Protein AF-0000000084884686 (afdb_homodimer)

Foldseek 3Di:
DLPPDDLLQDALQNVLVCLLVVVDFLLVVLVVLVVLCVPCCCHDVVQLFFLDFFDSVLLNVLRVVQSVCCVPPRALDSNASFEEEEALQWQAACSRVAGRAQQEPQFRPFGWPHTFPLVVLCVSNHYGHGGHTAFCRNFVLQFDPQDDTQAGLSRGRGFALQFFPADDFSWGQLELGHLHTGSQSQLSSCLSSSGQKYKDKDLFLRFLSSVQQSQKKKKFAFQPQADPGRGQDQDSLQMTMIMIGRALLSRQRSSCSRRVPPDLNPPQDQAQAPAEEEEADQVVQADDVRGYPPPLPDPPPPPPPDDDPPPQDDLCVVVVVLVVVLQVLNVVRHHHYDDPDDFDDLVNQQPDVLENRLVVLSRACSQVSNLVSSVPTTPDGSARGLVRVVVVCVVVVVSGQNPSRRGRPSSVCCNPPHHHDPCSVSNLVSQQVVLLCRVVVRCVVRVHFKYKYWSNGRVSSSCSSNSHMKIWHFRAFSVSRGSGTTTMMMTGHHRSSSSVSSVRNNSCVSRVVSDDRRPSSPVVVD/DLPPDDLLQDALQNVLVCCLVVVDFLLVVLVVLVVLCVPCCCHDVVQLFFLDFFDSVLLNVLRVVQSVCCVPPRALDSNASFEEEEALQWQAACSRVAGRQQQEPQFRPFGFPHTFPLVVLCVSNRYGHGGHTAFCRNFVLQFDPQDDTQAGLSRGRGFALQFFPADDFSWGQLEQGHLHTGSQSQLSSCLSSSGQKYKDKDLFLRFLSSVQQSQKKKKFAFQPQADPGRGQDQDSLQMTMIMIGRALLSRQRSSCSRRVPPDLNPPQDQAQAPAEEEEADQVVQADDVRGYPPPLPDPPPPPPPDDDPPPQDDLCVVVVVLVVVLQVLNVVRHHHYDDPDDFDALVNQQPDVLENRLVVLSRACSQVSNLVSSVPTTPDGSARGLVRVVVVCVVVVVRGQNPSRRGRPSSVCCNPPHHHDPCSVSNLVSQQVVLLCRVVVVCVVRVHFKYKYWSSGRVSSSCSSNSHMKIWHFRAFSVSRGSGTTTMMMTGHHRSSSSVSSVRNNSCVSRVVSDDRRPSSPVVVD

pLDDT: mean 92.24, std 12.79, range [29.59, 98.94]

Secondary structure (DSSP, 8-state):
------TTT--HHHHHHHHHHTSS-HHHHHHHHHHHHHHHSSSTT----EEEEPPHHHHHHHHHHHHHHHHHH--SSTTTT-EEEEETTB---GGGT----TT-GGGTT-EESS--HHHHHHHHTT-EEEEEE--SHHHHTSSPSS--TTEETTTEE---TT-TT-SPTT--TT-TTS--SS-HHHHHHHHTTS-SEEEEEESSSTTHHHHHHTT-EEEE--TTSS--TTBPPS-TTT-EEEEEESSHHHHHHHHHHHH--TTTTTT-----TT-EEEEE-TTTS---TTTS-S-------S---SS-------HHHHHHHHHHHHHHHHHHTT-EEEEEE----HHHHHTSTT---HHHHTTTTHHHHHHHHHHHHEEE-S-SSHHHHHHHHHHTHHHHS-TTS---HHHHHHHHT----TTHHHHHHHHHHHHHHHHHHHHHHHT-SEEEEETTSTHHHHHHHHT--EEEEEEEE-TTTT--EEEEEEE-STTTHHHHHHHHHHHHHH-GGGS---GGG-GGG-/------TTT--HHHHHHHHHHTSS-HHHHHHHHHHHHHHHSSSTT----EEEEPPHHHHHHHHHHHHHHHHHH--SSTTTT-EEEEETTB---GGGT----TT-GGGTT-EESS--HHHHHHHHTT-EEEEEE--SHHHHTSSPSS--TTEETTTEE---TT-TT-SPTT--TT-TTS--SS-HHHHHHHHTTS-SEEEEEESSSTTHHHHHHTT-EEEE--TTSS--TTBPPS-TTT-EEEEEESSHHHHHHHHHHHH--TTTTTT-----TT-EEEEE-TTTS---TTTS-S-----TTS---SS-------HHHHHHHHHHHHHHHHHHTT-EEEEEE----HHHHHTSTT---HHHHTTTTHHHHHHHHHHHHEEE-S-SSHHHHHHHHHHTHHHHS-TTS---HHHHHHHHT----TTHHHHHHHHHHHHHHHHHHHHHHHT-SEEEEETTSTHHHHHHHHT--EEEEEEEE-TTTT--EEEEEEE-STTTHHHHHHHHHHHHHH-GGGS---GGG-GGG-

InterPro domains:
  IPR023631 Amidase signature domain [PF01425] (28-262)
  IPR036928 Amidase signature (AS) superfamily [G3DSA:3.90.1300.10] (1-519)
  IPR036928 Amidase signature (AS) superfamily [SSF75304] (6-515)

Solvent-accessible surface area (backbone atoms only — not comparable to full-atom values): 51677 Å² total; per-residue (Å²): 131,80,83,73,86,49,52,51,73,46,38,46,60,58,49,42,52,32,41,75,71,63,78,38,50,24,33,62,50,47,49,51,24,52,50,45,38,62,47,28,27,83,32,81,76,42,24,21,19,53,57,42,62,30,44,62,69,61,51,36,52,53,20,43,52,43,43,51,39,34,74,73,72,44,66,79,46,84,47,39,45,38,49,28,30,37,25,26,41,41,26,27,23,60,90,62,58,34,58,38,34,37,23,34,55,73,23,64,80,19,36,30,71,44,52,7,54,49,55,49,38,41,46,74,40,34,31,39,74,48,27,27,10,21,21,8,21,60,64,55,47,36,33,43,67,78,37,54,22,10,33,16,52,48,48,40,60,30,37,31,68,39,36,57,89,52,62,53,89,87,36,18,35,58,12,84,45,31,21,11,29,23,18,14,10,27,24,30,26,31,43,67,15,40,22,38,32,22,28,32,46,26,55,60,42,10,42,34,35,5,16,16,36,36,31,16,27,24,39,38,47,33,57,80,47,32,73,64,57,51,37,72,59,53,25,83,89,40,42,29,52,29,42,36,15,78,36,45,62,45,33,25,55,50,48,22,51,52,48,68,48,80,67,51,55,56,86,62,52,82,59,36,61,85,41,25,37,34,31,41,47,53,81,74,37,46,75,48,74,80,37,20,65,81,75,74,75,68,81,67,67,70,82,63,68,90,84,77,84,70,79,69,50,51,63,63,73,51,48,52,57,51,51,53,50,49,54,52,50,45,38,75,54,43,26,47,75,47,69,69,50,90,74,76,48,52,70,60,46,18,72,36,91,73,33,47,55,55,76,59,61,54,46,48,44,26,53,61,47,39,29,50,47,54,63,73,43,33,78,41,59,82,50,76,35,57,57,45,45,55,50,48,34,63,77,40,27,81,61,55,31,30,91,93,51,55,61,46,25,38,39,45,34,41,49,61,66,58,68,68,58,78,57,44,70,60,35,51,51,46,49,26,51,53,32,39,49,44,53,51,50,53,33,61,77,65,59,44,61,35,38,35,34,36,32,74,21,65,66,42,46,30,26,28,45,36,39,27,24,36,28,18,41,36,56,38,58,33,64,68,53,44,28,30,30,35,29,32,28,38,39,34,57,84,82,27,61,47,57,49,41,30,51,43,40,26,46,47,69,74,39,62,74,12,51,70,66,29,71,85,70,41,62,85,76,102,129,81,82,73,86,51,53,49,72,45,39,46,60,58,50,42,53,33,40,75,72,62,78,39,50,26,33,61,51,46,50,51,22,52,51,45,38,62,48,28,27,84,31,80,76,41,24,21,18,51,56,42,62,31,44,63,69,61,50,37,51,53,20,44,52,43,43,51,40,35,74,72,73,44,64,80,46,85,45,40,42,38,50,28,30,36,26,26,42,42,27,27,23,60,91,61,58,34,58,37,34,36,22,34,54,73,23,64,81,18,38,29,71,44,53,8,55,50,55,48,38,43,45,75,40,34,32,39,71,49,28,26,10,20,22,8,22,60,64,55,48,36,34,40,68,79,36,53,22,9,31,17,52,48,49,41,60,29,38,32,69,40,37,56,90,52,62,52,88,87,36,17,36,58,12,83,45,31,20,12,29,23,18,15,11,27,23,30,26,30,44,67,15,40,21,37,33,23,31,30,46,26,56,62,44,10,42,36,36,5,15,16,36,38,31,16,28,25,39,38,48,33,55,80,49,33,71,65,57,49,38,73,56,52,26,84,89,40,42,29,52,29,38,35,14,76,36,45,61,46,33,25,56,51,49,22,53,52,49,68,47,80,68,50,54,56,86,58,52,81,60,36,63,84,43,26,37,32,30,43,47,52,82,74,37,45,75,48,72,81,35,20,66,80,75,72,74,67,81,67,68,70,82,64,67,90,84,73,84,67,78,69,50,50,65,63,73,51,49,52,58,51,50,54,49,49,54,53,50,45,38,76,54,44,25,47,74,45,68,68,48,89,73,77,48,51,70,60,46,19,72,36,89,74,33,47,56,55,77,60,61,53,46,48,45,25,53,60,46,40,29,50,46,54,61,75,43,32,78,41,59,82,50,75,36,56,56,45,44,55,51,50,34,64,77,40,28,81,61,55,32,31,90,92,48,55,61,46,24,39,38,46,34,40,48,61,68,59,70,68,56,78,57,42,70,61,35,51,52,46,50,25,52,52,32,38,47,45,53,51,50,54,32,62,77,64,62,43,61,33,38,35,34,36,32,73,21,64,65,42,46,32,26,27,46,36,38,28,24,38,28,19,41,36,56,36,58,33,65,66,53,43,27,29,30,36,30,31,28,37,38,35,57,85,83,25,60,47,59,47,40,31,51,42,39,29,44,47,71,74,39,62,73,12,52,71,66,28,71,84,71,41,62,84,76,102

Organism: Fusarium pseudograminearum (strain CS3096) (NCBI:txid1028729)

Nearest PDB structures (foldseek):
  1ocm-assembly1_A  TM=8.119E-01  e=1.350E-24  Bradyrhizobium japonicum
  1o9p-assembly1_B  TM=8.120E-01  e=5.354E-24  Bradyrhizobium japonicum
  1obl-assembly1_B  TM=8.116E-01  e=5.657E-24  Bradyrhizobium japonicum
  1o9q-assembly1_A  TM=7.977E-01  e=1.224E-23  Bradyrhizobium japonicum
  1obi-assembly1_B  TM=8.199E-01  e=6.755E-23  Bradyrhizobium japonicum

Structure (mmCIF, N/CA/C/O backbone):
data_AF-0000000084884686-model_v1
#
loop_
_entity.id
_entity.type
_entity.pdbx_description
1 polymer 'Amidase domain-containing protein'
#
loop_
_atom_site.group_PDB
_atom_site.id
_atom_site.type_symbol
_atom_site.label_atom_id
_atom_site.label_alt_id
_atom_site.label_comp_id
_atom_site.label_asym_id
_atom_site.label_entity_id
_atom_site.label_seq_id
_atom_site.pdbx_PDB_ins_code
_atom_site.Cartn_x
_atom_site.Cartn_y
_atom_site.Cartn_z
_atom_site.occupancy
_atom_site.B_iso_or_equiv
_atom_site.auth_seq_id
_atom_site.auth_comp_id
_atom_site.auth_asym_id
_atom_site.auth_atom_id
_atom_site.pdbx_PDB_model_num
ATOM 1 N N . MET A 1 1 ? 11.984 -59.625 -11.266 1 30.77 1 MET A N 1
ATOM 2 C CA . MET A 1 1 ? 12.102 -58.562 -10.266 1 30.77 1 MET A CA 1
ATOM 3 C C . MET A 1 1 ? 11.305 -57.312 -10.68 1 30.77 1 MET A C 1
ATOM 5 O O . MET A 1 1 ? 11.555 -56.75 -11.742 1 30.77 1 MET A O 1
ATOM 9 N N . ALA A 1 2 ? 10.07 -57.25 -10.539 1 41.78 2 ALA A N 1
ATOM 10 C CA . ALA A 1 2 ? 9.039 -56.312 -10.984 1 41.78 2 ALA A CA 1
ATOM 11 C C . ALA A 1 2 ? 9.523 -54.875 -10.883 1 41.78 2 ALA A C 1
ATOM 13 O O . ALA A 1 2 ? 10.008 -54.438 -9.836 1 41.78 2 ALA A O 1
ATOM 14 N N . ASP A 1 3 ? 9.961 -54.156 -11.836 1 48.34 3 ASP A N 1
ATOM 15 C CA . ASP A 1 3 ? 10.609 -52.844 -11.938 1 48.34 3 ASP A CA 1
ATOM 16 C C . ASP A 1 3 ? 9.938 -51.812 -11.008 1 48.34 3 ASP A C 1
ATOM 18 O O . ASP A 1 3 ? 8.719 -51.688 -11.023 1 48.34 3 ASP A O 1
ATOM 22 N N . LYS A 1 4 ? 10.547 -51.531 -9.727 1 65.88 4 LYS A N 1
ATOM 23 C CA . LYS A 1 4 ? 10.078 -50.719 -8.617 1 65.88 4 LYS A CA 1
ATOM 24 C C . LYS A 1 4 ? 9.594 -49.375 -9.102 1 65.88 4 LYS A C 1
ATOM 26 O O . LYS A 1 4 ? 10.25 -48.719 -9.914 1 65.88 4 LYS A O 1
ATOM 31 N N . LEU A 1 5 ? 8.344 -49.219 -8.938 1 85.75 5 LEU A N 1
ATOM 32 C CA . LEU A 1 5 ? 7.699 -47.938 -9.203 1 85.75 5 LEU A CA 1
ATOM 33 C C . LEU A 1 5 ? 8.562 -46.781 -8.703 1 85.75 5 LEU A C 1
ATOM 35 O O . LEU A 1 5 ? 8.938 -46.75 -7.531 1 85.75 5 LEU A O 1
ATOM 39 N N . ASN A 1 6 ? 9.219 -46 -9.68 1 93.12 6 ASN A N 1
ATOM 40 C CA . ASN A 1 6 ? 9.945 -44.812 -9.305 1 93.12 6 ASN A CA 1
ATOM 41 C C . ASN A 1 6 ? 9.062 -43.562 -9.43 1 93.12 6 ASN A C 1
ATOM 43 O O . ASN A 1 6 ? 8.922 -43 -10.516 1 93.12 6 ASN A O 1
ATOM 47 N N . LEU A 1 7 ? 8.508 -43.094 -8.344 1 95.44 7 LEU A N 1
ATOM 48 C CA . LEU A 1 7 ? 7.531 -42 -8.32 1 95.44 7 LEU A CA 1
ATOM 49 C C . LEU A 1 7 ? 8.156 -40.688 -8.805 1 95.44 7 LEU A C 1
ATOM 51 O O . LEU A 1 7 ? 7.453 -39.812 -9.305 1 95.44 7 LEU A O 1
ATOM 55 N N . VAL A 1 8 ? 9.461 -40.5 -8.664 1 96.19 8 VAL A N 1
ATOM 56 C CA . VAL A 1 8 ? 10.148 -39.25 -8.969 1 96.19 8 VAL A CA 1
ATOM 57 C C . VAL A 1 8 ? 10.227 -39.062 -10.484 1 96.19 8 VAL A C 1
ATOM 59 O O . VAL A 1 8 ? 10.133 -37.938 -10.977 1 96.19 8 VAL A O 1
ATOM 62 N N . THR A 1 9 ? 10.258 -40.188 -11.211 1 95.25 9 THR A N 1
ATOM 63 C CA . THR A 1 9 ? 10.477 -40.062 -12.648 1 95.25 9 THR A CA 1
ATOM 64 C C . THR A 1 9 ? 9.234 -40.531 -13.422 1 95.25 9 THR A C 1
ATOM 66 O O . THR A 1 9 ? 9.07 -40.156 -14.594 1 95.25 9 THR A O 1
ATOM 69 N N . SER A 1 10 ? 8.336 -41.312 -12.797 1 96.25 10 SER A N 1
ATOM 70 C CA . SER A 1 10 ? 7.188 -41.844 -13.516 1 96.25 10 SER A CA 1
ATOM 71 C C . SER A 1 10 ? 6.234 -40.75 -13.938 1 96.25 10 SER A C 1
ATOM 73 O O . SER A 1 10 ? 5.926 -39.844 -13.156 1 96.25 10 SER A O 1
ATOM 75 N N . THR A 1 11 ? 5.828 -40.781 -15.203 1 97.31 11 THR A N 1
ATOM 76 C CA . THR A 1 11 ? 4.785 -39.906 -15.719 1 97.31 11 THR A CA 1
ATOM 77 C C . THR A 1 11 ? 3.404 -40.5 -15.5 1 97.31 11 THR A C 1
ATOM 79 O O . THR A 1 11 ? 3.285 -41.688 -15.188 1 97.31 11 THR A O 1
ATOM 82 N N . ALA A 1 12 ? 2.385 -39.688 -15.578 1 98.06 12 ALA A N 1
ATOM 83 C CA . ALA A 1 12 ? 1.021 -40.188 -15.484 1 98.06 12 ALA A CA 1
ATOM 84 C C . ALA A 1 12 ? 0.746 -41.219 -16.578 1 98.06 12 ALA A C 1
ATOM 86 O O . ALA A 1 12 ? 0.044 -42.219 -16.359 1 98.06 12 ALA A O 1
ATOM 87 N N . GLU A 1 13 ? 1.259 -40.969 -17.75 1 96.44 13 GLU A N 1
ATOM 88 C CA . GLU A 1 13 ? 1.08 -41.906 -18.859 1 96.44 13 GLU A CA 1
ATOM 89 C C . GLU A 1 13 ? 1.697 -43.25 -18.547 1 96.44 13 GLU A C 1
ATOM 91 O O . GLU A 1 13 ? 1.084 -44.312 -18.812 1 96.44 13 GLU A O 1
ATOM 96 N N . GLN A 1 14 ? 2.914 -43.25 -18.031 1 96.44 14 GLN A N 1
ATOM 97 C CA . GLN A 1 14 ? 3.572 -44.5 -17.641 1 96.44 14 GLN A CA 1
ATOM 98 C C . GLN A 1 14 ? 2.791 -45.219 -16.562 1 96.44 14 GLN A C 1
ATOM 100 O O . GLN A 1 14 ? 2.645 -46.438 -16.609 1 96.44 14 GLN A O 1
ATOM 105 N N . LEU A 1 15 ? 2.303 -44.5 -15.625 1 97.69 15 LEU A N 1
ATOM 106 C CA . LEU A 1 15 ? 1.512 -45.094 -14.547 1 97.69 15 LEU A CA 1
ATOM 107 C C . LEU A 1 15 ? 0.214 -45.688 -15.094 1 97.69 15 LEU A C 1
ATOM 109 O O . LEU A 1 15 ? -0.211 -46.75 -14.664 1 97.69 15 LEU A O 1
ATOM 113 N N . GLN A 1 16 ? -0.411 -44.969 -16.016 1 96.38 16 GLN A N 1
ATOM 114 C CA . GLN A 1 16 ? -1.641 -45.469 -16.641 1 96.38 16 GLN A CA 1
ATOM 115 C C . GLN A 1 16 ? -1.401 -46.781 -17.359 1 96.38 16 GLN A C 1
ATOM 117 O O . GLN A 1 16 ? -2.26 -47.656 -17.359 1 96.38 16 GLN A O 1
ATOM 122 N N . ARG A 1 17 ? -0.279 -46.906 -17.984 1 95.5 17 ARG A N 1
ATOM 123 C CA . ARG A 1 17 ? 0.067 -48.156 -18.656 1 95.5 17 ARG A CA 1
ATOM 124 C C . ARG A 1 17 ? 0.178 -49.312 -17.656 1 95.5 17 ARG A C 1
ATOM 126 O O . ARG A 1 17 ? -0.307 -50.406 -17.906 1 95.5 17 ARG A O 1
ATOM 133 N N . LEU A 1 18 ? 0.791 -49.031 -16.562 1 96.38 18 LEU A N 1
ATOM 134 C CA . LEU A 1 18 ? 0.93 -50.031 -15.523 1 96.38 18 LEU A CA 1
ATOM 135 C C . LEU A 1 18 ? -0.429 -50.406 -14.938 1 96.38 18 LEU A C 1
ATOM 137 O O . LEU A 1 18 ? -0.694 -51.594 -14.664 1 96.38 18 LEU A O 1
ATOM 141 N N . LEU A 1 19 ? -1.279 -49.469 -14.734 1 96.75 19 LEU A N 1
ATOM 142 C CA . LEU A 1 19 ? -2.623 -49.719 -14.211 1 96.75 19 LEU A CA 1
ATOM 143 C C . LEU A 1 19 ? -3.447 -50.531 -15.188 1 96.75 19 LEU A C 1
ATOM 145 O O . LEU A 1 19 ? -4.145 -51.469 -14.781 1 96.75 19 LEU A O 1
ATOM 149 N N . GLY A 1 20 ? -3.385 -50.188 -16.453 1 94.62 20 GLY A N 1
ATOM 150 C CA . GLY A 1 20 ? -4.105 -50.906 -17.484 1 94.62 20 GLY A CA 1
ATOM 151 C C . GLY A 1 20 ? -3.65 -52.344 -17.625 1 94.62 20 GLY A C 1
ATOM 152 O O . GLY A 1 20 ? -4.457 -53.25 -17.922 1 94.62 20 GLY A O 1
ATOM 153 N N . ALA A 1 21 ? -2.354 -52.594 -17.375 1 94.44 21 ALA A N 1
ATOM 154 C CA . ALA A 1 21 ? -1.77 -53.938 -17.5 1 94.44 21 ALA A CA 1
ATOM 155 C C . ALA A 1 21 ? -2.002 -54.75 -16.234 1 94.44 21 ALA A C 1
ATOM 157 O O . ALA A 1 21 ? -1.712 -55.938 -16.219 1 94.44 21 ALA A O 1
ATOM 158 N N . GLY A 1 22 ? -2.486 -54.062 -15.195 1 94.19 22 GLY A N 1
ATOM 159 C CA . GLY A 1 22 ? -2.715 -54.75 -13.938 1 94.19 22 GLY A CA 1
ATOM 160 C C . GLY A 1 22 ? -1.454 -54.938 -13.117 1 94.19 22 GLY A C 1
ATOM 161 O O . GLY A 1 22 ? -1.46 -55.625 -12.102 1 94.19 22 GLY A O 1
ATOM 162 N N . ALA A 1 23 ? -0.412 -54.312 -13.539 1 95.56 23 ALA A N 1
ATOM 163 C CA . ALA A 1 23 ? 0.858 -54.406 -12.82 1 95.56 23 ALA A CA 1
ATOM 164 C C . ALA A 1 23 ? 0.872 -53.469 -11.617 1 95.56 23 ALA A C 1
ATOM 166 O O . ALA A 1 23 ? 1.735 -53.562 -10.75 1 95.56 23 ALA A O 1
ATOM 167 N N . LEU A 1 24 ? -0.023 -52.594 -11.578 1 96.12 24 LEU A N 1
ATOM 168 C CA . LEU A 1 24 ? -0.251 -51.594 -10.539 1 96.12 24 LEU A CA 1
ATOM 169 C C . LEU A 1 24 ? -1.743 -51.344 -10.344 1 96.12 24 LEU A C 1
ATOM 171 O O . LEU A 1 24 ? -2.539 -51.562 -11.258 1 96.12 24 LEU A O 1
ATOM 175 N N . ASN A 1 25 ? -2.15 -51.031 -9.242 1 97.31 25 ASN A N 1
ATOM 176 C CA . ASN A 1 25 ? -3.496 -50.531 -9.023 1 97.31 25 ASN A CA 1
ATOM 177 C C . ASN A 1 25 ? -3.471 -49.156 -8.344 1 97.31 25 ASN A C 1
ATOM 179 O O . ASN A 1 25 ? -2.436 -48.75 -7.824 1 97.31 25 ASN A O 1
ATOM 183 N N . SER A 1 26 ? -4.609 -48.5 -8.453 1 98.31 26 SER A N 1
ATOM 184 C CA . SER A 1 26 ? -4.668 -47.125 -7.941 1 98.31 26 SER A CA 1
ATOM 185 C C . SER A 1 26 ? -4.492 -47.094 -6.426 1 98.31 26 SER A C 1
ATOM 187 O O . SER A 1 26 ? -3.918 -46.156 -5.883 1 98.31 26 SER A O 1
ATOM 189 N N . ARG A 1 27 ? -5.004 -48.031 -5.746 1 98.38 27 ARG A N 1
ATOM 190 C CA . ARG A 1 27 ? -4.836 -48.125 -4.301 1 98.38 27 ARG A CA 1
ATOM 191 C C . ARG A 1 27 ? -3.361 -48.094 -3.914 1 98.38 27 ARG A C 1
ATOM 193 O O . ARG A 1 27 ? -2.955 -47.25 -3.096 1 98.38 27 ARG A O 1
ATOM 200 N N . ASP A 1 28 ? -2.561 -48.969 -4.492 1 97.88 28 ASP A N 1
ATOM 201 C CA . ASP A 1 28 ? -1.139 -49.062 -4.176 1 97.88 28 ASP A CA 1
ATOM 202 C C . ASP A 1 28 ? -0.408 -47.781 -4.613 1 97.88 28 ASP A C 1
ATOM 204 O O . ASP A 1 28 ? 0.524 -47.344 -3.941 1 97.88 28 ASP A O 1
ATOM 208 N N . LEU A 1 29 ? -0.831 -47.219 -5.723 1 98.19 29 LEU A N 1
ATOM 209 C CA . LEU A 1 29 ? -0.23 -46 -6.223 1 98.19 29 LEU A CA 1
ATOM 210 C C . LEU A 1 29 ? -0.468 -44.844 -5.25 1 98.19 29 LEU A C 1
ATOM 212 O O . LEU A 1 29 ? 0.461 -44.125 -4.918 1 98.19 29 LEU A O 1
ATOM 216 N N . VAL A 1 30 ? -1.688 -44.688 -4.777 1 98.44 30 VAL A N 1
ATOM 217 C CA . VAL A 1 30 ? -2.041 -43.625 -3.842 1 98.44 30 VAL A CA 1
ATOM 218 C C . VAL A 1 30 ? -1.282 -43.812 -2.531 1 98.44 30 VAL A C 1
ATOM 220 O O . VAL A 1 30 ? -0.76 -42.844 -1.963 1 98.44 30 VAL A O 1
ATOM 223 N N . GLU A 1 31 ? -1.187 -45 -2.08 1 98 31 GLU A N 1
ATOM 224 C CA . GLU A 1 31 ? -0.421 -45.312 -0.873 1 98 31 GLU A CA 1
ATOM 225 C C . GLU A 1 31 ? 1.043 -44.906 -1.036 1 98 31 GLU A C 1
ATOM 227 O O . GLU A 1 31 ? 1.631 -44.312 -0.138 1 98 31 GLU A O 1
ATOM 232 N N . ALA A 1 32 ? 1.598 -45.281 -2.145 1 97.75 32 ALA A N 1
ATOM 233 C CA . ALA A 1 32 ? 2.996 -44.969 -2.41 1 97.75 32 ALA A CA 1
ATOM 234 C C . ALA A 1 32 ? 3.215 -43.438 -2.426 1 97.75 32 ALA A C 1
ATOM 236 O O . ALA A 1 32 ? 4.219 -42.938 -1.903 1 97.75 32 ALA A O 1
ATOM 237 N N . CYS A 1 33 ? 2.299 -42.688 -3.051 1 98.44 33 CYS A N 1
ATOM 238 C CA . CYS A 1 33 ? 2.408 -41.25 -3.111 1 98.44 33 CYS A CA 1
ATOM 239 C C . CYS A 1 33 ? 2.283 -40.625 -1.723 1 98.44 33 CYS A C 1
ATOM 241 O O . CYS A 1 33 ? 3.043 -39.719 -1.368 1 98.44 33 CYS A O 1
ATOM 243 N N . LEU A 1 34 ? 1.34 -41.094 -0.937 1 98.56 34 LEU A N 1
ATOM 244 C CA . LEU A 1 34 ? 1.162 -40.594 0.42 1 98.56 34 LEU A CA 1
ATOM 245 C C . LEU A 1 34 ? 2.381 -40.906 1.281 1 98.56 34 LEU A C 1
ATOM 247 O O . LEU A 1 34 ? 2.775 -40.094 2.125 1 98.56 34 LEU A O 1
ATOM 251 N N . ASP A 1 35 ? 2.977 -42.094 1.11 1 97.94 35 ASP A N 1
ATOM 252 C CA . ASP A 1 35 ? 4.215 -42.438 1.803 1 97.94 35 ASP A CA 1
ATOM 253 C C . ASP A 1 35 ? 5.344 -41.469 1.426 1 97.94 35 ASP A C 1
ATOM 255 O O . ASP A 1 35 ? 6.145 -41.094 2.277 1 97.94 35 ASP A O 1
ATOM 259 N N . GLN A 1 36 ? 5.402 -41.188 0.154 1 97.62 36 GLN A N 1
ATOM 260 C CA . GLN A 1 36 ? 6.418 -40.25 -0.328 1 97.62 36 GLN A CA 1
ATOM 261 C C . GLN A 1 36 ? 6.25 -38.875 0.306 1 97.62 36 GLN A C 1
ATOM 263 O O . GLN A 1 36 ? 7.23 -38.25 0.677 1 97.62 36 GLN A O 1
ATOM 268 N N . ILE A 1 37 ? 5.023 -38.375 0.433 1 98.5 37 ILE A N 1
ATOM 269 C CA . ILE A 1 37 ? 4.723 -37.125 1.101 1 98.5 37 ILE A CA 1
ATOM 270 C C . ILE A 1 37 ? 5.172 -37.188 2.559 1 98.5 37 ILE A C 1
ATOM 272 O O . ILE A 1 37 ? 5.852 -36.281 3.049 1 98.5 37 ILE A O 1
ATOM 276 N N . GLU A 1 38 ? 4.828 -38.219 3.234 1 97.88 38 GLU A N 1
ATOM 277 C CA . GLU A 1 38 ? 5.191 -38.406 4.637 1 97.88 38 GLU A CA 1
ATOM 278 C C . GLU A 1 38 ? 6.707 -38.406 4.816 1 97.88 38 GLU A C 1
ATOM 280 O O . GLU A 1 38 ? 7.223 -37.875 5.801 1 97.88 38 GLU A O 1
ATOM 285 N N . ARG A 1 39 ? 7.391 -38.938 3.914 1 97.12 39 ARG A N 1
ATOM 286 C CA . ARG A 1 39 ? 8.836 -39.125 4.004 1 97.12 39 ARG A CA 1
ATOM 287 C C . ARG A 1 39 ? 9.562 -37.781 3.832 1 97.12 39 ARG A C 1
ATOM 289 O O . ARG A 1 39 ? 10.602 -37.562 4.449 1 97.12 39 ARG A O 1
ATOM 296 N N . HIS A 1 40 ? 9 -36.844 2.988 1 97.69 40 HIS A N 1
ATOM 297 C CA . HIS A 1 40 ? 9.875 -35.781 2.57 1 97.69 40 HIS A CA 1
ATOM 298 C C . HIS A 1 40 ? 9.203 -34.406 2.779 1 97.69 40 HIS A C 1
ATOM 300 O O . HIS A 1 40 ? 9.852 -33.375 2.658 1 97.69 40 HIS A O 1
ATOM 306 N N . ASN A 1 41 ? 7.941 -34.375 3.09 1 98.38 41 ASN A N 1
ATOM 307 C CA . ASN A 1 41 ? 7.254 -33.094 3.172 1 98.38 41 ASN A CA 1
ATOM 308 C C . ASN A 1 41 ? 7.629 -32.312 4.441 1 98.38 41 ASN A C 1
ATOM 310 O O . ASN A 1 41 ? 8.016 -31.156 4.383 1 98.38 41 ASN A O 1
ATOM 314 N N . CYS A 1 42 ? 7.508 -32.969 5.594 1 97.75 42 CYS A N 1
ATOM 315 C CA . CYS A 1 42 ? 7.836 -32.344 6.871 1 97.75 42 CYS A CA 1
ATOM 316 C C . CYS A 1 42 ? 8.977 -33.094 7.562 1 97.75 42 CYS A C 1
ATOM 318 O O . CYS A 1 42 ? 9.32 -32.781 8.703 1 97.75 42 CYS A O 1
ATOM 320 N N . LYS A 1 43 ? 9.43 -34.156 6.988 1 96.12 43 LYS A N 1
ATOM 321 C CA . LYS A 1 43 ? 10.586 -34.938 7.379 1 96.12 43 LYS A CA 1
ATOM 322 C C . LYS A 1 43 ? 11.578 -35.062 6.227 1 96.12 43 LYS A C 1
ATOM 324 O O . LYS A 1 43 ? 11.383 -34.469 5.164 1 96.12 43 LYS A O 1
ATOM 329 N N . GLY A 1 44 ? 12.586 -35.781 6.465 1 95.38 44 GLY A N 1
ATOM 330 C CA . GLY A 1 44 ? 13.547 -36 5.391 1 95.38 44 GLY A CA 1
ATOM 331 C C . GLY A 1 44 ? 14.062 -34.688 4.797 1 95.38 44 GLY A C 1
ATOM 332 O O . GLY A 1 44 ? 14.586 -33.844 5.516 1 95.38 44 GLY A O 1
ATOM 333 N N . LEU A 1 45 ? 13.656 -34.469 3.566 1 96.5 45 LEU A N 1
ATOM 334 C CA . LEU A 1 45 ? 14.133 -33.25 2.889 1 96.5 45 LEU A CA 1
ATOM 335 C C . LEU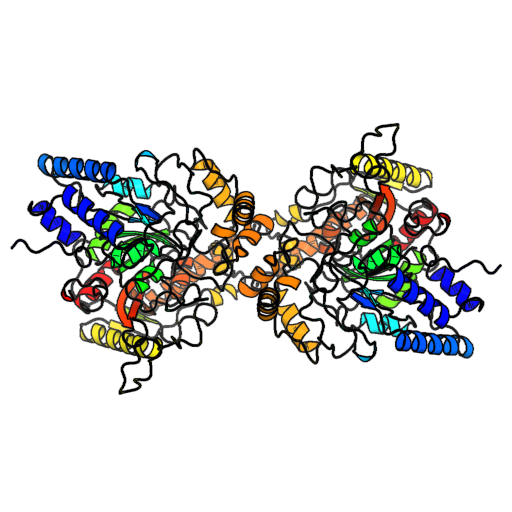 A 1 45 ? 13.352 -32.031 3.342 1 96.5 45 LEU A C 1
ATOM 337 O O . LEU A 1 45 ? 13.75 -30.891 3.064 1 96.5 45 LEU A O 1
ATOM 341 N N . ASN A 1 46 ? 12.289 -32.219 4.055 1 97.38 46 ASN A N 1
ATOM 342 C CA . ASN A 1 46 ? 11.492 -31.109 4.586 1 97.38 46 ASN A CA 1
ATOM 343 C C . ASN A 1 46 ? 11.133 -30.094 3.5 1 97.38 46 ASN A C 1
ATOM 345 O O . ASN A 1 46 ? 11.391 -28.906 3.646 1 97.38 46 ASN A O 1
ATOM 349 N N . LEU A 1 47 ? 10.469 -30.578 2.48 1 98.25 47 LEU A N 1
ATOM 350 C CA . LEU A 1 47 ? 10.25 -29.781 1.27 1 98.25 47 LEU A CA 1
ATOM 351 C C . LEU A 1 47 ? 9.07 -28.844 1.438 1 98.25 47 LEU A C 1
ATOM 353 O O . LEU A 1 47 ? 8.938 -27.859 0.694 1 98.25 47 LEU A O 1
ATOM 357 N N . ARG A 1 48 ? 8.148 -29.125 2.262 1 98.38 48 ARG A N 1
ATOM 358 C CA . ARG A 1 48 ? 6.996 -28.297 2.592 1 98.38 48 ARG A CA 1
ATOM 359 C C . ARG A 1 48 ? 6.184 -27.969 1.345 1 98.38 48 ARG A C 1
ATOM 361 O O . ARG A 1 48 ? 5.777 -26.828 1.145 1 98.38 48 ARG A O 1
ATOM 368 N N . ALA A 1 49 ? 5.973 -28.953 0.516 1 98.69 49 ALA A N 1
ATOM 369 C CA . ALA A 1 49 ? 5.258 -28.797 -0.749 1 98.69 49 ALA A CA 1
ATOM 370 C C . ALA A 1 49 ? 3.754 -28.953 -0.552 1 98.69 49 ALA A C 1
ATOM 372 O O . ALA A 1 49 ? 2.963 -28.531 -1.4 1 98.69 49 ALA A O 1
ATOM 373 N N . VAL A 1 50 ? 3.346 -29.516 0.544 1 98.81 50 VAL A N 1
ATOM 374 C CA . VAL A 1 50 ? 1.945 -29.844 0.793 1 98.81 50 VAL A CA 1
ATOM 375 C C . VAL A 1 50 ? 1.505 -29.234 2.125 1 98.81 50 VAL A C 1
ATOM 377 O O . VAL A 1 50 ? 2.133 -29.484 3.16 1 98.81 50 VAL A O 1
ATOM 380 N N . VAL A 1 51 ? 0.431 -28.422 2.088 1 98.5 51 VAL A N 1
ATOM 381 C CA . VAL A 1 51 ? -0.137 -27.859 3.303 1 98.5 51 VAL A CA 1
ATOM 382 C C . VAL A 1 51 ? -0.895 -28.938 4.074 1 98.5 51 VAL A C 1
ATOM 384 O O . VAL A 1 51 ? -0.75 -29.047 5.297 1 98.5 51 VAL A O 1
ATOM 387 N N . GLN A 1 52 ? -1.679 -29.703 3.33 1 98.12 52 GLN A N 1
ATOM 388 C CA . GLN A 1 52 ? -2.486 -30.797 3.875 1 98.12 52 GLN A CA 1
ATOM 389 C C . GLN A 1 52 ? -2.525 -31.984 2.918 1 98.12 52 GLN A C 1
ATOM 391 O O . GLN A 1 52 ? -2.867 -31.828 1.743 1 98.12 52 GLN A O 1
ATOM 396 N N . ALA A 1 53 ? -2.166 -33.156 3.436 1 98.5 53 ALA A N 1
ATOM 397 C CA . ALA A 1 53 ? -2.402 -34.375 2.684 1 98.5 53 ALA A CA 1
ATOM 398 C C . ALA A 1 53 ? -3.809 -34.906 2.941 1 98.5 53 ALA A C 1
ATOM 400 O O . ALA A 1 53 ? -4.359 -34.719 4.031 1 98.5 53 ALA A O 1
ATOM 401 N N . ALA A 1 54 ? -4.352 -35.5 1.917 1 98.38 54 ALA A N 1
ATOM 402 C CA . ALA A 1 54 ? -5.641 -36.156 2.125 1 98.38 54 ALA A CA 1
ATOM 403 C C . ALA A 1 54 ? -5.543 -37.25 3.203 1 98.38 54 ALA A C 1
ATOM 405 O O . ALA A 1 54 ? -4.527 -37.938 3.314 1 98.38 54 ALA A O 1
ATOM 406 N N . PRO A 1 55 ? -6.652 -37.375 4.02 1 98.19 55 PRO A N 1
ATOM 407 C CA . PRO A 1 55 ? -6.652 -38.531 4.918 1 98.19 55 PRO A CA 1
ATOM 408 C C . PRO A 1 55 ? -6.438 -39.844 4.18 1 98.19 55 PRO A C 1
ATOM 410 O O . PRO A 1 55 ? -7.121 -40.125 3.191 1 98.19 55 PRO A O 1
ATOM 413 N N . ARG A 1 56 ? -5.516 -40.594 4.66 1 98.19 56 ARG A N 1
ATOM 414 C CA . ARG A 1 56 ? -5.066 -41.781 3.975 1 98.19 56 ARG A CA 1
ATOM 415 C C . ARG A 1 56 ? -6.238 -42.719 3.695 1 98.19 56 ARG A C 1
ATOM 417 O O . ARG A 1 56 ? -6.391 -43.219 2.576 1 98.19 56 ARG A O 1
ATOM 424 N N . ASP A 1 57 ? -7.078 -42.938 4.672 1 98 57 ASP A N 1
ATOM 425 C CA . ASP A 1 57 ? -8.195 -43.844 4.531 1 98 57 ASP A CA 1
ATOM 426 C C . ASP A 1 57 ? -9.156 -43.406 3.434 1 98 57 ASP A C 1
ATOM 428 O O . ASP A 1 57 ? -9.625 -44.219 2.635 1 98 57 ASP A O 1
ATOM 432 N N . LEU A 1 58 ? -9.406 -42.156 3.395 1 97.81 58 LEU A N 1
ATOM 433 C CA . LEU A 1 58 ? -10.328 -41.594 2.402 1 97.81 58 LEU A CA 1
ATOM 434 C C . LEU A 1 58 ? -9.742 -41.719 0.999 1 97.81 58 LEU A C 1
ATOM 436 O O . LEU A 1 58 ? -10.445 -42.125 0.063 1 97.81 58 LEU A O 1
ATOM 440 N N . ALA A 1 59 ? -8.5 -41.344 0.84 1 98.31 59 ALA A N 1
ATOM 441 C CA . ALA A 1 59 ? -7.84 -41.406 -0.461 1 98.31 59 ALA A CA 1
ATOM 442 C C . ALA A 1 59 ? -7.746 -42.844 -0.969 1 98.31 59 ALA A C 1
ATOM 444 O O . ALA A 1 59 ? -7.965 -43.094 -2.154 1 98.31 59 ALA A O 1
ATOM 445 N N . VAL A 1 60 ? -7.438 -43.719 -0.084 1 98.12 60 VAL A N 1
ATOM 446 C CA . VAL A 1 60 ? -7.277 -45.125 -0.447 1 98.12 60 VAL A CA 1
ATOM 447 C C . VAL A 1 60 ? -8.633 -45.719 -0.837 1 98.12 60 VAL A C 1
ATOM 449 O O . VAL A 1 60 ? -8.719 -46.5 -1.79 1 98.12 60 VAL A O 1
ATOM 452 N N . GLU A 1 61 ? -9.672 -45.406 -0.104 1 98.25 61 GLU A N 1
ATOM 453 C CA . GLU A 1 61 ? -11.008 -45.875 -0.441 1 98.25 61 GLU A CA 1
ATOM 454 C C . GLU A 1 61 ? -11.438 -45.375 -1.817 1 98.25 61 GLU A C 1
ATOM 456 O O . GLU A 1 61 ? -12.047 -46.125 -2.59 1 98.25 61 GLU A O 1
ATOM 461 N N . GLN A 1 62 ? -11.188 -44.188 -2.111 1 98.25 62 GLN A N 1
ATOM 462 C CA . GLN A 1 62 ? -11.492 -43.625 -3.43 1 98.25 62 GLN A CA 1
ATOM 463 C C . GLN A 1 62 ? -10.727 -44.375 -4.523 1 98.25 62 GLN A C 1
ATOM 465 O O . GLN A 1 62 ? -11.289 -44.688 -5.578 1 98.25 62 GLN A O 1
ATOM 470 N N . ALA A 1 63 ? -9.461 -44.625 -4.254 1 98.69 63 ALA A N 1
ATOM 471 C CA . ALA A 1 63 ? -8.617 -45.344 -5.211 1 98.69 63 ALA A CA 1
ATOM 472 C C . ALA A 1 63 ? -9.156 -46.75 -5.477 1 98.69 63 ALA A C 1
ATOM 474 O O . ALA A 1 63 ? -9.203 -47.219 -6.621 1 98.69 63 ALA A O 1
ATOM 475 N N . LYS A 1 64 ? -9.594 -47.406 -4.406 1 98.5 64 LYS A N 1
ATOM 476 C CA . LYS A 1 64 ? -10.164 -48.75 -4.539 1 98.5 64 LYS A CA 1
ATOM 477 C C . LYS A 1 64 ? -11.414 -48.719 -5.414 1 98.5 64 LYS A C 1
ATOM 479 O O . LYS A 1 64 ? -11.617 -49.625 -6.242 1 98.5 64 LYS A O 1
ATOM 484 N N . ALA A 1 65 ? -12.211 -47.812 -5.141 1 98.56 65 ALA A N 1
ATOM 485 C CA . ALA A 1 65 ? -13.438 -47.688 -5.93 1 98.56 65 ALA A CA 1
ATOM 486 C C . ALA A 1 65 ? -13.117 -47.5 -7.41 1 98.56 65 ALA A C 1
ATOM 488 O O . ALA A 1 65 ? -13.812 -48.031 -8.273 1 98.56 65 ALA A O 1
ATOM 489 N N . LEU A 1 66 ? -12.148 -46.75 -7.719 1 98.69 66 LEU A N 1
ATOM 490 C CA . LEU A 1 66 ? -11.766 -46.5 -9.109 1 98.69 66 LEU A CA 1
ATOM 491 C C . LEU A 1 66 ? -11.141 -47.75 -9.727 1 98.69 66 LEU A C 1
ATOM 493 O O . LEU A 1 66 ? -11.289 -48 -10.922 1 98.69 66 LEU A O 1
ATOM 497 N N . ASP A 1 67 ? -10.398 -48.531 -8.922 1 98.5 67 ASP A N 1
ATOM 498 C CA . ASP A 1 67 ? -9.898 -49.812 -9.391 1 98.5 67 ASP A CA 1
ATOM 499 C C . ASP A 1 67 ? -11.047 -50.719 -9.797 1 98.5 67 ASP A C 1
ATOM 501 O O . ASP A 1 67 ? -10.977 -51.406 -10.828 1 98.5 67 ASP A O 1
ATOM 505 N N . VAL A 1 68 ? -12.031 -50.75 -8.961 1 98.38 68 VAL A N 1
ATOM 506 C CA . VAL A 1 68 ? -13.203 -51.562 -9.242 1 98.38 68 VAL A CA 1
ATOM 507 C C . VAL A 1 68 ? -13.875 -51.062 -10.523 1 98.38 68 VAL A C 1
ATOM 509 O O . VAL A 1 68 ? -14.258 -51.875 -11.375 1 98.38 68 VAL A O 1
ATOM 512 N N . GLU A 1 69 ? -14.008 -49.844 -10.602 1 98.38 69 GLU A N 1
ATOM 513 C CA . GLU A 1 69 ? -14.617 -49.25 -11.797 1 98.38 69 GLU A CA 1
ATOM 514 C C . GLU A 1 69 ? -13.82 -49.625 -13.047 1 98.38 69 GLU A C 1
ATOM 516 O O . GLU A 1 69 ? -14.406 -50 -14.07 1 98.38 69 GLU A O 1
ATOM 521 N N . ARG A 1 70 ? -12.523 -49.469 -12.969 1 97.75 70 ARG A N 1
ATOM 522 C CA . ARG A 1 70 ? -11.68 -49.844 -14.094 1 97.75 70 ARG A CA 1
ATOM 523 C C . ARG A 1 70 ? -11.922 -51.281 -14.508 1 97.75 70 ARG A C 1
ATOM 525 O O . ARG A 1 70 ? -12.008 -51.594 -15.703 1 97.75 70 ARG A O 1
ATOM 532 N N . ALA A 1 71 ? -12.047 -52.156 -13.57 1 97 71 ALA A N 1
ATOM 533 C CA . ALA A 1 71 ? -12.227 -53.594 -13.836 1 97 71 ALA A CA 1
ATOM 534 C C . ALA A 1 71 ? -13.586 -53.875 -14.469 1 97 71 ALA A C 1
ATOM 536 O O . ALA A 1 71 ? -13.711 -54.75 -15.336 1 97 71 ALA A O 1
ATOM 537 N N . ASN A 1 72 ? -14.5 -53.094 -14.062 1 97.38 72 ASN A N 1
ATOM 538 C CA . ASN A 1 72 ? -15.875 -53.406 -14.469 1 97.38 72 ASN A CA 1
ATOM 539 C C . ASN A 1 72 ? -16.25 -52.656 -15.75 1 97.38 72 ASN A C 1
ATOM 541 O O . ASN A 1 72 ? -16.953 -53.188 -16.609 1 97.38 72 ASN A O 1
ATOM 545 N N . SER A 1 73 ? -15.852 -51.438 -15.922 1 96.81 73 SER A N 1
ATOM 546 C CA . SER A 1 73 ? -16.375 -50.594 -16.984 1 96.81 73 SER A CA 1
ATOM 547 C C . SER A 1 73 ? -15.258 -49.938 -17.781 1 96.81 73 SER A C 1
ATOM 549 O O . SER A 1 73 ? -15.508 -49.188 -18.703 1 96.81 73 SER A O 1
ATOM 551 N N . GLY A 1 74 ? -14.07 -50.219 -17.391 1 96.38 74 GLY A N 1
ATOM 552 C CA . GLY A 1 74 ? -12.953 -49.562 -18.047 1 96.38 74 GLY A CA 1
ATOM 553 C C . GLY A 1 74 ? -12.641 -48.188 -17.453 1 96.38 74 GLY A C 1
ATOM 554 O O . GLY A 1 74 ? -13.398 -47.688 -16.609 1 96.38 74 GLY A O 1
ATOM 555 N N . PRO A 1 75 ? -11.531 -47.625 -17.859 1 97.31 75 PRO A N 1
ATOM 556 C CA . PRO A 1 75 ? -11.156 -46.312 -17.328 1 97.31 75 PRO A CA 1
ATOM 557 C C . PRO A 1 75 ? -12.016 -45.188 -17.891 1 97.31 75 PRO A C 1
ATOM 559 O O . PRO A 1 75 ? -12.445 -45.25 -19.047 1 97.31 75 PRO A O 1
ATOM 562 N N . ARG A 1 76 ? -12.195 -44.094 -17.094 1 96.62 76 ARG A N 1
ATOM 563 C CA . ARG A 1 76 ? -12.93 -42.906 -17.531 1 96.62 76 ARG A CA 1
ATOM 564 C C . ARG A 1 76 ? -12.148 -42.125 -18.594 1 96.62 76 ARG A C 1
ATOM 566 O O . ARG A 1 76 ? -12.742 -41.406 -19.391 1 96.62 76 ARG A O 1
ATOM 573 N N . GLY A 1 77 ? -10.922 -42.25 -18.625 1 95.25 77 GLY A N 1
ATOM 574 C CA . GLY A 1 77 ? -9.992 -41.562 -19.484 1 95.25 77 GLY A CA 1
ATOM 575 C C . GLY A 1 77 ? -8.539 -41.781 -19.125 1 95.25 77 GLY A C 1
ATOM 576 O O . GLY A 1 77 ? -8.234 -42.625 -18.281 1 95.25 77 GLY A O 1
ATOM 577 N N . PRO A 1 78 ? -7.672 -41 -19.719 1 95.88 78 PRO A N 1
ATOM 578 C CA . PRO A 1 78 ? -6.234 -41.25 -19.578 1 95.88 78 PRO A CA 1
ATOM 579 C C . PRO A 1 78 ? -5.707 -40.938 -18.188 1 95.88 78 PRO A C 1
ATOM 581 O O . PRO A 1 78 ? -4.562 -41.25 -17.859 1 95.88 78 PRO A O 1
ATOM 584 N N . LEU A 1 79 ? -6.52 -40.375 -17.312 1 98.12 79 LEU A N 1
ATOM 585 C CA . LEU A 1 79 ? -6.016 -40 -16 1 98.12 79 LEU A CA 1
ATOM 586 C C . LEU A 1 79 ? -6.797 -40.688 -14.898 1 98.12 79 LEU A C 1
ATOM 588 O O . LEU A 1 79 ? -6.688 -40.344 -13.727 1 98.12 79 LEU A O 1
ATOM 592 N N . HIS A 1 80 ? -7.543 -41.719 -15.258 1 98.44 80 HIS A N 1
ATOM 593 C CA . HIS A 1 80 ? -8.328 -42.531 -14.312 1 98.44 80 HIS A CA 1
ATOM 594 C C . HIS A 1 80 ? -7.434 -43.156 -13.258 1 98.44 80 HIS A C 1
ATOM 596 O O . HIS A 1 80 ? -6.512 -43.906 -13.594 1 98.44 80 HIS A O 1
ATOM 602 N N . GLY A 1 81 ? -7.715 -42.875 -12.031 1 98.62 81 GLY A N 1
ATOM 603 C CA . GLY A 1 81 ? -7.012 -43.5 -10.93 1 98.62 81 GLY A CA 1
ATOM 604 C C . GLY A 1 81 ? -5.676 -42.844 -10.617 1 98.62 81 GLY A C 1
ATOM 605 O O . GLY A 1 81 ? -4.926 -43.344 -9.773 1 98.62 81 GLY A O 1
ATOM 606 N N . ILE A 1 82 ? -5.32 -41.75 -11.289 1 98.75 82 ILE A N 1
ATOM 607 C CA . ILE A 1 82 ? -4.047 -41.062 -11.117 1 98.75 82 ILE A CA 1
ATOM 608 C C . ILE A 1 82 ? -4.16 -40.031 -9.984 1 98.75 82 ILE A C 1
ATOM 610 O O . ILE A 1 82 ? -5.105 -39.25 -9.945 1 98.75 82 ILE A O 1
ATOM 614 N N . PRO A 1 83 ? -3.244 -40.031 -8.945 1 98.81 83 PRO A N 1
ATOM 615 C CA . PRO A 1 83 ? -3.23 -39 -7.906 1 98.81 83 PRO A CA 1
ATOM 616 C C . PRO A 1 83 ? -2.832 -37.625 -8.445 1 98.81 83 PRO A C 1
ATOM 618 O O . PRO A 1 83 ? -2.01 -37.531 -9.359 1 98.81 83 PRO A O 1
ATOM 621 N N . VAL A 1 84 ? -3.375 -36.531 -7.867 1 98.94 84 VAL A N 1
ATOM 622 C CA . VAL A 1 84 ? -3.094 -35.156 -8.281 1 98.94 84 VAL A CA 1
ATOM 623 C C . VAL A 1 84 ? -3.002 -34.25 -7.059 1 98.94 84 VAL A C 1
ATOM 625 O O . VAL A 1 84 ? -3.703 -34.469 -6.066 1 98.94 84 VAL A O 1
ATOM 628 N N . LEU A 1 85 ? -2.061 -33.312 -7.051 1 98.94 85 LEU A N 1
ATOM 629 C CA . LEU A 1 85 ? -2.023 -32.219 -6.082 1 98.94 85 LEU A CA 1
ATOM 630 C C . LEU A 1 85 ? -2.736 -30.984 -6.621 1 98.94 85 LEU A C 1
ATOM 632 O O . LEU A 1 85 ? -2.621 -30.656 -7.805 1 98.94 85 LEU A O 1
ATOM 636 N N . VAL A 1 86 ? -3.492 -30.281 -5.797 1 98.94 86 VAL A N 1
ATOM 637 C CA . VAL A 1 86 ? -4.137 -29.031 -6.176 1 98.94 86 VAL A CA 1
ATOM 638 C C . VAL A 1 86 ? -3.68 -27.906 -5.246 1 98.94 86 VAL A C 1
ATOM 640 O O . VAL A 1 86 ? -3.574 -28.109 -4.031 1 98.94 86 VAL A O 1
ATOM 643 N N . LYS A 1 87 ? -3.301 -26.719 -5.816 1 98.81 87 LYS A N 1
ATOM 644 C CA . LYS A 1 87 ? -2.883 -25.562 -5.02 1 98.81 87 LYS A CA 1
ATOM 645 C C . LYS A 1 87 ? -3.891 -25.266 -3.912 1 98.81 87 LYS A C 1
ATOM 647 O O . LYS A 1 87 ? -5.102 -25.312 -4.141 1 98.81 87 LYS A O 1
ATOM 652 N N . ASP A 1 88 ? -3.385 -24.969 -2.711 1 98.69 88 ASP A N 1
ATOM 653 C CA . ASP A 1 88 ? -4.23 -24.703 -1.55 1 98.69 88 ASP A CA 1
ATOM 654 C C . ASP A 1 88 ? -4.992 -23.391 -1.709 1 98.69 88 ASP A C 1
ATOM 656 O O . ASP A 1 88 ? -5.258 -22.703 -0.725 1 98.69 88 ASP A O 1
ATOM 660 N N . HIS A 1 89 ? -5.285 -23.109 -2.861 1 96.94 89 HIS A N 1
ATOM 661 C CA . HIS A 1 89 ? -6.09 -21.969 -3.25 1 96.94 89 HIS A CA 1
ATOM 662 C C . HIS A 1 89 ? -7.465 -22.391 -3.752 1 96.94 89 HIS A C 1
ATOM 664 O O . HIS A 1 89 ? -8.398 -21.594 -3.803 1 96.94 89 HIS A O 1
ATOM 670 N N . PHE A 1 90 ? -7.547 -23.562 -4.156 1 98.62 90 PHE A N 1
ATOM 671 C CA . PHE A 1 90 ? -8.797 -24.141 -4.637 1 98.62 90 PHE A CA 1
ATOM 672 C C . PHE A 1 90 ? -9.641 -24.641 -3.473 1 98.62 90 PHE A C 1
ATOM 674 O O . PHE A 1 90 ? -9.18 -25.453 -2.668 1 98.62 90 PHE A O 1
ATOM 681 N N . ALA A 1 91 ? -10.891 -24.188 -3.434 1 98.69 91 ALA A N 1
ATOM 682 C CA . ALA A 1 91 ? -11.789 -24.688 -2.393 1 98.69 91 ALA A CA 1
ATOM 683 C C . ALA A 1 91 ? -12.008 -26.188 -2.521 1 98.69 91 ALA A C 1
ATOM 685 O O . ALA A 1 91 ? -12.219 -26.703 -3.623 1 98.69 91 ALA A O 1
ATOM 686 N N . THR A 1 92 ? -11.883 -26.828 -1.425 1 98.44 92 THR A N 1
ATOM 687 C CA . THR A 1 92 ? -12.211 -28.25 -1.349 1 98.44 92 THR A CA 1
ATOM 688 C C . THR A 1 92 ? -13.266 -28.5 -0.275 1 98.44 92 THR A C 1
ATOM 690 O O . THR A 1 92 ? -13.117 -28.047 0.864 1 98.44 92 THR A O 1
ATOM 693 N N . HIS A 1 93 ? -14.266 -29.188 -0.65 1 97.62 93 HIS A N 1
ATOM 694 C CA . HIS A 1 93 ? -15.328 -29.531 0.287 1 97.62 93 HIS A CA 1
ATOM 695 C C . HIS A 1 93 ? -14.812 -30.438 1.395 1 97.62 93 HIS A C 1
ATOM 697 O O . HIS A 1 93 ? -13.945 -31.281 1.154 1 97.62 93 HIS A O 1
ATOM 703 N N . PRO A 1 94 ? -15.367 -30.344 2.57 1 95.25 94 PRO A N 1
ATOM 704 C CA . PRO A 1 94 ? -14.906 -31.156 3.705 1 95.25 94 PRO A CA 1
ATOM 705 C C . PRO A 1 94 ? -14.961 -32.656 3.432 1 95.25 94 PRO A C 1
ATOM 707 O O . PRO A 1 94 ? -14.227 -33.438 4.047 1 95.25 94 PRO A O 1
ATOM 710 N N . SER A 1 95 ? -15.805 -33.031 2.529 1 95.75 95 SER A N 1
ATOM 711 C CA . SER A 1 95 ? -15.922 -34.469 2.193 1 95.75 95 SER A CA 1
ATOM 712 C C . SER A 1 95 ? -14.602 -35 1.646 1 95.75 95 SER A C 1
ATOM 714 O O . SER A 1 95 ? -14.383 -36.219 1.639 1 95.75 95 SER A O 1
ATOM 716 N N . LEU A 1 96 ? -13.734 -34.156 1.188 1 96.81 96 LEU A N 1
ATOM 717 C CA . LEU A 1 96 ? -12.422 -34.594 0.7 1 96.81 96 LEU A CA 1
ATOM 718 C C . LEU A 1 96 ? -11.414 -34.656 1.84 1 96.81 96 LEU A C 1
ATOM 720 O O . LEU A 1 96 ? -10.281 -35.094 1.644 1 96.81 96 LEU A O 1
ATOM 724 N N . GLY A 1 97 ? -11.781 -34.25 2.99 1 97.31 97 GLY A N 1
ATOM 725 C CA . GLY A 1 97 ? -10.977 -34.344 4.195 1 97.31 97 GLY A CA 1
ATOM 726 C C . GLY A 1 97 ? -9.875 -33.312 4.27 1 97.31 97 GLY A C 1
ATOM 727 O O . GLY A 1 97 ? -8.953 -33.438 5.078 1 97.31 97 GLY A O 1
ATOM 728 N N . MET A 1 98 ? -9.914 -32.375 3.361 1 97.12 98 MET A N 1
ATOM 729 C CA . MET A 1 98 ? -8.93 -31.297 3.322 1 97.12 98 MET A CA 1
ATOM 730 C C . MET A 1 98 ? -9.617 -29.938 3.27 1 97.12 98 MET A C 1
ATOM 732 O O . MET A 1 98 ? -10.633 -29.766 2.594 1 97.12 98 MET A O 1
ATOM 736 N N . GLY A 1 99 ? -9.102 -28.969 4.02 1 96.12 99 GLY A N 1
ATOM 737 C CA . GLY A 1 99 ? -9.602 -27.609 3.979 1 96.12 99 GLY A CA 1
ATOM 738 C C . GLY A 1 99 ? -8.93 -26.75 2.924 1 96.12 99 GLY A C 1
ATOM 739 O O . GLY A 1 99 ? -8.367 -27.281 1.96 1 96.12 99 GLY A O 1
ATOM 740 N N . THR A 1 100 ? -9.133 -25.453 3.01 1 98.38 100 THR A N 1
ATOM 741 C CA . THR A 1 100 ? -8.508 -24.453 2.145 1 98.38 100 THR A CA 1
ATOM 742 C C . THR A 1 100 ? -8.008 -23.266 2.959 1 98.38 100 THR A C 1
ATOM 744 O O . THR A 1 100 ? -8.789 -22.578 3.613 1 98.38 100 THR A O 1
ATOM 747 N N . THR A 1 101 ? -6.633 -23.016 2.861 1 98.38 101 THR A N 1
ATOM 748 C CA . THR A 1 101 ? -6.066 -22 3.738 1 98.38 101 THR A CA 1
ATOM 749 C C . THR A 1 101 ? -5.527 -20.828 2.928 1 98.38 101 THR A C 1
ATOM 751 O O . THR A 1 101 ? -5.238 -19.766 3.48 1 98.38 101 THR A O 1
ATOM 754 N N . CYS A 1 102 ? -5.363 -21.016 1.634 1 98.31 102 CYS A N 1
ATOM 755 C CA . CYS A 1 102 ? -4.695 -20.031 0.785 1 98.31 102 CYS A CA 1
ATOM 756 C C . CYS A 1 102 ? -3.316 -19.688 1.335 1 98.31 102 CYS A C 1
ATOM 758 O O . CYS A 1 102 ? -2.848 -18.562 1.184 1 98.31 102 CYS A O 1
ATOM 760 N N . GLY A 1 103 ? -2.686 -20.609 2.029 1 98.31 103 GLY A N 1
ATOM 761 C CA . GLY A 1 103 ? -1.357 -20.438 2.6 1 98.31 103 GLY A CA 1
ATOM 762 C C . GLY A 1 103 ? -1.366 -19.688 3.92 1 98.31 103 GLY A C 1
ATOM 763 O O . GLY A 1 103 ? -0.323 -19.547 4.562 1 98.31 103 GLY A O 1
ATOM 764 N N . THR A 1 104 ? -2.455 -19.172 4.387 1 98.62 104 THR A N 1
ATOM 765 C CA . THR A 1 104 ? -2.467 -18.438 5.641 1 98.62 104 THR A CA 1
ATOM 766 C C . THR A 1 104 ? -2.994 -19.297 6.781 1 98.62 104 THR A C 1
ATOM 768 O O . THR A 1 104 ? -4.012 -19.984 6.629 1 98.62 104 THR A O 1
ATOM 771 N N . ALA A 1 105 ? -2.365 -19.234 7.957 1 98.31 105 ALA A N 1
ATOM 772 C CA . ALA A 1 105 ? -2.791 -19.953 9.148 1 98.31 105 ALA A CA 1
ATOM 773 C C . ALA A 1 105 ? -4.172 -19.5 9.609 1 98.31 105 ALA A C 1
ATOM 775 O O . ALA A 1 105 ? -4.91 -20.266 10.234 1 98.31 105 ALA A O 1
ATOM 776 N N . ALA A 1 106 ? -4.594 -18.297 9.25 1 98.5 106 ALA A N 1
ATOM 777 C CA . ALA A 1 106 ? -5.867 -17.703 9.672 1 98.5 106 ALA A CA 1
ATOM 778 C C . ALA A 1 106 ? -7.043 -18.516 9.133 1 98.5 106 ALA A C 1
ATOM 780 O O . ALA A 1 106 ? -8.141 -18.469 9.688 1 98.5 106 ALA A O 1
ATOM 781 N N . LEU A 1 107 ? -6.844 -19.312 8.086 1 98.44 107 LEU A N 1
ATOM 782 C CA . LEU A 1 107 ? -7.949 -20.016 7.441 1 98.44 107 LEU A CA 1
ATOM 783 C C . LEU A 1 107 ? -7.832 -21.516 7.648 1 98.44 107 LEU A C 1
ATOM 785 O O . LEU A 1 107 ? -8.484 -22.297 6.949 1 98.44 107 LEU A O 1
ATOM 789 N N . ARG A 1 108 ? -7.055 -21.984 8.555 1 97.25 108 ARG A N 1
ATOM 790 C CA . ARG A 1 108 ? -6.82 -23.406 8.805 1 97.25 108 ARG A CA 1
ATOM 791 C C . ARG A 1 108 ? -8.133 -24.125 9.109 1 97.25 108 ARG A C 1
ATOM 793 O O . A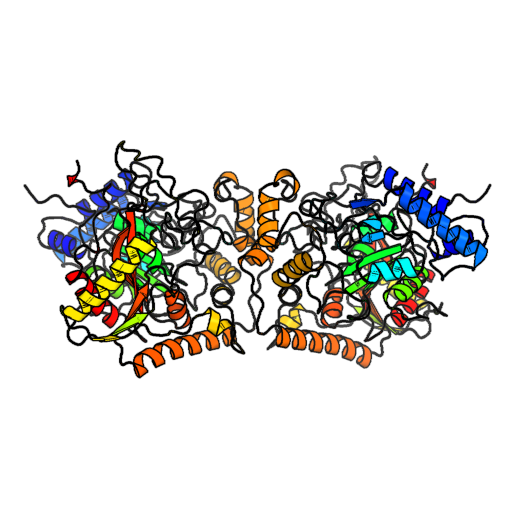RG A 1 108 ? -8.305 -25.297 8.742 1 97.25 108 ARG A O 1
ATOM 800 N N . ASP A 1 109 ? -9.094 -23.453 9.781 1 96.31 109 ASP A N 1
ATOM 801 C CA . ASP A 1 109 ? -10.328 -24.094 10.219 1 96.31 109 ASP A CA 1
ATOM 802 C C . ASP A 1 109 ? -11.492 -23.719 9.305 1 96.31 109 ASP A C 1
ATOM 804 O O . ASP A 1 109 ? -12.648 -24.016 9.617 1 96.31 109 ASP A O 1
ATOM 808 N N . ALA A 1 110 ? -11.172 -23.047 8.211 1 97.5 110 ALA A N 1
ATOM 809 C CA . ALA A 1 110 ? -12.234 -22.656 7.285 1 97.5 110 ALA A CA 1
ATOM 810 C C . ALA A 1 110 ? -12.859 -23.891 6.629 1 97.5 110 ALA A C 1
ATOM 812 O O . ALA A 1 110 ? -12.195 -24.906 6.426 1 97.5 110 ALA A O 1
ATOM 813 N N . ARG A 1 111 ? -14.195 -23.828 6.305 1 97.5 111 ARG A N 1
ATOM 814 C CA . ARG A 1 111 ? -14.938 -24.953 5.734 1 97.5 111 ARG A CA 1
ATOM 815 C C . ARG A 1 111 ? -15.656 -24.531 4.457 1 97.5 111 ARG A C 1
ATOM 817 O O . ARG A 1 111 ? -16.781 -24.031 4.512 1 97.5 111 ARG A O 1
ATOM 824 N N . PRO A 1 112 ? -15.07 -24.812 3.311 1 98.25 112 PRO A N 1
ATOM 825 C CA . PRO A 1 112 ? -15.758 -24.5 2.057 1 98.25 112 PRO A CA 1
ATOM 826 C C . PRO A 1 112 ? -17.078 -25.25 1.903 1 98.25 112 PRO A C 1
ATOM 828 O O . PRO A 1 112 ? -17.203 -26.375 2.393 1 98.25 112 PRO A O 1
ATOM 831 N N . ILE A 1 113 ? -18.016 -24.641 1.173 1 97.69 113 ILE A N 1
ATOM 832 C CA . ILE A 1 113 ? -19.344 -25.234 1.042 1 97.69 113 ILE A CA 1
ATOM 833 C C . ILE A 1 113 ? -19.359 -26.219 -0.125 1 97.69 113 ILE A C 1
ATOM 835 O O . ILE A 1 113 ? -20.266 -27.047 -0.232 1 97.69 113 ILE A O 1
ATOM 839 N N . ARG A 1 114 ? -18.422 -26.156 -1.006 1 97.56 114 ARG A N 1
ATOM 840 C CA . ARG A 1 114 ? -18.297 -27.031 -2.17 1 97.56 114 ARG A CA 1
ATOM 841 C C . ARG A 1 114 ? -16.891 -26.969 -2.748 1 97.56 114 ARG A C 1
ATOM 843 O O . ARG A 1 114 ? -16.062 -26.172 -2.303 1 97.56 114 ARG A O 1
ATOM 850 N N . ASN A 1 115 ? -16.578 -27.859 -3.637 1 98.56 115 ASN A N 1
ATOM 851 C CA . ASN A 1 115 ? -15.305 -27.828 -4.363 1 98.56 115 ASN A CA 1
ATOM 852 C C . ASN A 1 115 ? -15.281 -26.703 -5.395 1 98.56 115 ASN A C 1
ATOM 854 O O . ASN A 1 115 ? -16.328 -26.312 -5.918 1 98.56 115 ASN A O 1
ATOM 858 N N . ALA A 1 116 ? -14.055 -26.172 -5.586 1 98.69 116 ALA A N 1
ATOM 859 C CA . ALA A 1 116 ? -13.906 -25.391 -6.809 1 98.69 116 ALA A CA 1
ATOM 860 C C . ALA A 1 116 ? -14.328 -26.188 -8.031 1 98.69 116 ALA A C 1
ATOM 862 O O . ALA A 1 116 ? -14.156 -27.406 -8.078 1 98.69 116 ALA A O 1
ATOM 863 N N . VAL A 1 117 ? -14.797 -25.547 -9.078 1 97.75 117 VAL A N 1
ATOM 864 C CA . VAL A 1 117 ? -15.352 -26.203 -10.258 1 97.75 117 VAL A CA 1
ATOM 865 C C . VAL A 1 117 ? -14.273 -27.062 -10.922 1 97.75 117 VAL A C 1
ATOM 867 O O . VAL A 1 117 ? -14.539 -28.188 -11.352 1 97.75 117 VAL A O 1
ATOM 870 N N . VAL A 1 118 ? -13.047 -26.547 -10.977 1 98.69 118 VAL A N 1
ATOM 871 C CA . VAL A 1 118 ? -11.977 -27.281 -11.641 1 98.69 118 VAL A CA 1
ATOM 872 C C . VAL A 1 118 ? -11.633 -28.531 -10.836 1 98.69 118 VAL A C 1
ATOM 874 O O . VAL A 1 118 ? -11.258 -29.562 -11.406 1 98.69 118 VAL A O 1
ATOM 877 N N . VAL A 1 119 ? -11.742 -28.484 -9.523 1 98.81 119 VAL A N 1
ATOM 878 C CA . VAL A 1 119 ? -11.508 -29.656 -8.688 1 98.81 119 VAL A CA 1
ATOM 879 C C . VAL A 1 119 ? -12.539 -30.734 -9 1 98.81 119 VAL A C 1
ATOM 881 O O . VAL A 1 119 ? -12.203 -31.922 -9.117 1 98.81 119 VAL A O 1
ATOM 884 N N . ASP A 1 120 ? -13.789 -30.328 -9.148 1 98.69 120 ASP A N 1
ATOM 885 C CA . ASP A 1 120 ? -14.836 -31.266 -9.523 1 98.69 120 ASP A CA 1
ATOM 886 C C . ASP A 1 120 ? -14.547 -31.891 -10.883 1 98.69 120 ASP A C 1
ATOM 888 O O . ASP A 1 120 ? -14.781 -33.094 -11.078 1 98.69 120 ASP A O 1
ATOM 892 N N . LYS A 1 121 ? -14.062 -31.141 -11.805 1 98.38 121 LYS A N 1
ATOM 893 C CA . LYS A 1 121 ? -13.703 -31.672 -13.117 1 98.38 121 LYS A CA 1
ATOM 894 C C . LYS A 1 121 ? -12.633 -32.75 -13 1 98.38 121 LYS A C 1
ATOM 896 O O . LYS A 1 121 ? -12.68 -33.781 -13.711 1 98.38 121 LYS A O 1
ATOM 901 N N . LEU A 1 122 ? -11.641 -32.531 -12.148 1 98.81 122 LEU A N 1
ATOM 902 C CA . LEU A 1 122 ? -10.594 -33.531 -11.922 1 98.81 122 LEU A CA 1
ATOM 903 C C . LEU A 1 122 ? -11.188 -34.812 -11.367 1 98.81 122 LEU A C 1
ATOM 905 O O . LEU A 1 122 ? -10.875 -35.906 -11.852 1 98.81 122 LEU A O 1
ATOM 909 N N . ILE A 1 123 ? -12.023 -34.656 -10.391 1 98.62 123 ILE A N 1
ATOM 910 C CA . ILE A 1 123 ? -12.625 -35.812 -9.734 1 98.62 123 ILE A CA 1
ATOM 911 C C . ILE A 1 123 ? -13.516 -36.562 -10.719 1 98.62 123 ILE A C 1
ATOM 913 O O . ILE A 1 123 ? -13.484 -37.781 -10.781 1 98.62 123 ILE A O 1
ATOM 917 N N . GLU A 1 124 ? -14.297 -35.875 -11.5 1 98.12 124 GLU A N 1
ATOM 918 C CA . GLU A 1 124 ? -15.172 -36.469 -12.508 1 98.12 124 GLU A CA 1
ATOM 919 C C . GLU A 1 124 ? -14.367 -37.25 -13.531 1 98.12 124 GLU A C 1
ATOM 921 O O . GLU A 1 124 ? -14.852 -38.25 -14.062 1 98.12 124 GLU A O 1
ATOM 926 N N . ALA A 1 125 ? -13.156 -36.812 -13.797 1 98.38 125 ALA A N 1
ATOM 927 C CA . ALA A 1 125 ? -12.297 -37.5 -14.773 1 98.38 125 ALA A CA 1
ATOM 928 C C . ALA A 1 125 ? -11.617 -38.719 -14.164 1 98.38 125 ALA A C 1
ATOM 930 O O . ALA A 1 125 ? -10.922 -39.469 -14.859 1 98.38 125 ALA A O 1
ATOM 931 N N . GLY A 1 126 ? -11.766 -38.938 -12.844 1 98.56 126 GLY A N 1
ATOM 932 C CA . GLY A 1 126 ? -11.258 -40.125 -12.172 1 98.56 126 GLY A CA 1
ATOM 933 C C . GLY A 1 126 ? -9.945 -39.875 -11.438 1 98.56 126 GLY A C 1
ATOM 934 O O . GLY A 1 126 ? -9.289 -40.812 -10.992 1 98.56 126 GLY A O 1
ATOM 935 N N . LEU A 1 127 ? -9.508 -38.656 -11.406 1 98.81 127 LEU A N 1
ATOM 936 C CA . LEU A 1 127 ? -8.312 -38.344 -10.625 1 98.81 127 LEU A CA 1
ATOM 937 C C . LEU A 1 127 ? -8.617 -38.375 -9.133 1 98.81 127 LEU A C 1
ATOM 939 O O . LEU A 1 127 ? -9.773 -38.25 -8.727 1 98.81 127 LEU A O 1
ATOM 943 N N . ILE A 1 128 ? -7.59 -38.594 -8.328 1 98.75 128 ILE A N 1
ATOM 944 C CA . ILE A 1 128 ? -7.699 -38.625 -6.871 1 98.75 128 ILE A CA 1
ATOM 945 C C . ILE A 1 128 ? -6.891 -37.469 -6.281 1 98.75 128 ILE A C 1
ATOM 947 O O . ILE A 1 128 ? -5.66 -37.438 -6.371 1 98.75 128 ILE A O 1
ATOM 951 N N . VAL A 1 129 ? -7.57 -36.469 -5.684 1 98.88 129 VAL A N 1
ATOM 952 C CA . VAL A 1 129 ? -6.875 -35.344 -5.031 1 98.88 129 VAL A CA 1
ATOM 953 C C . VAL A 1 129 ? -6.227 -35.844 -3.738 1 98.88 129 VAL A C 1
ATOM 955 O O . VAL A 1 129 ? -6.918 -36.125 -2.758 1 98.88 129 VAL A O 1
ATOM 958 N N . ILE A 1 130 ? -4.871 -35.844 -3.695 1 98.81 130 ILE A N 1
ATOM 959 C CA . ILE A 1 130 ? -4.227 -36.5 -2.564 1 98.81 130 ILE A CA 1
ATOM 960 C C . ILE A 1 130 ? -3.586 -35.438 -1.652 1 98.81 130 ILE A C 1
ATOM 962 O O . ILE A 1 130 ? -3.021 -35.781 -0.609 1 98.81 130 ILE A O 1
ATOM 966 N N . GLY A 1 131 ? -3.715 -34.156 -2.07 1 98.81 131 GLY A N 1
ATOM 967 C CA . GLY A 1 131 ? -3.146 -33.125 -1.208 1 98.81 131 GLY A CA 1
ATOM 968 C C . GLY A 1 131 ? -3.389 -31.734 -1.715 1 98.81 131 GLY A C 1
ATOM 969 O O . GLY A 1 131 ? -3.658 -31.531 -2.9 1 98.81 131 GLY A O 1
ATOM 970 N N . LYS A 1 132 ? -3.365 -30.781 -0.785 1 98.88 132 LYS A N 1
ATOM 971 C CA . LYS A 1 132 ? -3.359 -29.344 -1.053 1 98.88 132 LYS A CA 1
ATOM 972 C C . LYS A 1 132 ? -1.937 -28.797 -1.099 1 98.88 132 LYS A C 1
ATOM 974 O O . LYS A 1 132 ? -1.241 -28.781 -0.081 1 98.88 132 LYS A O 1
ATOM 979 N N . ALA A 1 133 ? -1.545 -28.391 -2.285 1 98.88 133 ALA A N 1
ATOM 980 C CA . ALA A 1 133 ? -0.17 -27.938 -2.494 1 98.88 133 ALA A CA 1
ATOM 981 C C . ALA A 1 133 ? 0.056 -26.562 -1.887 1 98.88 133 ALA A C 1
ATOM 983 O O . ALA A 1 133 ? -0.811 -25.688 -1.974 1 98.88 133 ALA A O 1
ATOM 984 N N . SER A 1 134 ? 1.251 -26.375 -1.275 1 98.44 134 SER A N 1
ATOM 985 C CA . SER A 1 134 ? 1.604 -25.094 -0.683 1 98.44 134 SER A CA 1
ATOM 986 C C . SER A 1 134 ? 1.76 -24.016 -1.752 1 98.44 134 SER A C 1
ATOM 988 O O . SER A 1 134 ? 1.69 -24.312 -2.947 1 98.44 134 SER A O 1
ATOM 990 N N . LEU A 1 135 ? 1.905 -22.812 -1.312 1 98.25 135 LEU A N 1
ATOM 991 C CA . LEU A 1 135 ? 1.978 -21.641 -2.184 1 98.25 135 LEU A CA 1
ATOM 992 C C . LEU A 1 135 ? 2.686 -20.484 -1.485 1 98.25 135 LEU A C 1
ATOM 994 O O . LEU A 1 135 ? 3 -20.578 -0.296 1 98.25 135 LEU A O 1
ATOM 998 N N . SER A 1 136 ? 3.033 -19.5 -2.273 1 97.56 136 SER A N 1
ATOM 999 C CA . SER A 1 136 ? 3.311 -18.219 -1.628 1 97.56 136 SER A CA 1
ATOM 1000 C C . SER A 1 136 ? 2.049 -17.625 -1.01 1 97.56 136 SER A C 1
ATOM 1002 O O . SER A 1 136 ? 1.028 -17.484 -1.686 1 97.56 136 SER A O 1
ATOM 1004 N N . GLU A 1 137 ? 2.111 -17.297 0.179 1 97.81 137 GLU A N 1
ATOM 1005 C CA . GLU A 1 137 ? 0.923 -16.938 0.949 1 97.81 137 GLU A CA 1
ATOM 1006 C C . GLU A 1 137 ? 0.099 -15.875 0.23 1 97.81 137 GLU A C 1
ATOM 1008 O O . GLU A 1 137 ? 0.632 -14.844 -0.178 1 97.81 137 GLU A O 1
ATOM 1013 N N . LEU A 1 138 ? -1.201 -16.219 0.042 1 97.81 138 LEU A N 1
ATOM 1014 C CA . LEU A 1 138 ? -2.162 -15.344 -0.619 1 97.81 138 LEU A CA 1
ATOM 1015 C C . LEU A 1 138 ? -1.678 -14.961 -2.014 1 97.81 138 LEU A C 1
ATOM 1017 O O . LEU A 1 138 ? -1.866 -13.82 -2.449 1 97.81 138 LEU A O 1
ATOM 1021 N N . CYS A 1 139 ? -0.932 -15.891 -2.703 1 96.12 139 CYS A N 1
ATOM 1022 C CA . CYS A 1 139 ? -0.404 -15.688 -4.047 1 96.12 139 CYS A CA 1
ATOM 1023 C C . CYS A 1 139 ? 0.629 -14.57 -4.062 1 96.12 139 CYS A C 1
ATOM 1025 O O . CYS A 1 139 ? 0.67 -13.773 -5.004 1 96.12 139 CYS A O 1
ATOM 1027 N N . LEU A 1 140 ? 1.44 -14.391 -3.016 1 94.06 140 LEU A N 1
ATOM 1028 C CA . LEU A 1 140 ? 2.547 -13.453 -2.863 1 94.06 140 LEU A CA 1
ATOM 1029 C C . LEU A 1 140 ? 2.031 -12.047 -2.572 1 94.06 140 LEU A C 1
ATOM 1031 O O . LEU A 1 140 ? 2.762 -11.07 -2.732 1 94.06 140 LEU A O 1
ATOM 1035 N N . LEU A 1 141 ? 0.752 -11.93 -2.135 1 95.44 141 LEU A N 1
ATOM 1036 C CA . LEU A 1 141 ? 0.156 -10.609 -1.96 1 95.44 141 LEU A CA 1
ATOM 1037 C C . LEU A 1 141 ? 0.118 -10.219 -0.486 1 95.44 141 LEU A C 1
ATOM 1039 O O . LEU A 1 141 ? -0.583 -9.281 -0.105 1 95.44 141 LEU A O 1
ATOM 1043 N N . LYS A 1 142 ? 0.854 -10.969 0.376 1 96.06 142 LYS A N 1
ATOM 1044 C CA . LYS A 1 142 ? 0.902 -10.609 1.791 1 96.06 142 LYS A CA 1
ATOM 1045 C C . LYS A 1 142 ? 1.809 -9.406 2.023 1 96.06 142 LYS A C 1
ATOM 1047 O O . LYS A 1 142 ? 1.388 -8.414 2.617 1 96.06 142 LYS A O 1
ATOM 1052 N N . ALA A 1 143 ? 2.996 -9.453 1.509 1 93.69 143 ALA A N 1
ATOM 1053 C CA . ALA A 1 143 ? 4.012 -8.43 1.768 1 93.69 143 ALA A CA 1
ATOM 1054 C C . ALA A 1 143 ? 4.461 -7.766 0.471 1 93.69 143 ALA A C 1
ATOM 1056 O O . ALA A 1 143 ? 4.359 -8.359 -0.607 1 93.69 143 ALA A O 1
ATOM 1057 N N . THR A 1 144 ? 4.926 -6.523 0.566 1 90 144 THR A N 1
ATOM 1058 C CA . THR A 1 144 ? 5.605 -5.875 -0.549 1 90 144 THR A CA 1
ATOM 1059 C C . THR A 1 144 ? 7.004 -6.453 -0.743 1 90 144 THR A C 1
ATOM 1061 O O . THR A 1 144 ? 7.555 -7.074 0.168 1 90 144 THR A O 1
ATOM 1064 N N . PRO A 1 145 ? 7.543 -6.328 -1.982 1 82.19 145 PRO A N 1
ATOM 1065 C CA . PRO A 1 145 ? 8.953 -6.68 -2.129 1 82.19 145 PRO A CA 1
ATOM 1066 C C . PRO A 1 145 ? 9.875 -5.809 -1.274 1 82.19 145 PRO A C 1
ATOM 1068 O O . PRO A 1 145 ? 9.531 -4.66 -0.972 1 82.19 145 PRO A O 1
ATOM 1071 N N . PRO A 1 146 ? 10.992 -6.297 -0.837 1 79.75 146 PRO A N 1
ATOM 1072 C CA . PRO A 1 146 ? 11.477 -7.672 -1.012 1 79.75 146 PRO A CA 1
ATOM 1073 C C . PRO A 1 146 ? 10.727 -8.672 -0.14 1 79.75 146 PRO A C 1
ATOM 1075 O O . PRO A 1 146 ? 10.43 -8.391 1.023 1 79.75 146 PRO A O 1
ATOM 1078 N N . ASN A 1 147 ? 10.234 -9.695 -0.719 1 84.88 147 ASN A N 1
ATOM 1079 C CA . ASN A 1 147 ? 9.594 -10.828 -0.049 1 84.88 147 ASN A CA 1
ATOM 1080 C C . ASN A 1 147 ? 10.023 -12.156 -0.661 1 84.88 147 ASN A C 1
ATOM 1082 O O . ASN A 1 147 ? 10.633 -12.188 -1.732 1 84.88 147 ASN A O 1
ATOM 1086 N N . THR A 1 148 ? 9.883 -13.219 0.022 1 90.31 148 THR A N 1
ATOM 1087 C CA . THR A 1 148 ? 10.414 -14.516 -0.383 1 90.31 148 THR A CA 1
ATOM 1088 C C . THR A 1 148 ? 9.312 -15.391 -0.98 1 90.31 148 THR A C 1
ATOM 1090 O O . THR A 1 148 ? 8.266 -15.594 -0.361 1 90.31 148 THR A O 1
ATOM 1093 N N . GLY A 1 149 ? 9.578 -15.883 -2.191 1 94.12 149 GLY A N 1
ATOM 1094 C CA . GLY A 1 149 ? 8.633 -16.797 -2.803 1 94.12 149 GLY A CA 1
ATOM 1095 C C . GLY A 1 149 ? 8.602 -18.156 -2.123 1 94.12 149 GLY A C 1
ATOM 1096 O O . GLY A 1 149 ? 9.633 -18.672 -1.692 1 94.12 149 GLY A O 1
ATOM 1097 N N . GLY A 1 150 ? 7.355 -18.734 -1.977 1 96.88 150 GLY A N 1
ATOM 1098 C CA . GLY A 1 150 ? 7.203 -20.094 -1.509 1 96.88 150 GLY A CA 1
ATOM 1099 C C . GLY A 1 150 ? 7 -20.188 -0.008 1 96.88 150 GLY A C 1
ATOM 1100 O O . GLY A 1 150 ? 6.965 -21.297 0.547 1 96.88 150 GLY A O 1
ATOM 1101 N N . TRP A 1 151 ? 6.906 -19.016 0.643 1 96.75 151 TRP A N 1
ATOM 1102 C CA . TRP A 1 151 ? 6.645 -19.062 2.078 1 96.75 151 TRP A CA 1
ATOM 1103 C C . TRP A 1 151 ? 5.168 -18.812 2.367 1 96.75 151 TRP A C 1
ATOM 1105 O O . TRP A 1 151 ? 4.527 -17.984 1.707 1 96.75 151 TRP A O 1
ATOM 1115 N N . CYS A 1 152 ? 4.625 -19.516 3.312 1 97.25 152 CYS A N 1
ATOM 1116 C CA . CYS A 1 152 ? 3.305 -19.219 3.857 1 97.25 152 CYS A CA 1
ATOM 1117 C C . CYS A 1 152 ? 3.197 -19.672 5.309 1 97.25 152 CYS A C 1
ATOM 1119 O O . CYS A 1 152 ? 3.908 -20.578 5.734 1 97.25 152 CYS A O 1
ATOM 1121 N N . SER A 1 153 ? 2.42 -19 6.055 1 97.94 153 SER A N 1
ATOM 1122 C CA . SER A 1 153 ? 2.295 -19.281 7.48 1 97.94 153 SER A CA 1
ATOM 1123 C C . SER A 1 153 ? 1.666 -20.656 7.715 1 97.94 153 SER A C 1
ATOM 1125 O O . SER A 1 153 ? 1.92 -21.297 8.742 1 97.94 153 SER A O 1
ATOM 1127 N N . ALA A 1 154 ? 0.927 -21.188 6.758 1 97.75 154 ALA A N 1
ATOM 1128 C CA . ALA A 1 154 ? 0.221 -22.453 6.922 1 97.75 154 ALA A CA 1
ATOM 1129 C C . ALA A 1 154 ? 1.177 -23.641 6.785 1 97.75 154 ALA A C 1
ATOM 1131 O O . ALA A 1 154 ? 0.919 -24.719 7.32 1 97.75 154 ALA A O 1
ATOM 1132 N N . SER A 1 155 ? 2.355 -23.484 6.062 1 97.06 155 SER A N 1
ATOM 1133 C CA . SER A 1 155 ? 3.207 -24.656 5.824 1 97.06 155 SER A CA 1
ATOM 1134 C C . SER A 1 155 ? 4.684 -24.266 5.867 1 97.06 155 SER A C 1
ATOM 1136 O O . SER A 1 155 ? 5.555 -25.094 5.598 1 97.06 155 SER A O 1
ATOM 1138 N N . SER A 1 156 ? 4.996 -22.984 6.152 1 96.19 156 SER A N 1
ATOM 1139 C CA . SER A 1 156 ? 6.363 -22.484 6.234 1 96.19 156 SER A CA 1
ATOM 1140 C C . SER A 1 156 ? 6.992 -22.359 4.852 1 96.19 156 SER A C 1
ATOM 1142 O O . SER A 1 156 ? 6.32 -21.984 3.889 1 96.19 156 SER A O 1
ATOM 1144 N N . GLN A 1 157 ? 8.336 -22.453 4.727 1 96.94 157 GLN A N 1
ATOM 1145 C CA . GLN A 1 157 ? 9.062 -22.172 3.496 1 96.94 157 GLN A CA 1
ATOM 1146 C C . GLN A 1 157 ? 9.195 -23.406 2.625 1 96.94 157 GLN A C 1
ATOM 1148 O O . GLN A 1 157 ? 9.812 -24.406 3.031 1 96.94 157 GLN A O 1
ATOM 1153 N N . GLY A 1 158 ? 8.547 -23.375 1.425 1 97.38 158 GLY A N 1
ATOM 1154 C CA . GLY A 1 158 ? 8.781 -24.422 0.441 1 97.38 158 GLY A CA 1
ATOM 1155 C C . GLY A 1 158 ? 10.195 -24.406 -0.113 1 97.38 158 GLY A C 1
ATOM 1156 O O . GLY A 1 158 ? 10.805 -23.344 -0.253 1 97.38 158 GLY A O 1
ATOM 1157 N N . GLN A 1 159 ? 10.625 -25.609 -0.528 1 95.81 159 GLN A N 1
ATOM 1158 C CA . GLN A 1 159 ? 11.992 -25.75 -1.028 1 95.81 159 GLN A CA 1
ATOM 1159 C C . GLN A 1 159 ? 12.031 -26.656 -2.25 1 95.81 159 GLN A C 1
ATOM 1161 O O . GLN A 1 159 ? 11.555 -27.797 -2.203 1 95.81 159 GLN A O 1
ATOM 1166 N N . SER A 1 160 ? 12.602 -26.125 -3.338 1 96.06 160 SER A N 1
ATOM 1167 C CA . SER A 1 160 ? 12.836 -26.984 -4.488 1 96.06 160 SER A CA 1
ATOM 1168 C C . SER A 1 160 ? 13.828 -28.094 -4.16 1 96.06 160 SER A C 1
ATOM 1170 O O . SER A 1 160 ? 14.883 -27.828 -3.572 1 96.06 160 SER A O 1
ATOM 1172 N N . PRO A 1 161 ? 13.555 -29.312 -4.566 1 96.56 161 PRO A N 1
ATOM 1173 C CA . PRO A 1 161 ? 14.477 -30.391 -4.25 1 96.56 161 PRO A CA 1
ATOM 1174 C C . PRO A 1 161 ? 15.758 -30.344 -5.078 1 96.56 161 PRO A C 1
ATOM 1176 O O . PRO A 1 161 ? 16.703 -31.094 -4.82 1 96.56 161 PRO A O 1
ATOM 1179 N N . TYR A 1 162 ? 15.82 -29.406 -6.035 1 95.81 162 TYR A N 1
ATOM 1180 C CA . TYR A 1 162 ? 17 -29.266 -6.875 1 95.81 162 TYR A CA 1
ATOM 1181 C C . TYR A 1 162 ? 18.031 -28.359 -6.227 1 95.81 162 TYR A C 1
ATOM 1183 O O . TYR A 1 162 ? 19.234 -28.453 -6.523 1 95.81 162 TYR A O 1
ATOM 1191 N N . VAL A 1 163 ? 17.578 -27.484 -5.398 1 94.12 163 VAL A N 1
ATOM 1192 C CA . VAL A 1 163 ? 18.438 -26.406 -4.891 1 94.12 163 VAL A CA 1
ATOM 1193 C C . VAL A 1 163 ? 19.219 -26.906 -3.68 1 94.12 163 VAL A C 1
ATOM 1195 O O . VAL A 1 163 ? 18.641 -27.422 -2.723 1 94.12 163 VAL A O 1
ATOM 1198 N N . ARG A 1 164 ? 20.469 -26.719 -3.764 1 91.06 164 ARG A N 1
ATOM 1199 C CA . ARG A 1 164 ? 21.344 -27.078 -2.656 1 91.06 164 ARG A CA 1
ATOM 1200 C C . ARG A 1 164 ? 21.484 -25.922 -1.677 1 91.06 164 ARG A C 1
ATOM 1202 O O . ARG A 1 164 ? 21.578 -24.75 -2.088 1 91.06 164 ARG A O 1
ATOM 1209 N N . GLY A 1 165 ? 21.5 -26.203 -0.415 1 88 165 GLY A N 1
ATOM 1210 C CA . GLY A 1 165 ? 21.75 -25.188 0.604 1 88 165 GLY A CA 1
ATOM 1211 C C . GLY A 1 165 ? 20.469 -24.531 1.104 1 88 165 GLY A C 1
ATOM 1212 O O . GLY A 1 165 ? 20.516 -23.734 2.043 1 88 165 GLY A O 1
ATOM 1213 N N . GLY A 1 166 ? 19.344 -24.906 0.479 1 90.25 166 GLY A N 1
ATOM 1214 C CA . GLY A 1 166 ? 18.078 -24.359 0.919 1 90.25 166 GLY A CA 1
ATOM 1215 C C . GLY A 1 166 ? 17.844 -22.953 0.432 1 90.25 166 GLY A C 1
ATOM 1216 O O . GLY A 1 166 ? 18.625 -22.422 -0.362 1 90.25 166 GLY A O 1
ATOM 1217 N N . VAL A 1 167 ? 16.688 -22.328 0.817 1 91.94 167 VAL A N 1
ATOM 1218 C CA . VAL A 1 167 ? 16.375 -20.953 0.487 1 91.94 167 VAL A CA 1
ATOM 1219 C C . VAL A 1 167 ? 17.234 -20 1.329 1 91.94 167 VAL A C 1
ATOM 1221 O O . VAL A 1 167 ? 17.266 -20.109 2.559 1 91.94 167 VAL A O 1
ATOM 1224 N N . THR A 1 168 ? 17.953 -19.125 0.668 1 88.56 168 THR A N 1
ATOM 1225 C CA . THR A 1 168 ? 18.828 -18.203 1.37 1 88.56 168 THR A CA 1
ATOM 1226 C C . THR A 1 168 ? 18.016 -17.172 2.152 1 88.56 168 THR A C 1
ATOM 1228 O O . THR A 1 168 ? 16.922 -16.797 1.734 1 88.56 168 THR A O 1
ATOM 1231 N N . PRO A 1 169 ? 18.609 -16.734 3.266 1 81.88 169 PRO A N 1
ATOM 1232 C CA . PRO A 1 169 ? 17.938 -15.672 4 1 81.88 169 PRO A CA 1
ATOM 1233 C C . PRO A 1 169 ? 17.703 -14.422 3.152 1 81.88 169 PRO A C 1
ATOM 1235 O O . PRO A 1 169 ? 18.578 -14.039 2.369 1 81.88 169 PRO A O 1
ATOM 1238 N N . ASP A 1 170 ? 16.562 -13.82 3.143 1 76.25 170 ASP A N 1
ATOM 1239 C CA . ASP A 1 170 ? 16.188 -12.57 2.488 1 76.25 170 ASP A CA 1
ATOM 1240 C C . ASP A 1 170 ? 16.109 -12.742 0.975 1 76.25 170 ASP A C 1
ATOM 1242 O O . ASP A 1 170 ? 16.203 -11.773 0.224 1 76.25 170 ASP A O 1
ATOM 1246 N N . ALA A 1 171 ? 16.094 -14.102 0.555 1 87.5 171 ALA A N 1
ATOM 1247 C CA . ALA A 1 171 ? 15.867 -14.305 -0.874 1 87.5 171 ALA A CA 1
ATOM 1248 C C . ALA A 1 171 ? 14.617 -13.57 -1.345 1 87.5 171 ALA A C 1
ATOM 1250 O O . ALA A 1 171 ? 13.602 -13.547 -0.644 1 87.5 171 ALA A O 1
ATOM 1251 N N . LYS A 1 172 ? 14.734 -13 -2.562 1 87.56 172 LYS A N 1
ATOM 1252 C CA . LYS A 1 172 ? 13.602 -12.273 -3.123 1 87.56 172 LYS A CA 1
ATOM 1253 C C . LYS A 1 172 ? 12.633 -13.219 -3.832 1 87.56 172 LYS A C 1
ATOM 1255 O O . LYS A 1 172 ? 12.914 -14.414 -3.961 1 87.56 172 LYS A O 1
ATOM 1260 N N . TYR A 1 173 ? 11.484 -12.766 -4.258 1 87.62 173 TYR A N 1
ATOM 1261 C CA . TYR A 1 173 ? 10.375 -13.617 -4.691 1 87.62 173 TYR A CA 1
ATOM 1262 C C . TYR A 1 173 ? 10.742 -14.383 -5.957 1 87.62 173 TYR A C 1
ATOM 1264 O O . TYR A 1 173 ? 10.172 -15.438 -6.238 1 87.62 173 TYR A O 1
ATOM 1272 N N . LEU A 1 174 ? 11.758 -13.898 -6.707 1 89.25 174 LEU A N 1
ATOM 1273 C CA . LEU A 1 174 ? 12.266 -14.641 -7.855 1 89.25 174 LEU A CA 1
ATOM 1274 C C . LEU A 1 174 ? 13.742 -14.969 -7.68 1 89.25 174 LEU A C 1
ATOM 1276 O O . LEU A 1 174 ? 14.469 -15.141 -8.664 1 89.25 174 LEU A O 1
ATOM 1280 N N . GLY A 1 175 ? 14.125 -15.039 -6.469 1 89.75 175 GLY A N 1
ATOM 1281 C CA . GLY A 1 175 ? 15.508 -15.359 -6.156 1 89.75 175 GLY A CA 1
ATOM 1282 C C . GLY A 1 175 ? 15.93 -16.734 -6.645 1 89.75 175 GLY A C 1
ATOM 1283 O O . GLY A 1 175 ? 15.094 -17.625 -6.816 1 89.75 175 GLY A O 1
ATOM 1284 N N . HIS A 1 176 ? 17.203 -16.969 -6.684 1 90.25 176 HIS A N 1
ATOM 1285 C CA . HIS A 1 176 ? 17.734 -18.188 -7.281 1 90.25 176 HIS A CA 1
ATOM 1286 C C . HIS A 1 176 ? 17.531 -19.391 -6.371 1 90.25 176 HIS A C 1
ATOM 1288 O O . HIS A 1 176 ? 17.531 -20.531 -6.832 1 90.25 176 HIS A O 1
ATOM 1294 N N . SER A 1 177 ? 17.359 -19.125 -5.125 1 92.12 177 SER A N 1
ATOM 1295 C CA . SER A 1 177 ? 17.203 -20.234 -4.191 1 92.12 177 SER A CA 1
ATOM 1296 C C . SER A 1 177 ? 15.742 -20.516 -3.887 1 92.12 177 SER A C 1
ATOM 1298 O O . SER A 1 177 ? 15.406 -21.516 -3.262 1 92.12 177 SER A O 1
ATOM 1300 N N . THR A 1 178 ? 14.82 -19.625 -4.316 1 94.12 178 THR A N 1
ATOM 1301 C CA . THR A 1 178 ? 13.406 -19.766 -3.994 1 94.12 178 THR A CA 1
ATOM 1302 C C . THR A 1 178 ? 12.695 -20.625 -5.035 1 94.12 178 THR A C 1
ATOM 1304 O O . THR A 1 178 ? 13.164 -20.75 -6.172 1 94.12 178 THR A O 1
ATOM 1307 N N . PRO A 1 179 ? 11.602 -21.266 -4.629 1 96.12 179 PRO A N 1
ATOM 1308 C CA . PRO A 1 179 ? 10.797 -21.984 -5.617 1 96.12 179 PRO A CA 1
ATOM 1309 C C . PRO A 1 179 ? 9.945 -21.047 -6.473 1 96.12 179 PRO A C 1
ATOM 1311 O O . PRO A 1 179 ? 9.258 -21.5 -7.395 1 96.12 179 PRO A O 1
ATOM 1314 N N . CYS A 1 180 ? 9.961 -19.766 -6.211 1 90.5 180 CYS A N 1
ATOM 1315 C CA . CYS A 1 180 ? 9.305 -18.688 -6.949 1 90.5 180 CYS A CA 1
ATOM 1316 C C . CYS A 1 180 ? 7.793 -18.906 -6.984 1 90.5 180 CYS A C 1
ATOM 1318 O O . CYS A 1 180 ? 7.293 -19.922 -6.496 1 90.5 180 CYS A O 1
ATOM 1320 N N . GLY A 1 181 ? 7.07 -17.891 -7.492 1 83.62 181 GLY A N 1
ATOM 1321 C CA . GLY A 1 181 ? 5.66 -17.906 -7.844 1 83.62 181 GLY A CA 1
ATOM 1322 C C . GLY A 1 181 ? 4.762 -18.297 -6.684 1 83.62 181 GLY A C 1
ATOM 1323 O O . GLY A 1 181 ? 5.238 -18.734 -5.641 1 83.62 181 GLY A O 1
ATOM 1324 N N . SER A 1 182 ? 3.416 -18.172 -7.008 1 94.12 182 SER A N 1
ATOM 1325 C CA . SER A 1 182 ? 2.469 -18.516 -5.953 1 94.12 182 SER A CA 1
ATOM 1326 C C . SER A 1 182 ? 2.152 -20.016 -5.965 1 94.12 182 SER A C 1
ATOM 1328 O O . SER A 1 182 ? 1.852 -20.594 -4.918 1 94.12 182 SER A O 1
ATOM 1330 N N . SER A 1 183 ? 2.312 -20.734 -7.109 1 98.25 183 SER A N 1
ATOM 1331 C CA . SER A 1 183 ? 2.037 -22.156 -7.156 1 98.25 183 SER A CA 1
ATOM 1332 C C . SER A 1 183 ? 3.295 -22.984 -6.875 1 98.25 183 SER A C 1
ATOM 1334 O O . SER A 1 183 ? 3.594 -23.938 -7.594 1 98.25 183 SER A O 1
ATOM 1336 N N . SER A 1 184 ? 4.051 -22.641 -5.898 1 98.19 184 SER A N 1
ATOM 1337 C CA . SER A 1 184 ? 5.352 -23.219 -5.586 1 98.19 184 SER A CA 1
ATOM 1338 C C . SER A 1 184 ? 5.211 -24.672 -5.156 1 98.19 184 SER A C 1
ATOM 1340 O O . SER A 1 184 ? 5.91 -25.547 -5.668 1 98.19 184 SER A O 1
ATOM 1342 N N . GLY A 1 185 ? 4.277 -24.984 -4.25 1 98.75 185 GLY A N 1
ATOM 1343 C CA . GLY A 1 185 ? 4.086 -26.344 -3.773 1 98.75 185 GLY A CA 1
ATOM 1344 C C . GLY A 1 185 ? 3.668 -27.312 -4.871 1 98.75 185 GLY A C 1
ATOM 1345 O O . GLY A 1 185 ? 4.059 -28.484 -4.859 1 98.75 185 GLY A O 1
ATOM 1346 N N . SER A 1 186 ? 2.842 -26.812 -5.797 1 98.81 186 SER A N 1
ATOM 1347 C CA . SER A 1 186 ? 2.432 -27.625 -6.941 1 98.81 186 SER A CA 1
ATOM 1348 C C . SER A 1 186 ? 3.639 -28.125 -7.73 1 98.81 186 SER A C 1
ATOM 1350 O O . SER A 1 186 ? 3.67 -29.266 -8.164 1 98.81 186 SER A O 1
ATOM 1352 N N . ALA A 1 187 ? 4.59 -27.234 -7.871 1 98.81 187 ALA A N 1
ATOM 1353 C CA . ALA A 1 187 ? 5.785 -27.578 -8.641 1 98.81 187 ALA A CA 1
ATOM 1354 C C . ALA A 1 187 ? 6.719 -28.484 -7.832 1 98.81 187 ALA A C 1
ATOM 1356 O O . ALA A 1 187 ? 7.184 -29.5 -8.328 1 98.81 187 ALA A O 1
ATOM 1357 N N . ILE A 1 188 ? 6.984 -28.141 -6.582 1 98.69 188 ILE A N 1
ATOM 1358 C CA . ILE A 1 188 ? 7.875 -28.891 -5.711 1 98.69 188 ILE A CA 1
ATOM 1359 C C . ILE A 1 188 ? 7.363 -30.328 -5.574 1 98.69 188 ILE A C 1
ATOM 1361 O O . ILE A 1 188 ? 8.148 -31.281 -5.613 1 98.69 188 ILE A O 1
ATOM 1365 N N . GLY A 1 189 ? 6.074 -30.484 -5.414 1 98.81 189 GLY A N 1
ATOM 1366 C CA . GLY A 1 189 ? 5.469 -31.797 -5.211 1 98.81 189 GLY A CA 1
ATOM 1367 C C . GLY A 1 189 ? 5.688 -32.75 -6.375 1 98.81 189 GLY A C 1
ATOM 1368 O O . GLY A 1 189 ? 5.98 -33.906 -6.176 1 98.81 189 GLY A O 1
ATOM 1369 N N . ILE A 1 190 ? 5.559 -32.219 -7.598 1 98.75 190 ILE A N 1
ATOM 1370 C CA . ILE A 1 190 ? 5.797 -33.062 -8.766 1 98.75 190 ILE A CA 1
ATOM 1371 C C . ILE A 1 190 ? 7.27 -33.469 -8.828 1 98.75 190 ILE A C 1
ATOM 1373 O O . ILE A 1 190 ? 7.594 -34.625 -9.023 1 98.75 190 ILE A O 1
ATOM 1377 N N . ALA A 1 191 ? 8.133 -32.469 -8.648 1 98.19 191 ALA A N 1
ATOM 1378 C CA . ALA A 1 191 ? 9.57 -32.719 -8.719 1 98.19 191 ALA A CA 1
ATOM 1379 C C . ALA A 1 191 ? 9.992 -33.781 -7.691 1 98.19 191 ALA A C 1
ATOM 1381 O O . ALA A 1 191 ? 10.922 -34.562 -7.93 1 98.19 191 ALA A O 1
ATOM 1382 N N . ALA A 1 192 ? 9.297 -33.812 -6.594 1 98.19 192 ALA A N 1
ATOM 1383 C CA . ALA A 1 192 ? 9.664 -34.688 -5.484 1 98.19 192 ALA A CA 1
ATOM 1384 C C . ALA A 1 192 ? 8.984 -36.062 -5.613 1 98.19 192 ALA A C 1
ATOM 1386 O O . ALA A 1 192 ? 9.234 -36.969 -4.812 1 98.19 192 ALA A O 1
ATOM 1387 N N . GLY A 1 193 ? 8.102 -36.219 -6.531 1 98.06 193 GLY A N 1
ATOM 1388 C CA . GLY A 1 193 ? 7.41 -37.469 -6.723 1 98.06 193 GLY A CA 1
ATOM 1389 C C . GLY A 1 193 ? 6.203 -37.656 -5.82 1 98.06 193 GLY A C 1
ATOM 1390 O O . GLY A 1 193 ? 5.766 -38.75 -5.559 1 98.06 193 GLY A O 1
ATOM 1391 N N . PHE A 1 194 ? 5.68 -36.562 -5.293 1 98.62 194 PHE A N 1
ATOM 1392 C CA . PHE A 1 194 ? 4.477 -36.625 -4.473 1 98.62 194 PHE A CA 1
ATOM 1393 C C . PHE A 1 194 ? 3.258 -36.969 -5.328 1 98.62 194 PHE A C 1
ATOM 1395 O O . PHE A 1 194 ? 2.328 -37.625 -4.863 1 98.62 194 PHE A O 1
ATOM 1402 N N . ALA A 1 195 ? 3.172 -36.469 -6.52 1 98.75 195 ALA A N 1
ATOM 1403 C CA . ALA A 1 195 ? 2.195 -36.781 -7.57 1 98.75 195 ALA A CA 1
ATOM 1404 C C . ALA A 1 195 ? 2.801 -36.531 -8.953 1 98.75 195 ALA A C 1
ATOM 1406 O O . ALA A 1 195 ? 3.762 -35.781 -9.109 1 98.75 195 ALA A O 1
ATOM 1407 N N . PRO A 1 196 ? 2.258 -37.219 -9.93 1 98.56 196 PRO A N 1
ATOM 1408 C CA . PRO A 1 196 ? 2.824 -37.031 -11.266 1 98.56 196 PRO A CA 1
ATOM 1409 C C . PRO A 1 196 ? 2.365 -35.719 -11.938 1 98.56 196 PRO A C 1
ATOM 1411 O O . PRO A 1 196 ? 3.008 -35.25 -12.875 1 98.56 196 PRO A O 1
ATOM 1414 N N . ILE A 1 197 ? 1.206 -35.156 -11.516 1 98.81 197 ILE A N 1
ATOM 1415 C CA . ILE A 1 197 ? 0.646 -33.938 -12.07 1 98.81 197 ILE A CA 1
ATOM 1416 C C . ILE A 1 197 ? 0.068 -33.062 -10.953 1 98.81 197 ILE A C 1
ATOM 1418 O O . ILE A 1 197 ? -0.206 -33.562 -9.859 1 98.81 197 ILE A O 1
ATOM 1422 N N . SER A 1 198 ? -0.065 -31.812 -11.195 1 98.94 198 SER A N 1
ATOM 1423 C CA . SER A 1 198 ? -0.662 -30.859 -10.266 1 98.94 198 SER A CA 1
ATOM 1424 C C . SER A 1 198 ? -1.289 -29.688 -11.008 1 98.94 198 SER A C 1
ATOM 1426 O O . SER A 1 198 ? -1.062 -29.516 -12.211 1 98.94 198 SER A O 1
ATOM 1428 N N . ILE A 1 199 ? -2.166 -28.938 -10.297 1 98.88 199 ILE A N 1
ATOM 1429 C CA . ILE A 1 199 ? -2.707 -27.719 -10.875 1 98.88 199 ILE A CA 1
ATOM 1430 C C . ILE A 1 199 ? -2.406 -26.547 -9.953 1 98.88 199 ILE A C 1
ATOM 1432 O O . ILE A 1 199 ? -2.195 -26.719 -8.758 1 98.88 199 ILE A O 1
ATOM 1436 N N . GLY A 1 200 ? -2.256 -25.406 -10.539 1 98.62 200 GLY A N 1
ATOM 1437 C CA . GLY A 1 200 ? -2.055 -24.141 -9.852 1 98.62 200 GLY A CA 1
ATOM 1438 C C . GLY A 1 200 ? -2.793 -22.984 -10.508 1 98.62 200 GLY A C 1
ATOM 1439 O O . GLY A 1 200 ? -3.705 -23.203 -11.312 1 98.62 200 GLY A O 1
ATOM 1440 N N . THR A 1 201 ? -2.545 -21.812 -10.008 1 98.06 201 THR A N 1
ATOM 1441 C CA . THR A 1 201 ? -3.164 -20.594 -10.516 1 98.06 201 THR A CA 1
ATOM 1442 C C . THR A 1 201 ? -2.102 -19.578 -10.914 1 98.06 201 THR A C 1
ATOM 1444 O O . THR A 1 201 ? -0.988 -19.594 -10.391 1 98.06 201 THR A O 1
ATOM 1447 N N . GLU A 1 202 ? -2.469 -18.766 -11.891 1 97.38 202 GLU A N 1
ATOM 1448 C CA . GLU A 1 202 ? -1.543 -17.734 -12.344 1 97.38 202 GLU A CA 1
ATOM 1449 C C . GLU A 1 202 ? -2.289 -16.469 -12.742 1 97.38 202 GLU A C 1
ATOM 1451 O O . GLU A 1 202 ? -3.283 -16.516 -13.469 1 97.38 202 GLU A O 1
ATOM 1456 N N . THR A 1 203 ? -1.89 -15.406 -12.094 1 96.38 203 THR A N 1
ATOM 1457 C CA . THR A 1 203 ? -2.195 -14.07 -12.594 1 96.38 203 THR A CA 1
ATOM 1458 C C . THR A 1 203 ? -1.095 -13.578 -13.531 1 96.38 203 THR A C 1
ATOM 1460 O O . THR A 1 203 ? -1.369 -13.164 -14.656 1 96.38 203 THR A O 1
ATOM 1463 N N . ASP A 1 204 ? 0.124 -13.797 -13.07 1 94.75 204 ASP A N 1
ATOM 1464 C CA . ASP A 1 204 ? 1.323 -13.438 -13.82 1 94.75 204 ASP A CA 1
ATOM 1465 C C . ASP A 1 204 ? 2.525 -14.258 -13.359 1 94.75 204 ASP A C 1
ATOM 1467 O O . ASP A 1 204 ? 3.137 -13.945 -12.336 1 94.75 204 ASP A O 1
ATOM 1471 N N . GLY A 1 205 ? 2.801 -15.273 -14.062 1 95.31 205 GLY A N 1
ATOM 1472 C CA . GLY A 1 205 ? 4.02 -16.047 -13.844 1 95.31 205 GLY A CA 1
ATOM 1473 C C . GLY A 1 205 ? 3.895 -17.062 -12.727 1 95.31 205 GLY A C 1
ATOM 1474 O O . GLY A 1 205 ? 4.832 -17.812 -12.453 1 95.31 205 GLY A O 1
ATOM 1475 N N . SER A 1 206 ? 2.803 -17.219 -12.133 1 96.81 206 SER A N 1
ATOM 1476 C CA . SER A 1 206 ? 2.672 -17.953 -10.891 1 96.81 206 SER A CA 1
ATOM 1477 C C . SER A 1 206 ? 2.592 -19.453 -11.148 1 96.81 206 SER A C 1
ATOM 1479 O O . SER A 1 206 ? 2.615 -20.266 -10.211 1 96.81 206 SER A O 1
ATOM 1481 N N . ILE A 1 207 ? 2.494 -19.875 -12.328 1 98 207 ILE A N 1
ATOM 1482 C CA . ILE A 1 207 ? 2.582 -21.281 -12.695 1 98 207 ILE A CA 1
ATOM 1483 C C . ILE A 1 207 ? 3.908 -21.547 -13.398 1 98 207 ILE A C 1
ATOM 1485 O O . ILE A 1 207 ? 4.672 -22.438 -12.992 1 98 207 ILE A O 1
ATOM 1489 N N . VAL A 1 208 ? 4.27 -20.75 -14.328 1 97.81 208 VAL A N 1
ATOM 1490 C CA . VAL A 1 208 ? 5.398 -21.031 -15.203 1 97.81 208 VAL A CA 1
ATOM 1491 C C . VAL A 1 208 ? 6.707 -20.812 -14.453 1 97.81 208 VAL A C 1
ATOM 1493 O O . VAL A 1 208 ? 7.691 -21.516 -14.688 1 97.81 208 VAL A O 1
ATOM 1496 N N . TYR A 1 209 ? 6.789 -19.875 -13.531 1 97 209 TYR A N 1
ATOM 1497 C CA . TYR A 1 209 ? 8.031 -19.641 -12.805 1 97 209 TYR A CA 1
ATOM 1498 C C . TYR A 1 209 ? 8.328 -20.797 -11.852 1 97 209 TYR A C 1
ATOM 1500 O O . TYR A 1 209 ? 9.414 -21.391 -11.898 1 97 209 TYR A O 1
ATOM 1508 N N . PRO A 1 210 ? 7.34 -21.172 -11.039 1 97.69 210 PRO A N 1
ATOM 1509 C CA . PRO A 1 210 ? 7.633 -22.344 -10.203 1 97.69 210 PRO A CA 1
ATOM 1510 C C . PRO A 1 210 ? 7.934 -23.594 -11.023 1 97.69 210 PRO A C 1
ATOM 1512 O O . PRO A 1 210 ? 8.773 -24.406 -10.633 1 97.69 210 PRO A O 1
ATOM 1515 N N . ALA A 1 211 ? 7.254 -23.781 -12.117 1 98.31 211 ALA A N 1
ATOM 1516 C CA . ALA A 1 211 ? 7.527 -24.922 -12.977 1 98.31 211 ALA A CA 1
ATOM 1517 C C . ALA A 1 211 ? 8.969 -24.906 -13.484 1 98.31 211 ALA A C 1
ATOM 1519 O O . ALA A 1 211 ? 9.633 -25.938 -13.531 1 98.31 211 ALA A O 1
ATOM 1520 N N . THR A 1 212 ? 9.438 -23.75 -13.867 1 96.88 212 THR A N 1
ATOM 1521 C CA . THR A 1 212 ? 10.812 -23.578 -14.312 1 96.88 212 THR A CA 1
ATOM 1522 C C . THR A 1 212 ? 11.797 -23.969 -13.203 1 96.88 212 THR A C 1
ATOM 1524 O O . THR A 1 212 ? 12.789 -24.641 -13.461 1 96.88 212 THR A O 1
ATOM 1527 N N . ARG A 1 213 ? 11.484 -23.625 -11.969 1 96.19 213 ARG A N 1
ATOM 1528 C CA . ARG A 1 213 ? 12.344 -23.891 -10.828 1 96.19 213 ARG A CA 1
ATOM 1529 C C . ARG A 1 213 ? 12.336 -25.375 -10.469 1 96.19 213 ARG A C 1
ATOM 1531 O O . ARG A 1 213 ? 13.211 -25.844 -9.75 1 96.19 213 ARG A O 1
ATOM 1538 N N . ALA A 1 214 ? 11.359 -26.062 -10.961 1 97.25 214 ALA A N 1
ATOM 1539 C CA . ALA A 1 214 ? 11.219 -27.484 -10.625 1 97.25 214 ALA A CA 1
ATOM 1540 C C . ALA A 1 214 ? 11.484 -28.359 -11.844 1 97.25 214 ALA A C 1
ATOM 1542 O O . ALA A 1 214 ? 11.273 -29.578 -11.797 1 97.25 214 ALA A O 1
ATOM 1543 N N . GLY A 1 215 ? 11.906 -27.781 -12.961 1 97.31 215 GLY A N 1
ATOM 1544 C CA . GLY A 1 215 ? 12.203 -28.547 -14.156 1 97.31 215 GLY A CA 1
ATOM 1545 C C . GLY A 1 215 ? 10.992 -29.219 -14.758 1 97.31 215 GLY A C 1
ATOM 1546 O O . GLY A 1 215 ? 11.055 -30.391 -15.133 1 97.31 215 GLY A O 1
ATOM 1547 N N . LEU A 1 216 ? 9.898 -28.469 -14.852 1 98.56 216 LEU A N 1
ATOM 1548 C CA . LEU A 1 216 ? 8.648 -29.094 -15.289 1 98.56 216 LEU A CA 1
ATOM 1549 C C . LEU A 1 216 ? 8.125 -28.422 -16.547 1 98.56 216 LEU A C 1
ATOM 1551 O O . LEU A 1 216 ? 8.555 -27.328 -16.906 1 98.56 216 LEU A O 1
ATOM 1555 N N . TYR A 1 217 ? 7.262 -29.172 -17.219 1 98.75 217 TYR A N 1
ATOM 1556 C CA . TYR A 1 217 ? 6.398 -28.578 -18.234 1 98.75 217 TYR A CA 1
ATOM 1557 C C . TYR A 1 217 ? 5.141 -27.984 -17.609 1 98.75 217 TYR A C 1
ATOM 1559 O O . TYR A 1 217 ? 4.57 -28.578 -16.688 1 98.75 217 TYR A O 1
ATOM 1567 N N . ALA A 1 218 ? 4.711 -26.844 -18.047 1 98.81 218 ALA A N 1
ATOM 1568 C CA . ALA A 1 218 ? 3.508 -26.203 -17.516 1 98.81 218 ALA A CA 1
ATOM 1569 C C . ALA A 1 218 ? 2.865 -25.297 -18.562 1 98.81 218 ALA A C 1
ATOM 1571 O O . ALA A 1 218 ? 3.543 -24.797 -19.469 1 98.81 218 ALA A O 1
ATOM 1572 N N . ILE A 1 219 ? 1.571 -25.125 -18.484 1 98.56 219 ILE A N 1
ATOM 1573 C CA . ILE A 1 219 ? 0.847 -24.172 -19.328 1 98.56 219 ILE A CA 1
ATOM 1574 C C . ILE A 1 219 ? -0.181 -23.422 -18.484 1 98.56 219 ILE A C 1
ATOM 1576 O O . ILE A 1 219 ? -0.979 -24.031 -17.766 1 98.56 219 ILE A O 1
ATOM 1580 N N . LYS A 1 220 ? -0.075 -22.172 -18.453 1 97.81 220 LYS A N 1
ATOM 1581 C CA . LYS A 1 220 ? -1.209 -21.281 -18.203 1 97.81 220 LYS A CA 1
ATOM 1582 C C . LYS A 1 220 ? -2.006 -21.016 -19.469 1 97.81 220 LYS A C 1
ATOM 1584 O O . LYS A 1 220 ? -1.539 -20.312 -20.359 1 97.81 220 LYS A O 1
ATOM 1589 N N . PRO A 1 221 ? -3.209 -21.578 -19.562 1 97.19 221 PRO A N 1
ATOM 1590 C CA . PRO A 1 221 ? -3.955 -21.453 -20.812 1 97.19 221 PRO A CA 1
ATOM 1591 C C . PRO A 1 221 ? -4.531 -20.047 -21.016 1 97.19 221 PRO A C 1
ATOM 1593 O O . PRO A 1 221 ? -4.266 -19.141 -20.203 1 97.19 221 PRO A O 1
ATOM 1596 N N . ASN A 1 222 ? -5.164 -19.875 -22.156 1 94.75 222 ASN A N 1
ATOM 1597 C CA . ASN A 1 222 ? -5.828 -18.609 -22.438 1 94.75 222 ASN A CA 1
ATOM 1598 C C . ASN A 1 222 ? -6.844 -18.25 -21.359 1 94.75 222 ASN A C 1
ATOM 1600 O O . ASN A 1 222 ? -7.477 -19.141 -20.781 1 94.75 222 ASN A O 1
ATOM 1604 N N . ILE A 1 223 ? -6.945 -16.969 -21.125 1 94.5 223 ILE A N 1
ATOM 1605 C CA . ILE A 1 223 ? -7.938 -16.5 -20.172 1 94.5 223 ILE A CA 1
ATOM 1606 C C . ILE A 1 223 ? -9.312 -17.031 -20.547 1 94.5 223 ILE A C 1
ATOM 1608 O O . ILE A 1 223 ? -9.656 -17.125 -21.734 1 94.5 223 ILE A O 1
ATOM 1612 N N . GLY A 1 224 ? -10.039 -17.547 -19.562 1 90.62 224 GLY A N 1
ATOM 1613 C CA . GLY A 1 224 ? -11.398 -18.031 -19.797 1 90.62 224 GLY A CA 1
ATOM 1614 C C . GLY A 1 224 ? -11.453 -19.5 -20.156 1 90.62 224 GLY A C 1
ATOM 1615 O O . GLY A 1 224 ? -12.539 -20.094 -20.219 1 90.62 224 GLY A O 1
ATOM 1616 N N . ALA A 1 225 ? -10.289 -20.141 -20.359 1 93.38 225 ALA A N 1
ATOM 1617 C CA . ALA A 1 225 ? -10.25 -21.531 -20.781 1 93.38 225 ALA A CA 1
ATOM 1618 C C . ALA A 1 225 ? -10.68 -22.469 -19.656 1 93.38 225 ALA A C 1
ATOM 1620 O O . ALA A 1 225 ? -11.203 -23.547 -19.906 1 93.38 225 ALA A O 1
ATOM 1621 N N . VAL A 1 226 ? -10.422 -22.125 -18.438 1 96.38 226 VAL A N 1
ATOM 1622 C CA . VAL A 1 226 ? -10.742 -22.922 -17.266 1 96.38 226 VAL A CA 1
ATOM 1623 C C . VAL A 1 226 ? -11.602 -22.109 -16.312 1 96.38 226 VAL A C 1
ATOM 1625 O O . VAL A 1 226 ? -11.305 -20.953 -16.031 1 96.38 226 VAL A O 1
ATOM 1628 N N . PRO A 1 227 ? -12.695 -22.703 -15.797 1 93.94 227 PRO A N 1
ATOM 1629 C CA . PRO A 1 227 ? -13.539 -21.984 -14.844 1 93.94 227 PRO A CA 1
ATOM 1630 C C . PRO A 1 227 ? -12.781 -21.562 -13.586 1 93.94 227 PRO A C 1
ATOM 1632 O O . PRO A 1 227 ? -11.969 -22.328 -13.07 1 93.94 227 PRO A O 1
ATOM 1635 N N . LEU A 1 228 ? -13.117 -20.344 -13.086 1 96.88 228 LEU A N 1
ATOM 1636 C CA . LEU A 1 228 ? -12.375 -19.766 -11.977 1 96.88 228 LEU A CA 1
ATOM 1637 C C . LEU A 1 228 ? -13.102 -19.984 -10.656 1 96.88 228 LEU A C 1
ATOM 1639 O O . LEU A 1 228 ? -12.531 -19.797 -9.578 1 96.88 228 LEU A O 1
ATOM 1643 N N . GLU A 1 229 ? -14.352 -20.422 -10.703 1 95.25 229 GLU A N 1
ATOM 1644 C CA . GLU A 1 229 ? -15.219 -20.453 -9.531 1 95.25 229 GLU A CA 1
ATOM 1645 C C . GLU A 1 229 ? -14.648 -21.375 -8.445 1 95.25 229 GLU A C 1
ATOM 1647 O O . GLU A 1 229 ? -14.297 -22.531 -8.727 1 95.25 229 GLU A O 1
ATOM 1652 N N . GLY A 1 230 ? -14.586 -20.844 -7.238 1 97.56 230 GLY A N 1
ATOM 1653 C CA . GLY A 1 230 ? -14.188 -21.641 -6.082 1 97.56 230 GLY A CA 1
ATOM 1654 C C . GLY A 1 230 ? -12.734 -21.453 -5.695 1 97.56 230 GLY A C 1
ATOM 1655 O O . GLY A 1 230 ? -12.32 -21.859 -4.609 1 97.56 230 GLY A O 1
ATOM 1656 N N . ALA A 1 231 ? -11.914 -20.875 -6.551 1 97.88 231 ALA A N 1
ATOM 1657 C CA . ALA A 1 231 ? -10.547 -20.484 -6.207 1 97.88 231 ALA A CA 1
ATOM 1658 C C . ALA A 1 231 ? -10.5 -19.078 -5.629 1 97.88 231 ALA A C 1
ATOM 1660 O O . ALA A 1 231 ? -11.336 -18.234 -5.965 1 97.88 231 ALA A O 1
ATOM 1661 N N . MET A 1 232 ? -9.578 -18.875 -4.719 1 97.44 232 MET A N 1
ATOM 1662 C CA . MET A 1 232 ? -9.398 -17.516 -4.219 1 97.44 232 MET A CA 1
ATOM 1663 C C . MET A 1 232 ? -9.094 -16.547 -5.355 1 97.44 232 MET A C 1
ATOM 1665 O O . MET A 1 232 ? -8.172 -16.781 -6.141 1 97.44 232 MET A O 1
ATOM 1669 N N . PRO A 1 233 ? -9.828 -15.508 -5.469 1 96.19 233 PRO A N 1
ATOM 1670 C CA . PRO A 1 233 ? -9.609 -14.562 -6.562 1 96.19 233 PRO A CA 1
ATOM 1671 C C . PRO A 1 233 ? -8.508 -13.555 -6.266 1 96.19 233 PRO A C 1
ATOM 1673 O O . PRO A 1 233 ? -8.32 -13.156 -5.109 1 96.19 233 PRO A O 1
ATOM 1676 N N . VAL A 1 234 ? -7.746 -13.219 -7.234 1 94.31 234 VAL A N 1
ATOM 1677 C CA . VAL A 1 234 ? -6.93 -12.008 -7.23 1 94.31 234 VAL A CA 1
ATOM 1678 C C . VAL A 1 234 ? -7.562 -10.961 -8.141 1 94.31 234 VAL A C 1
ATOM 1680 O O . VAL A 1 234 ? -8.086 -9.945 -7.664 1 94.31 234 VAL A O 1
ATOM 1683 N N . ASN A 1 235 ? -7.613 -11.219 -9.414 1 94.31 235 ASN A N 1
ATOM 1684 C CA . ASN A 1 235 ? -8.328 -10.438 -10.422 1 94.31 235 ASN A CA 1
ATOM 1685 C C . ASN A 1 235 ? -8.797 -11.32 -11.578 1 94.31 235 ASN A C 1
ATOM 1687 O O . ASN A 1 235 ? -7.992 -11.773 -12.391 1 94.31 235 ASN A O 1
ATOM 1691 N N . SER A 1 236 ? -10.102 -11.477 -11.695 1 93.38 236 SER A N 1
ATOM 1692 C CA . SER A 1 236 ? -10.695 -12.43 -12.625 1 93.38 236 SER A CA 1
ATOM 1693 C C . SER A 1 236 ? -10.383 -12.055 -14.07 1 93.38 236 SER A C 1
ATOM 1695 O O . SER A 1 236 ? -10.539 -12.875 -14.977 1 93.38 236 SER A O 1
ATOM 1697 N N . ASN A 1 237 ? -9.945 -10.859 -14.344 1 93.94 237 ASN A N 1
ATOM 1698 C CA . ASN A 1 237 ? -9.602 -10.438 -15.695 1 93.94 237 ASN A CA 1
ATOM 1699 C C . ASN A 1 237 ? -8.25 -11 -16.125 1 93.94 237 ASN A C 1
ATOM 1701 O O . ASN A 1 237 ? -7.914 -10.984 -17.312 1 93.94 237 ASN A O 1
ATOM 1705 N N . TYR A 1 238 ? -7.496 -11.586 -15.133 1 96.25 238 TYR A N 1
ATOM 1706 C CA . TYR A 1 238 ? -6.148 -12.055 -15.453 1 96.25 238 TYR A CA 1
ATOM 1707 C C . TYR A 1 238 ? -5.902 -13.445 -14.891 1 96.25 238 TYR A C 1
ATOM 1709 O O . TYR A 1 238 ? -5.027 -14.172 -15.367 1 96.25 238 TYR A O 1
ATOM 1717 N N . ASP A 1 239 ? -6.645 -13.805 -13.844 1 96.94 239 ASP A N 1
ATOM 1718 C CA . ASP A 1 239 ? -6.492 -15.109 -13.195 1 96.94 239 ASP A CA 1
ATOM 1719 C C . ASP A 1 239 ? -6.758 -16.25 -14.188 1 96.94 239 ASP A C 1
ATOM 1721 O O . ASP A 1 239 ? -7.711 -16.188 -14.961 1 96.94 239 ASP A O 1
ATOM 1725 N N . THR A 1 240 ? -5.883 -17.219 -14.133 1 96.69 240 THR A N 1
ATOM 1726 C CA . THR A 1 240 ? -6.059 -18.422 -14.93 1 96.69 240 THR A CA 1
ATOM 1727 C C . THR A 1 240 ? -5.539 -19.656 -14.188 1 96.69 240 THR A C 1
ATOM 1729 O O . THR A 1 240 ? -4.52 -19.578 -13.492 1 96.69 240 THR A O 1
ATOM 1732 N N . HIS A 1 241 ? -6.312 -20.734 -14.289 1 98.38 241 HIS A N 1
ATOM 1733 C CA . HIS A 1 241 ? -5.855 -22 -13.742 1 98.38 241 HIS A CA 1
ATOM 1734 C C . HIS A 1 241 ? -5.102 -22.812 -14.789 1 98.38 241 HIS A C 1
ATOM 1736 O O . HIS A 1 241 ? -5.438 -22.766 -15.977 1 98.38 241 HIS A O 1
ATOM 1742 N N . GLY A 1 242 ? -4.023 -23.453 -14.383 1 98.44 242 GLY A N 1
ATOM 1743 C CA . GLY A 1 242 ? -3.221 -24.25 -15.312 1 98.44 242 GLY A CA 1
ATOM 1744 C C . GLY A 1 242 ? -2.611 -25.484 -14.672 1 98.44 242 GLY A C 1
ATOM 1745 O O . GLY A 1 242 ? -2.891 -25.781 -13.508 1 98.44 242 GLY A O 1
ATOM 1746 N N . GLY A 1 243 ? -1.88 -26.219 -15.484 1 98.62 243 GLY A N 1
ATOM 1747 C CA . GLY A 1 243 ? -1.345 -27.5 -15.039 1 98.62 243 GLY A CA 1
ATOM 1748 C C . GLY A 1 243 ? 0.164 -27.578 -15.164 1 98.62 243 GLY A C 1
ATOM 1749 O O . GLY A 1 243 ? 0.778 -26.812 -15.906 1 98.62 243 GLY A O 1
ATOM 1750 N N . MET A 1 244 ? 0.723 -28.469 -14.391 1 98.81 244 MET A N 1
ATOM 1751 C CA . MET A 1 244 ? 2.135 -28.828 -14.438 1 98.81 244 MET A CA 1
ATOM 1752 C C . MET A 1 244 ? 2.301 -30.344 -14.516 1 98.81 244 MET A C 1
ATOM 1754 O O . MET A 1 244 ? 1.487 -31.094 -13.969 1 98.81 244 MET A O 1
ATOM 1758 N N . ALA A 1 245 ? 3.32 -30.75 -15.203 1 98.81 245 ALA A N 1
ATOM 1759 C CA . ALA A 1 245 ? 3.605 -32.156 -15.336 1 98.81 245 ALA A CA 1
ATOM 1760 C C . ALA A 1 245 ? 5.074 -32.406 -15.688 1 98.81 245 ALA A C 1
ATOM 1762 O O . ALA A 1 245 ? 5.812 -31.453 -15.961 1 98.81 245 ALA A O 1
ATOM 1763 N N . LYS A 1 246 ? 5.422 -33.719 -15.68 1 98.06 246 LYS A N 1
ATOM 1764 C CA . LYS A 1 246 ? 6.781 -34.094 -16.031 1 98.06 246 LYS A CA 1
ATOM 1765 C C . LYS A 1 246 ? 6.945 -34.219 -17.547 1 98.06 246 LYS A C 1
ATOM 1767 O O . LYS A 1 246 ? 8.07 -34.188 -18.062 1 98.06 246 LYS A O 1
ATOM 1772 N N . SER A 1 247 ? 5.801 -34.312 -18.25 1 97.81 247 SER A N 1
ATOM 1773 C CA . SER A 1 247 ? 5.848 -34.5 -19.688 1 97.81 247 SER A CA 1
ATOM 1774 C C . SER A 1 247 ? 4.746 -33.719 -20.391 1 97.81 247 SER A C 1
ATOM 1776 O O . SER A 1 247 ? 3.699 -33.438 -19.797 1 97.81 247 SER A O 1
ATOM 1778 N N . PRO A 1 248 ? 5.016 -33.344 -21.672 1 97.88 248 PRO A N 1
ATOM 1779 C CA . PRO A 1 248 ? 3.971 -32.688 -22.438 1 97.88 248 PRO A CA 1
ATOM 1780 C C . PRO A 1 248 ? 2.707 -33.531 -22.594 1 97.88 248 PRO A C 1
ATOM 1782 O O . PRO A 1 248 ? 1.597 -32.969 -22.594 1 97.88 248 PRO A O 1
ATOM 1785 N N . SER A 1 249 ? 2.883 -34.812 -22.719 1 97.12 249 SER A N 1
ATOM 1786 C CA . SER A 1 249 ? 1.729 -35.719 -22.859 1 97.12 249 SER A CA 1
ATOM 1787 C C . SER A 1 249 ? 0.831 -35.656 -21.625 1 97.12 249 SER A C 1
ATOM 1789 O O . SER A 1 249 ? -0.388 -35.5 -21.75 1 97.12 249 SER A O 1
ATOM 1791 N N . ASP A 1 250 ? 1.419 -35.812 -20.469 1 98.31 250 ASP A N 1
ATOM 1792 C CA . ASP A 1 250 ? 0.647 -35.719 -19.234 1 98.31 250 ASP A CA 1
ATOM 1793 C C . ASP A 1 250 ? -0.03 -34.344 -19.125 1 98.31 250 ASP A C 1
ATOM 1795 O O . ASP A 1 250 ? -1.176 -34.25 -18.672 1 98.31 250 ASP A O 1
ATOM 1799 N N . LEU A 1 251 ? 0.699 -33.312 -19.484 1 98.69 251 LEU A N 1
ATOM 1800 C CA . LEU A 1 251 ? 0.171 -31.938 -19.438 1 98.69 251 LEU A CA 1
ATOM 1801 C C . LEU A 1 251 ? -1.03 -31.797 -20.359 1 98.69 251 LEU A C 1
ATOM 1803 O O . LEU A 1 251 ? -2.016 -31.141 -20 1 98.69 251 LEU A O 1
ATOM 1807 N N . ALA A 1 252 ? -0.931 -32.344 -21.531 1 98.12 252 ALA A N 1
ATOM 1808 C CA . ALA A 1 252 ? -2.027 -32.312 -22.5 1 98.12 252 ALA A CA 1
ATOM 1809 C C . ALA A 1 252 ? -3.287 -32.938 -21.938 1 98.12 252 ALA A C 1
ATOM 1811 O O . ALA A 1 252 ? -4.375 -32.375 -22.016 1 98.12 252 ALA A O 1
ATOM 1812 N N . HIS A 1 253 ? -3.141 -34.156 -21.375 1 97.94 253 HIS A N 1
ATOM 1813 C CA . HIS A 1 253 ? -4.285 -34.844 -20.797 1 97.94 253 HIS A CA 1
ATOM 1814 C C . HIS A 1 253 ? -4.895 -34.031 -19.656 1 97.94 253 HIS A C 1
ATOM 1816 O O . HIS A 1 253 ? -6.117 -33.969 -19.516 1 97.94 253 HIS A O 1
ATOM 1822 N N . LEU A 1 254 ? -4.055 -33.469 -18.859 1 98.62 254 LEU A N 1
ATOM 1823 C CA . LEU A 1 254 ? -4.523 -32.688 -17.734 1 98.62 254 LEU A CA 1
ATOM 1824 C C . LEU A 1 254 ? -5.297 -31.453 -18.219 1 98.62 254 LEU A C 1
ATOM 1826 O O . LEU A 1 254 ? -6.367 -31.141 -17.703 1 98.62 254 LEU A O 1
ATOM 1830 N N . LEU A 1 255 ? -4.793 -30.734 -19.219 1 98.19 255 LEU A N 1
ATOM 1831 C CA . LEU A 1 255 ? -5.449 -29.547 -19.75 1 98.19 255 LEU A CA 1
ATOM 1832 C C . LEU A 1 255 ? -6.789 -29.906 -20.391 1 98.19 255 LEU A C 1
ATOM 1834 O O . LEU A 1 255 ? -7.738 -29.125 -20.328 1 98.19 255 LEU A O 1
ATOM 1838 N N . GLU A 1 256 ? -6.832 -31.078 -21.031 1 97.62 256 GLU A N 1
ATOM 1839 C CA . GLU A 1 256 ? -8.094 -31.531 -21.594 1 97.62 256 GLU A CA 1
ATOM 1840 C C . GLU A 1 256 ? -9.172 -31.656 -20.531 1 97.62 256 GLU A C 1
ATOM 1842 O O . GLU A 1 256 ? -10.312 -31.234 -20.734 1 97.62 256 GLU A O 1
ATOM 1847 N N . VAL A 1 257 ? -8.797 -32.188 -19.422 1 97.88 257 VAL A N 1
ATOM 1848 C CA . VAL A 1 257 ? -9.734 -32.375 -18.312 1 97.88 257 VAL A CA 1
ATOM 1849 C C . VAL A 1 257 ? -10.148 -31 -17.766 1 97.88 257 VAL A C 1
ATOM 1851 O O . VAL A 1 257 ? -11.336 -30.75 -17.547 1 97.88 257 VAL A O 1
ATOM 1854 N N . MET A 1 258 ? -9.219 -30.078 -17.594 1 98.12 258 MET A N 1
ATOM 1855 C CA . MET A 1 258 ? -9.461 -28.781 -16.984 1 98.12 258 MET A CA 1
ATOM 1856 C C . MET A 1 258 ? -10.305 -27.891 -17.891 1 98.12 258 MET A C 1
ATOM 1858 O O . MET A 1 258 ? -11.195 -27.172 -17.422 1 98.12 258 MET A O 1
ATOM 1862 N N . THR A 1 259 ? -10.031 -27.906 -19.203 1 94.88 259 THR A N 1
ATOM 1863 C CA . THR A 1 259 ? -10.68 -27.016 -20.156 1 94.88 259 THR A CA 1
ATOM 1864 C C . THR A 1 259 ? -11.953 -27.641 -20.703 1 94.88 259 THR A C 1
ATOM 1866 O O . THR A 1 259 ? -12.828 -26.938 -21.219 1 94.88 259 THR A O 1
ATOM 1869 N N . GLY A 1 260 ? -12.023 -29 -20.703 1 91.06 260 GLY A N 1
ATOM 1870 C CA . GLY A 1 260 ? -13.125 -29.719 -21.344 1 91.06 260 GLY A CA 1
ATOM 1871 C C . GLY A 1 260 ? -12.969 -29.812 -22.844 1 91.06 260 GLY A C 1
ATOM 1872 O O . GLY A 1 260 ? -13.914 -30.188 -23.547 1 91.06 260 GLY A O 1
ATOM 1873 N N . ARG A 1 261 ? -11.82 -29.469 -23.375 1 90.38 261 ARG A N 1
ATOM 1874 C CA . ARG A 1 261 ? -11.531 -29.547 -24.797 1 90.38 261 ARG A CA 1
ATOM 1875 C C . ARG A 1 261 ? -10.75 -30.812 -25.125 1 90.38 261 ARG A C 1
ATOM 1877 O O . ARG A 1 261 ? -9.562 -30.906 -24.828 1 90.38 261 ARG A O 1
ATOM 1884 N N . PRO A 1 262 ? -11.305 -31.75 -25.828 1 89 262 PRO A N 1
ATOM 1885 C CA . PRO A 1 262 ? -10.586 -33 -26.156 1 89 262 PRO A CA 1
ATOM 1886 C C . PRO A 1 262 ? -9.602 -32.812 -27.297 1 89 262 PRO A C 1
ATOM 1888 O O . PRO A 1 262 ? -9.688 -31.828 -28.047 1 89 262 PRO A O 1
ATOM 1891 N N . GLY A 1 263 ? -8.617 -33.625 -27.344 1 88.38 263 GLY A N 1
ATOM 1892 C CA . GLY A 1 263 ? -7.781 -33.719 -28.531 1 88.38 263 GLY A CA 1
ATOM 1893 C C . GLY A 1 263 ? -6.523 -32.875 -28.438 1 88.38 263 GLY A C 1
ATOM 1894 O O . GLY A 1 263 ? -5.75 -32.781 -29.391 1 88.38 263 GLY A O 1
ATOM 1895 N N . LEU A 1 264 ? -6.234 -32.219 -27.328 1 90.69 264 LEU A N 1
ATOM 1896 C CA . LEU A 1 264 ? -5.047 -31.391 -27.188 1 90.69 264 LEU A CA 1
ATOM 1897 C C . LEU A 1 264 ? -3.775 -32.219 -27.312 1 90.69 264 LEU A C 1
ATOM 1899 O O . LEU A 1 264 ? -2.752 -31.734 -27.797 1 90.69 264 LEU A O 1
ATOM 1903 N N . GLY A 1 265 ? -3.795 -33.469 -26.859 1 89.62 265 GLY A N 1
ATOM 1904 C CA . GLY A 1 265 ? -2.609 -34.312 -26.875 1 89.62 265 GLY A CA 1
ATOM 1905 C C . GLY A 1 265 ? -2.59 -35.281 -28.031 1 89.62 265 GLY A C 1
ATOM 1906 O O . GLY A 1 265 ? -1.669 -36.094 -28.141 1 89.62 265 GLY A O 1
ATOM 1907 N N . ALA A 1 266 ? -3.557 -35.188 -28.906 1 88.19 266 ALA A N 1
ATOM 1908 C CA . ALA A 1 266 ? -3.678 -36.188 -29.984 1 88.19 266 ALA A CA 1
ATOM 1909 C C . ALA A 1 266 ? -2.686 -35.875 -31.109 1 88.19 266 ALA A C 1
ATOM 1911 O O . ALA A 1 266 ? -2.541 -34.719 -31.516 1 88.19 266 ALA A O 1
ATOM 1912 N N . ASP A 1 267 ? -1.98 -36.812 -31.5 1 89.62 267 ASP A N 1
ATOM 1913 C CA . ASP A 1 267 ? -1.119 -36.812 -32.688 1 89.62 267 ASP A CA 1
ATOM 1914 C C . ASP A 1 267 ? -0.14 -35.625 -32.625 1 89.62 267 ASP A C 1
ATOM 1916 O O . ASP A 1 267 ? -0.046 -34.875 -33.594 1 89.62 267 ASP A O 1
ATOM 1920 N N . LEU A 1 268 ? 0.489 -35.469 -31.484 1 90.81 268 LEU A N 1
ATOM 1921 C CA . LEU A 1 268 ? 1.514 -34.406 -31.391 1 90.81 268 LEU A CA 1
ATOM 1922 C C . LEU A 1 268 ? 2.709 -34.75 -32.281 1 90.81 268 LEU A C 1
ATOM 1924 O O . LEU A 1 268 ? 3.164 -35.906 -32.312 1 90.81 268 LEU A O 1
ATOM 1928 N N . PRO A 1 269 ? 3.184 -33.75 -33 1 90.12 269 PRO A N 1
ATOM 1929 C CA . PRO A 1 269 ? 4.32 -34 -33.875 1 90.12 269 PRO A CA 1
ATOM 1930 C C . PRO A 1 269 ? 5.59 -34.375 -33.125 1 90.12 269 PRO A C 1
ATOM 1932 O O . PRO A 1 269 ? 5.734 -34.031 -31.953 1 90.12 269 PRO A O 1
ATOM 1935 N N . ASN A 1 270 ? 6.586 -35 -33.875 1 91.81 270 ASN A N 1
ATOM 1936 C CA . ASN A 1 270 ? 7.84 -35.438 -33.281 1 91.81 270 ASN A CA 1
ATOM 1937 C C . ASN A 1 270 ? 9.047 -34.812 -34 1 91.81 270 ASN A C 1
ATOM 1939 O O . ASN A 1 270 ? 10.18 -35.25 -33.812 1 91.81 270 ASN A O 1
ATOM 1943 N N . THR A 1 271 ? 8.75 -33.781 -34.844 1 95.31 271 THR A N 1
ATOM 1944 C CA . THR A 1 271 ? 9.844 -33.156 -35.562 1 95.31 271 THR A CA 1
ATOM 1945 C C . THR A 1 271 ? 9.672 -31.641 -35.562 1 95.31 271 THR A C 1
ATOM 1947 O O . THR A 1 271 ? 8.555 -31.125 -35.469 1 95.31 271 THR A O 1
ATOM 1950 N N . TRP A 1 272 ? 10.797 -31 -35.625 1 96.88 272 TRP A N 1
ATOM 1951 C CA . TRP A 1 272 ? 10.805 -29.547 -35.688 1 96.88 272 TRP A CA 1
ATOM 1952 C C . TRP A 1 272 ? 10.461 -29.031 -37.094 1 96.88 272 TRP A C 1
ATOM 1954 O O . TRP A 1 272 ? 10.195 -27.844 -37.281 1 96.88 272 TRP A O 1
ATOM 1964 N N . LYS A 1 273 ? 10.477 -29.953 -38.031 1 95.44 273 LYS A N 1
ATOM 1965 C CA . LYS A 1 273 ? 10.258 -29.531 -39.438 1 95.44 273 LYS A CA 1
ATOM 1966 C C . LYS A 1 273 ? 8.938 -28.781 -39.562 1 95.44 273 LYS A C 1
ATOM 1968 O O . LYS A 1 273 ? 7.887 -29.281 -39.156 1 95.44 273 LYS A O 1
ATOM 1973 N N . GLY A 1 274 ? 9.062 -27.609 -40.031 1 93.25 274 GLY A N 1
ATOM 1974 C CA . GLY A 1 274 ? 7.879 -26.812 -40.312 1 93.25 274 GLY A CA 1
ATOM 1975 C C . GLY A 1 274 ? 7.504 -25.906 -39.156 1 93.25 274 GLY A C 1
ATOM 1976 O O . GLY A 1 274 ? 6.605 -25.062 -39.281 1 93.25 274 GLY A O 1
ATOM 1977 N N . ILE A 1 275 ? 8.125 -26.047 -38 1 96.56 275 ILE A N 1
ATOM 1978 C CA . ILE A 1 275 ? 7.836 -25.203 -36.875 1 96.56 275 ILE A CA 1
ATOM 1979 C C . ILE A 1 275 ? 8.656 -23.922 -36.969 1 96.56 275 ILE A C 1
ATOM 1981 O O . ILE A 1 275 ? 9.875 -23.953 -37.125 1 96.56 275 ILE A O 1
ATOM 1985 N N . LYS A 1 276 ? 8.023 -22.75 -36.906 1 98 276 LYS A N 1
ATOM 1986 C CA . LYS A 1 276 ? 8.648 -21.438 -36.969 1 98 276 LYS A CA 1
ATOM 1987 C C . LYS A 1 276 ? 8.773 -20.828 -35.562 1 98 276 LYS A C 1
ATOM 1989 O O . LYS A 1 276 ? 7.773 -20.469 -34.938 1 98 276 LYS A O 1
ATOM 1994 N N . VAL A 1 277 ? 10.039 -20.703 -35.156 1 98.31 277 VAL A N 1
ATOM 1995 C CA . VAL A 1 277 ? 10.336 -20.297 -33.781 1 98.31 277 VAL A CA 1
ATOM 1996 C C . VAL A 1 277 ? 10.961 -18.906 -33.781 1 98.31 277 VAL A C 1
ATOM 1998 O O . VAL A 1 277 ? 11.977 -18.672 -34.438 1 98.31 277 VAL A O 1
ATOM 2001 N N . GLY A 1 278 ? 10.281 -17.938 -33.125 1 98.44 278 GLY A N 1
ATOM 2002 C CA . GLY A 1 278 ? 10.945 -16.703 -32.75 1 98.44 278 GLY A CA 1
ATOM 2003 C C . GLY A 1 278 ? 11.547 -16.75 -31.344 1 98.44 278 GLY A C 1
ATOM 2004 O O . GLY A 1 278 ? 11.062 -17.484 -30.484 1 98.44 278 GLY A O 1
ATOM 2005 N N . TYR A 1 279 ? 12.609 -16.016 -31.094 1 98.12 279 TYR A N 1
ATOM 2006 C CA . TYR A 1 279 ? 13.133 -15.969 -29.734 1 98.12 279 TYR A CA 1
ATOM 2007 C C . TYR A 1 279 ? 13.445 -14.531 -29.328 1 98.12 279 TYR A C 1
ATOM 2009 O O . TYR A 1 279 ? 13.75 -13.695 -30.172 1 98.12 279 TYR A O 1
ATOM 2017 N N . LEU A 1 280 ? 13.281 -14.219 -28.047 1 97.19 280 LEU A N 1
ATOM 2018 C CA . LEU A 1 280 ? 13.656 -12.945 -27.438 1 97.19 280 LEU A CA 1
ATOM 2019 C C . LEU A 1 280 ? 15.07 -13 -26.891 1 97.19 280 LEU A C 1
ATOM 2021 O O . LEU A 1 280 ? 15.562 -14.07 -26.531 1 97.19 280 LEU A O 1
ATOM 2025 N N . ASP A 1 281 ? 15.695 -11.82 -26.812 1 94.38 281 ASP A N 1
ATOM 2026 C CA . ASP A 1 281 ? 17.047 -11.766 -26.266 1 94.38 281 ASP A CA 1
ATOM 2027 C C . ASP A 1 281 ? 17.047 -12.195 -24.797 1 94.38 281 ASP A C 1
ATOM 2029 O O . ASP A 1 281 ? 16.469 -11.523 -23.938 1 94.38 281 ASP A O 1
ATOM 2033 N N . PHE A 1 282 ? 17.766 -13.266 -24.5 1 90.44 282 PHE A N 1
ATOM 2034 C CA . PHE A 1 282 ? 17.734 -13.867 -23.172 1 90.44 282 PHE A CA 1
ATOM 2035 C C . PHE A 1 282 ? 18.469 -12.992 -22.156 1 90.44 282 PHE A C 1
ATOM 2037 O O . PHE A 1 282 ? 18.25 -13.109 -20.953 1 90.44 282 PHE A O 1
ATOM 2044 N N . LYS A 1 283 ? 19.375 -12.102 -22.641 1 85.69 283 LYS A N 1
ATOM 2045 C CA . LYS A 1 283 ? 20.125 -11.203 -21.766 1 85.69 283 LYS A CA 1
ATOM 2046 C C . LYS A 1 283 ? 19.297 -9.961 -21.422 1 85.69 283 LYS A C 1
ATOM 2048 O O . LYS A 1 283 ? 19.469 -9.383 -20.344 1 85.69 283 LYS A O 1
ATOM 2053 N N . GLU A 1 284 ? 18.422 -9.648 -22.344 1 84.31 284 GLU A N 1
ATOM 2054 C CA . GLU A 1 284 ? 17.578 -8.484 -22.125 1 84.31 284 GLU A CA 1
ATOM 2055 C C . GLU A 1 284 ? 16.359 -8.828 -21.266 1 84.31 284 GLU A C 1
ATOM 2057 O O . GLU A 1 284 ? 15.961 -8.047 -20.406 1 84.31 284 GLU A O 1
ATOM 2062 N N . TRP A 1 285 ? 15.766 -9.938 -21.469 1 87.81 285 TRP A N 1
ATOM 2063 C CA . TRP A 1 285 ? 14.578 -10.375 -20.75 1 87.81 285 TRP A CA 1
ATOM 2064 C C . TRP A 1 285 ? 14.961 -11.188 -19.516 1 87.81 285 TRP A C 1
ATOM 2066 O O . TRP A 1 285 ? 14.578 -12.359 -19.391 1 87.81 285 TRP A O 1
ATOM 2076 N N . ARG A 1 286 ? 15.742 -10.5 -18.688 1 77.88 286 ARG A N 1
ATOM 2077 C CA . ARG A 1 286 ? 16.234 -11.156 -17.484 1 77.88 286 ARG A CA 1
ATOM 2078 C C . ARG A 1 286 ? 15.641 -10.531 -16.219 1 77.88 286 ARG A C 1
ATOM 2080 O O . ARG A 1 286 ? 14.898 -9.547 -16.312 1 77.88 286 ARG A O 1
ATOM 2087 N N . LEU A 1 287 ? 15.883 -11.188 -15.07 1 75.75 287 LEU A N 1
ATOM 2088 C CA . LEU A 1 287 ? 15.438 -10.711 -13.773 1 75.75 287 LEU A CA 1
ATOM 2089 C C . LEU A 1 287 ? 16.109 -9.391 -13.414 1 75.75 287 LEU A C 1
ATOM 2091 O O . LEU A 1 287 ? 17.297 -9.195 -13.703 1 75.75 287 LEU A O 1
ATOM 2095 N N . THR A 1 288 ? 15.289 -8.5 -12.797 1 73.19 288 THR A N 1
ATOM 2096 C CA . THR A 1 288 ? 15.812 -7.215 -12.344 1 73.19 288 THR A CA 1
ATOM 2097 C C . THR A 1 288 ? 16.297 -7.301 -10.898 1 73.19 288 THR A C 1
ATOM 2099 O O . THR A 1 288 ? 16 -8.266 -10.203 1 73.19 288 THR A O 1
ATOM 2102 N N . PRO A 1 289 ? 17 -6.289 -10.461 1 69.12 289 PRO A N 1
ATOM 2103 C CA . PRO A 1 289 ? 17.5 -6.285 -9.086 1 69.12 289 PRO A CA 1
ATOM 2104 C C . PRO A 1 289 ? 16.375 -6.27 -8.055 1 69.12 289 PRO A C 1
ATOM 2106 O O . PRO A 1 289 ? 16.578 -6.656 -6.902 1 69.12 289 PRO A O 1
ATOM 2109 N N . ASN A 1 290 ? 15.219 -5.836 -8.406 1 67.69 290 ASN A N 1
ATOM 2110 C CA . ASN A 1 290 ? 14.078 -5.859 -7.492 1 67.69 290 ASN A CA 1
ATOM 2111 C C . ASN A 1 290 ? 13.492 -7.262 -7.371 1 67.69 290 ASN A C 1
ATOM 2113 O O . ASN A 1 290 ? 12.859 -7.59 -6.363 1 67.69 290 ASN A O 1
ATOM 2117 N N . GLU A 1 291 ? 13.828 -8.094 -8.352 1 75.44 291 GLU A N 1
ATOM 2118 C CA . GLU A 1 291 ? 13.203 -9.406 -8.43 1 75.44 291 GLU A CA 1
ATOM 2119 C C . GLU A 1 291 ? 14.133 -10.492 -7.895 1 75.44 291 GLU A C 1
ATOM 2121 O O . GLU A 1 291 ? 13.664 -11.539 -7.426 1 75.44 291 GLU A O 1
ATOM 2126 N N . THR A 1 292 ? 15.438 -10.227 -8.07 1 78.81 292 THR A N 1
ATOM 2127 C CA . THR A 1 292 ? 16.422 -11.227 -7.68 1 78.81 292 THR A CA 1
ATOM 2128 C C . THR A 1 292 ? 17.656 -10.57 -7.062 1 78.81 292 THR A C 1
ATOM 2130 O O . THR A 1 292 ? 17.859 -9.359 -7.199 1 78.81 292 THR A O 1
ATOM 2133 N N . GLU A 1 293 ? 18.469 -11.359 -6.25 1 74.31 293 GLU A N 1
ATOM 2134 C CA . GLU A 1 293 ? 19.672 -10.844 -5.609 1 74.31 293 GLU A CA 1
ATOM 2135 C C . GLU A 1 293 ? 20.766 -10.562 -6.641 1 74.31 293 GLU A C 1
ATOM 2137 O O . GLU A 1 293 ? 20.891 -11.281 -7.637 1 74.31 293 GLU A O 1
ATOM 2142 N N . GLU A 1 294 ? 21.375 -9.32 -6.445 1 59.34 294 GLU A N 1
ATOM 2143 C CA . GLU A 1 294 ? 22.5 -8.984 -7.316 1 59.34 294 GLU A CA 1
ATOM 2144 C C . GLU A 1 294 ? 23.625 -10.016 -7.191 1 59.34 294 GLU A C 1
ATOM 2146 O O . GLU A 1 294 ? 24.172 -10.453 -8.203 1 59.34 294 GLU A O 1
ATOM 2151 N N . SER A 1 295 ? 24.25 -10.07 -5.773 1 55.38 295 SER A N 1
ATOM 2152 C CA . SER A 1 295 ? 25.375 -10.977 -5.551 1 55.38 295 SER A CA 1
ATOM 2153 C C . SER A 1 295 ? 24.906 -12.422 -5.449 1 55.38 295 SER A C 1
ATOM 2155 O O . SER A 1 295 ? 23.984 -12.727 -4.691 1 55.38 295 SER A O 1
ATOM 2157 N N . GLU A 1 296 ? 24.969 -13.078 -6.535 1 55 296 GLU A N 1
ATOM 2158 C CA . GLU A 1 296 ? 24.672 -14.508 -6.508 1 55 296 GLU A CA 1
ATOM 2159 C C . GLU A 1 296 ? 25.703 -15.273 -5.703 1 55 296 GLU A C 1
ATOM 2161 O O . GLU A 1 296 ? 26.016 -16.422 -6.012 1 55 296 GLU A O 1
ATOM 2166 N N . ALA A 1 297 ? 26.453 -14.609 -4.727 1 45.72 297 ALA A N 1
ATOM 2167 C CA . ALA A 1 297 ? 27.438 -15.328 -3.934 1 45.72 297 ALA A CA 1
ATOM 2168 C C . ALA A 1 297 ? 26.781 -16.328 -2.996 1 45.72 297 ALA A C 1
ATOM 2170 O O . ALA A 1 297 ? 25.906 -15.961 -2.209 1 45.72 297 ALA A O 1
ATOM 2171 N N . PHE A 1 298 ? 26.406 -17.453 -3.346 1 43.88 298 PHE A N 1
ATOM 2172 C CA . PHE A 1 298 ? 26 -18.547 -2.465 1 43.88 298 PHE A CA 1
ATOM 2173 C C . PHE A 1 298 ? 27.188 -19.047 -1.651 1 43.88 298 PHE A C 1
ATOM 2175 O O . PHE A 1 298 ? 28.297 -19.141 -2.164 1 43.88 298 PHE A O 1
ATOM 2182 N N . ASP A 1 299 ? 27.281 -18.719 -0.378 1 39.59 299 ASP A N 1
ATOM 2183 C CA . ASP A 1 299 ? 28.328 -19.234 0.507 1 39.59 299 ASP A CA 1
ATOM 2184 C C . ASP A 1 299 ? 28.562 -20.734 0.263 1 39.59 299 ASP A C 1
ATOM 2186 O O . ASP A 1 299 ? 27.656 -21.547 0.396 1 39.59 299 ASP A O 1
ATOM 2190 N N . ASN A 1 300 ? 29.297 -21.094 -0.604 1 36.88 300 ASN A N 1
ATOM 2191 C CA . ASN A 1 300 ? 29.812 -22.469 -0.702 1 36.88 300 ASN A CA 1
ATOM 2192 C C . ASN A 1 300 ? 30.422 -22.922 0.613 1 36.88 300 ASN A C 1
ATOM 2194 O O . ASN A 1 300 ? 31.656 -23 0.737 1 36.88 300 ASN A O 1
ATOM 2198 N N . ASP A 1 301 ? 30.094 -22.484 1.769 1 36.59 301 ASP A N 1
ATOM 2199 C CA . ASP A 1 301 ? 30.859 -23.266 2.727 1 36.59 301 ASP A CA 1
ATOM 2200 C C . ASP A 1 301 ? 30.703 -24.766 2.465 1 36.59 301 ASP A C 1
ATOM 2202 O O . ASP A 1 301 ? 31.391 -25.594 3.08 1 36.59 301 ASP A O 1
ATOM 2206 N N . VAL A 1 302 ? 29.547 -25.266 2.09 1 33.91 302 VAL A N 1
ATOM 2207 C CA . VAL A 1 302 ? 29.516 -26.688 2.393 1 33.91 302 VAL A CA 1
ATOM 2208 C C . VAL A 1 302 ? 30.516 -27.422 1.512 1 33.91 302 VAL A C 1
ATOM 2210 O O . VAL A 1 302 ? 31.172 -28.359 1.965 1 33.91 302 VAL A O 1
ATOM 2213 N N . VAL A 1 303 ? 30.297 -27.594 0.122 1 33.97 303 VAL A N 1
ATOM 2214 C CA . VAL A 1 303 ? 31.094 -28.719 -0.356 1 33.97 303 VAL A CA 1
ATOM 2215 C C . VAL A 1 303 ? 32.562 -28.312 -0.486 1 33.97 303 VAL A C 1
ATOM 2217 O O . VAL A 1 303 ? 32.938 -27.594 -1.42 1 33.97 303 VAL A O 1
ATOM 2220 N N . ASN A 1 304 ? 33.125 -27.703 0.478 1 32.25 304 ASN A N 1
ATOM 2221 C CA . ASN A 1 304 ? 34.562 -27.75 0.532 1 32.25 304 ASN A CA 1
ATOM 2222 C C . ASN A 1 304 ? 35.094 -29.156 0.209 1 32.25 304 ASN A C 1
ATOM 2224 O O . ASN A 1 304 ? 35.25 -29.984 1.105 1 32.25 304 ASN A O 1
ATOM 2228 N N . THR A 1 305 ? 34.656 -30.016 -0.685 1 31.41 305 THR A N 1
ATOM 2229 C CA . THR A 1 305 ? 35.719 -30.984 -0.856 1 31.41 305 THR A CA 1
ATOM 2230 C C . THR A 1 305 ? 37.031 -30.297 -1.145 1 31.41 305 THR A C 1
ATOM 2232 O O . THR A 1 305 ? 37.062 -29.141 -1.572 1 31.41 305 THR A O 1
ATOM 2235 N N . SER A 1 306 ? 38.219 -30.875 -0.819 1 33.75 306 SER A N 1
ATOM 2236 C CA . SER A 1 306 ? 39.656 -30.547 -0.875 1 33.75 306 SER A CA 1
ATOM 2237 C C . SER A 1 306 ? 39.938 -29.641 -2.068 1 33.75 306 SER A C 1
ATOM 2239 O O . SER A 1 306 ? 40.656 -28.656 -1.937 1 33.75 306 SER A O 1
ATOM 2241 N N . LEU A 1 307 ? 40.219 -30.281 -3.371 1 36.19 307 LEU A N 1
ATOM 2242 C CA . LEU A 1 307 ? 41.281 -30 -4.34 1 36.19 307 LEU A CA 1
ATOM 2243 C C . LEU A 1 307 ? 41 -28.719 -5.117 1 36.19 307 LEU A C 1
ATOM 2245 O O . LEU A 1 307 ? 41.906 -28 -5.488 1 36.19 307 LEU A O 1
ATOM 2249 N N . TYR A 1 308 ? 40.031 -28.625 -6.16 1 34.81 308 TYR A N 1
ATOM 2250 C CA . TYR A 1 308 ? 40 -27.609 -7.207 1 34.81 308 TYR A CA 1
ATOM 2251 C C . TYR A 1 308 ? 38.906 -26.578 -6.926 1 34.81 308 TYR A C 1
ATOM 2253 O O . TYR A 1 308 ? 37.781 -26.938 -6.559 1 34.81 308 TYR A O 1
ATOM 2261 N N . PHE A 1 309 ? 39.312 -25.422 -6.391 1 37.09 309 PHE A N 1
ATOM 2262 C CA . PHE A 1 309 ? 38.5 -24.219 -6.363 1 37.09 309 PHE A CA 1
ATOM 2263 C C . PHE A 1 309 ? 37.75 -24.047 -7.672 1 37.09 309 PHE A C 1
ATOM 2265 O O . PHE A 1 309 ? 38.344 -23.766 -8.711 1 37.09 309 PHE A O 1
ATOM 2272 N N . ILE A 1 310 ? 36.812 -24.75 -8.039 1 39.81 310 ILE A N 1
ATOM 2273 C CA . ILE A 1 310 ? 36.031 -24.359 -9.219 1 39.81 310 ILE A CA 1
ATOM 2274 C C . ILE A 1 310 ? 35.344 -23.016 -8.953 1 39.81 310 ILE A C 1
ATOM 2276 O O . ILE A 1 310 ? 34.531 -22.906 -8.023 1 39.81 310 ILE A O 1
ATOM 2280 N N . PRO A 1 311 ? 35.875 -21.984 -9.484 1 48 311 PRO A N 1
ATOM 2281 C CA . PRO A 1 311 ? 35.188 -20.688 -9.352 1 48 311 PRO A CA 1
ATOM 2282 C C . PRO A 1 311 ? 33.656 -20.797 -9.539 1 48 311 PRO A C 1
ATOM 2284 O O . PRO A 1 311 ? 33.219 -21.469 -10.461 1 48 311 PRO A O 1
ATOM 2287 N N . LYS A 1 312 ? 32.844 -20.531 -8.633 1 55.81 312 LYS A N 1
ATOM 2288 C CA . LYS A 1 312 ? 31.391 -20.578 -8.688 1 55.81 312 LYS A CA 1
ATOM 2289 C C . LYS A 1 312 ? 30.859 -19.641 -9.766 1 55.81 312 LYS A C 1
ATOM 2291 O O . LYS A 1 312 ? 31.125 -18.438 -9.75 1 55.81 312 LYS A O 1
ATOM 2296 N N . LYS A 1 313 ? 30.469 -20.188 -10.875 1 67 313 LYS A N 1
ATOM 2297 C CA . LYS A 1 313 ? 29.859 -19.422 -11.945 1 67 313 LYS A CA 1
ATOM 2298 C C . LYS A 1 313 ? 28.531 -18.812 -11.5 1 67 313 LYS A C 1
ATOM 2300 O O . LYS A 1 313 ? 27.828 -19.391 -10.656 1 67 313 LYS A O 1
ATOM 2305 N N . LEU A 1 314 ? 28.344 -17.656 -11.945 1 77.38 314 LEU A N 1
ATOM 2306 C CA . LEU A 1 314 ? 27.047 -17.031 -11.812 1 77.38 314 LEU A CA 1
ATOM 2307 C C . LEU A 1 314 ? 25.984 -17.781 -12.625 1 77.38 314 LEU A C 1
ATOM 2309 O O . LEU A 1 314 ? 26.328 -18.469 -13.594 1 77.38 314 LEU A O 1
ATOM 2313 N N . ALA A 1 315 ? 24.766 -17.797 -12.133 1 82.5 315 ALA A N 1
ATOM 2314 C CA . ALA A 1 315 ? 23.688 -18.516 -12.797 1 82.5 315 ALA A CA 1
ATOM 2315 C C . ALA A 1 315 ? 23.625 -18.188 -14.281 1 82.5 315 ALA A C 1
ATOM 2317 O O . ALA A 1 315 ? 23.438 -19.062 -15.117 1 82.5 315 ALA A O 1
ATOM 2318 N N . TYR A 1 316 ? 23.812 -16.906 -14.609 1 83.81 316 TYR A N 1
ATOM 2319 C CA . TYR A 1 316 ? 23.672 -16.484 -15.992 1 83.81 316 TYR A CA 1
ATOM 2320 C C . TYR A 1 316 ? 24.781 -17.047 -16.859 1 83.81 316 TYR A C 1
ATOM 2322 O O . TYR A 1 316 ? 24.594 -17.266 -18.062 1 83.81 316 TYR A O 1
ATOM 2330 N N . GLU A 1 317 ? 25.969 -17.312 -16.281 1 87.12 317 GLU A N 1
ATOM 2331 C CA . GLU A 1 317 ? 27.094 -17.891 -17.016 1 87.12 317 GLU A CA 1
ATOM 2332 C C . GLU A 1 317 ? 26.797 -19.328 -17.438 1 87.12 317 GLU A C 1
ATOM 2334 O O . GLU A 1 317 ? 27.422 -19.844 -18.375 1 87.12 317 GLU A O 1
ATOM 2339 N N . ILE A 1 318 ? 25.844 -19.938 -16.812 1 90.5 318 ILE A N 1
ATOM 2340 C CA . ILE A 1 318 ? 25.438 -21.297 -17.125 1 90.5 318 ILE A CA 1
ATOM 2341 C C . ILE A 1 318 ? 24.234 -21.281 -18.062 1 90.5 318 ILE A C 1
ATOM 2343 O O . ILE A 1 318 ? 24.203 -21.984 -19.062 1 90.5 318 ILE A O 1
ATOM 2347 N N . LYS A 1 319 ? 23.297 -20.438 -17.844 1 92.19 319 LYS A N 1
ATOM 2348 C CA . LYS A 1 319 ? 22 -20.438 -18.516 1 92.19 319 LYS A CA 1
ATOM 2349 C C . LYS A 1 319 ? 22.109 -19.891 -19.922 1 92.19 319 LYS A C 1
ATOM 2351 O O . LYS A 1 319 ? 21.516 -20.422 -20.859 1 92.19 319 LYS A O 1
ATOM 2356 N N . PHE A 1 320 ? 22.891 -18.812 -20.094 1 91.62 320 PHE A N 1
ATOM 2357 C CA . PHE A 1 320 ? 22.891 -18.109 -21.375 1 91.62 320 PHE A CA 1
ATOM 2358 C C . PHE A 1 320 ? 23.516 -18.984 -22.453 1 91.62 320 PHE A C 1
ATOM 2360 O O . PHE A 1 320 ? 22.938 -19.156 -23.531 1 91.62 320 PHE A O 1
ATOM 2367 N N . PRO A 1 321 ? 24.672 -19.641 -22.141 1 94.31 321 PRO A N 1
ATOM 2368 C CA . PRO A 1 321 ? 25.203 -20.578 -23.141 1 94.31 321 PRO A CA 1
ATOM 2369 C C . PRO A 1 321 ? 24.25 -21.734 -23.438 1 94.31 321 PRO A C 1
ATOM 2371 O O . PRO A 1 321 ? 24.172 -22.203 -24.562 1 94.31 321 PRO A O 1
ATOM 2374 N N . ALA A 1 322 ? 23.562 -22.188 -22.422 1 95.81 322 ALA A N 1
ATOM 2375 C CA . ALA A 1 322 ? 22.594 -23.281 -22.609 1 95.81 322 ALA A CA 1
ATOM 2376 C C . ALA A 1 322 ? 21.469 -22.859 -23.562 1 95.81 322 ALA A C 1
ATOM 2378 O O . ALA A 1 322 ? 21.031 -23.641 -24.391 1 95.81 322 ALA A O 1
ATOM 2379 N N . PHE A 1 323 ? 21.016 -21.641 -23.453 1 96.06 323 PHE A N 1
ATOM 2380 C CA . PHE A 1 323 ? 19.969 -21.125 -24.328 1 96.06 323 PHE A CA 1
ATOM 2381 C C . PHE A 1 323 ? 20.453 -21.031 -25.766 1 96.06 323 PHE A C 1
ATOM 2383 O O . PHE A 1 323 ? 19.734 -21.422 -26.703 1 96.06 323 PHE A O 1
ATOM 2390 N N . GLU A 1 324 ? 21.625 -20.516 -25.906 1 96.31 324 GLU A N 1
ATOM 2391 C CA . GLU A 1 324 ? 22.219 -20.391 -27.234 1 96.31 324 GLU A CA 1
ATOM 2392 C C . GLU A 1 324 ? 22.375 -21.75 -27.891 1 96.31 324 GLU A C 1
ATOM 2394 O O . GLU A 1 324 ? 22.062 -21.922 -29.078 1 96.31 324 GLU A O 1
ATOM 2399 N N . GLN A 1 325 ? 22.859 -22.672 -27.094 1 97.44 325 GLN A N 1
ATOM 2400 C CA . GLN A 1 325 ? 23.031 -24.031 -27.609 1 97.44 325 GLN A CA 1
ATOM 2401 C C . GLN A 1 325 ? 21.688 -24.641 -27.969 1 97.44 325 GLN A C 1
ATOM 2403 O O . GLN A 1 325 ? 21.578 -25.391 -28.953 1 97.44 325 GLN A O 1
ATOM 2408 N N . ALA A 1 326 ? 20.688 -24.391 -27.188 1 98 326 ALA A N 1
ATOM 2409 C CA . ALA A 1 326 ? 19.344 -24.906 -27.469 1 98 326 ALA A CA 1
ATOM 2410 C C . ALA A 1 326 ? 18.828 -24.391 -28.812 1 98 326 ALA A C 1
ATOM 2412 O O . ALA A 1 326 ? 18.25 -25.141 -29.594 1 98 326 ALA A O 1
ATOM 2413 N N . LEU A 1 327 ? 19.016 -23.078 -29.094 1 97.62 327 LEU A N 1
ATOM 2414 C CA . LEU A 1 327 ? 18.578 -22.484 -30.359 1 97.62 327 LEU A CA 1
ATOM 2415 C C . LEU A 1 327 ? 19.297 -23.125 -31.531 1 97.62 327 LEU A C 1
ATOM 2417 O O . LEU A 1 327 ? 18.672 -23.422 -32.562 1 97.62 327 LEU A O 1
ATOM 2421 N N . THR A 1 328 ? 20.578 -23.359 -31.344 1 97.94 328 THR A N 1
ATOM 2422 C CA . THR A 1 328 ? 21.375 -24 -32.375 1 97.94 328 THR A CA 1
ATOM 2423 C C . THR A 1 328 ? 20.875 -25.422 -32.656 1 97.94 328 THR A C 1
ATOM 2425 O O . THR A 1 328 ? 20.766 -25.844 -33.812 1 97.94 328 THR A O 1
ATOM 2428 N N . THR A 1 329 ? 20.578 -26.109 -31.609 1 98.19 329 THR A N 1
ATOM 2429 C CA . THR A 1 329 ? 20.156 -27.5 -31.703 1 98.19 329 THR A CA 1
ATOM 2430 C C . THR A 1 329 ? 18.797 -27.609 -32.406 1 98.19 329 THR A C 1
ATOM 2432 O O . THR A 1 329 ? 18.625 -28.453 -33.281 1 98.19 329 THR A O 1
ATOM 2435 N N . ILE A 1 330 ? 17.812 -26.75 -32.062 1 97.94 330 ILE A N 1
ATOM 2436 C CA . ILE A 1 330 ? 16.5 -26.859 -32.688 1 97.94 330 ILE A CA 1
ATOM 2437 C C . ILE A 1 330 ? 16.578 -26.469 -34.156 1 97.94 330 ILE A C 1
ATOM 2439 O O . ILE A 1 330 ? 15.883 -27.031 -35 1 97.94 330 ILE A O 1
ATOM 2443 N N . LYS A 1 331 ? 17.422 -25.469 -34.438 1 97.62 331 LYS A N 1
ATOM 2444 C CA . LYS A 1 331 ? 17.641 -25.109 -35.844 1 97.62 331 LYS A CA 1
ATOM 2445 C C . LYS A 1 331 ? 18.234 -26.281 -36.625 1 97.62 331 LYS A C 1
ATOM 2447 O O . LYS A 1 331 ? 17.781 -26.562 -37.719 1 97.62 331 LYS A O 1
ATOM 2452 N N . ALA A 1 332 ? 19.172 -26.938 -36.062 1 97.69 332 ALA A N 1
ATOM 2453 C CA . ALA A 1 332 ? 19.828 -28.062 -36.719 1 97.69 332 ALA A CA 1
ATOM 2454 C C . ALA A 1 332 ? 18.859 -29.219 -36.938 1 97.69 332 ALA A C 1
ATOM 2456 O O . ALA A 1 332 ? 19.031 -30.031 -37.844 1 97.69 332 ALA A O 1
ATOM 2457 N N . ASN A 1 333 ? 17.828 -29.219 -36.156 1 97.31 333 ASN A N 1
ATOM 2458 C CA . ASN A 1 333 ? 16.844 -30.297 -36.25 1 97.31 333 ASN A CA 1
ATOM 2459 C C . ASN A 1 333 ? 15.656 -29.891 -37.125 1 97.31 333 ASN A C 1
ATOM 2461 O O . ASN A 1 333 ? 14.641 -30.578 -37.156 1 97.31 333 ASN A O 1
ATOM 2465 N N . GLY A 1 334 ? 15.711 -28.688 -37.75 1 97.19 334 GLY A N 1
ATOM 2466 C CA . GLY A 1 334 ? 14.766 -28.406 -38.812 1 97.19 334 GLY A CA 1
ATOM 2467 C C . GLY A 1 334 ? 13.867 -27.219 -38.5 1 97.19 334 GLY A C 1
ATOM 2468 O O . GLY A 1 334 ? 13.109 -26.781 -39.375 1 97.19 334 GLY A O 1
ATOM 2469 N N . ALA A 1 335 ? 13.898 -26.672 -37.344 1 97.75 335 ALA A N 1
ATOM 2470 C CA . ALA A 1 335 ? 13.078 -25.5 -37.031 1 97.75 335 ALA A CA 1
ATOM 2471 C C . ALA A 1 335 ? 13.555 -24.281 -37.812 1 97.75 335 ALA A C 1
ATOM 2473 O O . ALA A 1 335 ? 14.75 -24.125 -38.094 1 97.75 335 ALA A O 1
ATOM 2474 N N . GLU A 1 336 ? 12.672 -23.422 -38.188 1 98.19 336 GLU A N 1
ATOM 2475 C CA . GLU A 1 336 ? 13.023 -22.078 -38.656 1 98.19 336 GLU A CA 1
ATOM 2476 C C . GLU A 1 336 ? 13.133 -21.109 -37.469 1 98.19 336 GLU A C 1
ATOM 2478 O O . GLU A 1 336 ? 12.117 -20.703 -36.906 1 98.19 336 GLU A O 1
ATOM 2483 N N . VAL A 1 337 ? 14.344 -20.734 -37.188 1 98.12 337 VAL A N 1
ATOM 2484 C CA . VAL A 1 337 ? 14.578 -19.922 -36 1 98.12 337 VAL A CA 1
ATOM 2485 C C . VAL A 1 337 ? 14.883 -18.469 -36.406 1 98.12 337 VAL A C 1
ATOM 2487 O O . VAL A 1 337 ? 15.758 -18.234 -37.219 1 98.12 337 VAL A O 1
ATOM 2490 N N . LYS A 1 338 ? 14.141 -17.516 -35.812 1 98 338 LYS A N 1
ATOM 2491 C CA . LYS A 1 338 ? 14.312 -16.094 -36.062 1 98 338 LYS A CA 1
ATOM 2492 C C . LYS A 1 338 ? 14.531 -15.312 -34.781 1 98 338 LYS A C 1
ATOM 2494 O O . LYS A 1 338 ? 13.844 -15.539 -33.781 1 98 338 LYS A O 1
ATOM 2499 N N . GLY A 1 339 ? 15.469 -14.336 -34.812 1 94.81 339 GLY A N 1
ATOM 2500 C CA . GLY A 1 339 ? 15.641 -13.461 -33.688 1 94.81 339 GLY A CA 1
ATOM 2501 C C . GLY A 1 339 ? 17.094 -13.031 -33.469 1 94.81 339 GLY A C 1
ATOM 2502 O O . GLY A 1 339 ? 17.969 -13.383 -34.281 1 94.81 339 GLY A O 1
ATOM 2503 N N . PRO A 1 340 ? 17.25 -12.43 -32.438 1 97.06 340 PRO A N 1
ATOM 2504 C CA . PRO A 1 340 ? 16.312 -11.992 -31.375 1 97.06 340 PRO A CA 1
ATOM 2505 C C . PRO A 1 340 ? 15.305 -10.969 -31.891 1 97.06 340 PRO A C 1
ATOM 2507 O O . PRO A 1 340 ? 15.664 -10.055 -32.625 1 97.06 340 PRO A O 1
ATOM 2510 N N . LEU A 1 341 ? 14.133 -11.156 -31.469 1 97.88 341 LEU A N 1
ATOM 2511 C CA . LEU A 1 341 ? 13.039 -10.258 -31.844 1 97.88 341 LEU A CA 1
ATOM 2512 C C . LEU A 1 341 ? 12.742 -9.273 -30.719 1 97.88 341 LEU A C 1
ATOM 2514 O O . LEU A 1 341 ? 13.211 -9.445 -29.594 1 97.88 341 LEU A O 1
ATOM 2518 N N . LYS A 1 342 ? 12.055 -8.18 -31.016 1 95.75 342 LYS A N 1
ATOM 2519 C CA . LYS A 1 342 ? 11.672 -7.164 -30.031 1 95.75 342 LYS A CA 1
ATOM 2520 C C . LYS A 1 342 ? 10.18 -7.254 -29.703 1 95.75 342 LYS A C 1
ATOM 2522 O O . LYS A 1 342 ? 9.336 -7.16 -30.609 1 95.75 342 LYS A O 1
ATOM 2527 N N . LEU A 1 343 ? 9.898 -7.488 -28.469 1 96 343 LEU A N 1
ATOM 2528 C CA . LEU A 1 343 ? 8.531 -7.543 -27.984 1 96 343 LEU A CA 1
ATOM 2529 C C . LEU A 1 343 ? 8.25 -6.41 -27 1 96 343 LEU A C 1
ATOM 2531 O O . LEU A 1 343 ? 9.055 -6.141 -26.109 1 96 343 LEU A O 1
ATOM 2535 N N . LEU A 1 344 ? 7.113 -5.734 -27.234 1 94 344 LEU A N 1
ATOM 2536 C CA . LEU A 1 344 ? 6.68 -4.676 -26.312 1 94 344 LEU A CA 1
ATOM 2537 C C . LEU A 1 344 ? 6.547 -5.203 -24.891 1 94 344 LEU A C 1
ATOM 2539 O O . LEU A 1 344 ? 6.012 -6.293 -24.672 1 94 344 LEU A O 1
ATOM 2543 N N . THR A 1 345 ? 7.074 -4.395 -23.859 1 93 345 THR A N 1
ATOM 2544 C CA . THR A 1 345 ? 6.953 -4.789 -22.469 1 93 345 THR A CA 1
ATOM 2545 C C . THR A 1 345 ? 5.73 -4.137 -21.828 1 93 345 THR A C 1
ATOM 2547 O O . THR A 1 345 ? 5.168 -3.189 -22.375 1 93 345 THR A O 1
ATOM 2550 N N . VAL A 1 346 ? 5.336 -4.664 -20.656 1 91.38 346 VAL A N 1
ATOM 2551 C CA . VAL A 1 346 ? 4.211 -4.062 -19.938 1 91.38 346 VAL A CA 1
ATOM 2552 C C . VAL A 1 346 ? 4.613 -2.691 -19.406 1 91.38 346 VAL A C 1
ATOM 2554 O O . VAL A 1 346 ? 3.775 -1.798 -19.281 1 91.38 346 VAL A O 1
ATOM 2557 N N . GLU A 1 347 ? 5.883 -2.465 -19.109 1 89.38 347 GLU A N 1
ATOM 2558 C CA . GLU A 1 347 ? 6.379 -1.164 -18.672 1 89.38 347 GLU A CA 1
ATOM 2559 C C . GLU A 1 347 ? 6.234 -0.118 -19.766 1 89.38 347 GLU A C 1
ATOM 2561 O O . GLU A 1 347 ? 5.867 1.027 -19.5 1 89.38 347 GLU A O 1
ATOM 2566 N N . GLU A 1 348 ? 6.5 -0.534 -21.031 1 92.62 348 GLU A N 1
ATOM 2567 C CA . GLU A 1 348 ? 6.34 0.367 -22.172 1 92.62 348 GLU A CA 1
ATOM 2568 C C . GLU A 1 348 ? 4.871 0.723 -22.391 1 92.62 348 GLU A C 1
ATOM 2570 O O . GLU A 1 348 ? 4.547 1.86 -22.734 1 92.62 348 GLU A O 1
ATOM 2575 N N . ILE A 1 349 ? 4.02 -0.241 -22.172 1 93.88 349 ILE A N 1
ATOM 2576 C CA . ILE A 1 349 ? 2.59 0.008 -22.297 1 93.88 349 ILE A CA 1
ATOM 2577 C C . ILE A 1 349 ? 2.143 1.006 -21.234 1 93.88 349 ILE A C 1
ATOM 2579 O O . ILE A 1 349 ? 1.333 1.895 -21.5 1 93.88 349 ILE A O 1
ATOM 2583 N N . ALA A 1 350 ? 2.662 0.869 -20.047 1 92.12 350 ALA A N 1
ATOM 2584 C CA . ALA A 1 350 ? 2.301 1.737 -18.922 1 92.12 350 ALA A CA 1
ATOM 2585 C C . ALA A 1 350 ? 2.666 3.189 -19.219 1 92.12 350 ALA A C 1
ATOM 2587 O O . ALA A 1 350 ? 2.01 4.113 -18.734 1 92.12 350 ALA A O 1
ATOM 2588 N N . GLU A 1 351 ? 3.676 3.459 -20 1 90.94 351 GLU A N 1
ATOM 2589 C CA . GLU A 1 351 ? 4.188 4.797 -20.281 1 90.94 351 GLU A CA 1
ATOM 2590 C C . GLU A 1 351 ? 3.402 5.461 -21.406 1 90.94 351 GLU A C 1
ATOM 2592 O O . GLU A 1 351 ? 3.555 6.66 -21.656 1 90.94 351 GLU A O 1
ATOM 2597 N N . MET A 1 352 ? 2.482 4.75 -22.078 1 91.81 352 MET A N 1
ATOM 2598 C CA . MET A 1 352 ? 1.686 5.289 -23.172 1 91.81 352 MET A CA 1
ATOM 2599 C C . MET A 1 352 ? 0.542 6.148 -22.641 1 91.81 352 MET A C 1
ATOM 2601 O O . MET A 1 352 ? 0.096 5.969 -21.516 1 91.81 352 MET A O 1
ATOM 2605 N N . PRO A 1 353 ? 0.158 7.051 -23.516 1 86.88 353 PRO A N 1
ATOM 2606 C CA . PRO A 1 353 ? -1.091 7.727 -23.156 1 86.88 353 PRO A CA 1
ATOM 2607 C C . PRO A 1 353 ? -2.244 6.754 -22.922 1 86.88 353 PRO A C 1
ATOM 2609 O O . PRO A 1 353 ? -2.418 5.805 -23.703 1 86.88 353 PRO A O 1
ATOM 2612 N N . ASN A 1 354 ? -2.904 6.883 -21.859 1 85.88 354 ASN A N 1
ATOM 2613 C CA . ASN A 1 354 ? -4.016 6.016 -21.484 1 85.88 354 ASN A CA 1
ATOM 2614 C C . ASN A 1 354 ? -3.521 4.691 -20.906 1 85.88 354 ASN A C 1
ATOM 2616 O O . ASN A 1 354 ? -4.324 3.811 -20.578 1 85.88 354 ASN A O 1
ATOM 2620 N N . GLY A 1 355 ? -2.195 4.598 -20.891 1 89.94 355 GLY A N 1
ATOM 2621 C CA . GLY A 1 355 ? -1.623 3.381 -20.344 1 89.94 355 GLY A CA 1
ATOM 2622 C C . GLY A 1 355 ? -1.856 3.24 -18.844 1 89.94 355 GLY A C 1
ATOM 2623 O O . GLY A 1 355 ? -2.496 4.098 -18.234 1 89.94 355 GLY A O 1
ATOM 2624 N N . ALA A 1 356 ? -1.513 2.094 -18.312 1 90.75 356 ALA A N 1
ATOM 2625 C CA . ALA A 1 356 ? -1.618 1.806 -16.891 1 90.75 356 ALA A CA 1
ATOM 2626 C C . ALA A 1 356 ? -0.573 0.78 -16.453 1 90.75 356 ALA A C 1
ATOM 2628 O O . ALA A 1 356 ? -0.221 -0.117 -17.219 1 90.75 356 ALA A O 1
ATOM 2629 N N . ASP A 1 357 ? -0.09 0.978 -15.258 1 88.75 357 ASP A N 1
ATOM 2630 C CA . ASP A 1 357 ? 0.837 0.005 -14.688 1 88.75 357 ASP A CA 1
ATOM 2631 C C . ASP A 1 357 ? 0.17 -1.359 -14.523 1 88.75 357 ASP A C 1
ATOM 2633 O O . ASP A 1 357 ? -0.795 -1.497 -13.766 1 88.75 357 ASP A O 1
ATOM 2637 N N . PHE A 1 358 ? 0.65 -2.367 -15.211 1 90.56 358 PHE A N 1
ATOM 2638 C CA . PHE A 1 358 ? 0.052 -3.697 -15.25 1 90.56 358 PHE A CA 1
ATOM 2639 C C . PHE A 1 358 ? -0.027 -4.293 -13.852 1 90.56 358 PHE A C 1
ATOM 2641 O O . PHE A 1 358 ? -1.03 -4.914 -13.492 1 90.56 358 PHE A O 1
ATOM 2648 N N . ASP A 1 359 ? 0.984 -4.18 -13.023 1 86.25 359 ASP A N 1
ATOM 2649 C CA . ASP A 1 359 ? 1.009 -4.762 -11.688 1 86.25 359 ASP A CA 1
ATOM 2650 C C . ASP A 1 359 ? -0.068 -4.141 -10.797 1 86.25 359 ASP A C 1
ATOM 2652 O O . ASP A 1 359 ? -0.654 -4.824 -9.953 1 86.25 359 ASP A O 1
ATOM 2656 N N . SER A 1 360 ? -0.317 -2.84 -11.062 1 85.12 360 SER A N 1
ATOM 2657 C CA . SER A 1 360 ? -1.36 -2.156 -10.305 1 85.12 360 SER A CA 1
ATOM 2658 C C . SER A 1 360 ? -2.748 -2.619 -10.734 1 85.12 360 SER A C 1
ATOM 2660 O O . SER A 1 360 ? -3.602 -2.908 -9.891 1 85.12 360 SER A O 1
ATOM 2662 N N . ILE A 1 361 ? -2.973 -2.762 -12.031 1 90.31 361 ILE A N 1
ATOM 2663 C CA . ILE A 1 361 ? -4.324 -3.076 -12.477 1 90.31 361 ILE A CA 1
ATOM 2664 C C . ILE A 1 361 ? -4.598 -4.566 -12.289 1 90.31 361 ILE A C 1
ATOM 2666 O O . ILE A 1 361 ? -5.746 -4.98 -12.133 1 90.31 361 ILE A O 1
ATOM 2670 N N . ALA A 1 362 ? -3.527 -5.324 -12.219 1 92.12 362 ALA A N 1
ATOM 2671 C CA . ALA A 1 362 ? -3.684 -6.77 -12.062 1 92.12 362 ALA A CA 1
ATOM 2672 C C . ALA A 1 362 ? -4.242 -7.109 -10.68 1 92.12 362 ALA A C 1
ATOM 2674 O O . ALA A 1 362 ? -4.766 -8.211 -10.477 1 92.12 362 ALA A O 1
ATOM 2675 N N . ASN A 1 363 ? -4.18 -6.207 -9.742 1 91.56 363 ASN A N 1
ATOM 2676 C CA . ASN A 1 363 ? -4.656 -6.469 -8.391 1 91.56 363 ASN A CA 1
ATOM 2677 C C . ASN A 1 363 ? -5.805 -5.539 -8.008 1 91.56 363 ASN A C 1
ATOM 2679 O O . ASN A 1 363 ? -6.18 -5.457 -6.84 1 91.56 363 ASN A O 1
ATOM 2683 N N . ASP A 1 364 ? -6.328 -4.84 -9.031 1 91.75 364 ASP A N 1
ATOM 2684 C CA . ASP A 1 364 ? -7.43 -3.918 -8.766 1 91.75 364 ASP A CA 1
ATOM 2685 C C . ASP A 1 364 ? -8.656 -4.664 -8.242 1 91.75 364 ASP A C 1
ATOM 2687 O O . ASP A 1 364 ? -9.023 -5.719 -8.766 1 91.75 364 ASP A O 1
ATOM 2691 N N . GLY A 1 365 ? -9.219 -4.164 -7.152 1 92.56 365 GLY A N 1
ATOM 2692 C CA . GLY A 1 365 ? -10.445 -4.727 -6.609 1 92.56 365 GLY A CA 1
ATOM 2693 C C . GLY A 1 365 ? -10.219 -5.988 -5.793 1 92.56 365 GLY A C 1
ATOM 2694 O O . GLY A 1 365 ? -11.172 -6.684 -5.438 1 92.56 365 GLY A O 1
ATOM 2695 N N . TRP A 1 366 ? -8.984 -6.32 -5.445 1 96 366 TRP A N 1
ATOM 2696 C CA . TRP A 1 366 ? -8.648 -7.559 -4.754 1 96 366 TRP A CA 1
ATOM 2697 C C . TRP A 1 366 ? -9.398 -7.668 -3.434 1 96 366 TRP A C 1
ATOM 2699 O O . TRP A 1 366 ? -9.969 -8.719 -3.123 1 96 366 TRP A O 1
ATOM 2709 N N . ARG A 1 367 ? -9.438 -6.586 -2.648 1 96 367 ARG A N 1
ATOM 2710 C CA . ARG A 1 367 ? -10.109 -6.617 -1.353 1 96 367 ARG A CA 1
ATOM 2711 C C . ARG A 1 367 ? -11.562 -7.059 -1.499 1 96 367 ARG A C 1
ATOM 2713 O O . ARG A 1 367 ? -12.016 -7.965 -0.798 1 96 367 ARG A O 1
ATOM 2720 N N . ASP A 1 368 ? -12.32 -6.445 -2.432 1 95.06 368 ASP A N 1
ATOM 2721 C CA . ASP A 1 368 ? -13.742 -6.73 -2.611 1 95.06 368 ASP A CA 1
ATOM 2722 C C . ASP A 1 368 ? -13.953 -8.172 -3.07 1 95.06 368 ASP A C 1
ATOM 2724 O O . ASP A 1 368 ? -14.859 -8.852 -2.582 1 95.06 368 ASP A O 1
ATOM 2728 N N . SER A 1 369 ? -13.133 -8.602 -4 1 96 369 SER A N 1
ATOM 2729 C CA . SER A 1 369 ? -13.25 -9.969 -4.508 1 96 369 SER A CA 1
ATOM 2730 C C . SER A 1 369 ? -12.945 -10.992 -3.418 1 96 369 SER A C 1
ATOM 2732 O O . SER A 1 369 ? -13.617 -12.016 -3.322 1 96 369 SER A O 1
ATOM 2734 N N . PHE A 1 370 ? -11.953 -10.75 -2.621 1 97.88 370 PHE A N 1
ATOM 2735 C CA . PHE A 1 370 ? -11.578 -11.633 -1.525 1 97.88 370 PHE A CA 1
ATOM 2736 C C . PHE A 1 370 ? -12.695 -11.727 -0.492 1 97.88 370 PHE A C 1
ATOM 2738 O O . PHE A 1 370 ? -13.062 -12.82 -0.062 1 97.88 370 PHE A O 1
ATOM 2745 N N . ASP A 1 371 ? -13.234 -10.547 -0.061 1 97.56 371 ASP A N 1
ATOM 2746 C CA . ASP A 1 371 ? -14.297 -10.492 0.944 1 97.56 371 ASP A CA 1
ATOM 2747 C C . ASP A 1 371 ? -15.547 -11.227 0.464 1 97.56 371 ASP A C 1
ATOM 2749 O O . ASP A 1 371 ? -16.172 -11.961 1.23 1 97.56 371 ASP A O 1
ATOM 2753 N N . GLU A 1 372 ? -15.898 -10.992 -0.818 1 96.44 372 GLU A N 1
ATOM 2754 C CA . GLU A 1 372 ? -17.047 -11.68 -1.396 1 96.44 372 GLU A CA 1
ATOM 2755 C C . GLU A 1 372 ? -16.828 -13.188 -1.438 1 96.44 372 GLU A C 1
ATOM 2757 O O . GLU A 1 372 ? -17.75 -13.969 -1.163 1 96.44 372 GLU A O 1
ATOM 2762 N N . TRP A 1 373 ? -15.609 -13.609 -1.778 1 97.62 373 TRP A N 1
ATOM 2763 C CA . TRP A 1 373 ? -15.266 -15.023 -1.845 1 97.62 373 TRP A CA 1
ATOM 2764 C C . TRP A 1 373 ? -15.391 -15.68 -0.473 1 97.62 373 TRP A C 1
ATOM 2766 O O . TRP A 1 373 ? -15.93 -16.781 -0.353 1 97.62 373 TRP A O 1
ATOM 2776 N N . LEU A 1 374 ? -14.898 -15.031 0.589 1 97.56 374 LEU A N 1
ATOM 2777 C CA . LEU A 1 374 ? -15.031 -15.555 1.946 1 97.56 374 LEU A CA 1
ATOM 2778 C C . LEU A 1 374 ? -16.5 -15.758 2.309 1 97.56 374 LEU A C 1
ATOM 2780 O O . LEU A 1 374 ? -16.859 -16.766 2.922 1 97.56 374 LEU A O 1
ATOM 2784 N N . LYS A 1 375 ? -17.328 -14.828 1.907 1 96.5 375 LYS A N 1
ATOM 2785 C CA . LYS A 1 375 ? -18.75 -14.859 2.246 1 96.5 375 LYS A CA 1
ATOM 2786 C C . LYS A 1 375 ? -19.484 -15.938 1.454 1 96.5 375 LYS A C 1
ATOM 2788 O O . LYS A 1 375 ? -20.328 -16.656 2 1 96.5 375 LYS A O 1
ATOM 2793 N N . ASP A 1 376 ? -19.156 -16.125 0.214 1 96.12 376 ASP A N 1
ATOM 2794 C CA . ASP A 1 376 ? -19.953 -16.922 -0.707 1 96.12 376 ASP A CA 1
ATOM 2795 C C . ASP A 1 376 ? -19.5 -18.375 -0.721 1 96.12 376 ASP A C 1
ATOM 2797 O O . ASP A 1 376 ? -20.281 -19.266 -1.071 1 96.12 376 ASP A O 1
ATOM 2801 N N . TRP A 1 377 ? -18.266 -18.656 -0.272 1 97.56 377 TRP A N 1
ATOM 2802 C CA . TRP A 1 377 ? -17.734 -19.984 -0.574 1 97.56 377 TRP A CA 1
ATOM 2803 C C . TRP A 1 377 ? -17.484 -20.766 0.706 1 97.56 377 TRP A C 1
ATOM 2805 O O . TRP A 1 377 ? -17.109 -21.953 0.653 1 97.56 377 TRP A O 1
ATOM 2815 N N . PHE A 1 378 ? -17.719 -20.156 1.831 1 97.69 378 PHE A N 1
ATOM 2816 C CA . PHE A 1 378 ? -17.422 -20.859 3.078 1 97.69 378 PHE A CA 1
ATOM 2817 C C . PHE A 1 378 ? -18.641 -20.875 3.998 1 97.69 378 PHE A C 1
ATOM 2819 O O . PHE A 1 378 ? -19.328 -19.859 4.129 1 97.69 378 PHE A O 1
ATOM 2826 N N . GLU A 1 379 ? -18.859 -22.062 4.57 1 96.38 379 GLU A N 1
ATOM 2827 C CA . GLU A 1 379 ? -19.844 -22.188 5.637 1 96.38 379 GLU A CA 1
ATOM 2828 C C . GLU A 1 379 ? -19.359 -21.516 6.918 1 96.38 379 GLU A C 1
ATOM 2830 O O . GLU A 1 379 ? -20.156 -20.938 7.664 1 96.38 379 GLU A O 1
ATOM 2835 N N . TYR A 1 380 ? -18.078 -21.625 7.098 1 96.12 380 TYR A N 1
ATOM 2836 C CA . TYR A 1 380 ? -17.438 -21.047 8.266 1 96.12 380 TYR A CA 1
ATOM 2837 C C . TYR A 1 380 ? -16.016 -20.578 7.934 1 96.12 380 TYR A C 1
ATOM 2839 O O . TYR A 1 380 ? -15.289 -21.266 7.215 1 96.12 380 TYR A O 1
ATOM 2847 N N . THR A 1 381 ? -15.68 -19.359 8.375 1 96.88 381 THR A N 1
ATOM 2848 C CA . THR A 1 381 ? -14.32 -18.828 8.383 1 96.88 381 THR A CA 1
ATOM 2849 C C . THR A 1 381 ? -14.016 -18.125 9.703 1 96.88 381 THR A C 1
ATOM 2851 O O . THR A 1 381 ? -14.898 -17.484 10.289 1 96.88 381 THR A O 1
ATOM 2854 N N . PRO A 1 382 ? -12.766 -18.281 10.195 1 97.06 382 PRO A N 1
ATOM 2855 C CA . PRO A 1 382 ? -12.383 -17.578 11.414 1 97.06 382 PRO A CA 1
ATOM 2856 C C . PRO A 1 382 ? -12.289 -16.062 11.211 1 97.06 382 PRO A C 1
ATOM 2858 O O . PRO A 1 382 ? -12.234 -15.305 12.188 1 97.06 382 PRO A O 1
ATOM 2861 N N . ILE A 1 383 ? -12.227 -15.625 9.961 1 97.62 383 ILE A N 1
ATOM 2862 C CA . ILE A 1 383 ? -12.133 -14.203 9.656 1 97.62 383 ILE A CA 1
ATOM 2863 C C . ILE A 1 383 ? -13.312 -13.789 8.773 1 97.62 383 ILE A C 1
ATOM 2865 O O . ILE A 1 383 ? -13.805 -14.586 7.977 1 97.62 383 ILE A O 1
ATOM 2869 N N . GLN A 1 384 ? -13.68 -12.5 8.781 1 96.19 384 GLN A N 1
ATOM 2870 C CA . GLN A 1 384 ? -14.867 -12.023 8.078 1 96.19 384 GLN A CA 1
ATOM 2871 C C . GLN A 1 384 ? -14.484 -11.344 6.762 1 96.19 384 GLN A C 1
ATOM 2873 O O . GLN A 1 384 ? -15.273 -11.336 5.812 1 96.19 384 GLN A O 1
ATOM 2878 N N . ASP A 1 385 ? -13.414 -10.688 6.773 1 97.25 385 ASP A N 1
ATOM 2879 C CA . ASP A 1 385 ? -12.945 -9.938 5.613 1 97.25 385 ASP A CA 1
ATOM 2880 C C . ASP A 1 385 ? -11.445 -9.68 5.695 1 97.25 385 ASP A C 1
ATOM 2882 O O . ASP A 1 385 ? -10.766 -10.234 6.559 1 97.25 385 ASP A O 1
ATOM 2886 N N . MET A 1 386 ? -10.906 -8.93 4.73 1 97.5 386 MET A N 1
ATOM 2887 C CA . MET A 1 386 ? -9.477 -8.688 4.633 1 97.5 386 MET A CA 1
ATOM 2888 C C . MET A 1 386 ? -8.969 -7.922 5.852 1 97.5 386 MET A C 1
ATOM 2890 O O . MET A 1 386 ? -7.848 -8.148 6.312 1 97.5 386 MET A O 1
ATOM 2894 N N . LYS A 1 387 ? -9.703 -6.898 6.379 1 95.19 387 LYS A N 1
ATOM 2895 C CA . LYS A 1 387 ? -9.312 -6.16 7.578 1 95.19 387 LYS A CA 1
ATOM 2896 C C . LYS A 1 387 ? -9.172 -7.094 8.773 1 95.19 387 LYS A C 1
ATOM 2898 O O . LYS A 1 387 ? -8.219 -6.973 9.555 1 95.19 387 LYS A O 1
ATOM 2903 N N . ASP A 1 388 ? -10.094 -8.031 8.914 1 97.44 388 ASP A N 1
ATOM 2904 C CA . ASP A 1 388 ? -10.023 -9.031 9.969 1 97.44 388 ASP A CA 1
ATOM 2905 C C . ASP A 1 388 ? -8.805 -9.93 9.797 1 97.44 388 ASP A C 1
ATOM 2907 O O . ASP A 1 388 ? -8.227 -10.398 10.781 1 97.44 388 ASP A O 1
ATOM 2911 N N . LEU A 1 389 ? -8.469 -10.25 8.555 1 98.44 389 LEU A N 1
ATOM 2912 C CA . LEU A 1 389 ? -7.281 -11.039 8.273 1 98.44 389 LEU A CA 1
ATOM 2913 C C . LEU A 1 389 ? -6.027 -10.344 8.797 1 98.44 389 LEU A C 1
ATOM 2915 O O . LEU A 1 389 ? -5.188 -10.977 9.445 1 98.44 389 LEU A O 1
ATOM 2919 N N . VAL A 1 390 ? -5.887 -9.055 8.484 1 97.06 390 VAL A N 1
ATOM 2920 C CA . VAL A 1 390 ? -4.758 -8.266 8.961 1 97.06 390 VAL A CA 1
ATOM 2921 C C . VAL A 1 390 ? -4.691 -8.32 10.484 1 97.06 390 VAL A C 1
ATOM 2923 O O . VAL A 1 390 ? -3.621 -8.531 11.055 1 97.06 390 VAL A O 1
ATOM 2926 N N . LYS A 1 391 ? -5.809 -8.102 11.133 1 95.56 391 LYS A N 1
ATOM 2927 C CA . LYS A 1 391 ? -5.879 -8.141 12.586 1 95.56 391 LYS A CA 1
ATOM 2928 C C . LYS A 1 391 ? -5.504 -9.516 13.125 1 95.56 391 LYS A C 1
ATOM 2930 O O . LYS A 1 391 ? -4.785 -9.633 14.117 1 95.56 391 LYS A O 1
ATOM 2935 N N . TRP A 1 392 ? -6.031 -10.578 12.508 1 97.88 392 TRP A N 1
ATOM 2936 C CA . TRP A 1 392 ? -5.723 -11.945 12.93 1 97.88 392 TRP A CA 1
ATOM 2937 C C . TRP A 1 392 ? -4.223 -12.211 12.867 1 97.88 392 TRP A C 1
ATOM 2939 O O . TRP A 1 392 ? -3.652 -12.797 13.789 1 97.88 392 TRP A O 1
ATOM 2949 N N . HIS A 1 393 ? -3.564 -11.773 11.781 1 97.81 393 HIS A N 1
ATOM 2950 C CA . HIS A 1 393 ? -2.119 -11.922 11.641 1 97.81 393 HIS A CA 1
ATOM 2951 C C . HIS A 1 393 ? -1.387 -11.234 12.797 1 97.81 393 HIS A C 1
ATOM 2953 O O . HIS A 1 393 ? -0.431 -11.789 13.344 1 97.81 393 HIS A O 1
ATOM 2959 N N . LYS A 1 394 ? -1.808 -10.016 13.109 1 94.31 394 LYS A N 1
ATOM 2960 C CA . LYS A 1 394 ? -1.176 -9.266 14.195 1 94.31 394 LYS A CA 1
ATOM 2961 C C . LYS A 1 394 ? -1.366 -9.969 15.531 1 94.31 394 LYS A C 1
ATOM 2963 O O . LYS A 1 394 ? -0.441 -10.023 16.344 1 94.31 394 LYS A O 1
ATOM 2968 N N . ASP A 1 395 ? -2.592 -10.508 15.805 1 96.25 395 ASP A N 1
ATOM 2969 C CA . ASP A 1 395 ? -2.906 -11.219 17.047 1 96.25 395 ASP A CA 1
ATOM 2970 C C . ASP A 1 395 ? -2.129 -12.531 17.141 1 96.25 395 ASP A C 1
ATOM 2972 O O . ASP A 1 395 ? -1.953 -13.078 18.219 1 96.25 395 ASP A O 1
ATOM 2976 N N . HIS A 1 396 ? -1.713 -13.07 16.047 1 97.81 396 HIS A N 1
ATOM 2977 C CA . HIS A 1 396 ? -0.949 -14.312 15.977 1 97.81 396 HIS A CA 1
ATOM 2978 C C . HIS A 1 396 ? 0.39 -14.094 15.273 1 97.81 396 HIS A C 1
ATOM 2980 O O . HIS A 1 396 ? 0.762 -14.859 14.383 1 97.81 396 HIS A O 1
ATOM 2986 N N . ALA A 1 397 ? 1.088 -13.047 15.633 1 95.12 397 ALA A N 1
ATOM 2987 C CA . ALA A 1 397 ? 2.279 -12.57 14.938 1 95.12 397 ALA A CA 1
ATOM 2988 C C . ALA A 1 397 ? 3.393 -13.617 14.977 1 95.12 397 ALA A C 1
ATOM 2990 O O . ALA A 1 397 ? 4.191 -13.711 14.047 1 95.12 397 ALA A O 1
ATOM 2991 N N . ASP A 1 398 ? 3.467 -14.422 15.992 1 95.69 398 ASP A N 1
ATOM 2992 C CA . ASP A 1 398 ? 4.496 -15.453 16.125 1 95.69 398 ASP A CA 1
ATOM 2993 C C . ASP A 1 398 ? 4.449 -16.438 14.953 1 95.69 398 ASP A C 1
ATOM 2995 O O . ASP A 1 398 ? 5.488 -16.906 14.5 1 95.69 398 ASP A O 1
ATOM 2999 N N . GLU A 1 399 ? 3.246 -16.641 14.43 1 96.56 399 GLU A N 1
ATOM 3000 C CA . GLU A 1 399 ? 3.049 -17.609 13.359 1 96.56 399 GLU A CA 1
ATOM 3001 C C . GLU A 1 399 ? 2.924 -16.922 12 1 96.56 399 GLU A C 1
ATOM 3003 O O . GLU A 1 399 ? 3.455 -17.406 11 1 96.56 399 GLU A O 1
ATOM 3008 N N . CYS A 1 400 ? 2.295 -15.82 11.984 1 97.44 400 CYS A N 1
ATOM 3009 C CA . CYS A 1 400 ? 1.919 -15.195 10.719 1 97.44 400 CYS A CA 1
ATOM 3010 C C . CYS A 1 400 ? 2.922 -14.117 10.328 1 97.44 400 CYS A C 1
ATOM 3012 O O . CYS A 1 400 ? 3.004 -13.742 9.156 1 97.44 400 CYS A O 1
ATOM 3014 N N . LEU A 1 401 ? 3.678 -13.578 11.297 1 95.62 401 LEU A N 1
ATOM 3015 C CA . LEU A 1 401 ? 4.652 -12.523 11.062 1 95.62 401 LEU A CA 1
ATOM 3016 C C . LEU A 1 401 ? 5.969 -12.828 11.766 1 95.62 401 LEU A C 1
ATOM 3018 O O . LEU A 1 401 ? 6.484 -12 12.523 1 95.62 401 LEU A O 1
ATOM 3022 N N . PRO A 1 402 ? 6.543 -13.969 11.453 1 94.12 402 PRO A N 1
ATOM 3023 C CA . PRO A 1 402 ? 7.805 -14.305 12.117 1 94.12 402 PRO A CA 1
ATOM 3024 C C . PRO A 1 402 ? 8.945 -13.375 11.711 1 94.12 402 PRO A C 1
ATOM 3026 O O . PRO A 1 402 ? 8.82 -12.625 10.734 1 94.12 402 PRO A O 1
ATOM 3029 N N . ALA A 1 403 ? 10.055 -13.375 12.344 1 89.94 403 ALA A N 1
ATOM 3030 C CA . ALA A 1 403 ? 11.172 -12.445 12.172 1 89.94 403 ALA A CA 1
ATOM 3031 C C . ALA A 1 403 ? 11.727 -12.508 10.75 1 89.94 403 ALA A C 1
ATOM 3033 O O . ALA A 1 403 ? 12.172 -11.5 10.211 1 89.94 403 ALA A O 1
ATOM 3034 N N . ASP A 1 404 ? 11.672 -13.664 10.148 1 90.81 404 ASP A N 1
ATOM 3035 C CA . ASP A 1 404 ? 12.234 -13.82 8.812 1 90.81 404 ASP A CA 1
ATOM 3036 C C . ASP A 1 404 ? 11.203 -13.469 7.738 1 90.81 404 ASP A C 1
ATOM 3038 O O . ASP A 1 404 ? 11.547 -13.32 6.562 1 90.81 404 ASP A O 1
ATOM 3042 N N . HIS A 1 405 ? 9.969 -13.375 8.117 1 93.5 405 HIS A N 1
ATOM 3043 C CA . HIS A 1 405 ? 8.891 -12.93 7.246 1 93.5 405 HIS A CA 1
ATOM 3044 C C . HIS A 1 405 ? 7.926 -12.016 7.992 1 93.5 405 HIS A C 1
ATOM 3046 O O . HIS A 1 405 ? 6.734 -12.32 8.094 1 93.5 405 HIS A O 1
ATOM 3052 N N . PRO A 1 406 ? 8.383 -10.852 8.352 1 92.25 406 PRO A N 1
ATOM 3053 C CA . PRO A 1 406 ? 7.664 -10.047 9.336 1 92.25 406 PRO A CA 1
ATOM 3054 C C . PRO A 1 406 ? 6.625 -9.125 8.703 1 92.25 406 PRO A C 1
ATOM 3056 O O . PRO A 1 406 ? 5.84 -8.492 9.414 1 92.25 406 PRO A O 1
ATOM 3059 N N . SER A 1 407 ? 6.598 -9.031 7.422 1 93.75 407 SER A N 1
ATOM 3060 C CA . SER A 1 407 ? 5.816 -7.957 6.812 1 93.75 407 SER A CA 1
ATOM 3061 C C . SER A 1 407 ? 4.508 -8.484 6.238 1 93.75 407 SER A C 1
ATOM 3063 O O . SER A 1 407 ? 4.449 -9.609 5.738 1 93.75 407 SER A O 1
ATOM 3065 N N . GLN A 1 408 ? 3.416 -7.684 6.352 1 96.88 408 GLN A N 1
ATOM 3066 C CA . GLN A 1 408 ? 2.17 -7.852 5.609 1 96.88 408 GLN A CA 1
ATOM 3067 C C . GLN A 1 408 ? 1.703 -6.527 5.012 1 96.88 408 GLN A C 1
ATOM 3069 O O . GLN A 1 408 ? 0.504 -6.246 4.977 1 96.88 408 GLN A O 1
ATOM 3074 N N . ALA A 1 409 ? 2.67 -5.711 4.531 1 95.44 409 ALA A N 1
ATOM 3075 C CA . ALA A 1 409 ? 2.432 -4.328 4.125 1 95.44 409 ALA A CA 1
ATOM 3076 C C . ALA A 1 409 ? 1.486 -4.262 2.93 1 95.44 409 ALA A C 1
ATOM 3078 O O . ALA A 1 409 ? 0.66 -3.352 2.834 1 95.44 409 ALA A O 1
ATOM 3079 N N . TYR A 1 410 ? 1.642 -5.09 1.951 1 96.06 410 TYR A N 1
ATOM 3080 C CA . TYR A 1 410 ? 0.77 -5.086 0.781 1 96.06 410 TYR A CA 1
ATOM 3081 C C . TYR A 1 410 ? -0.672 -5.383 1.175 1 96.06 410 TYR A C 1
ATOM 3083 O O . TYR A 1 410 ? -1.601 -4.727 0.694 1 96.06 410 TYR A O 1
ATOM 3091 N N . LEU A 1 411 ? -0.833 -6.371 2.049 1 97 411 LEU A N 1
ATOM 3092 C CA . LEU A 1 411 ? -2.139 -6.75 2.58 1 97 411 LEU A CA 1
ATOM 3093 C C . LEU A 1 411 ? -2.77 -5.59 3.344 1 97 411 LEU A C 1
ATOM 3095 O O . LEU A 1 411 ? -3.951 -5.289 3.158 1 97 411 LEU A O 1
ATOM 3099 N N . GLU A 1 412 ? -2.01 -4.906 4.18 1 95.5 412 GLU A N 1
ATOM 3100 C CA . GLU A 1 412 ? -2.5 -3.77 4.953 1 95.5 412 GLU A CA 1
ATOM 3101 C C . GLU A 1 412 ? -2.943 -2.631 4.039 1 95.5 412 GLU A C 1
ATOM 3103 O O . GLU A 1 412 ? -4 -2.031 4.254 1 95.5 412 GLU A O 1
ATOM 3108 N N . PHE A 1 413 ? -2.17 -2.338 3.1 1 94.12 413 PHE A N 1
ATOM 3109 C CA . PHE A 1 413 ? -2.516 -1.263 2.178 1 94.12 413 PHE A CA 1
ATOM 3110 C C . PHE A 1 413 ? -3.832 -1.558 1.471 1 94.12 413 PHE A C 1
ATOM 3112 O O . PHE A 1 413 ? -4.695 -0.683 1.364 1 94.12 413 PHE A O 1
ATOM 3119 N N . HIS A 1 414 ? -4.008 -2.742 0.96 1 95 414 HIS A N 1
ATOM 3120 C CA . HIS A 1 414 ? -5.234 -3.084 0.248 1 95 414 HIS A CA 1
ATOM 3121 C C . HIS A 1 414 ? -6.426 -3.141 1.198 1 95 414 HIS A C 1
ATOM 3123 O O . HIS A 1 414 ? -7.543 -2.779 0.821 1 95 414 HIS A O 1
ATOM 3129 N N . ALA A 1 415 ? -6.207 -3.586 2.414 1 94.88 415 ALA A N 1
ATOM 3130 C CA . ALA A 1 415 ? -7.277 -3.701 3.4 1 94.88 415 ALA A CA 1
ATOM 3131 C C . ALA A 1 415 ? -7.828 -2.33 3.777 1 94.88 415 ALA A C 1
ATOM 3133 O O . ALA A 1 415 ? -9.039 -2.168 3.959 1 94.88 415 ALA A O 1
ATOM 3134 N N . PHE A 1 416 ? -6.91 -1.34 3.799 1 89.44 416 PHE A N 1
ATOM 3135 C CA . PHE A 1 416 ? -7.332 -0.132 4.5 1 89.44 416 PHE A CA 1
ATOM 3136 C C . PHE A 1 416 ? -7.289 1.075 3.568 1 89.44 416 PHE A C 1
ATOM 3138 O O . PHE A 1 416 ? -7.934 2.092 3.832 1 89.44 416 PHE A O 1
ATOM 3145 N N . GLU A 1 417 ? -6.504 1.043 2.484 1 84.88 417 GLU A N 1
ATOM 3146 C CA . GLU A 1 417 ? -6.277 2.248 1.693 1 84.88 417 GLU A CA 1
ATOM 3147 C C . GLU A 1 417 ? -6.781 2.074 0.264 1 84.88 417 GLU A C 1
ATOM 3149 O O . GLU A 1 417 ? -7.402 2.982 -0.295 1 84.88 417 GLU A O 1
ATOM 3154 N N . ALA A 1 418 ? -6.535 0.882 -0.281 1 86.56 418 ALA A N 1
ATOM 3155 C CA . ALA A 1 418 ? -6.809 0.673 -1.701 1 86.56 418 ALA A CA 1
ATOM 3156 C C . ALA A 1 418 ? -8.312 0.691 -1.979 1 86.56 418 ALA A C 1
ATOM 3158 O O . ALA A 1 418 ? -9.102 0.148 -1.202 1 86.56 418 ALA A O 1
ATOM 3159 N N . LYS A 1 419 ? -8.719 1.392 -3.014 1 85.88 419 LYS A N 1
ATOM 3160 C CA . LYS A 1 419 ? -10.086 1.418 -3.508 1 85.88 419 LYS A CA 1
ATOM 3161 C C . LYS A 1 419 ? -10.148 1.022 -4.98 1 85.88 419 LYS A C 1
ATOM 3163 O O . LYS A 1 419 ? -9.211 1.271 -5.734 1 85.88 419 LYS A O 1
ATOM 3168 N N . PRO A 1 420 ? -11.312 0.395 -5.344 1 86.06 420 PRO A N 1
ATOM 3169 C CA . PRO A 1 420 ? -11.445 0.094 -6.773 1 86.06 420 PRO A CA 1
ATOM 3170 C C . PRO A 1 420 ? -11.359 1.341 -7.648 1 86.06 420 PRO A C 1
ATOM 3172 O O . PRO A 1 420 ? -11.906 2.387 -7.297 1 86.06 420 PRO A O 1
ATOM 3175 N N . ASP A 1 421 ? -10.617 1.26 -8.703 1 86.38 421 ASP A N 1
ATOM 3176 C CA . ASP A 1 421 ? -10.5 2.352 -9.664 1 86.38 421 ASP A CA 1
ATOM 3177 C C . ASP A 1 421 ? -11.711 2.402 -10.594 1 86.38 421 ASP A C 1
ATOM 3179 O O . ASP A 1 421 ? -11.945 1.471 -11.367 1 86.38 421 ASP A O 1
ATOM 3183 N N . PRO A 1 422 ? -12.43 3.512 -10.594 1 86.06 422 PRO A N 1
ATOM 3184 C CA . PRO A 1 422 ? -13.586 3.6 -11.484 1 86.06 422 PRO A CA 1
ATOM 3185 C C . PRO A 1 422 ? -13.195 3.52 -12.961 1 86.06 422 PRO A C 1
ATOM 3187 O O . PRO A 1 422 ? -14.023 3.168 -13.805 1 86.06 422 PRO A O 1
ATOM 3190 N N . GLU A 1 423 ? -11.945 3.82 -13.305 1 88.12 423 GLU A N 1
ATOM 3191 C CA . GLU A 1 423 ? -11.492 3.781 -14.688 1 88.12 423 GLU A CA 1
ATOM 3192 C C . GLU A 1 423 ? -10.875 2.426 -15.031 1 88.12 423 GLU A C 1
ATOM 3194 O O . GLU A 1 423 ? -10.344 2.238 -16.125 1 88.12 423 GLU A O 1
ATOM 3199 N N . PHE A 1 424 ? -11.008 1.442 -14.188 1 91.56 424 PHE A N 1
ATOM 3200 C CA . PHE A 1 424 ? -10.367 0.146 -14.375 1 91.56 424 PHE A CA 1
ATOM 3201 C C . PHE A 1 424 ? -10.812 -0.494 -15.68 1 91.56 424 PHE A C 1
ATOM 3203 O O . PHE A 1 424 ? -9.992 -0.994 -16.453 1 91.56 424 PHE A O 1
ATOM 3210 N N . PRO A 1 425 ? -12.086 -0.481 -16.031 1 90.56 425 PRO A N 1
ATOM 3211 C CA . PRO A 1 425 ? -12.492 -1.145 -17.266 1 90.56 425 PRO A CA 1
ATOM 3212 C C . PRO A 1 425 ? -11.797 -0.569 -18.5 1 90.56 425 PRO A C 1
ATOM 3214 O O . PRO A 1 425 ? -11.367 -1.321 -19.375 1 90.56 425 PRO A O 1
ATOM 3217 N N . LYS A 1 426 ? -11.641 0.752 -18.547 1 91.81 426 LYS A N 1
ATOM 3218 C CA . LYS A 1 426 ? -10.984 1.406 -19.672 1 91.81 426 LYS A CA 1
ATOM 3219 C C . LYS A 1 426 ? -9.492 1.076 -19.719 1 91.81 426 LYS A C 1
ATOM 3221 O O . LYS A 1 426 ? -8.938 0.796 -20.781 1 91.81 426 LYS A O 1
ATOM 3226 N N . LYS A 1 427 ? -8.891 1.148 -18.547 1 93.06 427 LYS A N 1
ATOM 3227 C CA . LYS A 1 427 ? -7.465 0.847 -18.453 1 93.06 427 LYS A CA 1
ATOM 3228 C C . LYS A 1 427 ? -7.18 -0.604 -18.828 1 93.06 427 LYS A C 1
ATOM 3230 O O . LYS A 1 427 ? -6.227 -0.883 -19.562 1 93.06 427 LYS A O 1
ATOM 3235 N N . HIS A 1 428 ? -8.047 -1.523 -18.312 1 95.31 428 HIS A N 1
ATOM 3236 C CA . HIS A 1 428 ? -7.926 -2.945 -18.625 1 95.31 428 HIS A CA 1
ATOM 3237 C C . HIS A 1 428 ? -8.039 -3.199 -20.125 1 95.31 428 HIS A C 1
ATOM 3239 O O . HIS A 1 428 ? -7.23 -3.928 -20.688 1 95.31 428 HIS A O 1
ATOM 3245 N N . GLU A 1 429 ? -8.961 -2.602 -20.75 1 95.69 429 GLU A N 1
ATOM 3246 C CA . GLU A 1 429 ? -9.18 -2.779 -22.188 1 95.69 429 GLU A CA 1
ATOM 3247 C C . GLU A 1 429 ? -7.98 -2.277 -22.984 1 95.69 429 GLU A C 1
ATOM 3249 O O . GLU A 1 429 ? -7.586 -2.898 -23.969 1 95.69 429 GLU A O 1
ATOM 3254 N N . PHE A 1 430 ? -7.473 -1.138 -22.609 1 96.19 430 PHE A N 1
ATOM 3255 C CA . PHE A 1 430 ? -6.336 -0.568 -23.328 1 96.19 430 PHE A CA 1
ATOM 3256 C C . PHE A 1 430 ? -5.117 -1.479 -23.219 1 96.19 430 PHE A C 1
ATOM 3258 O O . PHE A 1 430 ? -4.496 -1.812 -24.234 1 96.19 430 PHE A O 1
ATOM 3265 N N . VAL A 1 431 ? -4.77 -1.884 -21.984 1 97.19 431 VAL A N 1
ATOM 3266 C CA . VAL A 1 431 ? -3.6 -2.723 -21.75 1 97.19 431 VAL A CA 1
ATOM 3267 C C . VAL A 1 431 ? -3.764 -4.055 -22.484 1 97.19 431 VAL A C 1
ATOM 3269 O O . VAL A 1 431 ? -2.832 -4.527 -23.141 1 97.19 431 VAL A O 1
ATOM 3272 N N . ARG A 1 432 ? -4.969 -4.664 -22.422 1 97 432 ARG A N 1
ATOM 3273 C CA . ARG A 1 432 ? -5.266 -5.922 -23.109 1 97 432 ARG A CA 1
ATOM 3274 C C . ARG A 1 432 ? -5.098 -5.781 -24.609 1 97 432 ARG A C 1
ATOM 3276 O O . ARG A 1 432 ? -4.445 -6.609 -25.25 1 97 432 ARG A O 1
ATOM 3283 N N . SER A 1 433 ? -5.621 -4.746 -25.188 1 97.19 433 SER A N 1
ATOM 3284 C CA . SER A 1 433 ? -5.586 -4.531 -26.641 1 97.19 433 SER A CA 1
ATOM 3285 C C . SER A 1 433 ? -4.156 -4.316 -27.125 1 97.19 433 SER A C 1
ATOM 3287 O O . SER A 1 433 ? -3.758 -4.863 -28.156 1 97.19 433 SER A O 1
ATOM 3289 N N . ARG A 1 434 ? -3.398 -3.539 -26.391 1 97.38 434 ARG A N 1
ATOM 3290 C CA . ARG A 1 434 ? -2.029 -3.24 -26.797 1 97.38 434 ARG A CA 1
ATOM 3291 C C . ARG A 1 434 ? -1.148 -4.48 -26.703 1 97.38 434 ARG A C 1
ATOM 3293 O O . ARG A 1 434 ? -0.291 -4.703 -27.562 1 97.38 434 ARG A O 1
ATOM 3300 N N . ALA A 1 435 ? -1.307 -5.215 -25.641 1 97.19 435 ALA A N 1
ATOM 3301 C CA . ALA A 1 435 ? -0.539 -6.445 -25.484 1 97.19 435 ALA A CA 1
ATOM 3302 C C . ALA A 1 435 ? -0.877 -7.453 -26.578 1 97.19 435 ALA A C 1
ATOM 3304 O O . ALA A 1 435 ? 0.016 -8.078 -27.156 1 97.19 435 ALA A O 1
ATOM 3305 N N . LYS A 1 436 ? -2.166 -7.645 -26.906 1 97 436 LYS A N 1
ATOM 3306 C CA . LYS A 1 436 ? -2.59 -8.516 -27.984 1 97 436 LYS A CA 1
ATOM 3307 C C . LYS A 1 436 ? -1.967 -8.086 -29.312 1 97 436 LYS A C 1
ATOM 3309 O O . LYS A 1 436 ? -1.429 -8.922 -30.047 1 97 436 LYS A O 1
ATOM 3314 N N . GLN A 1 437 ? -2.059 -6.805 -29.547 1 97.19 437 GLN A N 1
ATOM 3315 C CA . GLN A 1 437 ? -1.519 -6.266 -30.781 1 97.19 437 GLN A CA 1
ATOM 3316 C C . GLN A 1 437 ? -0.019 -6.527 -30.891 1 97.19 437 GLN A C 1
ATOM 3318 O O . GLN A 1 437 ? 0.482 -6.867 -31.969 1 97.19 437 GLN A O 1
ATOM 3323 N N . ALA A 1 438 ? 0.658 -6.332 -29.766 1 96.81 438 ALA A N 1
ATOM 3324 C CA . ALA A 1 438 ? 2.105 -6.527 -29.766 1 96.81 438 ALA A CA 1
ATOM 3325 C C . ALA A 1 438 ? 2.469 -7.961 -30.141 1 96.81 438 ALA A C 1
ATOM 3327 O O . ALA A 1 438 ? 3.361 -8.188 -30.969 1 96.81 438 ALA A O 1
ATOM 3328 N N . ILE A 1 439 ? 1.806 -8.93 -29.609 1 97.19 439 ILE A N 1
ATOM 3329 C CA . ILE A 1 439 ? 2.09 -10.336 -29.875 1 97.19 439 ILE A CA 1
ATOM 3330 C C . ILE A 1 439 ? 1.643 -10.695 -31.297 1 97.19 439 ILE A C 1
ATOM 3332 O O . ILE A 1 439 ? 2.408 -11.281 -32.062 1 97.19 439 ILE A O 1
ATOM 3336 N N . ASP A 1 440 ? 0.431 -10.289 -31.672 1 97.12 440 ASP A N 1
ATOM 3337 C CA . ASP A 1 440 ? -0.137 -10.656 -32.969 1 97.12 440 ASP A CA 1
ATOM 3338 C C . ASP A 1 440 ? 0.689 -10.078 -34.125 1 97.12 440 ASP A C 1
ATOM 3340 O O . ASP A 1 440 ? 0.929 -10.758 -35.125 1 97.12 440 ASP A O 1
ATOM 3344 N N . GLN A 1 441 ? 1.048 -8.82 -33.938 1 97 441 GLN A N 1
ATOM 3345 C CA . GLN A 1 441 ? 1.847 -8.195 -34.969 1 97 441 GLN A CA 1
ATOM 3346 C C . GLN A 1 441 ? 3.201 -8.883 -35.125 1 97 441 GLN A C 1
ATOM 3348 O O . GLN A 1 441 ? 3.721 -9.008 -36.25 1 97 441 GLN A O 1
ATOM 3353 N N . LEU A 1 442 ? 3.816 -9.227 -34.031 1 97.06 442 LEU A N 1
ATOM 3354 C CA . LEU A 1 442 ? 5.094 -9.922 -34.062 1 97.06 442 LEU A CA 1
ATOM 3355 C C . LEU A 1 442 ? 4.953 -11.266 -34.781 1 97.06 442 LEU A C 1
ATOM 3357 O O . LEU A 1 442 ? 5.793 -11.633 -35.594 1 97.06 442 LEU A O 1
ATOM 3361 N N . PHE A 1 443 ? 3.939 -12.055 -34.5 1 97.19 443 PHE A N 1
ATOM 3362 C CA . PHE A 1 443 ? 3.689 -13.359 -35.094 1 97.19 443 PHE A CA 1
ATOM 3363 C C . PHE A 1 443 ? 3.406 -13.234 -36.594 1 97.19 443 PHE A C 1
ATOM 3365 O O . PHE A 1 443 ? 3.9 -14.023 -37.406 1 97.19 443 PHE A O 1
ATOM 3372 N N . GLN A 1 444 ? 2.621 -12.211 -36.906 1 96.44 444 GLN A N 1
ATOM 3373 C CA . GLN A 1 444 ? 2.26 -12.008 -38.312 1 96.44 444 GLN A CA 1
ATOM 3374 C C . GLN A 1 444 ? 3.465 -11.547 -39.125 1 96.44 444 GLN A C 1
ATOM 3376 O O . GLN A 1 444 ? 3.742 -12.102 -40.188 1 96.44 444 GLN A O 1
ATOM 3381 N N . SER A 1 445 ? 4.176 -10.555 -38.594 1 97.38 445 SER A N 1
ATOM 3382 C CA . SER A 1 445 ? 5.266 -9.945 -39.344 1 97.38 445 SER A CA 1
ATOM 3383 C C . SER A 1 445 ? 6.406 -10.93 -39.562 1 97.38 445 SER A C 1
ATOM 3385 O O . SER A 1 445 ? 7.125 -10.836 -40.562 1 97.38 445 SER A O 1
ATOM 3387 N N . HIS A 1 446 ? 6.535 -11.891 -38.719 1 97.38 446 HIS A N 1
ATOM 3388 C CA . HIS A 1 446 ? 7.672 -12.805 -38.844 1 97.38 446 HIS A CA 1
ATOM 3389 C C . HIS A 1 446 ? 7.215 -14.227 -39.125 1 97.38 446 HIS A C 1
ATOM 3391 O O . HIS A 1 446 ? 8.031 -15.156 -39.156 1 97.38 446 HIS A O 1
ATOM 3397 N N . ASP A 1 447 ? 5.922 -14.461 -39.25 1 96.69 447 ASP A N 1
ATOM 3398 C CA . ASP A 1 447 ? 5.355 -15.773 -39.531 1 96.69 447 ASP A CA 1
ATOM 3399 C C . ASP A 1 447 ? 5.812 -16.797 -38.5 1 96.69 447 ASP A C 1
ATOM 3401 O O . ASP A 1 447 ? 6.473 -17.781 -38.844 1 96.69 447 ASP A O 1
ATOM 3405 N N . LEU A 1 448 ? 5.355 -16.609 -37.281 1 97.69 448 LEU A N 1
ATOM 3406 C CA . LEU A 1 448 ? 5.812 -17.422 -36.156 1 97.69 448 LEU A CA 1
ATOM 3407 C C . LEU A 1 448 ? 4.723 -18.391 -35.719 1 97.69 448 LEU A C 1
ATOM 3409 O O . LEU A 1 448 ? 3.531 -18.078 -35.812 1 97.69 448 LEU A O 1
ATOM 3413 N N . ASP A 1 449 ? 5.172 -19.562 -35.188 1 96.44 449 ASP A N 1
ATOM 3414 C CA . ASP A 1 449 ? 4.301 -20.5 -34.5 1 96.44 449 ASP A CA 1
ATOM 3415 C C . ASP A 1 449 ? 4.418 -20.328 -32.969 1 96.44 449 ASP A C 1
ATOM 3417 O O . ASP A 1 449 ? 3.459 -20.578 -32.25 1 96.44 449 ASP A O 1
ATOM 3421 N N . VAL A 1 450 ? 5.578 -19.953 -32.562 1 97.94 450 VAL A N 1
ATOM 3422 C CA . VAL A 1 450 ? 5.855 -19.859 -31.141 1 97.94 450 VAL A CA 1
ATOM 3423 C C . VAL A 1 450 ? 6.969 -18.828 -30.891 1 97.94 450 VAL A C 1
ATOM 3425 O O . VAL A 1 450 ? 7.836 -18.641 -31.75 1 97.94 450 VAL A O 1
ATOM 3428 N N . LEU A 1 451 ? 6.855 -18.141 -29.828 1 98.12 451 LEU A N 1
ATOM 3429 C CA . LEU A 1 451 ? 7.898 -17.266 -29.328 1 98.12 451 LEU A CA 1
ATOM 3430 C C . LEU A 1 451 ? 8.516 -17.812 -28.047 1 98.12 451 LEU A C 1
ATOM 3432 O O . LEU A 1 451 ? 7.797 -18.172 -27.109 1 98.12 451 LEU A O 1
ATOM 3436 N N . ILE A 1 452 ? 9.883 -17.969 -28.016 1 97.81 452 ILE A N 1
ATOM 3437 C CA . ILE A 1 452 ? 10.523 -18.516 -26.812 1 97.81 452 ILE A CA 1
ATOM 3438 C C . ILE A 1 452 ? 11.414 -17.453 -26.172 1 97.81 452 ILE A C 1
ATOM 3440 O O . ILE A 1 452 ? 11.883 -16.531 -26.844 1 97.81 452 ILE A O 1
ATOM 3444 N N . GLY A 1 453 ? 11.586 -17.5 -24.938 1 96.19 453 GLY A N 1
ATOM 3445 C CA . GLY A 1 453 ? 12.438 -16.609 -24.172 1 96.19 453 GLY A CA 1
ATOM 3446 C C . GLY A 1 453 ? 12.945 -17.203 -22.875 1 96.19 453 GLY A C 1
ATOM 3447 O O . GLY A 1 453 ? 12.758 -18.406 -22.641 1 96.19 453 GLY A O 1
ATOM 3448 N N . ASN A 1 454 ? 13.656 -16.375 -22.109 1 93.25 454 ASN A N 1
ATOM 3449 C CA . ASN A 1 454 ? 14.211 -16.766 -20.812 1 93.25 454 ASN A CA 1
ATOM 3450 C C . ASN A 1 454 ? 13.117 -17.219 -19.859 1 93.25 454 ASN A C 1
ATOM 3452 O O . ASN A 1 454 ? 12.156 -16.484 -19.609 1 93.25 454 ASN A O 1
ATOM 3456 N N . GLY A 1 455 ? 13.312 -18.422 -19.281 1 94.19 455 GLY A N 1
ATOM 3457 C CA . GLY A 1 455 ? 12.312 -18.969 -18.375 1 94.19 455 GLY A CA 1
ATOM 3458 C C . GLY A 1 455 ? 12.086 -18.125 -17.141 1 94.19 455 GLY A C 1
ATOM 3459 O O . GLY A 1 455 ? 11.062 -18.266 -16.469 1 94.19 455 GLY A O 1
ATOM 3460 N N . ASP A 1 456 ? 12.977 -17.203 -16.859 1 88.88 456 ASP A N 1
ATOM 3461 C CA . ASP A 1 456 ? 12.859 -16.297 -15.727 1 88.88 456 ASP A CA 1
ATOM 3462 C C . ASP A 1 456 ? 12.336 -14.93 -16.156 1 88.88 456 ASP A C 1
ATOM 3464 O O . ASP A 1 456 ? 12.141 -14.039 -15.328 1 88.88 456 ASP A O 1
ATOM 3468 N N . GLY A 1 457 ? 12.148 -14.773 -17.422 1 87.25 457 GLY A N 1
ATOM 3469 C CA . GLY A 1 457 ? 11.898 -13.445 -17.953 1 87.25 457 GLY A CA 1
ATOM 3470 C C . GLY A 1 457 ? 10.453 -13 -17.797 1 87.25 457 GLY A C 1
ATOM 3471 O O . GLY A 1 457 ? 9.562 -13.836 -17.641 1 87.25 457 GLY A O 1
ATOM 3472 N N . ARG A 1 458 ? 10.195 -11.727 -17.953 1 88.94 458 ARG A N 1
ATOM 3473 C CA . ARG A 1 458 ? 8.906 -11.086 -17.719 1 88.94 458 ARG A CA 1
ATOM 3474 C C . ARG A 1 458 ? 8.023 -11.156 -18.953 1 88.94 458 ARG A C 1
ATOM 3476 O O . ARG A 1 458 ? 6.996 -10.469 -19.031 1 88.94 458 ARG A O 1
ATOM 3483 N N . MET A 1 459 ? 8.406 -11.969 -19.969 1 93 459 MET A N 1
ATOM 3484 C CA . MET A 1 459 ? 7.516 -12.141 -21.109 1 93 459 MET A CA 1
ATOM 3485 C C . MET A 1 459 ? 6.164 -12.695 -20.672 1 93 459 MET A C 1
ATOM 3487 O O . MET A 1 459 ? 5.164 -12.523 -21.375 1 93 459 MET A O 1
ATOM 3491 N N . THR A 1 460 ? 6.137 -13.328 -19.516 1 93.56 460 THR A N 1
ATOM 3492 C CA . THR A 1 460 ? 4.895 -13.867 -18.969 1 93.56 460 THR A CA 1
ATOM 3493 C C . THR A 1 460 ? 3.893 -12.75 -18.703 1 93.56 460 THR A C 1
ATOM 3495 O O . THR A 1 460 ? 2.686 -12.938 -18.875 1 93.56 460 THR A O 1
ATOM 3498 N N . ALA A 1 461 ? 4.406 -11.594 -18.359 1 94.94 461 ALA A N 1
ATOM 3499 C CA . ALA A 1 461 ? 3.531 -10.461 -18.047 1 94.94 461 ALA A CA 1
ATOM 3500 C C . ALA A 1 461 ? 2.809 -9.977 -19.297 1 94.94 461 ALA A C 1
ATOM 3502 O O . ALA A 1 461 ? 1.634 -9.602 -19.25 1 94.94 461 ALA A O 1
ATOM 3503 N N . ILE A 1 462 ? 3.502 -10.008 -20.438 1 95.44 462 ILE A N 1
ATOM 3504 C CA . ILE A 1 462 ? 2.883 -9.547 -21.672 1 95.44 462 ILE A CA 1
ATOM 3505 C C . ILE A 1 462 ? 1.82 -10.555 -22.125 1 95.44 462 ILE A C 1
ATOM 3507 O O . ILE A 1 462 ? 0.768 -10.164 -22.641 1 95.44 462 ILE A O 1
ATOM 3511 N N . ALA A 1 463 ? 2.078 -11.828 -21.953 1 96.31 463 ALA A N 1
ATOM 3512 C CA . ALA A 1 463 ? 1.081 -12.852 -22.25 1 96.31 463 ALA A CA 1
ATOM 3513 C C . ALA A 1 463 ? -0.144 -12.711 -21.359 1 96.31 463 ALA A C 1
ATOM 3515 O O . ALA A 1 463 ? -1.279 -12.836 -21.812 1 96.31 463 ALA A O 1
ATOM 3516 N N . SER A 1 464 ? 0.101 -12.453 -20.094 1 96.19 464 SER A N 1
ATOM 3517 C CA . SER A 1 464 ? -0.992 -12.258 -19.141 1 96.19 464 SER A CA 1
ATOM 3518 C C . SER A 1 464 ? -1.829 -11.039 -19.516 1 96.19 464 SER A C 1
ATOM 3520 O O . SER A 1 464 ? -3.061 -11.094 -19.484 1 96.19 464 SER A O 1
ATOM 3522 N N . ALA A 1 465 ? -1.112 -9.961 -19.812 1 96.94 465 ALA A N 1
ATOM 3523 C CA . ALA A 1 465 ? -1.807 -8.742 -20.219 1 96.94 465 ALA A CA 1
ATOM 3524 C C . ALA A 1 465 ? -2.678 -8.984 -21.438 1 96.94 465 ALA A C 1
ATOM 3526 O O . ALA A 1 465 ? -3.781 -8.445 -21.547 1 96.94 465 ALA A O 1
ATOM 3527 N N . ALA A 1 466 ? -2.221 -9.82 -22.344 1 96.88 466 ALA A N 1
ATOM 3528 C CA . ALA A 1 466 ? -2.928 -10.109 -23.594 1 96.88 466 ALA A CA 1
ATOM 3529 C C . ALA A 1 466 ? -4.043 -11.125 -23.359 1 96.88 466 ALA A C 1
ATOM 3531 O O . ALA A 1 466 ? -4.945 -11.266 -24.188 1 96.88 466 ALA A O 1
ATOM 3532 N N . GLY A 1 467 ? -3.982 -11.891 -22.25 1 96.38 467 GLY A N 1
ATOM 3533 C CA . GLY A 1 467 ? -4.891 -13 -22.031 1 96.38 467 GLY A CA 1
ATOM 3534 C C . GLY A 1 467 ? -4.523 -14.242 -22.812 1 96.38 467 GLY A C 1
ATOM 3535 O O . GLY A 1 467 ? -5.391 -15.055 -23.141 1 96.38 467 GLY A O 1
ATOM 3536 N N . TYR A 1 468 ? -3.258 -14.344 -23.172 1 97.12 468 TYR A N 1
ATOM 3537 C CA . TYR A 1 468 ? -2.801 -15.469 -23.984 1 97.12 468 TYR A CA 1
ATOM 3538 C C . TYR A 1 468 ? -2.137 -16.531 -23.125 1 97.12 468 TYR A C 1
ATOM 3540 O O . TYR A 1 468 ? -1.798 -16.281 -21.969 1 97.12 468 TYR A O 1
ATOM 3548 N N . ALA A 1 469 ? -1.991 -17.672 -23.703 1 96.44 469 ALA A N 1
ATOM 3549 C CA . ALA A 1 469 ? -1.337 -18.781 -23.016 1 96.44 469 ALA A CA 1
ATOM 3550 C C . ALA A 1 469 ? 0.172 -18.562 -22.938 1 96.44 469 ALA A C 1
ATOM 3552 O O . ALA A 1 469 ? 0.767 -17.969 -23.844 1 96.44 469 ALA A O 1
ATOM 3553 N N . VAL A 1 470 ? 0.737 -19 -21.875 1 97.38 470 VAL A N 1
ATOM 3554 C CA . VAL A 1 470 ? 2.184 -19.062 -21.688 1 97.38 470 VAL A CA 1
ATOM 3555 C C . VAL A 1 470 ? 2.58 -20.406 -21.094 1 97.38 470 VAL A C 1
ATOM 3557 O O . VAL A 1 470 ? 1.823 -20.984 -20.312 1 97.38 470 VAL A O 1
ATOM 3560 N N . GLY A 1 471 ? 3.695 -20.938 -21.5 1 98.19 471 GLY A N 1
ATOM 3561 C CA . GLY A 1 471 ? 4.156 -22.234 -21.047 1 98.19 471 GLY A CA 1
ATOM 3562 C C . GLY A 1 471 ? 5.613 -22.25 -20.625 1 98.19 471 GLY A C 1
ATOM 3563 O O . GLY A 1 471 ? 6.34 -21.281 -20.875 1 98.19 471 GLY A O 1
ATOM 3564 N N . SER A 1 472 ? 5.98 -23.266 -19.953 1 98.06 472 SER A N 1
ATOM 3565 C CA . SER A 1 472 ? 7.363 -23.5 -19.531 1 98.06 472 SER A CA 1
ATOM 3566 C C . SER A 1 472 ? 7.852 -24.875 -20 1 98.06 472 SER A C 1
ATOM 3568 O O . SER A 1 472 ? 7.09 -25.844 -20.016 1 98.06 472 SER A O 1
ATOM 3570 N N . ALA A 1 473 ? 9.094 -24.953 -20.406 1 98.69 473 ALA A N 1
ATOM 3571 C CA . ALA A 1 473 ? 9.773 -26.203 -20.75 1 98.69 473 ALA A CA 1
ATOM 3572 C C . ALA A 1 473 ? 11.172 -26.25 -20.141 1 98.69 473 ALA A C 1
ATOM 3574 O O . ALA A 1 473 ? 11.914 -25.266 -20.203 1 98.69 473 ALA A O 1
ATOM 3575 N N . PRO A 1 474 ? 11.523 -27.344 -19.562 1 98.5 474 PRO A N 1
ATOM 3576 C CA . PRO A 1 474 ? 12.82 -27.453 -18.891 1 98.5 474 PRO A CA 1
ATOM 3577 C C . PRO A 1 474 ? 13.992 -27.531 -19.875 1 98.5 474 PRO A C 1
ATOM 3579 O O . PRO A 1 474 ? 13.844 -28.094 -20.969 1 98.5 474 PRO A O 1
ATOM 3582 N N . LEU A 1 475 ? 15.164 -27.062 -19.469 1 98.12 475 LEU A N 1
ATOM 3583 C CA . LEU A 1 475 ? 16.328 -27.062 -20.344 1 98.12 475 LEU A CA 1
ATOM 3584 C C . LEU A 1 475 ? 17.562 -27.594 -19.625 1 98.12 475 LEU A C 1
ATOM 3586 O O . LEU A 1 475 ? 18.391 -28.281 -20.219 1 98.12 475 LEU A O 1
ATOM 3590 N N . GLY A 1 476 ? 17.688 -27.188 -18.328 1 97.06 476 GLY A N 1
ATOM 3591 C CA . GLY A 1 476 ? 18.891 -27.641 -17.641 1 97.06 476 GLY A CA 1
ATOM 3592 C C . GLY A 1 476 ? 18.922 -27.266 -16.172 1 97.06 476 GLY A C 1
ATOM 3593 O O . GLY A 1 476 ? 17.875 -26.922 -15.586 1 97.06 476 GLY A O 1
ATOM 3594 N N . TYR A 1 477 ? 20.109 -27.422 -15.57 1 95.5 477 TYR A N 1
ATOM 3595 C CA . TYR A 1 477 ? 20.344 -27.172 -14.148 1 95.5 477 TYR A CA 1
ATOM 3596 C C . TYR A 1 477 ? 21.625 -26.375 -13.93 1 95.5 477 TYR A C 1
ATOM 3598 O O . TYR A 1 477 ? 22.625 -26.609 -14.602 1 95.5 477 TYR A O 1
ATOM 3606 N N . ALA A 1 478 ? 21.516 -25.438 -13.055 1 91.81 478 ALA A N 1
ATOM 3607 C CA . ALA A 1 478 ? 22.719 -24.688 -12.703 1 91.81 478 ALA A CA 1
ATOM 3608 C C . ALA A 1 478 ? 23.578 -25.438 -11.711 1 91.81 478 ALA A C 1
ATOM 3610 O O . ALA A 1 478 ? 23.766 -25 -10.578 1 91.81 478 ALA A O 1
ATOM 3611 N N . GLU A 1 479 ? 24.234 -26.406 -12.18 1 88.75 479 GLU A N 1
ATOM 3612 C CA . GLU A 1 479 ? 24.922 -27.406 -11.359 1 88.75 479 GLU A CA 1
ATOM 3613 C C . GLU A 1 479 ? 26.078 -26.797 -10.586 1 88.75 479 GLU A C 1
ATOM 3615 O O . GLU A 1 479 ? 26.281 -27.094 -9.406 1 88.75 479 GLU A O 1
ATOM 3620 N N . THR A 1 480 ? 26.828 -25.938 -11.211 1 86.38 480 THR A N 1
ATOM 3621 C CA . THR A 1 480 ? 28.016 -25.375 -10.578 1 86.38 480 THR A CA 1
ATOM 3622 C C . THR A 1 480 ? 27.672 -24.125 -9.773 1 86.38 480 THR A C 1
ATOM 3624 O O . THR A 1 480 ? 28.562 -23.453 -9.25 1 86.38 480 THR A O 1
ATOM 3627 N N . PHE A 1 481 ? 26.391 -23.812 -9.797 1 88.88 481 PHE A N 1
ATOM 3628 C CA . PHE A 1 481 ? 25.891 -22.734 -8.953 1 88.88 481 PHE A CA 1
ATOM 3629 C C . PHE A 1 481 ? 25.172 -23.297 -7.734 1 88.88 481 PHE A C 1
ATOM 3631 O O . PHE A 1 481 ? 25.812 -23.688 -6.75 1 88.88 481 PHE A O 1
ATOM 3638 N N . ASN A 1 482 ? 23.906 -23.562 -7.734 1 89.56 482 ASN A N 1
ATOM 3639 C CA . ASN A 1 482 ? 23.203 -24.109 -6.586 1 89.56 482 ASN A CA 1
ATOM 3640 C C . ASN A 1 482 ? 22.312 -25.297 -6.988 1 89.56 482 ASN A C 1
ATOM 3642 O O . ASN A 1 482 ? 21.516 -25.766 -6.191 1 89.56 482 ASN A O 1
ATOM 3646 N N . GLY A 1 483 ? 22.359 -25.719 -8.25 1 93.06 483 GLY A N 1
ATOM 3647 C CA . GLY A 1 483 ? 21.641 -26.891 -8.719 1 93.06 483 GLY A CA 1
ATOM 3648 C C . GLY A 1 483 ? 20.234 -26.562 -9.227 1 93.06 483 GLY A C 1
ATOM 3649 O O . GLY A 1 483 ? 19.562 -27.438 -9.773 1 93.06 483 GLY A O 1
ATOM 3650 N N . ARG A 1 484 ? 19.828 -25.281 -9.141 1 93.06 484 ARG A N 1
ATOM 3651 C CA . ARG A 1 484 ? 18.453 -24.953 -9.508 1 93.06 484 ARG A CA 1
ATOM 3652 C C . ARG A 1 484 ? 18.188 -25.25 -10.984 1 93.06 484 ARG A C 1
ATOM 3654 O O . ARG A 1 484 ? 19.078 -25.078 -11.82 1 93.06 484 ARG A O 1
ATOM 3661 N N . ALA A 1 485 ? 17.031 -25.641 -11.305 1 96.38 485 ALA A N 1
ATOM 3662 C CA . ALA A 1 485 ? 16.609 -25.875 -12.68 1 96.38 485 ALA A CA 1
ATOM 3663 C C . ALA A 1 485 ? 16.359 -24.562 -13.406 1 96.38 485 ALA A C 1
ATOM 3665 O O . ALA A 1 485 ? 16.172 -23.531 -12.773 1 96.38 485 ALA A O 1
ATOM 3666 N N . PHE A 1 486 ? 16.469 -24.531 -14.688 1 95.56 486 PHE A N 1
ATOM 3667 C CA . PHE A 1 486 ? 16.078 -23.422 -15.547 1 95.56 486 PHE A CA 1
ATOM 3668 C C . PHE A 1 486 ? 15.539 -23.938 -16.875 1 95.56 486 PHE A C 1
ATOM 3670 O O . PHE A 1 486 ? 15.656 -25.125 -17.188 1 95.56 486 PHE A O 1
ATOM 3677 N N . GLY A 1 487 ? 14.844 -23.109 -17.578 1 97.25 487 GLY A N 1
ATOM 3678 C CA . GLY A 1 487 ? 14.227 -23.484 -18.844 1 97.25 487 GLY A CA 1
ATOM 3679 C C . GLY A 1 487 ? 13.797 -22.281 -19.672 1 97.25 487 GLY A C 1
ATOM 3680 O O . GLY A 1 487 ? 14.414 -21.219 -19.578 1 97.25 487 GLY A O 1
ATOM 3681 N N . ILE A 1 488 ? 12.844 -22.531 -20.562 1 97.62 488 ILE A N 1
ATOM 3682 C CA . ILE A 1 488 ? 12.359 -21.469 -21.438 1 97.62 488 ILE A CA 1
ATOM 3683 C C . ILE A 1 488 ? 10.867 -21.25 -21.203 1 97.62 488 ILE A C 1
ATOM 3685 O O . ILE A 1 488 ? 10.172 -22.141 -20.703 1 97.62 488 ILE A O 1
ATOM 3689 N N . ASN A 1 489 ? 10.414 -20.062 -21.469 1 97.38 489 ASN A N 1
ATOM 3690 C CA . ASN A 1 489 ? 8.992 -19.766 -21.594 1 97.38 489 ASN A CA 1
ATOM 3691 C C . ASN A 1 489 ? 8.547 -19.75 -23.047 1 97.38 489 ASN A C 1
ATOM 3693 O O . ASN A 1 489 ? 9.344 -19.484 -23.953 1 97.38 489 ASN A O 1
ATOM 3697 N N . LEU A 1 490 ? 7.316 -20.109 -23.281 1 98.12 490 LEU A N 1
ATOM 3698 C CA . LEU A 1 490 ? 6.715 -20.141 -24.609 1 98.12 490 LEU A CA 1
ATOM 3699 C C . LEU A 1 490 ? 5.445 -19.297 -24.656 1 98.12 490 LEU A C 1
ATOM 3701 O O . LEU A 1 490 ? 4.625 -19.359 -23.734 1 98.12 490 LEU A O 1
ATOM 3705 N N . ILE A 1 491 ? 5.328 -18.484 -25.641 1 97.81 491 ILE A N 1
ATOM 3706 C CA . ILE A 1 491 ? 4.082 -17.781 -25.938 1 97.81 491 ILE A CA 1
ATOM 3707 C C . ILE A 1 491 ? 3.582 -18.188 -27.328 1 97.81 491 ILE A C 1
ATOM 3709 O O . ILE A 1 491 ? 4.371 -18.312 -28.266 1 97.81 491 ILE A O 1
ATOM 3713 N N . THR A 1 492 ? 2.354 -18.438 -27.406 1 94 492 THR A N 1
ATOM 3714 C CA . THR A 1 492 ? 1.682 -18.656 -28.672 1 94 492 THR A CA 1
ATOM 3715 C C . THR A 1 492 ? 0.553 -17.656 -28.875 1 94 492 THR A C 1
ATOM 3717 O O . THR A 1 492 ? 0.259 -16.859 -27.984 1 94 492 THR A O 1
ATOM 3720 N N . GLY A 1 493 ? -0.006 -17.484 -30.016 1 84.44 493 GLY A N 1
ATOM 3721 C CA . GLY A 1 493 ? -1.125 -16.594 -30.266 1 84.44 493 GLY A CA 1
ATOM 3722 C C . GLY A 1 493 ? -2.416 -17.062 -29.625 1 84.44 493 GLY A C 1
ATOM 3723 O O . GLY A 1 493 ? -2.398 -17.891 -28.719 1 84.44 493 GLY A O 1
ATOM 3724 N N . VAL A 1 494 ? -3.52 -16.469 -29.984 1 83 494 VAL A N 1
ATOM 3725 C CA . VAL A 1 494 ? -4.84 -16.734 -29.422 1 83 494 VAL A CA 1
ATOM 3726 C C . VAL A 1 494 ? -5.176 -18.219 -29.578 1 83 494 VAL A C 1
ATOM 3728 O O . VAL A 1 494 ? -5.051 -18.766 -30.688 1 83 494 VAL A O 1
ATOM 3731 N N . GLY A 1 495 ? -5.574 -18.891 -28.438 1 81.38 495 GLY A N 1
ATOM 3732 C CA . GLY A 1 495 ? -5.961 -20.297 -28.469 1 81.38 495 GLY A CA 1
ATOM 3733 C C . GLY A 1 495 ? -4.812 -21.219 -28.828 1 81.38 495 GLY A C 1
ATOM 3734 O O . GLY A 1 495 ? -5.02 -22.266 -29.453 1 81.38 495 GLY A O 1
ATOM 3735 N N . GLY A 1 496 ? -3.656 -20.859 -28.453 1 88.69 496 GLY A N 1
ATOM 3736 C CA . GLY A 1 496 ? -2.477 -21.531 -28.969 1 88.69 496 GLY A CA 1
ATOM 3737 C C . GLY A 1 496 ? -2.002 -22.672 -28.078 1 88.69 496 GLY A C 1
ATOM 3738 O O . GLY A 1 496 ? -0.844 -23.078 -28.156 1 88.69 496 GLY A O 1
ATOM 3739 N N . GLU A 1 497 ? -2.883 -23.219 -27.234 1 94.44 497 GLU A N 1
ATOM 3740 C CA . GLU A 1 497 ? -2.473 -24.297 -26.328 1 94.44 497 GLU A CA 1
ATOM 3741 C C . GLU A 1 497 ? -1.977 -25.516 -27.094 1 94.44 497 GLU A C 1
ATOM 3743 O O . GLU A 1 497 ? -0.959 -26.109 -26.734 1 94.44 497 GLU A O 1
ATOM 3748 N N . ARG A 1 498 ? -2.699 -25.828 -28.141 1 93.75 498 ARG A N 1
ATOM 3749 C CA . ARG A 1 498 ? -2.32 -27 -28.922 1 93.75 498 ARG A CA 1
ATOM 3750 C C . ARG A 1 498 ? -0.938 -26.828 -29.547 1 93.75 498 ARG A C 1
ATOM 3752 O O . ARG A 1 498 ? -0.102 -27.734 -29.484 1 93.75 498 ARG A O 1
ATOM 3759 N N . LYS A 1 499 ? -0.753 -25.688 -30.125 1 94.06 499 LYS A N 1
ATOM 3760 C CA . LYS A 1 499 ? 0.55 -25.406 -30.719 1 94.06 499 LYS A CA 1
ATOM 3761 C C . LYS A 1 499 ? 1.654 -25.453 -29.672 1 94.06 499 LYS A C 1
ATOM 3763 O O . LYS A 1 499 ? 2.76 -25.922 -29.938 1 94.06 499 LYS A O 1
ATOM 3768 N N . MET A 1 500 ? 1.411 -24.969 -28.578 1 97 500 MET A N 1
ATOM 3769 C CA . MET A 1 500 ? 2.377 -24.984 -27.469 1 97 500 MET A CA 1
ATOM 3770 C C . MET A 1 500 ? 2.732 -26.422 -27.094 1 97 500 MET A C 1
ATOM 3772 O O . MET A 1 500 ? 3.904 -26.734 -26.875 1 97 500 MET A O 1
ATOM 3776 N N . LEU A 1 501 ? 1.743 -27.219 -26.984 1 97.81 501 LEU A N 1
ATOM 3777 C CA . LEU A 1 501 ? 1.961 -28.625 -26.656 1 97.81 501 LEU A CA 1
ATOM 3778 C C . LEU A 1 501 ? 2.766 -29.328 -27.734 1 97.81 501 LEU A C 1
ATOM 3780 O O . LEU A 1 501 ? 3.6 -30.188 -27.438 1 97.81 501 LEU A O 1
ATOM 3784 N N . GLU A 1 502 ? 2.518 -28.984 -29.016 1 96.94 502 GLU A N 1
ATOM 3785 C CA . GLU A 1 502 ? 3.312 -29.516 -30.109 1 96.94 502 GLU A CA 1
ATOM 3786 C C . GLU A 1 502 ? 4.789 -29.188 -29.938 1 96.94 502 GLU A C 1
ATOM 3788 O O . GLU A 1 502 ? 5.652 -30.047 -30.078 1 96.94 502 GLU A O 1
ATOM 3793 N N . VAL A 1 503 ? 5.027 -27.984 -29.625 1 97.81 503 VAL A N 1
ATOM 3794 C CA . VAL A 1 503 ? 6.402 -27.516 -29.453 1 97.81 503 VAL A CA 1
ATOM 3795 C C . VAL A 1 503 ? 7.027 -28.203 -28.234 1 97.81 503 VAL A C 1
ATOM 3797 O O . VAL A 1 503 ? 8.18 -28.625 -28.281 1 97.81 503 VAL A O 1
ATOM 3800 N N . MET A 1 504 ? 6.305 -28.328 -27.156 1 98.31 504 MET A N 1
ATOM 3801 C CA . MET A 1 504 ? 6.809 -28.984 -25.953 1 98.31 504 MET A CA 1
ATOM 3802 C C . MET A 1 504 ? 7.145 -30.438 -26.219 1 98.31 504 MET A C 1
ATOM 3804 O O . MET A 1 504 ? 8.125 -30.969 -25.688 1 98.31 504 MET A O 1
ATOM 3808 N N . ASN A 1 505 ? 6.293 -31.062 -27.031 1 97.88 505 ASN A N 1
ATOM 3809 C CA . ASN A 1 505 ? 6.527 -32.469 -27.328 1 97.88 505 ASN A CA 1
ATOM 3810 C C . ASN A 1 505 ? 7.84 -32.656 -28.094 1 97.88 505 ASN A C 1
ATOM 3812 O O . ASN A 1 505 ? 8.625 -33.562 -27.766 1 97.88 505 ASN A O 1
ATOM 3816 N N . VAL A 1 506 ? 8.102 -31.906 -29.125 1 98 506 VAL A N 1
ATOM 3817 C CA . VAL A 1 506 ? 9.344 -32.031 -29.891 1 98 506 VAL A CA 1
ATOM 3818 C C . VAL A 1 506 ? 10.523 -31.562 -29.031 1 98 506 VAL A C 1
ATOM 3820 O O . VAL A 1 506 ? 11.625 -32.094 -29.156 1 98 506 VAL A O 1
ATOM 3823 N N . TRP A 1 507 ? 10.305 -30.562 -28.172 1 98.38 507 TRP A N 1
ATOM 3824 C CA . TRP A 1 507 ? 11.328 -30.094 -27.234 1 98.38 507 TRP A CA 1
ATOM 3825 C C . TRP A 1 507 ? 11.781 -31.234 -26.312 1 98.38 507 TRP A C 1
ATOM 3827 O O . TRP A 1 507 ? 12.984 -31.438 -26.125 1 98.38 507 TRP A O 1
ATOM 3837 N N . GLU A 1 508 ? 10.836 -31.953 -25.734 1 97.81 508 GLU A N 1
ATOM 3838 C CA . GLU A 1 508 ? 11.141 -33.062 -24.844 1 97.81 508 GLU A CA 1
ATOM 3839 C C . GLU A 1 508 ? 12.023 -34.094 -25.547 1 97.81 508 GLU A C 1
ATOM 3841 O O . GLU A 1 508 ? 12.969 -34.625 -24.969 1 97.81 508 GLU A O 1
ATOM 3846 N N . LYS A 1 509 ? 11.75 -34.344 -26.766 1 96.56 509 LYS A N 1
ATOM 3847 C CA . LYS A 1 509 ? 12.5 -35.344 -27.531 1 96.56 509 LYS A CA 1
ATOM 3848 C C . LYS A 1 509 ? 13.898 -34.844 -27.875 1 96.56 509 LYS A C 1
ATOM 3850 O O . LYS A 1 509 ? 14.852 -35.625 -27.922 1 96.56 509 LYS A O 1
ATOM 3855 N N . THR A 1 510 ? 13.984 -33.625 -28.125 1 97.5 510 THR A N 1
ATOM 3856 C CA . THR A 1 510 ? 15.25 -33 -28.516 1 97.5 510 THR A CA 1
ATOM 3857 C C . THR A 1 510 ? 16.172 -32.812 -27.312 1 97.5 510 THR A C 1
ATOM 3859 O O . THR A 1 510 ? 17.391 -32.906 -27.453 1 97.5 510 THR A O 1
ATOM 3862 N N . PHE A 1 511 ? 15.586 -32.562 -26.172 1 97.31 511 PHE A N 1
ATOM 3863 C CA . PHE A 1 511 ? 16.359 -32.312 -24.953 1 97.31 511 PHE A CA 1
ATOM 3864 C C . PHE A 1 511 ? 15.938 -33.312 -23.859 1 97.31 511 PHE A C 1
ATOM 3866 O O . PHE A 1 511 ? 15.477 -32.875 -22.797 1 97.31 511 PHE A O 1
ATOM 3873 N N . PRO A 1 512 ? 16.234 -34.531 -23.984 1 93.56 512 PRO A N 1
ATOM 3874 C CA . PRO A 1 512 ? 15.789 -35.531 -23 1 93.56 512 PRO A CA 1
ATOM 3875 C C . PRO A 1 512 ? 16.422 -35.312 -21.625 1 93.56 512 PRO A C 1
ATOM 3877 O O . PRO A 1 512 ? 15.852 -35.719 -20.609 1 93.56 512 PRO A O 1
ATOM 3880 N N . GLU A 1 513 ? 17.547 -34.656 -21.578 1 93.06 513 GLU A N 1
ATOM 3881 C CA . GLU A 1 513 ? 18.234 -34.406 -20.312 1 93.06 513 GLU A CA 1
ATOM 3882 C C . GLU A 1 513 ? 17.766 -33.094 -19.656 1 93.06 513 GLU A C 1
ATOM 3884 O O . GLU A 1 513 ? 18.25 -32.719 -18.594 1 93.06 513 GLU A O 1
ATOM 3889 N N . GLY A 1 514 ? 16.812 -32.469 -20.359 1 94.12 514 GLY A N 1
ATOM 3890 C CA . GLY A 1 514 ? 16.266 -31.234 -19.797 1 94.12 514 GLY A CA 1
ATOM 3891 C C . GLY A 1 514 ? 15.57 -31.438 -18.469 1 94.12 514 GLY A C 1
ATOM 3892 O O . GLY A 1 514 ? 15.539 -30.531 -17.625 1 94.12 514 GLY A O 1
ATOM 3893 N N . ARG A 1 515 ? 14.984 -32.562 -18.297 1 93.75 515 ARG A N 1
ATOM 3894 C CA . ARG A 1 515 ? 14.383 -32.938 -17.031 1 93.75 515 ARG A CA 1
ATOM 3895 C C . ARG A 1 515 ? 15.062 -34.156 -16.438 1 93.75 515 ARG A C 1
ATOM 3897 O O . ARG A 1 515 ? 15.141 -35.219 -17.094 1 93.75 515 ARG A O 1
ATOM 3904 N N . LYS A 1 516 ? 15.586 -33.969 -15.25 1 93.56 516 LYS A N 1
ATOM 3905 C CA . LYS A 1 516 ? 16.219 -35.031 -14.477 1 93.56 516 LYS A CA 1
ATOM 3906 C C . LYS A 1 516 ? 15.656 -35.094 -13.055 1 93.56 516 LYS A C 1
ATOM 3908 O O . LYS A 1 516 ? 15.133 -34.094 -12.555 1 93.56 516 LYS A O 1
ATOM 3913 N N . ALA A 1 517 ? 15.727 -36.281 -12.5 1 94.38 517 ALA A N 1
ATOM 3914 C CA . ALA A 1 517 ? 15.344 -36.406 -11.094 1 94.38 517 ALA A CA 1
ATOM 3915 C C . ALA A 1 517 ? 16.266 -35.594 -10.203 1 94.38 517 ALA A C 1
ATOM 3917 O O . ALA A 1 517 ? 17.469 -35.5 -10.438 1 94.38 517 ALA A O 1
ATOM 3918 N N . PRO A 1 518 ? 15.664 -34.938 -9.203 1 94.88 518 PRO A N 1
ATOM 3919 C CA . PRO A 1 518 ? 16.562 -34.281 -8.242 1 94.88 518 PRO A CA 1
ATOM 3920 C C . PRO A 1 518 ? 17.578 -35.25 -7.629 1 94.88 518 PRO A C 1
ATOM 3922 O O . PRO A 1 518 ? 17.219 -36.344 -7.207 1 94.88 518 PRO A O 1
ATOM 3925 N N . PRO A 1 519 ? 18.766 -34.781 -7.508 1 90.19 519 PRO A N 1
ATOM 3926 C CA . PRO A 1 519 ? 19.812 -35.688 -7.012 1 90.19 519 PRO A CA 1
ATOM 3927 C C . PRO A 1 519 ? 19.531 -36.219 -5.609 1 90.19 519 PRO A C 1
ATOM 3929 O O . PRO A 1 519 ? 19.828 -37.375 -5.309 1 90.19 519 PRO A O 1
ATOM 3932 N N . ALA A 1 520 ? 18.938 -35.438 -4.816 1 90.12 520 ALA A N 1
ATOM 3933 C CA . ALA A 1 520 ? 18.672 -35.844 -3.436 1 90.12 520 ALA A CA 1
ATOM 3934 C C . ALA A 1 520 ? 17.594 -36.906 -3.373 1 90.12 520 ALA A C 1
ATOM 3936 O O . ALA A 1 520 ? 17.438 -37.594 -2.348 1 90.12 520 ALA A O 1
ATOM 3937 N N . LEU A 1 521 ? 16.875 -37.125 -4.414 1 91.81 521 LEU A N 1
ATOM 3938 C CA . LEU A 1 521 ? 15.773 -38.094 -4.434 1 91.81 521 LEU A CA 1
ATOM 3939 C C . LEU A 1 521 ? 16.078 -39.25 -5.367 1 91.81 521 LEU A C 1
ATOM 3941 O O . LEU A 1 521 ? 15.242 -40.125 -5.559 1 91.81 521 LEU A O 1
ATOM 3945 N N . ASP A 1 522 ? 17.25 -39.156 -5.992 1 74.81 522 ASP A N 1
ATOM 3946 C CA . ASP A 1 522 ? 17.625 -40.219 -6.91 1 74.81 522 ASP A CA 1
ATOM 3947 C C . ASP A 1 522 ? 18.047 -41.469 -6.152 1 74.81 522 ASP A C 1
ATOM 3949 O O . ASP A 1 522 ? 18.938 -41.438 -5.305 1 74.81 522 ASP A O 1
ATOM 3953 N N . GLU A 1 523 ? 17.125 -42.406 -5.848 1 60.62 523 GLU A N 1
ATOM 3954 C CA . GLU A 1 523 ? 17.375 -43.688 -5.156 1 60.62 523 GLU A CA 1
ATOM 3955 C C . GLU A 1 523 ? 18.594 -44.375 -5.738 1 60.62 523 GLU A C 1
ATOM 3957 O O . GLU A 1 523 ? 19.125 -45.344 -5.141 1 60.62 523 GLU A O 1
ATOM 3962 N N . LYS A 1 524 ? 19.078 -44.219 -7.012 1 48.84 524 LYS A N 1
ATOM 3963 C CA . LYS A 1 524 ? 20.297 -44.969 -7.332 1 48.84 524 LYS A CA 1
ATOM 3964 C C . LYS A 1 524 ? 21.438 -44.562 -6.422 1 48.84 524 LYS A C 1
ATOM 3966 O O . LYS A 1 524 ? 22.531 -45.125 -6.477 1 48.84 524 LYS A O 1
ATOM 3971 N N . SER A 1 525 ? 21.281 -43.406 -5.875 1 34.56 525 SER A N 1
ATOM 3972 C CA . SER A 1 525 ? 22.438 -43.031 -5.051 1 34.56 525 SER A CA 1
ATOM 3973 C C . SER A 1 525 ? 22.422 -43.781 -3.729 1 34.56 525 SER A C 1
ATOM 3975 O O . SER A 1 525 ? 23.312 -43.594 -2.895 1 34.56 525 SER A O 1
ATOM 3977 N N . PHE A 1 526 ? 21.25 -44.281 -3.217 1 29.73 526 PHE A N 1
ATOM 3978 C CA . PHE A 1 526 ? 21.578 -45.25 -2.18 1 29.73 526 PHE A CA 1
ATOM 3979 C C . PHE A 1 526 ? 21.844 -46.625 -2.789 1 29.73 526 PHE A C 1
ATOM 3981 O O . PHE A 1 526 ? 21.203 -47 -3.771 1 29.73 526 PHE A O 1
ATOM 3988 N N . MET B 1 1 ? 2.867 46.094 40.656 1 30.2 1 MET B N 1
ATOM 3989 C CA . MET B 1 1 ? 3.229 44.688 40.406 1 30.2 1 MET B CA 1
ATOM 3990 C C . MET B 1 1 ? 3.074 44.344 38.938 1 30.2 1 MET B C 1
ATOM 3992 O O . MET B 1 1 ? 1.989 44.5 38.375 1 30.2 1 MET B O 1
ATOM 3996 N N . ALA B 1 2 ? 3.928 44.625 38.125 1 42.06 2 ALA B N 1
ATOM 3997 C CA . ALA B 1 2 ? 3.975 44.625 36.656 1 42.06 2 ALA B CA 1
ATOM 3998 C C . ALA B 1 2 ? 3.283 43.375 36.125 1 42.06 2 ALA B C 1
ATOM 4000 O O . ALA B 1 2 ? 3.578 42.25 36.531 1 42.06 2 ALA B O 1
ATOM 4001 N N . ASP B 1 3 ? 2.125 43.281 35.594 1 49 3 ASP B N 1
ATOM 4002 C CA . ASP B 1 3 ? 1.202 42.219 35.156 1 49 3 ASP B CA 1
ATOM 4003 C C . ASP B 1 3 ? 1.938 41.094 34.438 1 49 3 ASP B C 1
ATOM 4005 O O . ASP B 1 3 ? 2.721 41.375 33.5 1 49 3 ASP B O 1
ATOM 4009 N N . LYS B 1 4 ? 2.283 39.875 35.156 1 64.75 4 LYS B N 1
ATOM 4010 C CA . LYS B 1 4 ? 3.119 38.75 34.781 1 64.75 4 LYS B CA 1
ATOM 4011 C C . LYS B 1 4 ? 2.734 38.188 33.406 1 64.75 4 LYS B C 1
ATOM 4013 O O . LYS B 1 4 ? 1.551 38 33.125 1 64.75 4 LYS B O 1
ATOM 4018 N N . LEU B 1 5 ? 3.637 38.406 32.562 1 85.62 5 LEU B N 1
ATOM 4019 C CA . LEU B 1 5 ? 3.525 37.844 31.219 1 85.62 5 LEU B CA 1
ATOM 4020 C C . LEU B 1 5 ? 2.941 36.438 31.297 1 85.62 5 LEU B C 1
ATOM 4022 O O . LEU B 1 5 ? 3.457 35.562 32 1 85.62 5 LEU B O 1
ATOM 4026 N N . ASN B 1 6 ? 1.625 36.25 30.859 1 93.31 6 ASN B N 1
ATOM 4027 C CA . ASN B 1 6 ? 1.045 34.906 30.75 1 93.31 6 ASN B CA 1
ATOM 4028 C C . ASN B 1 6 ? 1.181 34.344 29.344 1 93.31 6 ASN B C 1
ATOM 4030 O O . ASN B 1 6 ? 0.35 34.656 28.469 1 93.31 6 ASN B O 1
ATOM 4034 N N . LEU B 1 7 ? 2.152 33.531 29.094 1 95.56 7 LEU B N 1
ATOM 4035 C CA . LEU B 1 7 ? 2.498 33.031 27.766 1 95.56 7 LEU B CA 1
ATOM 4036 C C . LEU B 1 7 ? 1.359 32.188 27.188 1 95.56 7 LEU B C 1
ATOM 4038 O O . LEU B 1 7 ? 1.228 32.094 25.969 1 95.56 7 LEU B O 1
ATOM 4042 N N . VAL B 1 8 ? 0.525 31.578 28.016 1 96.25 8 VAL B N 1
ATOM 4043 C CA . VAL B 1 8 ? -0.523 30.656 27.578 1 96.25 8 VAL B CA 1
ATOM 4044 C C . VAL B 1 8 ? -1.656 31.438 26.922 1 96.25 8 VAL B C 1
ATOM 4046 O O . VAL B 1 8 ? -2.27 30.969 25.953 1 96.25 8 VAL B O 1
ATOM 4049 N N . THR B 1 9 ? -1.84 32.688 27.359 1 95.38 9 THR B N 1
ATOM 4050 C CA . THR B 1 9 ? -2.996 33.438 26.859 1 95.38 9 THR B CA 1
ATOM 4051 C C . THR B 1 9 ? -2.555 34.594 26 1 95.38 9 THR B C 1
ATOM 4053 O O . THR B 1 9 ? -3.338 35.125 25.203 1 95.38 9 THR B O 1
ATOM 4056 N N . SER B 1 10 ? -1.293 35.062 26.125 1 96.31 10 SER B N 1
ATOM 4057 C CA . SER B 1 10 ? -0.846 36.25 25.406 1 96.31 10 SER B CA 1
ATOM 4058 C C . SER B 1 10 ? -0.827 36 23.906 1 96.31 10 SER B C 1
ATOM 4060 O O . SER B 1 10 ? -0.353 34.969 23.438 1 96.31 10 SER B O 1
ATOM 4062 N N . THR B 1 11 ? -1.398 36.969 23.172 1 97.38 11 THR B N 1
ATOM 4063 C CA . THR B 1 11 ? -1.309 36.969 21.703 1 97.38 11 THR B CA 1
ATOM 4064 C C . THR B 1 11 ? -0.05 37.688 21.25 1 97.38 11 THR B C 1
ATOM 4066 O O . THR B 1 11 ? 0.602 38.375 22.031 1 97.38 11 THR B O 1
ATOM 4069 N N . ALA B 1 12 ? 0.325 37.438 20.016 1 98.06 12 ALA B N 1
ATOM 4070 C CA . ALA B 1 12 ? 1.459 38.188 19.453 1 98.06 12 ALA B CA 1
ATOM 4071 C C . ALA B 1 12 ? 1.209 39.688 19.469 1 98.06 12 ALA B C 1
ATOM 4073 O O . ALA B 1 12 ? 2.133 40.469 19.703 1 98.06 12 ALA B O 1
ATOM 4074 N N . GLU B 1 13 ? 0.014 40.062 19.203 1 96.5 13 GLU B N 1
ATOM 4075 C CA . GLU B 1 13 ? -0.343 41.5 19.219 1 96.5 13 GLU B CA 1
ATOM 4076 C C . GLU B 1 13 ? -0.137 42.094 20.609 1 96.5 13 GLU B C 1
ATOM 4078 O O . GLU B 1 13 ? 0.412 43.188 20.75 1 96.5 13 GLU B O 1
ATOM 4083 N N . GLN B 1 14 ? -0.604 41.375 21.641 1 96.44 14 GLN B N 1
ATOM 4084 C CA . GLN B 1 14 ? -0.414 41.844 23.016 1 96.44 14 GLN B CA 1
ATOM 4085 C C . GLN B 1 14 ? 1.068 41.938 23.359 1 96.44 14 GLN B C 1
ATOM 4087 O O . GLN B 1 14 ? 1.506 42.875 24.016 1 96.44 14 GLN B O 1
ATOM 4092 N N . LEU B 1 15 ? 1.8 40.969 22.938 1 97.69 15 LEU B N 1
ATOM 4093 C CA . LEU B 1 15 ? 3.236 40.969 23.188 1 97.69 15 LEU B CA 1
ATOM 4094 C C . LEU B 1 15 ? 3.92 42.125 22.469 1 97.69 15 LEU B C 1
ATOM 4096 O O . LEU B 1 15 ? 4.82 42.75 23.016 1 97.69 15 LEU B O 1
ATOM 4100 N N . GLN B 1 16 ? 3.492 42.375 21.25 1 96.38 16 GLN B N 1
ATOM 4101 C CA . GLN B 1 16 ? 4.051 43.5 20.484 1 96.38 16 GLN B CA 1
ATOM 4102 C C . GLN B 1 16 ? 3.793 44.812 21.188 1 96.38 16 GLN B C 1
ATOM 4104 O O . GLN B 1 16 ? 4.641 45.719 21.156 1 96.38 16 GLN B O 1
ATOM 4109 N N . ARG B 1 17 ? 2.672 44.969 21.781 1 95.56 17 ARG B N 1
ATOM 4110 C CA . ARG B 1 17 ? 2.365 46.188 22.547 1 95.56 17 ARG B CA 1
ATOM 4111 C C . ARG B 1 17 ? 3.314 46.344 23.719 1 95.56 17 ARG B C 1
ATOM 4113 O O . ARG B 1 17 ? 3.791 47.438 23.984 1 95.56 17 ARG B O 1
ATOM 4120 N N . LEU B 1 18 ? 3.553 45.281 24.391 1 96.38 18 LEU B N 1
ATOM 4121 C CA . LEU B 1 18 ? 4.469 45.312 25.516 1 96.38 18 LEU B CA 1
ATOM 4122 C C . LEU B 1 18 ? 5.891 45.625 25.062 1 96.38 18 LEU B C 1
ATOM 4124 O O . LEU B 1 18 ? 6.609 46.375 25.719 1 96.38 18 LEU B O 1
ATOM 4128 N N . LEU B 1 19 ? 6.316 45.094 23.984 1 96.75 19 LEU B N 1
ATOM 4129 C CA . LEU B 1 19 ? 7.637 45.344 23.422 1 96.75 19 LEU B CA 1
ATOM 4130 C C . LEU B 1 19 ? 7.781 46.812 23 1 96.75 19 LEU B C 1
ATOM 4132 O O . LEU B 1 19 ? 8.812 47.438 23.266 1 96.75 19 LEU B O 1
ATOM 4136 N N . GLY B 1 20 ? 6.781 47.312 22.328 1 94.62 20 GLY B N 1
ATOM 4137 C CA . GLY B 1 20 ? 6.789 48.688 21.891 1 94.62 20 GLY B CA 1
ATOM 4138 C C . GLY B 1 20 ? 6.82 49.688 23.031 1 94.62 20 GLY B C 1
ATOM 4139 O O . GLY B 1 20 ? 7.426 50.75 22.922 1 94.62 20 GLY B O 1
ATOM 4140 N N . ALA B 1 21 ? 6.199 49.312 24.156 1 94.44 21 ALA B N 1
ATOM 4141 C CA . ALA B 1 21 ? 6.121 50.188 25.328 1 94.44 21 ALA B CA 1
ATOM 4142 C C . ALA B 1 21 ? 7.383 50.062 26.188 1 94.44 21 ALA B C 1
ATOM 4144 O O . ALA B 1 21 ? 7.578 50.812 27.125 1 94.44 21 ALA B O 1
ATOM 4145 N N . GLY B 1 22 ? 8.195 49.062 25.844 1 94.25 22 GLY B N 1
ATOM 4146 C CA . GLY B 1 22 ? 9.414 48.844 26.609 1 94.25 22 GLY B CA 1
ATOM 4147 C C . GLY B 1 22 ? 9.18 48.062 27.906 1 94.25 22 GLY B C 1
ATOM 4148 O O . GLY B 1 22 ? 10.086 47.938 28.719 1 94.25 22 GLY B O 1
ATOM 4149 N N . ALA B 1 23 ? 8.008 47.562 28.062 1 95.56 23 ALA B N 1
ATOM 4150 C CA . ALA B 1 23 ? 7.664 46.812 29.25 1 95.56 23 ALA B CA 1
ATOM 4151 C C . ALA B 1 23 ? 8.188 45.375 29.141 1 95.56 23 ALA B C 1
ATOM 4153 O O . ALA B 1 23 ? 8.25 44.656 30.125 1 95.56 23 ALA B O 1
ATOM 4154 N N . LEU B 1 24 ? 8.547 45 28 1 96.12 24 LEU B N 1
ATOM 4155 C CA . LEU B 1 24 ? 9.109 43.688 27.625 1 96.12 24 LEU B CA 1
ATOM 4156 C C . LEU B 1 24 ? 10.156 43.844 26.531 1 96.12 24 LEU B C 1
ATOM 4158 O O . LEU B 1 24 ? 10.133 44.812 25.781 1 96.12 24 LEU B O 1
ATOM 4162 N N . ASN B 1 25 ? 11.102 43.062 26.516 1 97.31 25 ASN B N 1
ATOM 4163 C CA . ASN B 1 25 ? 12 42.969 25.375 1 97.31 25 ASN B CA 1
ATOM 4164 C C . ASN B 1 25 ? 12.023 41.562 24.797 1 97.31 25 ASN B C 1
ATOM 4166 O O . ASN B 1 25 ? 11.555 40.625 25.438 1 97.31 25 ASN B O 1
ATOM 4170 N N . SER B 1 26 ? 12.508 41.5 23.578 1 98.31 26 SER B N 1
ATOM 4171 C CA . SER B 1 26 ? 12.484 40.219 22.875 1 98.31 26 SER B CA 1
ATOM 4172 C C . SER B 1 26 ? 13.383 39.188 23.562 1 98.31 26 SER B C 1
ATOM 4174 O O . SER B 1 26 ? 13.078 38 23.578 1 98.31 26 SER B O 1
ATOM 4176 N N . ARG B 1 27 ? 14.477 39.625 24.062 1 98.38 27 ARG B N 1
ATOM 4177 C CA . ARG B 1 27 ? 15.375 38.719 24.797 1 98.38 27 ARG B CA 1
ATOM 4178 C C . ARG B 1 27 ? 14.633 38 25.922 1 98.38 27 ARG B C 1
ATOM 4180 O O . ARG B 1 27 ? 14.664 36.781 26 1 98.38 27 ARG B O 1
ATOM 4187 N N . ASP B 1 28 ? 13.969 38.75 26.797 1 97.88 28 ASP B N 1
ATOM 4188 C CA . ASP B 1 28 ? 13.25 38.188 27.922 1 97.88 28 ASP B CA 1
ATOM 4189 C C . ASP B 1 28 ? 12.086 37.312 27.453 1 97.88 28 ASP B C 1
ATOM 4191 O O . ASP B 1 28 ? 11.781 36.281 28.078 1 97.88 28 ASP B O 1
ATOM 4195 N N . LEU B 1 29 ? 11.438 37.719 26.406 1 98.19 29 LEU B N 1
ATOM 4196 C CA . LEU B 1 29 ? 10.328 36.969 25.844 1 98.19 29 LEU B CA 1
ATOM 4197 C C . LEU B 1 29 ? 10.797 35.625 25.344 1 98.19 29 LEU B C 1
ATOM 4199 O O . LEU B 1 29 ? 10.172 34.594 25.641 1 98.19 29 LEU B O 1
ATOM 4203 N N . VAL B 1 30 ? 11.891 35.562 24.594 1 98.44 30 VAL B N 1
ATOM 4204 C CA . VAL B 1 30 ? 12.438 34.312 24.047 1 98.44 30 VAL B CA 1
ATOM 4205 C C . VAL B 1 30 ? 12.875 33.406 25.203 1 98.44 30 VAL B C 1
ATOM 4207 O O . VAL B 1 30 ? 12.625 32.188 25.172 1 98.44 30 VAL B O 1
ATOM 4210 N N . GLU B 1 31 ? 13.492 33.969 26.188 1 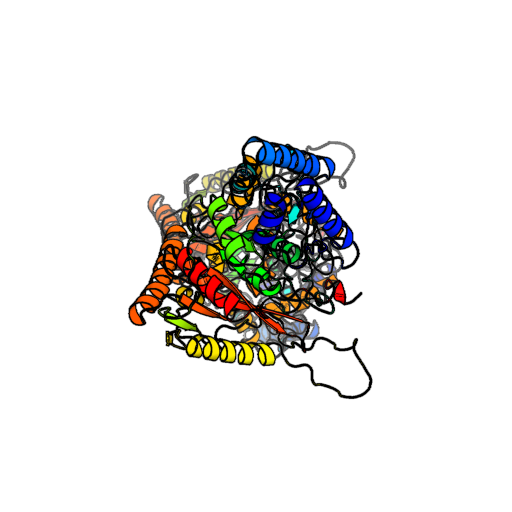98 31 GLU B N 1
ATOM 4211 C CA . GLU B 1 31 ? 13.883 33.188 27.375 1 98 31 GLU B CA 1
ATOM 4212 C C . GLU B 1 31 ? 12.672 32.562 28.047 1 98 31 GLU B C 1
ATOM 4214 O O . GLU B 1 31 ? 12.703 31.391 28.422 1 98 31 GLU B O 1
ATOM 4219 N N . ALA B 1 32 ? 11.656 33.344 28.219 1 97.81 32 ALA B N 1
ATOM 4220 C CA . ALA B 1 32 ? 10.438 32.875 28.844 1 97.81 32 ALA B CA 1
ATOM 4221 C C . ALA B 1 32 ? 9.828 31.719 28.047 1 9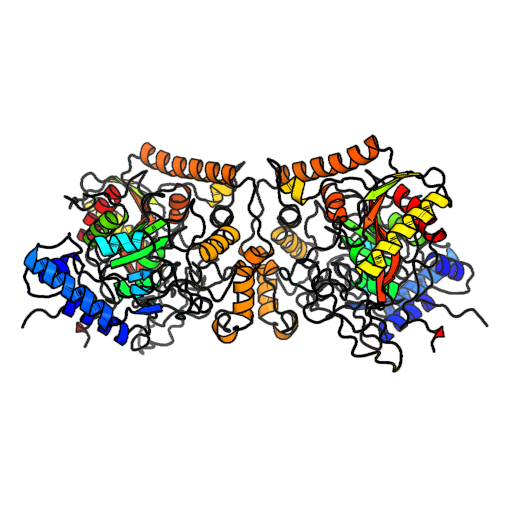7.81 32 ALA B C 1
ATOM 4223 O O . ALA B 1 32 ? 9.359 30.734 28.625 1 97.81 32 ALA B O 1
ATOM 4224 N N . CYS B 1 33 ? 9.797 31.828 26.734 1 98.5 33 CYS B N 1
ATOM 4225 C CA . CYS B 1 33 ? 9.242 30.797 25.875 1 98.5 33 CYS B CA 1
ATOM 4226 C C . CYS B 1 33 ? 10.086 29.516 25.938 1 98.5 33 CYS B C 1
ATOM 4228 O O . CYS B 1 33 ? 9.539 28.422 26.031 1 98.5 33 CYS B O 1
ATOM 4230 N N . LEU B 1 34 ? 11.391 29.672 25.891 1 98.62 34 LEU B N 1
ATOM 4231 C CA . LEU B 1 34 ? 12.281 28.516 25.984 1 98.62 34 LEU B CA 1
ATOM 4232 C C . LEU B 1 34 ? 12.141 27.828 27.344 1 98.62 34 LEU B C 1
ATOM 4234 O O . LEU B 1 34 ? 12.203 26.594 27.438 1 98.62 34 LEU B O 1
ATOM 4238 N N . ASP B 1 35 ? 11.984 28.609 28.422 1 98 35 ASP B N 1
ATOM 4239 C CA . ASP B 1 35 ? 11.727 28.047 29.75 1 98 35 ASP B CA 1
ATOM 4240 C C . ASP B 1 35 ? 10.43 27.25 29.766 1 98 35 ASP B C 1
ATOM 4242 O O . ASP B 1 35 ? 10.352 26.203 30.391 1 98 35 ASP B O 1
ATOM 4246 N N . GLN B 1 36 ? 9.422 27.812 29.125 1 97.69 36 GLN B N 1
ATOM 4247 C CA . GLN B 1 36 ? 8.133 27.125 29.047 1 97.69 36 GLN B CA 1
ATOM 4248 C C . GLN B 1 36 ? 8.266 25.797 28.328 1 97.69 36 GLN B C 1
ATOM 4250 O O . GLN B 1 36 ? 7.664 24.797 28.734 1 97.69 36 GLN B O 1
ATOM 4255 N N . ILE B 1 37 ? 9.031 25.719 27.234 1 98.5 37 ILE B N 1
ATOM 4256 C CA . ILE B 1 37 ? 9.305 24.484 26.5 1 98.5 37 ILE B CA 1
ATOM 4257 C C . ILE B 1 37 ? 10.008 23.5 27.422 1 98.5 37 ILE B C 1
ATOM 4259 O O . ILE B 1 37 ? 9.617 22.328 27.5 1 98.5 37 ILE B O 1
ATOM 4263 N N . GLU B 1 38 ? 11.016 23.938 28.094 1 97.88 38 GLU B N 1
ATOM 4264 C CA . GLU B 1 38 ? 11.773 23.078 29 1 97.88 38 GLU B CA 1
ATOM 4265 C C . GLU B 1 38 ? 10.875 22.5 30.094 1 97.88 38 GLU B C 1
ATOM 4267 O O . GLU B 1 38 ? 11.039 21.344 30.484 1 97.88 38 GLU B O 1
ATOM 4272 N N . ARG B 1 39 ? 9.961 23.234 30.547 1 97.19 39 ARG B N 1
ATOM 4273 C CA . ARG B 1 39 ? 9.109 22.859 31.672 1 97.19 39 ARG B CA 1
ATOM 4274 C C . ARG B 1 39 ? 8.102 21.797 31.266 1 97.19 39 ARG B C 1
ATOM 4276 O O . ARG B 1 39 ? 7.758 20.922 32.062 1 97.19 39 ARG B O 1
ATOM 4283 N N . HIS B 1 40 ? 7.629 21.812 29.969 1 97.75 40 HIS B N 1
ATOM 4284 C CA . HIS B 1 40 ? 6.43 21.016 29.719 1 97.75 40 HIS B CA 1
ATOM 4285 C C . HIS B 1 40 ? 6.613 20.125 28.5 1 97.75 40 HIS B C 1
ATOM 4287 O O . HIS B 1 40 ? 5.789 19.234 28.25 1 97.75 40 HIS B O 1
ATOM 4293 N N . ASN B 1 41 ? 7.656 20.281 27.734 1 98.44 41 ASN B N 1
ATOM 4294 C CA . ASN B 1 41 ? 7.785 19.516 26.5 1 98.44 41 ASN B CA 1
ATOM 4295 C C . ASN B 1 41 ? 8.172 18.062 26.781 1 98.44 41 ASN B C 1
ATOM 4297 O O . ASN B 1 41 ? 7.531 17.141 26.281 1 98.44 41 ASN B O 1
ATOM 4301 N N . CYS B 1 42 ? 9.227 17.844 27.547 1 97.81 42 CYS B N 1
ATOM 4302 C CA . CYS B 1 42 ? 9.68 16.5 27.891 1 97.81 42 CYS B CA 1
ATOM 4303 C C . CYS B 1 42 ? 9.609 16.266 29.391 1 97.81 42 CYS B C 1
ATOM 4305 O O . CYS B 1 42 ? 10.062 15.227 29.875 1 97.81 42 CYS B O 1
ATOM 4307 N N . LYS B 1 43 ? 9.234 17.234 30.125 1 96.19 43 LYS B N 1
ATOM 4308 C CA . LYS B 1 43 ? 8.961 17.219 31.562 1 96.19 43 LYS B CA 1
ATOM 4309 C C . LYS B 1 43 ? 7.555 17.719 31.859 1 96.19 43 LYS B C 1
ATOM 4311 O O . LYS B 1 43 ? 6.785 18.016 30.953 1 96.19 43 LYS B O 1
ATOM 4316 N N . GLY B 1 44 ? 7.242 17.781 33.094 1 95.44 44 GLY B N 1
ATOM 4317 C CA . GLY B 1 44 ? 5.934 18.312 33.438 1 95.44 44 GLY B CA 1
ATOM 4318 C C . GLY B 1 44 ? 4.793 17.594 32.75 1 95.44 44 GLY B C 1
ATOM 4319 O O . GLY B 1 44 ? 4.672 16.359 32.875 1 95.44 44 GLY B O 1
ATOM 4320 N N . LEU B 1 45 ? 4.172 18.312 31.859 1 96.5 45 LEU B N 1
ATOM 4321 C CA . LEU B 1 45 ? 3.033 17.719 31.156 1 96.5 45 LEU B CA 1
ATOM 4322 C C . LEU B 1 45 ? 3.496 16.781 30.047 1 96.5 45 LEU B C 1
ATOM 4324 O O . LEU B 1 45 ? 2.701 16.016 29.5 1 96.5 45 LEU B O 1
ATOM 4328 N N . ASN B 1 46 ? 4.734 16.797 29.703 1 97.38 46 ASN B N 1
ATOM 4329 C CA . ASN B 1 46 ? 5.301 15.922 28.688 1 97.38 46 ASN B CA 1
ATOM 4330 C C . ASN B 1 46 ? 4.504 15.977 27.391 1 97.38 46 ASN B C 1
ATOM 4332 O O . ASN B 1 46 ? 4.074 14.945 26.875 1 97.38 46 ASN B O 1
ATOM 4336 N N . LEU B 1 47 ? 4.402 17.172 26.844 1 98.25 47 LEU B N 1
ATOM 4337 C CA . LEU B 1 47 ? 3.49 17.422 25.734 1 98.25 47 LEU B CA 1
ATOM 4338 C C . LEU B 1 47 ? 4.113 16.984 24.406 1 98.25 47 LEU B C 1
ATOM 4340 O O . LEU B 1 47 ? 3.402 16.797 23.422 1 98.25 47 LEU B O 1
ATOM 4344 N N . ARG B 1 48 ? 5.379 16.969 24.281 1 98.38 48 ARG B N 1
ATOM 4345 C CA . ARG B 1 48 ? 6.121 16.516 23.109 1 98.38 48 ARG B CA 1
ATOM 4346 C C . ARG B 1 48 ? 5.727 17.312 21.875 1 98.38 48 ARG B C 1
ATOM 4348 O O . ARG B 1 48 ? 5.516 16.734 20.797 1 98.38 48 ARG B O 1
ATOM 4355 N N . ALA B 1 49 ? 5.605 18.594 22.016 1 98.69 49 ALA B N 1
ATOM 4356 C CA . ALA B 1 49 ? 5.184 19.5 20.938 1 98.69 49 ALA B CA 1
ATOM 4357 C C . ALA B 1 49 ? 6.371 19.938 20.109 1 98.69 49 ALA B C 1
ATOM 4359 O O . ALA B 1 49 ? 6.203 20.406 18.969 1 98.69 49 ALA B O 1
ATOM 4360 N N . VAL B 1 50 ? 7.562 19.797 20.609 1 98.81 50 VAL B N 1
ATOM 4361 C CA . VAL B 1 50 ? 8.766 20.297 19.969 1 98.81 50 VAL B CA 1
ATOM 4362 C C . VAL B 1 50 ? 9.789 19.172 19.812 1 98.81 50 VAL B C 1
ATOM 4364 O O . VAL B 1 50 ? 10.141 18.516 20.797 1 98.81 50 VAL B O 1
ATOM 4367 N N . VAL B 1 51 ? 10.234 18.938 18.562 1 98.5 51 VAL B N 1
ATOM 4368 C CA . VAL B 1 51 ? 11.266 17.938 18.297 1 98.5 51 VAL B CA 1
ATOM 4369 C C . VAL B 1 51 ? 12.625 18.469 18.75 1 98.5 51 VAL B C 1
ATOM 4371 O O . VAL B 1 51 ? 13.391 17.75 19.406 1 98.5 51 VAL B O 1
ATOM 4374 N N . GLN B 1 52 ? 12.883 19.734 18.406 1 98.12 52 GLN B N 1
ATOM 4375 C CA . GLN B 1 52 ? 14.117 20.422 18.75 1 98.12 52 GLN B CA 1
ATOM 4376 C C . GLN B 1 52 ? 13.852 21.891 19.094 1 98.12 52 GLN B C 1
ATOM 4378 O O . GLN B 1 52 ? 13.234 22.609 18.312 1 98.12 52 GLN B O 1
ATOM 4383 N N . ALA B 1 53 ? 14.312 22.281 20.266 1 98.5 53 ALA B N 1
ATOM 4384 C CA . ALA B 1 53 ? 14.336 23.719 20.578 1 98.5 53 ALA B CA 1
ATOM 4385 C C . ALA B 1 53 ? 15.617 24.375 20.078 1 98.5 53 ALA B C 1
ATOM 4387 O O . ALA B 1 53 ? 16.672 23.734 20.016 1 98.5 53 ALA B O 1
ATOM 4388 N N . ALA B 1 54 ? 15.469 25.609 19.672 1 98.31 54 ALA B N 1
ATOM 4389 C CA . ALA B 1 54 ? 16.672 26.344 19.297 1 98.31 54 ALA B CA 1
ATOM 4390 C C . ALA B 1 54 ? 17.672 26.422 20.453 1 98.31 54 ALA B C 1
ATOM 4392 O O . ALA B 1 54 ? 17.266 26.531 21.609 1 98.31 54 ALA B O 1
ATOM 4393 N N . PRO B 1 55 ? 19 26.344 20.109 1 98.19 55 PRO B N 1
ATOM 4394 C CA . PRO B 1 55 ? 19.953 26.625 21.188 1 98.19 55 PRO B CA 1
ATOM 4395 C C . PRO B 1 55 ? 19.719 27.969 21.859 1 98.19 55 PRO B C 1
ATOM 4397 O O . PRO B 1 55 ? 19.594 28.984 21.188 1 98.19 55 PRO B O 1
ATOM 4400 N N . ARG B 1 56 ? 19.641 27.906 23.125 1 98.19 56 ARG B N 1
ATOM 4401 C CA . ARG B 1 56 ? 19.234 29.062 23.922 1 98.19 56 ARG B CA 1
ATOM 4402 C C . ARG B 1 56 ? 20.109 30.266 23.609 1 98.19 56 ARG B C 1
ATOM 4404 O O . ARG B 1 56 ? 19.609 31.375 23.375 1 98.19 56 ARG B O 1
ATOM 4411 N N . ASP B 1 57 ? 21.391 30.062 23.547 1 97.94 57 ASP B N 1
ATOM 4412 C CA . ASP B 1 57 ? 22.328 31.156 23.312 1 97.94 57 ASP B CA 1
ATOM 4413 C C . ASP B 1 57 ? 22.094 31.812 21.953 1 97.94 57 ASP B C 1
ATOM 4415 O O . ASP B 1 57 ? 22.109 33.031 21.828 1 97.94 57 ASP B O 1
ATOM 4419 N N . LEU B 1 58 ? 21.844 31.016 20.984 1 97.75 58 LEU B N 1
ATOM 4420 C CA . LEU B 1 58 ? 21.625 31.516 19.625 1 97.75 58 LEU B CA 1
ATOM 4421 C C . LEU B 1 58 ? 20.312 32.312 19.547 1 97.75 58 LEU B C 1
ATOM 4423 O O . LEU B 1 58 ? 20.281 33.375 18.969 1 97.75 58 LEU B O 1
ATOM 4427 N N . ALA B 1 59 ? 19.266 31.75 20.109 1 98.31 59 ALA B N 1
ATOM 4428 C CA . ALA B 1 59 ? 17.953 32.406 20.078 1 98.31 59 ALA B CA 1
ATOM 4429 C C . ALA B 1 59 ? 17.984 33.719 20.844 1 98.31 59 ALA B C 1
ATOM 4431 O O . ALA B 1 59 ? 17.406 34.719 20.391 1 98.31 59 ALA B O 1
ATOM 4432 N N . VAL B 1 60 ? 18.656 33.719 21.953 1 98.06 60 VAL B N 1
ATOM 4433 C CA . VAL B 1 60 ? 18.719 34.906 22.797 1 98.06 60 VAL B CA 1
ATOM 4434 C C . VAL B 1 60 ? 19.547 36 22.094 1 98.06 60 VAL B C 1
ATOM 4436 O O . VAL B 1 60 ? 19.203 37.156 22.156 1 98.06 60 VAL B O 1
ATOM 4439 N N . GLU B 1 61 ? 20.641 35.625 21.484 1 98.25 61 GLU B N 1
ATOM 4440 C CA . GLU B 1 61 ? 21.453 36.562 20.75 1 98.25 61 GLU B CA 1
ATOM 4441 C C . GLU B 1 61 ? 20.656 37.219 19.609 1 98.25 61 GLU B C 1
ATOM 4443 O O . GLU B 1 61 ? 20.766 38.406 19.359 1 98.25 61 GLU B O 1
ATOM 4448 N N . GLN B 1 62 ? 19.922 36.438 18.906 1 98.25 62 GLN B N 1
ATOM 4449 C CA . GLN B 1 62 ? 19.062 36.969 17.844 1 98.25 62 GLN B CA 1
ATOM 4450 C C . GLN B 1 62 ? 18.031 37.969 18.391 1 98.25 62 GLN B C 1
ATOM 4452 O O . GLN B 1 62 ? 17.781 39 17.797 1 98.25 62 GLN B O 1
ATOM 4457 N N . ALA B 1 63 ? 17.453 37.594 19.531 1 98.69 63 ALA B N 1
ATOM 4458 C CA . ALA B 1 63 ? 16.453 38.438 20.172 1 98.69 63 ALA B CA 1
ATOM 4459 C C . ALA B 1 63 ? 17.062 39.781 20.578 1 98.69 63 ALA B C 1
ATOM 4461 O O . ALA B 1 63 ? 16.453 40.844 20.391 1 98.69 63 ALA B O 1
ATOM 4462 N N . LYS B 1 64 ? 18.281 39.719 21.109 1 98.5 64 LYS B N 1
ATOM 4463 C CA . LYS B 1 64 ? 18.969 40.938 21.516 1 98.5 64 LYS B CA 1
ATOM 4464 C C . LYS B 1 64 ? 19.219 41.844 20.312 1 98.5 64 LYS B C 1
ATOM 4466 O O . LYS B 1 64 ? 19.062 43.062 20.406 1 98.5 64 LYS B O 1
ATOM 4471 N N . ALA B 1 65 ? 19.641 41.25 19.297 1 98.56 65 ALA B N 1
ATOM 4472 C CA . ALA B 1 65 ? 19.891 42.031 18.078 1 98.56 65 ALA B CA 1
ATOM 4473 C C . ALA B 1 65 ? 18.625 42.719 17.609 1 98.56 65 ALA B C 1
ATOM 4475 O O . ALA B 1 65 ? 18.672 43.875 17.141 1 98.56 65 ALA B O 1
ATOM 4476 N N . LEU B 1 66 ? 17.531 42.062 17.656 1 98.69 66 LEU B N 1
ATOM 4477 C CA . LEU B 1 66 ? 16.266 42.656 17.234 1 98.69 66 LEU B CA 1
ATOM 4478 C C . LEU B 1 66 ? 15.805 43.75 18.188 1 98.69 66 LEU B C 1
ATOM 4480 O O . LEU B 1 66 ? 15.172 44.719 17.781 1 98.69 66 LEU B O 1
ATOM 4484 N N . ASP B 1 67 ? 16.094 43.562 19.484 1 98.44 67 ASP B N 1
ATOM 4485 C CA . ASP B 1 67 ? 15.828 44.656 20.453 1 98.44 67 ASP B CA 1
ATOM 4486 C C . ASP B 1 67 ? 16.594 45.906 20.094 1 98.44 67 ASP B C 1
ATOM 4488 O O . ASP B 1 67 ? 16.062 47 20.156 1 98.44 67 ASP B O 1
ATOM 4492 N N . VAL B 1 68 ? 17.828 45.688 19.75 1 98.38 68 VAL B N 1
ATOM 4493 C CA . VAL B 1 68 ? 18.672 46.812 19.359 1 98.38 68 VAL B CA 1
ATOM 4494 C C . VAL B 1 68 ? 18.109 47.469 18.109 1 98.38 68 VAL B C 1
ATOM 4496 O O . VAL B 1 68 ? 18.031 48.688 18.016 1 98.38 68 VAL B O 1
ATOM 4499 N N . GLU B 1 69 ? 17.766 46.656 17.203 1 98.38 69 GLU B N 1
ATOM 4500 C CA . GLU B 1 69 ? 17.188 47.188 15.969 1 98.38 69 GLU B CA 1
ATOM 4501 C C . GLU B 1 69 ? 15.914 47.969 16.25 1 98.38 69 GLU B C 1
ATOM 4503 O O . GLU B 1 69 ? 15.727 49.062 15.688 1 98.38 69 GLU B O 1
ATOM 4508 N N . ARG B 1 70 ? 15.062 47.438 17.062 1 97.75 70 ARG B N 1
ATOM 4509 C CA . ARG B 1 70 ? 13.836 48.125 17.438 1 97.75 70 ARG B CA 1
ATOM 4510 C C . ARG B 1 70 ? 14.156 49.5 18 1 97.75 70 ARG B C 1
ATOM 4512 O O . ARG B 1 70 ? 13.492 50.5 17.672 1 97.75 70 ARG B O 1
ATOM 4519 N N . ALA B 1 71 ? 15.141 49.594 18.828 1 96.94 71 ALA B N 1
ATOM 4520 C CA . ALA B 1 71 ? 15.508 50.844 19.5 1 96.94 71 ALA B CA 1
ATOM 4521 C C . ALA B 1 71 ? 16.078 51.844 18.5 1 96.94 71 ALA B C 1
ATOM 4523 O O . ALA B 1 71 ? 15.828 53.062 18.609 1 96.94 71 ALA B O 1
ATOM 4524 N N . ASN B 1 72 ? 16.734 51.344 17.562 1 97.31 72 ASN B N 1
ATOM 4525 C CA . ASN B 1 72 ? 17.453 52.219 16.656 1 97.31 72 ASN B CA 1
ATOM 4526 C C . ASN B 1 72 ? 16.609 52.594 15.438 1 97.31 72 ASN B C 1
ATOM 4528 O O . ASN B 1 72 ? 16.688 53.719 14.969 1 97.31 72 ASN B O 1
ATOM 4532 N N . SER B 1 73 ? 15.875 51.688 14.891 1 96.75 73 SER B N 1
ATOM 4533 C CA . SER B 1 73 ? 15.25 51.906 13.586 1 96.75 73 SER B CA 1
ATOM 4534 C C . SER B 1 73 ? 13.766 51.594 13.625 1 96.75 73 SER B C 1
ATOM 4536 O O . SER B 1 73 ? 13.078 51.688 12.609 1 96.75 73 SER B O 1
ATOM 4538 N N . GLY B 1 74 ? 13.305 51.188 14.773 1 96.25 74 GLY B N 1
ATOM 4539 C CA . GLY B 1 74 ? 11.914 50.781 14.852 1 96.25 74 GLY B CA 1
ATOM 4540 C C . GLY B 1 74 ? 11.703 49.344 14.445 1 96.25 74 GLY B C 1
ATOM 4541 O O . GLY B 1 74 ? 12.625 48.688 13.945 1 96.25 74 GLY B O 1
ATOM 4542 N N . PRO B 1 75 ? 10.508 48.812 14.664 1 97.31 75 PRO B N 1
ATOM 4543 C CA . PRO B 1 75 ? 10.211 47.438 14.297 1 97.31 75 PRO B CA 1
ATOM 4544 C C . PRO B 1 75 ? 10.078 47.25 12.789 1 97.31 75 PRO B C 1
ATOM 4546 O O . PRO B 1 75 ? 9.594 48.125 12.086 1 97.31 75 PRO B O 1
ATOM 4549 N N . ARG B 1 76 ? 10.414 46.031 12.297 1 96.5 76 ARG B N 1
ATOM 4550 C CA . ARG B 1 76 ? 10.25 45.656 10.891 1 96.5 76 ARG B CA 1
ATOM 4551 C C . ARG B 1 76 ? 8.781 45.531 10.523 1 96.5 76 ARG B C 1
ATOM 4553 O O . ARG B 1 76 ? 8.406 45.688 9.359 1 96.5 76 ARG B O 1
ATOM 4560 N N . GLY B 1 77 ? 7.973 45.25 11.43 1 95.25 77 GLY B N 1
ATOM 4561 C CA . GLY B 1 77 ? 6.547 45 11.281 1 95.25 77 GLY B CA 1
ATOM 4562 C C . GLY B 1 77 ? 5.891 44.5 12.547 1 95.25 77 GLY B C 1
ATOM 4563 O O . GLY B 1 77 ? 6.512 44.5 13.617 1 95.25 77 GLY B O 1
ATOM 4564 N N . PRO B 1 78 ? 4.672 44.031 12.43 1 95.88 78 PRO B N 1
ATOM 4565 C CA . PRO B 1 78 ? 3.875 43.688 13.609 1 95.88 78 PRO B CA 1
ATOM 4566 C C . PRO B 1 78 ? 4.379 42.438 14.305 1 95.88 78 PRO B C 1
ATOM 4568 O O . PRO B 1 78 ? 3.932 42.094 15.406 1 95.88 78 PRO B O 1
ATOM 4571 N N . LEU B 1 79 ? 5.336 41.719 13.734 1 98.12 79 LEU B N 1
ATOM 4572 C CA . LEU B 1 79 ? 5.781 40.5 14.352 1 98.12 79 LEU B CA 1
ATOM 4573 C C . LEU B 1 79 ? 7.266 40.562 14.695 1 98.12 79 LEU B C 1
ATOM 4575 O O . LEU B 1 79 ? 7.879 39.531 15.016 1 98.12 79 LEU B O 1
ATOM 4579 N N . HIS B 1 80 ? 7.836 41.75 14.688 1 98.44 80 HIS B N 1
ATOM 4580 C CA . HIS B 1 80 ? 9.242 41.969 15.023 1 98.44 80 HIS B CA 1
ATOM 4581 C C . HIS B 1 80 ? 9.547 41.5 16.438 1 98.44 80 HIS B C 1
ATOM 4583 O O . HIS B 1 80 ? 8.922 41.969 17.406 1 98.44 80 HIS B O 1
ATOM 4589 N N . GLY B 1 81 ? 10.469 40.594 16.547 1 98.62 81 GLY B N 1
ATOM 4590 C CA . GLY B 1 81 ? 10.938 40.156 17.844 1 98.62 81 GLY B CA 1
ATOM 4591 C C . GLY B 1 81 ? 10.062 39.094 18.469 1 98.62 81 GLY B C 1
ATOM 4592 O O . GLY B 1 81 ? 10.281 38.688 19.609 1 98.62 81 GLY B O 1
ATOM 4593 N N . ILE B 1 82 ? 9.023 38.594 17.766 1 98.75 82 ILE B N 1
ATOM 4594 C CA . ILE B 1 82 ? 8.086 37.594 18.266 1 98.75 82 ILE B CA 1
ATOM 4595 C C . ILE B 1 82 ? 8.617 36.188 17.984 1 98.75 82 ILE B C 1
ATOM 4597 O O . ILE B 1 82 ? 9.039 35.906 16.875 1 98.75 82 ILE B O 1
ATOM 4601 N N . PRO B 1 83 ? 8.719 35.281 19.016 1 98.81 83 PRO B N 1
ATOM 4602 C CA . PRO B 1 83 ? 9.102 33.906 18.797 1 98.81 83 PRO B CA 1
ATOM 4603 C C . PRO B 1 83 ? 8.055 33.125 18 1 98.81 83 PRO B C 1
ATOM 4605 O O . PRO B 1 83 ? 6.855 33.375 18.141 1 98.81 83 PRO B O 1
ATOM 4608 N N . VAL B 1 84 ? 8.477 32.125 17.172 1 98.94 84 VAL B N 1
ATOM 4609 C CA . VAL B 1 84 ? 7.594 31.328 16.344 1 98.94 84 VAL B CA 1
ATOM 4610 C C . VAL B 1 84 ? 8.094 29.875 16.312 1 98.94 84 VAL B C 1
ATOM 4612 O O . VAL B 1 84 ? 9.297 29.625 16.359 1 98.94 84 VAL B O 1
ATOM 4615 N N . LEU B 1 85 ? 7.172 28.906 16.344 1 98.94 85 LEU B N 1
ATOM 4616 C CA . LEU B 1 85 ? 7.477 27.5 16.078 1 98.94 85 LEU B CA 1
ATOM 4617 C C . LEU B 1 85 ? 7.215 27.172 14.609 1 98.94 85 LEU B C 1
ATOM 4619 O O . LEU B 1 85 ? 6.242 27.641 14.023 1 98.94 85 LEU B O 1
ATOM 4623 N N . VAL B 1 86 ? 8.086 26.391 13.992 1 98.94 86 VAL B N 1
ATOM 4624 C CA . VAL B 1 86 ? 7.879 25.922 12.625 1 98.94 86 VAL B CA 1
ATOM 4625 C C . VAL B 1 86 ? 7.863 24.391 12.602 1 98.94 86 VAL B C 1
ATOM 4627 O O . VAL B 1 86 ? 8.672 23.734 13.273 1 98.94 86 VAL B O 1
ATOM 4630 N N . LYS B 1 87 ? 6.867 23.766 11.875 1 98.81 87 LYS B N 1
ATOM 4631 C CA . LYS B 1 87 ? 6.781 22.312 11.75 1 98.81 87 LYS B CA 1
ATOM 4632 C C . LYS B 1 87 ? 8.117 21.719 11.32 1 98.81 87 LYS B C 1
ATOM 4634 O O . LYS B 1 87 ? 8.789 22.266 10.438 1 98.81 87 LYS B O 1
ATOM 4639 N N . ASP B 1 88 ? 8.492 20.594 11.938 1 98.69 88 ASP B N 1
ATOM 4640 C CA . ASP B 1 88 ? 9.773 19.938 11.656 1 98.69 88 ASP B CA 1
ATOM 4641 C C . ASP B 1 88 ? 9.773 19.328 10.258 1 98.69 88 ASP B C 1
ATOM 4643 O O . ASP B 1 88 ? 10.414 18.297 10.031 1 98.69 88 ASP B O 1
ATOM 4647 N N . HIS B 1 89 ? 9.102 19.938 9.43 1 96.94 89 HIS B N 1
ATOM 4648 C CA . HIS B 1 89 ? 9.039 19.594 8.016 1 96.94 89 HIS B CA 1
ATOM 4649 C C . HIS B 1 89 ? 9.75 20.641 7.164 1 96.94 89 HIS B C 1
ATOM 4651 O O . HIS B 1 89 ? 10.102 20.375 6.012 1 96.94 89 HIS B O 1
ATOM 4657 N N . PHE B 1 90 ? 9.883 21.75 7.684 1 98.62 90 PHE B N 1
ATOM 4658 C CA . PHE B 1 90 ? 10.57 22.859 7.016 1 98.62 90 PHE B CA 1
ATOM 4659 C C . PHE B 1 90 ? 12.078 22.75 7.211 1 98.62 90 PHE B C 1
ATOM 4661 O O . PHE B 1 90 ? 12.562 22.688 8.344 1 98.62 90 PHE B O 1
ATOM 4668 N N . ALA B 1 91 ? 12.805 22.781 6.102 1 98.69 91 ALA B N 1
ATOM 4669 C CA . ALA B 1 91 ? 14.258 22.766 6.203 1 98.69 91 ALA B CA 1
ATOM 4670 C C . ALA B 1 91 ? 14.773 23.984 6.945 1 98.69 91 ALA B C 1
ATOM 4672 O O . ALA B 1 91 ? 14.328 25.109 6.688 1 98.69 91 ALA B O 1
ATOM 4673 N N . THR B 1 92 ? 15.625 23.719 7.859 1 98.44 92 THR B N 1
ATOM 4674 C CA . THR B 1 92 ? 16.328 24.797 8.547 1 98.44 92 THR B CA 1
ATOM 4675 C C . THR B 1 92 ? 17.844 24.641 8.414 1 98.44 92 THR B C 1
ATOM 4677 O O . THR B 1 92 ? 18.375 23.562 8.672 1 98.44 92 THR B O 1
ATOM 4680 N N . HIS B 1 93 ? 18.469 25.688 8.023 1 97.62 93 HIS B N 1
ATOM 4681 C CA . HIS B 1 93 ? 19.922 25.672 7.891 1 97.62 93 HIS B CA 1
ATOM 4682 C C . HIS B 1 93 ? 20.594 25.484 9.242 1 97.62 93 HIS B C 1
ATOM 4684 O O . HIS B 1 93 ? 20.109 25.969 10.266 1 97.62 93 HIS B O 1
ATOM 4690 N N . PRO B 1 94 ? 21.734 24.844 9.273 1 95.25 94 PRO B N 1
ATOM 4691 C CA . PRO B 1 94 ? 22.438 24.578 10.531 1 95.25 94 PRO B CA 1
ATOM 4692 C C . PRO B 1 94 ? 22.734 25.844 11.312 1 95.25 94 PRO B C 1
ATOM 4694 O O . PRO B 1 94 ? 22.891 25.797 12.539 1 95.25 94 PRO B O 1
ATOM 4697 N N . SER B 1 95 ? 22.828 26.953 10.641 1 95.69 95 SER B N 1
ATOM 4698 C CA . SER B 1 95 ? 23.094 28.219 11.312 1 95.69 95 SER B CA 1
ATOM 4699 C C . SER B 1 95 ? 22 28.547 12.328 1 95.69 95 SER B C 1
ATOM 4701 O O . SER B 1 95 ? 22.203 29.359 13.234 1 95.69 95 SER B O 1
ATOM 4703 N N . LEU B 1 96 ? 20.844 27.953 12.219 1 96.81 96 LEU B N 1
ATOM 4704 C CA . LEU B 1 96 ? 19.766 28.172 13.18 1 96.81 96 LEU B CA 1
ATOM 4705 C C . LEU B 1 96 ? 19.891 27.188 14.344 1 96.81 96 LEU B C 1
ATOM 4707 O O . LEU B 1 96 ? 19.125 27.297 15.312 1 96.81 96 LEU B O 1
ATOM 4711 N N . GLY B 1 97 ? 20.781 26.281 14.273 1 97.31 97 GLY B N 1
ATOM 4712 C CA . GLY B 1 97 ? 21.094 25.359 15.359 1 97.31 97 GLY B CA 1
ATOM 4713 C C . GLY B 1 97 ? 20.094 24.234 15.484 1 97.31 97 GLY B C 1
ATOM 4714 O O . GLY B 1 97 ? 20.062 23.531 16.5 1 97.31 97 GLY B O 1
ATOM 4715 N N . MET B 1 98 ? 19.219 24.125 14.516 1 97.12 98 MET B N 1
ATOM 4716 C CA . MET B 1 98 ? 18.219 23.078 14.5 1 97.12 98 MET B CA 1
ATOM 4717 C C . MET B 1 98 ? 18.234 22.344 13.164 1 97.12 98 MET B C 1
ATOM 4719 O O . MET B 1 98 ? 18.406 22.953 12.109 1 97.12 98 MET B O 1
ATOM 4723 N N . GLY B 1 99 ? 18.094 21.031 13.211 1 96.12 99 GLY B N 1
ATOM 4724 C CA . GLY B 1 99 ? 18 20.234 12 1 96.12 99 GLY B CA 1
ATOM 4725 C C . GLY B 1 99 ? 16.578 20.062 11.508 1 96.12 99 GLY B C 1
ATOM 4726 O O . GLY B 1 99 ? 15.703 20.875 11.82 1 96.12 99 GLY B O 1
ATOM 4727 N N . THR B 1 100 ? 16.359 19.109 10.594 1 98.38 100 THR B N 1
ATOM 4728 C CA . THR B 1 100 ? 15.062 18.75 10.055 1 98.38 100 THR B CA 1
ATOM 4729 C C . THR B 1 100 ? 14.914 17.234 9.977 1 98.38 100 THR B C 1
ATOM 4731 O O . THR B 1 100 ? 15.672 16.562 9.266 1 98.38 100 THR B O 1
ATOM 4734 N N . THR B 1 101 ? 13.859 16.703 10.711 1 98.38 101 THR B N 1
ATOM 4735 C CA . THR B 1 101 ? 13.773 15.25 10.805 1 98.38 101 THR B CA 1
ATOM 4736 C C . THR B 1 101 ? 12.5 14.742 10.117 1 98.38 101 THR B C 1
ATOM 4738 O O . THR B 1 101 ? 12.367 13.547 9.859 1 98.38 101 THR B O 1
ATOM 4741 N N . CYS B 1 102 ? 11.578 15.633 9.836 1 98.31 102 CYS B N 1
ATOM 4742 C CA . CYS B 1 102 ? 10.258 15.25 9.344 1 98.31 102 CYS B CA 1
ATOM 4743 C C . CYS B 1 102 ? 9.602 14.242 10.273 1 98.31 102 CYS B C 1
ATOM 4745 O O . CYS B 1 102 ? 8.852 13.375 9.828 1 98.31 102 CYS B O 1
ATOM 4747 N N . GLY B 1 103 ? 9.93 14.281 11.555 1 98.31 103 GLY B N 1
ATOM 4748 C CA . GLY B 1 103 ? 9.375 13.398 12.562 1 98.31 103 GLY B CA 1
ATOM 4749 C C . GLY B 1 103 ? 10.047 12.039 12.609 1 98.31 103 GLY B C 1
ATOM 4750 O O . GLY B 1 103 ? 9.742 11.211 13.469 1 98.31 103 GLY B O 1
ATOM 4751 N N . THR B 1 104 ? 10.945 11.703 11.734 1 98.62 104 THR B N 1
ATOM 4752 C CA . THR B 1 104 ? 11.578 10.391 11.75 1 98.62 104 THR B CA 1
ATOM 4753 C C . THR B 1 104 ? 12.969 10.469 12.383 1 98.62 104 THR B C 1
ATOM 4755 O O . THR B 1 104 ? 13.75 11.367 12.062 1 98.62 104 THR B O 1
ATOM 4758 N N . ALA B 1 105 ? 13.32 9.5 13.219 1 98.31 105 ALA B N 1
ATOM 4759 C CA . ALA B 1 105 ? 14.633 9.414 13.852 1 98.31 105 ALA B CA 1
ATOM 4760 C C . ALA B 1 105 ? 15.734 9.219 12.812 1 98.31 105 ALA B C 1
ATOM 4762 O O . ALA B 1 105 ? 16.875 9.609 13.031 1 98.31 105 ALA B O 1
ATOM 4763 N N . ALA B 1 106 ? 15.398 8.695 11.625 1 98.5 106 ALA B N 1
ATOM 4764 C CA . ALA B 1 106 ? 16.359 8.398 10.562 1 98.5 106 ALA B CA 1
ATOM 4765 C C . ALA B 1 106 ? 17.031 9.68 10.055 1 98.5 106 ALA B C 1
ATOM 4767 O O 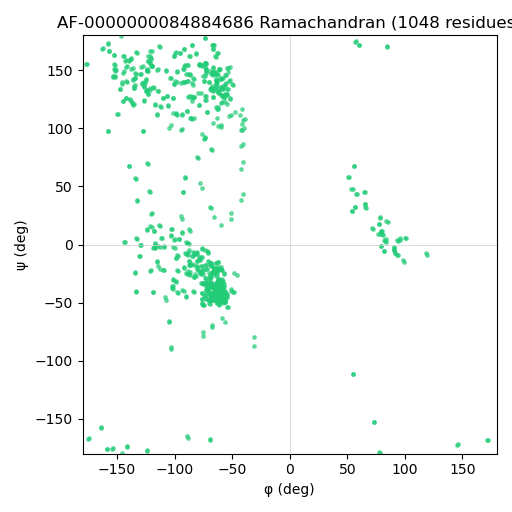. ALA B 1 106 ? 18.125 9.633 9.5 1 98.5 106 ALA B O 1
ATOM 4768 N N . LEU B 1 107 ? 16.422 10.844 10.289 1 98.44 107 LEU B N 1
ATOM 4769 C CA . LEU B 1 107 ? 16.938 12.078 9.719 1 98.44 107 LEU B CA 1
ATOM 4770 C C . LEU B 1 107 ? 17.453 13.008 10.82 1 98.44 107 LEU B C 1
ATOM 4772 O O . LEU B 1 107 ? 17.656 14.203 10.586 1 98.44 107 LEU B O 1
ATOM 4776 N N . ARG B 1 108 ? 17.688 12.539 11.992 1 97.19 108 ARG B N 1
ATOM 4777 C CA . ARG B 1 108 ? 18.141 13.328 13.133 1 97.19 108 ARG B CA 1
ATOM 4778 C C . ARG B 1 108 ? 19.438 14.062 12.82 1 97.19 108 ARG B C 1
ATOM 4780 O O . ARG B 1 108 ? 19.656 15.18 13.281 1 97.19 108 ARG B O 1
ATOM 4787 N N . ASP B 1 109 ? 20.328 13.445 12 1 96.31 109 ASP B N 1
ATOM 4788 C CA . ASP B 1 109 ? 21.656 14.016 11.742 1 96.31 109 ASP B CA 1
ATOM 4789 C C . ASP B 1 109 ? 21.703 14.68 10.367 1 96.31 109 ASP B C 1
ATOM 4791 O O . ASP B 1 109 ? 22.781 15.047 9.891 1 96.31 109 ASP B O 1
ATOM 4795 N N . ALA B 1 110 ? 20.547 14.773 9.727 1 97.5 110 ALA B N 1
ATOM 4796 C CA . ALA B 1 110 ? 20.516 15.398 8.406 1 97.5 110 ALA B CA 1
ATOM 4797 C C . ALA B 1 110 ? 20.859 16.891 8.5 1 97.5 110 ALA B C 1
ATOM 4799 O O . ALA B 1 110 ? 20.578 17.531 9.508 1 97.5 110 ALA B O 1
ATOM 4800 N N . ARG B 1 111 ? 21.516 17.453 7.43 1 97.5 111 ARG B N 1
ATOM 4801 C CA . ARG B 1 111 ? 21.953 18.844 7.41 1 97.5 111 ARG B CA 1
ATOM 4802 C C . ARG B 1 111 ? 21.453 19.562 6.168 1 97.5 111 ARG B C 1
ATOM 4804 O O . ARG B 1 111 ? 22.094 19.516 5.113 1 97.5 111 ARG B O 1
ATOM 4811 N N . PRO B 1 112 ? 20.359 20.297 6.297 1 98.25 112 PRO B N 1
ATOM 4812 C CA . PRO B 1 112 ? 19.875 21.062 5.148 1 98.25 112 PRO B CA 1
ATOM 4813 C C . PRO B 1 112 ? 20.875 22.109 4.668 1 98.25 112 PRO B C 1
ATOM 4815 O O . PRO B 1 112 ? 21.625 22.672 5.473 1 98.25 112 PRO B O 1
ATOM 4818 N N . ILE B 1 113 ? 20.828 22.406 3.357 1 97.69 113 ILE B N 1
ATOM 4819 C CA . ILE B 1 113 ? 21.812 23.312 2.777 1 97.69 113 ILE B CA 1
ATOM 4820 C C . ILE B 1 113 ? 21.328 24.75 2.932 1 97.69 113 ILE B C 1
ATOM 4822 O O . ILE B 1 113 ? 22.109 25.688 2.805 1 97.69 113 ILE B O 1
ATOM 4826 N N . ARG B 1 114 ? 20.078 24.969 3.186 1 97.56 114 ARG B N 1
ATOM 4827 C CA . ARG B 1 114 ? 19.469 26.297 3.363 1 97.56 114 ARG B CA 1
ATOM 4828 C C . ARG B 1 114 ? 18.125 26.172 4.055 1 97.56 114 ARG B C 1
ATOM 4830 O O . ARG B 1 114 ? 17.625 25.078 4.297 1 97.56 114 ARG B O 1
ATOM 4837 N N . ASN B 1 115 ? 17.578 27.281 4.469 1 98.56 115 ASN B N 1
ATOM 4838 C CA . ASN B 1 115 ? 16.234 27.328 5.02 1 98.56 115 ASN B CA 1
ATOM 4839 C C . ASN B 1 115 ? 15.18 27.141 3.928 1 98.56 115 ASN B C 1
ATOM 4841 O O . ASN B 1 115 ? 15.406 27.5 2.773 1 98.56 115 ASN B O 1
ATOM 4845 N N . ALA B 1 116 ? 14.062 26.516 4.352 1 98.69 116 ALA B N 1
ATOM 4846 C CA . ALA B 1 116 ? 12.898 26.656 3.488 1 98.69 116 ALA B CA 1
ATOM 4847 C C . ALA B 1 116 ? 12.594 28.141 3.225 1 98.69 116 ALA B C 1
ATOM 4849 O O . ALA B 1 116 ? 12.82 28.984 4.09 1 98.69 116 ALA B O 1
ATOM 4850 N N . VAL B 1 117 ? 12.008 28.453 2.098 1 97.69 117 VAL B N 1
ATOM 4851 C CA . VAL B 1 117 ? 11.773 29.844 1.676 1 97.69 117 VAL B CA 1
ATOM 4852 C C . VAL B 1 117 ? 10.859 30.531 2.68 1 97.69 117 VAL B C 1
ATOM 4854 O O . VAL B 1 117 ? 11.094 31.703 3.031 1 97.69 117 VAL B O 1
ATOM 4857 N N . VAL B 1 118 ? 9.844 29.828 3.164 1 98.69 118 VAL B N 1
ATOM 4858 C CA . VAL B 1 118 ? 8.898 30.453 4.09 1 98.69 118 VAL B CA 1
ATOM 4859 C C . VAL B 1 118 ? 9.594 30.734 5.418 1 98.69 118 VAL B C 1
ATOM 4861 O O . VAL B 1 118 ? 9.273 31.719 6.094 1 98.69 118 VAL B O 1
ATOM 4864 N N . VAL B 1 119 ? 10.539 29.922 5.828 1 98.81 119 VAL B N 1
ATOM 4865 C CA . VAL B 1 119 ? 11.305 30.172 7.047 1 98.81 119 VAL B CA 1
ATOM 4866 C C . VAL B 1 119 ? 12.109 31.453 6.895 1 98.81 119 VAL B C 1
ATOM 4868 O O . VAL B 1 119 ? 12.164 32.281 7.816 1 98.81 119 VAL B O 1
ATOM 4871 N N . ASP B 1 120 ? 12.727 31.641 5.734 1 98.69 120 ASP B N 1
ATOM 4872 C CA . ASP B 1 120 ? 13.453 32.875 5.469 1 98.69 120 ASP B CA 1
ATOM 4873 C C . ASP B 1 120 ? 12.523 34.094 5.531 1 98.69 120 ASP B C 1
ATOM 4875 O O . ASP B 1 120 ? 12.906 35.125 6.035 1 98.69 120 ASP B O 1
ATOM 4879 N N . LYS B 1 121 ? 11.344 33.969 5.027 1 98.38 121 LYS B N 1
ATOM 4880 C CA . LYS B 1 121 ? 10.375 35.062 5.09 1 98.38 121 LYS B CA 1
ATOM 4881 C C . LYS B 1 121 ? 10.07 35.438 6.535 1 98.38 121 LYS B C 1
ATOM 4883 O O . LYS B 1 121 ? 9.914 36.625 6.852 1 98.38 121 LYS B O 1
ATOM 4888 N N . LEU B 1 122 ? 9.906 34.438 7.395 1 98.81 122 LEU B N 1
ATOM 4889 C CA . LEU B 1 122 ? 9.656 34.688 8.805 1 98.81 122 LEU B CA 1
ATOM 4890 C C . LEU B 1 122 ? 10.82 35.469 9.438 1 98.81 122 LEU B C 1
ATOM 4892 O O . LEU B 1 122 ? 10.617 36.438 10.141 1 98.81 122 LEU B O 1
ATOM 4896 N N . ILE B 1 123 ? 12 35 9.164 1 98.62 123 ILE B N 1
ATOM 4897 C CA . ILE B 1 123 ? 13.195 35.594 9.727 1 98.62 123 ILE B CA 1
ATOM 4898 C C . ILE B 1 123 ? 13.352 37.031 9.211 1 98.62 123 ILE B C 1
ATOM 4900 O O . ILE B 1 123 ? 13.664 37.938 9.969 1 98.62 123 ILE B O 1
ATOM 4904 N N . GLU B 1 124 ? 13.133 37.25 7.938 1 98.12 124 GLU B N 1
ATOM 4905 C CA . GLU B 1 124 ? 13.219 38.594 7.324 1 98.12 124 GLU B CA 1
ATOM 4906 C C . GLU B 1 124 ? 12.227 39.531 7.961 1 98.12 124 GLU B C 1
ATOM 4908 O O . GLU B 1 124 ? 12.492 40.75 8.055 1 98.12 124 GLU B O 1
ATOM 4913 N N . ALA B 1 125 ? 11.102 39.031 8.414 1 98.31 125 ALA B N 1
ATOM 4914 C CA . ALA B 1 125 ? 10.062 39.844 9.031 1 98.31 125 ALA B CA 1
ATOM 4915 C C . ALA B 1 125 ? 10.391 40.156 10.492 1 98.31 125 ALA B C 1
ATOM 4917 O O . ALA B 1 125 ? 9.68 40.906 11.156 1 98.31 125 ALA B O 1
ATOM 4918 N N . GLY B 1 126 ? 11.453 39.531 11.047 1 98.56 126 GLY B N 1
ATOM 4919 C CA . GLY B 1 126 ? 11.93 39.812 12.391 1 98.56 126 GLY B CA 1
ATOM 4920 C C . GLY B 1 126 ? 11.477 38.781 13.406 1 98.56 126 GLY B C 1
ATOM 4921 O O . GLY B 1 126 ? 11.625 38.969 14.617 1 98.56 126 GLY B O 1
ATOM 4922 N N . LEU B 1 127 ? 10.828 37.719 12.953 1 98.81 127 LEU B N 1
ATOM 4923 C CA . LEU B 1 127 ? 10.469 36.656 13.875 1 98.81 127 LEU B CA 1
ATOM 4924 C C . LEU B 1 127 ? 11.695 35.844 14.273 1 98.81 127 LEU B C 1
ATOM 4926 O O . LEU B 1 127 ? 12.703 35.844 13.562 1 98.81 127 LEU B O 1
ATOM 4930 N N . ILE B 1 128 ? 11.625 35.188 15.422 1 98.75 128 ILE B N 1
ATOM 4931 C CA . ILE B 1 128 ? 12.688 34.344 15.93 1 98.75 128 ILE B CA 1
ATOM 4932 C C . ILE B 1 128 ? 12.195 32.906 15.984 1 98.75 128 ILE B C 1
ATOM 4934 O O . ILE B 1 128 ? 11.297 32.562 16.766 1 98.75 128 ILE B O 1
ATOM 4938 N N . VAL B 1 129 ? 12.75 32 15.133 1 98.88 129 VAL B N 1
ATOM 4939 C CA . VAL B 1 129 ? 12.391 30.594 15.164 1 98.88 129 VAL B CA 1
ATOM 4940 C C . VAL B 1 129 ? 12.977 29.938 16.406 1 98.88 129 VAL B C 1
ATOM 4942 O O . VAL B 1 129 ? 14.188 29.719 16.5 1 98.88 129 VAL B O 1
ATOM 4945 N N . ILE B 1 130 ? 12.102 29.5 17.328 1 98.81 130 ILE B N 1
ATOM 4946 C CA . ILE B 1 130 ? 12.633 29.062 18.625 1 98.81 130 ILE B CA 1
ATOM 4947 C C . ILE B 1 130 ? 12.508 27.547 18.766 1 98.81 130 ILE B C 1
ATOM 4949 O O . ILE B 1 130 ? 12.945 26.984 19.766 1 98.81 130 ILE B O 1
ATOM 4953 N N . GLY B 1 131 ? 11.914 26.922 17.719 1 98.81 131 GLY B N 1
ATOM 4954 C CA . GLY B 1 131 ? 11.805 25.469 17.797 1 98.81 131 GLY B CA 1
ATOM 4955 C C . GLY B 1 131 ? 11.203 24.844 16.547 1 98.81 131 GLY B C 1
ATOM 4956 O O . GLY B 1 131 ? 10.516 25.531 15.781 1 98.81 131 GLY B O 1
ATOM 4957 N N . LYS B 1 132 ? 11.539 23.578 16.344 1 98.88 132 LYS B N 1
ATOM 4958 C CA . LYS B 1 132 ? 10.93 22.703 15.336 1 98.88 132 LYS B CA 1
ATOM 4959 C C . LYS B 1 132 ? 9.773 21.906 15.938 1 98.88 132 LYS B C 1
ATOM 4961 O O . LYS B 1 132 ? 10 21.031 16.797 1 98.88 132 LYS B O 1
ATOM 4966 N N . ALA B 1 133 ? 8.586 22.234 15.492 1 98.88 133 ALA B N 1
ATOM 4967 C CA . ALA B 1 133 ? 7.387 21.609 16.062 1 98.88 133 ALA B CA 1
ATOM 4968 C C . ALA B 1 133 ? 7.227 20.172 15.578 1 98.88 133 ALA B C 1
ATOM 4970 O O . ALA B 1 133 ? 7.484 19.875 14.414 1 98.88 133 ALA B O 1
ATOM 4971 N N . SER B 1 134 ? 6.789 19.297 16.516 1 98.44 134 SER B N 1
ATOM 4972 C CA . SER B 1 134 ? 6.566 17.891 16.188 1 98.44 134 SER B CA 1
ATOM 4973 C C . SER B 1 13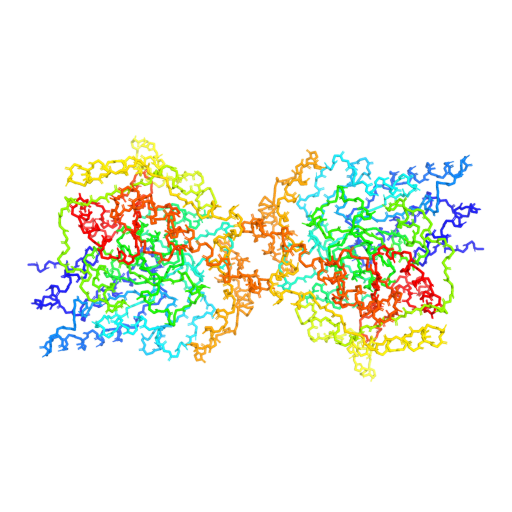4 ? 5.41 17.734 15.195 1 98.44 134 SER B C 1
ATOM 4975 O O . SER B 1 134 ? 4.734 18.719 14.867 1 98.44 134 SER B O 1
ATOM 4977 N N . LEU B 1 135 ? 5.246 16.547 14.711 1 98.25 135 LEU B N 1
ATOM 4978 C CA . LEU B 1 135 ? 4.254 16.234 13.688 1 98.25 135 LEU B CA 1
ATOM 4979 C C . LEU B 1 135 ? 3.898 14.75 13.719 1 98.25 135 LEU B C 1
ATOM 4981 O O . LEU B 1 135 ? 4.512 13.977 14.461 1 98.25 135 LEU B O 1
ATOM 4985 N N . SER B 1 136 ? 2.828 14.422 13.031 1 97.5 136 SER B N 1
ATOM 4986 C CA . SER B 1 136 ? 2.689 13.008 12.672 1 97.5 136 SER B CA 1
ATOM 4987 C C . SER B 1 136 ? 3.773 12.578 11.695 1 97.5 136 SER B C 1
ATOM 4989 O O . SER B 1 136 ? 3.951 13.203 10.641 1 97.5 136 SER B O 1
ATOM 4991 N N . GLU B 1 137 ? 4.449 11.586 11.992 1 97.81 137 GLU B N 1
ATOM 4992 C CA . GLU B 1 137 ? 5.66 11.219 11.273 1 97.81 137 GLU B CA 1
ATOM 4993 C C . GLU B 1 137 ? 5.406 11.148 9.766 1 97.81 137 GLU B C 1
ATOM 4995 O O . GLU B 1 137 ? 4.461 10.492 9.32 1 97.81 137 GLU B O 1
ATOM 5000 N N . LEU B 1 138 ? 6.254 11.914 9.031 1 97.81 138 LEU B N 1
ATOM 5001 C CA . LEU B 1 138 ? 6.191 11.984 7.578 1 97.81 138 LEU B CA 1
ATOM 5002 C C . LEU B 1 138 ? 4.805 12.43 7.113 1 97.81 138 LEU B C 1
ATOM 5004 O O . LEU B 1 138 ? 4.297 11.938 6.102 1 97.81 138 LEU B O 1
ATOM 5008 N N . CYS B 1 139 ? 4.121 13.297 7.934 1 96.06 139 CYS B N 1
ATOM 5009 C CA . CYS B 1 139 ? 2.793 13.828 7.637 1 96.06 139 CYS B CA 1
ATOM 5010 C C . CYS B 1 139 ? 1.752 12.719 7.629 1 96.06 139 CYS B C 1
ATOM 5012 O O . CYS B 1 139 ? 0.85 12.711 6.789 1 96.06 139 CYS B O 1
ATOM 5014 N N . LEU B 1 140 ? 1.864 11.688 8.477 1 94 140 LEU B N 1
ATOM 5015 C CA . LEU B 1 140 ? 0.945 10.578 8.703 1 94 140 LEU B CA 1
ATOM 5016 C C . LEU B 1 140 ? 1.066 9.539 7.59 1 94 140 LEU B C 1
ATOM 5018 O O . LEU B 1 140 ? 0.177 8.703 7.414 1 94 140 LEU B O 1
ATOM 5022 N N . LEU B 1 141 ? 2.182 9.57 6.824 1 95.44 141 LEU B N 1
ATOM 5023 C CA . LEU B 1 141 ? 2.301 8.695 5.664 1 95.44 141 LEU B CA 1
ATOM 5024 C C . LEU B 1 141 ? 3.207 7.508 5.969 1 95.44 141 LEU B C 1
ATOM 5026 O O . LEU B 1 141 ? 3.654 6.812 5.055 1 95.44 141 LEU B O 1
ATOM 5030 N N . LYS B 1 142 ? 3.525 7.289 7.266 1 96.06 142 LYS B N 1
ATOM 5031 C CA . LYS B 1 142 ? 4.344 6.133 7.629 1 96.06 142 LYS B CA 1
ATOM 5032 C C . LYS B 1 142 ? 3.525 4.848 7.582 1 96.06 142 LYS B C 1
ATOM 5034 O O . LYS B 1 142 ? 3.9 3.891 6.898 1 96.06 142 LYS B O 1
ATOM 5039 N N . ALA B 1 143 ? 2.398 4.836 8.219 1 93.69 143 ALA B N 1
ATOM 5040 C CA . ALA B 1 143 ? 1.584 3.633 8.367 1 93.69 143 ALA B CA 1
ATOM 5041 C C . ALA B 1 143 ? 0.203 3.824 7.746 1 93.69 143 ALA B C 1
ATOM 5043 O O . ALA B 1 143 ? -0.281 4.953 7.629 1 93.69 143 ALA B O 1
ATOM 5044 N N . THR B 1 144 ? -0.427 2.717 7.32 1 90 144 THR B N 1
ATOM 5045 C CA . THR B 1 144 ? -1.835 2.734 6.941 1 90 144 THR B CA 1
ATOM 5046 C C . THR B 1 144 ? -2.727 2.852 8.172 1 90 144 THR B C 1
ATOM 5048 O O . THR B 1 144 ? -2.291 2.566 9.289 1 90 144 THR B O 1
ATOM 5051 N N . PRO B 1 145 ? -3.949 3.383 7.977 1 82.12 145 PRO B N 1
ATOM 5052 C CA . PRO B 1 145 ? -4.891 3.305 9.094 1 82.12 145 PRO B CA 1
ATOM 5053 C C . PRO B 1 145 ? -5.191 1.867 9.516 1 82.12 145 PRO B C 1
ATOM 5055 O O . PRO B 1 145 ? -5.109 0.951 8.695 1 82.12 145 PRO B O 1
ATOM 5058 N N . PRO B 1 146 ? -5.504 1.607 10.742 1 79.56 146 PRO B N 1
ATOM 5059 C CA . PRO B 1 146 ? -5.535 2.564 11.852 1 79.56 146 PRO B CA 1
ATOM 5060 C C . PRO B 1 146 ? -4.137 2.975 12.312 1 79.56 146 PRO B C 1
ATOM 5062 O O . PRO B 1 146 ? -3.238 2.135 12.398 1 79.56 146 PRO B O 1
ATOM 5065 N N . ASN B 1 147 ? -3.889 4.219 12.391 1 84.62 147 ASN B N 1
ATOM 5066 C CA . ASN B 1 147 ? -2.664 4.809 12.93 1 84.62 147 ASN B CA 1
ATOM 5067 C C . ASN B 1 147 ? -2.963 6.016 13.812 1 84.62 147 ASN B C 1
ATOM 5069 O O . ASN B 1 147 ? -4.086 6.52 13.82 1 84.62 147 ASN B O 1
ATOM 5073 N N . THR B 1 148 ? -2.092 6.402 14.641 1 90.31 148 THR B N 1
ATOM 5074 C CA . THR B 1 148 ? -2.328 7.426 15.656 1 90.31 148 THR B CA 1
ATOM 5075 C C . THR B 1 148 ? -1.735 8.766 15.219 1 90.31 148 THR B C 1
ATOM 5077 O O . THR B 1 148 ? -0.551 8.844 14.891 1 90.31 148 THR B O 1
ATOM 5080 N N . GLY B 1 149 ? -2.58 9.781 15.234 1 94.06 149 GLY B N 1
ATOM 5081 C CA . GLY B 1 149 ? -2.086 11.117 14.938 1 94.06 149 GLY B CA 1
ATOM 5082 C C . GLY B 1 149 ? -1.19 11.68 16.031 1 94.06 149 GLY B C 1
ATOM 5083 O O . GLY B 1 149 ? -1.438 11.461 17.219 1 94.06 149 GLY B O 1
ATOM 5084 N N . GLY B 1 150 ? -0.092 12.375 15.609 1 96.88 150 GLY B N 1
ATOM 5085 C CA . GLY B 1 150 ? 0.743 13.109 16.547 1 96.88 150 GLY B CA 1
ATOM 5086 C C . GLY B 1 150 ? 1.923 12.305 17.047 1 96.88 150 GLY B C 1
ATOM 5087 O O . GLY B 1 150 ? 2.664 12.758 17.922 1 96.88 150 GLY B O 1
ATOM 5088 N N . TRP B 1 151 ? 2.074 11.078 16.516 1 96.75 151 TRP B N 1
ATOM 5089 C CA . TRP B 1 151 ? 3.232 10.289 16.906 1 96.75 151 TRP B CA 1
ATOM 5090 C C . TRP B 1 151 ? 4.344 10.383 15.875 1 96.75 151 TRP B C 1
ATOM 5092 O O . TRP B 1 151 ? 4.078 10.406 14.672 1 96.75 151 TRP B O 1
ATOM 5102 N N . CYS B 1 152 ? 5.566 10.469 16.312 1 97.25 152 CYS B N 1
ATOM 5103 C CA . CYS B 1 152 ? 6.727 10.312 15.445 1 97.25 152 CYS B CA 1
ATOM 5104 C C . CYS B 1 152 ? 7.922 9.766 16.219 1 97.25 152 CYS B C 1
ATOM 5106 O O . CYS B 1 152 ? 8.016 9.953 17.438 1 97.25 152 CYS B O 1
ATOM 5108 N N . SER B 1 153 ? 8.75 9.062 15.578 1 97.94 153 SER B N 1
ATOM 5109 C CA . SER B 1 153 ? 9.891 8.414 16.234 1 97.94 153 SER B CA 1
ATOM 5110 C C . SER B 1 153 ? 10.883 9.445 16.75 1 97.94 153 SER B C 1
ATOM 5112 O O . SER B 1 153 ? 11.594 9.195 17.719 1 97.94 153 SER B O 1
ATOM 5114 N N . ALA B 1 154 ? 10.883 10.648 16.203 1 97.75 154 ALA B N 1
ATOM 5115 C CA . ALA B 1 154 ? 11.852 11.68 16.578 1 97.75 154 ALA B CA 1
ATOM 5116 C C . ALA B 1 154 ? 11.469 12.32 17.922 1 97.75 154 ALA B C 1
ATOM 5118 O O . ALA B 1 154 ? 12.336 12.844 18.625 1 97.75 154 ALA B O 1
ATOM 5119 N N . SER B 1 155 ? 10.141 12.312 18.344 1 97 155 SER B N 1
ATOM 5120 C CA . SER B 1 155 ? 9.758 13.031 19.547 1 97 155 SER B CA 1
ATOM 5121 C C . SER B 1 155 ? 8.68 12.281 20.328 1 97 155 SER B C 1
ATOM 5123 O O . SER B 1 155 ? 8.172 12.773 21.328 1 97 155 SER B O 1
ATOM 5125 N N . SER B 1 156 ? 8.273 11.086 19.844 1 96.19 156 SER B N 1
ATOM 5126 C CA . SER B 1 156 ? 7.262 10.258 20.484 1 96.19 156 SER B CA 1
ATOM 5127 C C . SER B 1 156 ? 5.863 10.836 20.297 1 96.19 156 SER B C 1
ATOM 5129 O O . SER B 1 156 ? 5.551 11.367 19.234 1 96.19 156 SER B O 1
ATOM 5131 N N . GLN B 1 157 ? 4.914 10.578 21.219 1 96.94 157 GLN B N 1
ATOM 5132 C CA . GLN B 1 157 ? 3.504 10.914 21.047 1 96.94 157 GLN B CA 1
ATOM 5133 C C . GLN B 1 157 ? 3.203 12.312 21.562 1 96.94 157 GLN B C 1
ATOM 5135 O O . GLN B 1 157 ? 3.367 12.586 22.75 1 96.94 157 GLN B O 1
ATOM 5140 N N . GLY B 1 158 ? 2.809 13.234 20.641 1 97.38 158 GLY B N 1
ATOM 5141 C CA . GLY B 1 158 ? 2.299 14.531 21.062 1 97.38 158 GLY B CA 1
ATOM 5142 C C . GLY B 1 158 ? 0.972 14.438 21.797 1 97.38 158 GLY B C 1
ATOM 5143 O O . GLY B 1 158 ? 0.143 13.578 21.484 1 97.38 158 GLY B O 1
ATOM 5144 N N . GLN B 1 159 ? 0.758 15.414 22.672 1 95.88 159 GLN B N 1
ATOM 5145 C CA . GLN B 1 159 ? -0.451 15.414 23.484 1 95.88 159 GLN B CA 1
ATOM 5146 C C . GLN B 1 159 ? -1.035 16.812 23.609 1 95.88 159 GLN B C 1
ATOM 5148 O O . GLN B 1 159 ? -0.341 17.75 24.016 1 95.88 159 GLN B O 1
ATOM 5153 N N . SER B 1 160 ? -2.314 16.922 23.219 1 96.12 160 SER B N 1
ATOM 5154 C CA . SER B 1 160 ? -2.988 18.203 23.469 1 96.12 160 SER B CA 1
ATOM 5155 C C . SER B 1 160 ? -3.102 18.484 24.969 1 96.12 160 SER B C 1
ATOM 5157 O O . SER B 1 160 ? -3.49 17.609 25.734 1 96.12 160 SER B O 1
ATOM 5159 N N . PRO B 1 161 ? -2.809 19.688 25.375 1 96.69 161 PRO B N 1
ATOM 5160 C CA . PRO B 1 161 ? -2.885 20 26.812 1 96.69 161 PRO B CA 1
ATOM 5161 C C . PRO B 1 161 ? -4.32 20.078 27.312 1 96.69 161 PRO B C 1
ATOM 5163 O O . PRO B 1 161 ? -4.547 20.188 28.531 1 96.69 161 PRO B O 1
ATOM 5166 N N . TYR B 1 162 ? -5.301 19.984 26.406 1 95.88 162 TYR B N 1
ATOM 5167 C CA . TYR B 1 162 ? -6.703 20.062 26.797 1 95.88 162 TYR B CA 1
ATOM 5168 C C . TYR B 1 162 ? -7.23 18.672 27.172 1 95.88 162 TYR B C 1
ATOM 5170 O O . TYR B 1 162 ? -8.211 18.562 27.922 1 95.88 162 TYR B O 1
ATOM 5178 N N . VAL B 1 163 ? -6.637 17.672 26.641 1 94.19 163 VAL B N 1
ATOM 5179 C CA . VAL B 1 163 ? -7.184 16.312 26.75 1 94.19 163 VAL B CA 1
ATOM 5180 C C . VAL B 1 163 ? -6.746 15.68 28.062 1 94.19 163 VAL B C 1
ATOM 5182 O O . VAL B 1 163 ? -5.551 15.641 28.375 1 94.19 163 VAL B O 1
ATOM 5185 N N . ARG B 1 164 ? -7.688 15.211 28.766 1 91.06 164 ARG B N 1
ATOM 5186 C CA . ARG B 1 164 ? -7.422 14.516 30.016 1 91.06 164 ARG B CA 1
ATOM 5187 C C . ARG B 1 164 ? -7.211 13.023 29.766 1 91.06 164 ARG B C 1
ATOM 5189 O O . ARG B 1 164 ? -7.898 12.422 28.938 1 91.06 164 ARG B O 1
ATOM 5196 N N . GLY B 1 165 ? -6.285 12.438 30.453 1 88.06 165 GLY B N 1
ATOM 5197 C CA . GLY B 1 165 ? -6.066 11 30.375 1 88.06 165 GLY B CA 1
ATOM 5198 C C . GLY B 1 165 ? -5.074 10.594 29.312 1 88.06 165 GLY B C 1
ATOM 5199 O O . GLY B 1 165 ? -4.703 9.43 29.203 1 88.06 165 GLY B O 1
ATOM 5200 N N . GLY B 1 166 ? -4.625 11.594 28.531 1 90.25 166 GLY B N 1
ATOM 5201 C CA . GLY B 1 166 ? -3.635 11.312 27.516 1 90.25 166 GLY B CA 1
ATOM 5202 C C . GLY B 1 166 ? -4.23 10.672 26.266 1 90.25 166 GLY B C 1
ATOM 5203 O O . GLY B 1 166 ? -5.449 10.531 26.156 1 90.25 166 GLY B O 1
ATOM 5204 N N . VAL B 1 167 ? -3.385 10.352 25.25 1 91.94 167 VAL B N 1
ATOM 5205 C CA . VAL B 1 167 ? -3.814 9.656 24.047 1 91.94 167 VAL B CA 1
ATOM 5206 C C . VAL B 1 167 ? -4.105 8.195 24.359 1 91.94 167 VAL B C 1
ATOM 5208 O O . VAL B 1 167 ? -3.258 7.492 24.922 1 91.94 167 VAL B O 1
ATOM 5211 N N . THR B 1 168 ? -5.289 7.758 24.047 1 88.44 168 THR B N 1
ATOM 5212 C CA . THR B 1 168 ? -5.684 6.383 24.312 1 88.44 168 THR B CA 1
ATOM 5213 C C . THR B 1 168 ? -4.91 5.41 23.438 1 88.44 168 THR B C 1
ATOM 5215 O O . THR B 1 168 ? -4.562 5.738 22.297 1 88.44 168 THR B O 1
ATOM 5218 N N . PRO B 1 169 ? -4.691 4.219 24 1 81.62 169 PRO B N 1
ATOM 5219 C CA . PRO B 1 169 ? -4.051 3.203 23.156 1 81.62 169 PRO B CA 1
ATOM 5220 C C . PRO B 1 169 ? -4.848 2.9 21.891 1 81.62 169 PRO B C 1
ATOM 5222 O O . PRO B 1 169 ? -6.078 2.844 21.938 1 81.62 169 PRO B O 1
ATOM 5225 N N . ASP B 1 170 ? -4.266 2.824 20.734 1 76.25 170 ASP B N 1
ATOM 5226 C CA . ASP B 1 170 ? -4.832 2.447 19.438 1 76.25 170 ASP B CA 1
ATOM 5227 C C . ASP B 1 170 ? -5.742 3.545 18.906 1 76.25 170 ASP B C 1
ATOM 5229 O O . ASP B 1 170 ? -6.613 3.281 18.062 1 76.25 170 ASP B O 1
ATOM 5233 N N . ALA B 1 171 ? -5.613 4.785 19.594 1 87.44 171 ALA B N 1
ATOM 5234 C CA . ALA B 1 171 ? -6.371 5.891 19.016 1 87.44 171 ALA B CA 1
ATOM 5235 C C . ALA B 1 171 ? -6.082 6.035 17.531 1 87.44 171 ALA B C 1
ATOM 5237 O O . ALA B 1 171 ? -4.938 5.883 17.094 1 87.44 171 ALA B O 1
ATOM 5238 N N . LYS B 1 172 ? -7.16 6.355 16.781 1 87.19 172 LYS B N 1
ATOM 5239 C CA . LYS B 1 172 ? -7.004 6.535 15.336 1 87.19 172 LYS B CA 1
ATOM 5240 C C . LYS B 1 172 ? -6.551 7.953 15.008 1 87.19 172 LYS B C 1
ATOM 5242 O O . LYS B 1 172 ? -6.453 8.805 15.891 1 87.19 172 LYS B O 1
ATOM 5247 N N . TYR B 1 173 ? -6.203 8.25 13.781 1 87.38 173 TYR B N 1
ATOM 5248 C CA . TYR B 1 173 ? -5.508 9.469 13.391 1 87.38 173 TYR B CA 1
ATOM 5249 C C . TYR B 1 173 ? -6.379 10.695 13.625 1 87.38 173 TYR B C 1
ATOM 5251 O O . TYR B 1 173 ? -5.871 11.805 13.789 1 87.38 173 TYR B O 1
ATOM 5259 N N . LEU B 1 174 ? -7.715 10.492 13.703 1 89.12 174 LEU B N 1
ATOM 5260 C CA . LEU B 1 174 ? -8.609 11.586 14.07 1 89.12 174 LEU B CA 1
ATOM 5261 C C . LEU B 1 174 ? -9.383 11.258 15.336 1 89.12 174 LEU B C 1
ATOM 5263 O O . LEU B 1 174 ? -10.484 11.758 15.547 1 89.12 174 LEU B O 1
ATOM 5267 N N . GLY B 1 175 ? -8.789 10.445 16.125 1 89.69 175 GLY B N 1
ATOM 5268 C CA . GLY B 1 175 ? -9.406 10.055 17.375 1 89.69 175 GLY B CA 1
ATOM 5269 C C . GLY B 1 175 ? -9.602 11.219 18.328 1 89.69 175 GLY B C 1
ATOM 5270 O O . GLY B 1 175 ? -8.898 12.227 18.25 1 89.69 175 GLY B O 1
ATOM 5271 N N . HIS B 1 176 ? -10.414 11.016 19.328 1 90.12 176 HIS B N 1
ATOM 5272 C CA . HIS B 1 176 ? -10.812 12.094 20.219 1 90.12 176 HIS B CA 1
ATOM 5273 C C . HIS B 1 176 ? -9.695 12.461 21.188 1 90.12 176 HIS B C 1
ATOM 5275 O O . HIS B 1 176 ? -9.672 13.562 21.734 1 90.12 176 HIS B O 1
ATOM 5281 N N . SER B 1 177 ? -8.805 11.547 21.391 1 92.06 177 SER B N 1
ATOM 5282 C CA . SER B 1 177 ? -7.738 11.812 22.344 1 92.06 177 SER B CA 1
ATOM 5283 C C . SER B 1 177 ? -6.465 12.266 21.641 1 92.06 177 SER B C 1
ATOM 5285 O O . SER B 1 177 ? -5.512 12.695 22.297 1 92.06 177 SER B O 1
ATOM 5287 N N . THR B 1 178 ? -6.41 12.195 20.312 1 94.12 178 THR B N 1
ATOM 5288 C CA . THR B 1 178 ? -5.203 12.523 19.562 1 94.12 178 THR B CA 1
ATOM 5289 C C . THR B 1 178 ? -5.172 14.008 19.203 1 94.12 178 THR B C 1
ATOM 5291 O O . THR B 1 178 ? -6.215 14.656 19.156 1 94.12 178 THR B O 1
ATOM 5294 N N . PRO B 1 179 ? -3.975 14.547 19.016 1 96.19 179 PRO B N 1
ATOM 5295 C CA . PRO B 1 179 ? -3.887 15.93 18.531 1 96.19 179 PRO B CA 1
ATOM 5296 C C . PRO B 1 179 ? -4.176 16.047 17.047 1 96.19 179 PRO B C 1
ATOM 5298 O O . PRO B 1 179 ? -4.211 17.156 16.5 1 96.19 179 PRO B O 1
ATOM 5301 N N . CYS B 1 180 ? -4.398 14.953 16.344 1 90.56 180 CYS B N 1
ATOM 5302 C CA . CYS B 1 180 ? -4.777 14.844 14.938 1 90.56 180 CYS B CA 1
ATOM 5303 C C . CYS B 1 180 ? -3.725 15.477 14.039 1 90.56 180 CYS B C 1
ATOM 5305 O O . CYS B 1 180 ? -2.748 16.047 14.523 1 90.56 180 CYS B O 1
ATOM 5307 N N . GLY B 1 181 ? -3.881 15.289 12.734 1 82.56 181 GLY B N 1
ATOM 5308 C CA . GLY B 1 181 ? -3.17 15.953 11.648 1 82.56 181 GLY B CA 1
ATOM 5309 C C . GLY B 1 181 ? -1.665 15.773 11.727 1 82.56 181 GLY B C 1
ATOM 5310 O O . GLY B 1 181 ? -1.145 15.273 12.727 1 82.56 181 GLY B O 1
ATOM 5311 N N . SER B 1 182 ? -1.019 16.328 10.609 1 94 182 SER B N 1
ATOM 5312 C CA . SER B 1 182 ? 0.434 16.188 10.617 1 94 182 SER B CA 1
ATOM 5313 C C . SER B 1 182 ? 1.099 17.359 11.328 1 94 182 SER B C 1
ATOM 5315 O O . SER B 1 182 ? 2.184 17.219 11.898 1 94 182 SER B O 1
ATOM 5317 N N . SER B 1 183 ? 0.416 18.562 11.438 1 98.25 183 SER B N 1
ATOM 5318 C CA . SER B 1 183 ? 1.006 19.703 12.125 1 98.25 183 SER B CA 1
ATOM 5319 C C . SER B 1 183 ? 0.601 19.719 13.594 1 98.25 183 SER B C 1
ATOM 5321 O O . SER B 1 183 ? 0.208 20.766 14.117 1 98.25 183 SER B O 1
ATOM 5323 N N . SER B 1 184 ? 0.645 18.641 14.281 1 98.19 184 SER B N 1
ATOM 5324 C CA . SER B 1 184 ? 0.166 18.469 15.648 1 98.19 184 SER B CA 1
ATOM 5325 C C . SER B 1 184 ? 0.995 19.297 16.625 1 98.19 184 SER B C 1
ATOM 5327 O O . SER B 1 184 ? 0.443 20.031 17.453 1 98.19 184 SER B O 1
ATOM 5329 N N . GLY B 1 185 ? 2.322 19.234 16.547 1 98.75 185 GLY B N 1
ATOM 5330 C CA . GLY B 1 185 ? 3.188 19.984 17.453 1 98.75 185 GLY B CA 1
ATOM 5331 C C . GLY B 1 185 ? 3.016 21.484 17.344 1 98.75 185 GLY B C 1
ATOM 5332 O O . GLY B 1 185 ? 3.119 22.203 18.328 1 98.75 185 GLY B O 1
ATOM 5333 N N . SER B 1 186 ? 2.793 21.953 16.094 1 98.81 186 SER B N 1
ATOM 5334 C CA . SER B 1 186 ? 2.535 23.375 15.875 1 98.81 186 SER B CA 1
ATOM 5335 C C . SER B 1 186 ? 1.344 23.844 16.703 1 98.81 186 SER B C 1
ATOM 5337 O O . SER B 1 186 ? 1.378 24.938 17.266 1 98.81 186 SER B O 1
ATOM 5339 N N . ALA B 1 187 ? 0.343 23.016 16.734 1 98.81 187 ALA B N 1
ATOM 5340 C CA . ALA B 1 187 ? -0.877 23.375 17.453 1 98.81 187 ALA B CA 1
ATOM 5341 C C . ALA B 1 187 ? -0.686 23.234 18.969 1 98.81 187 ALA B C 1
ATOM 5343 O O . ALA B 1 187 ? -1.033 24.141 19.719 1 98.81 187 ALA B O 1
ATOM 5344 N N . ILE B 1 188 ? -0.118 22.125 19.422 1 98.69 188 ILE B N 1
ATOM 5345 C CA . ILE B 1 188 ? 0.103 21.859 20.844 1 98.69 188 ILE B CA 1
ATOM 5346 C C . ILE B 1 188 ? 0.972 22.953 21.438 1 98.69 188 ILE B C 1
ATOM 5348 O O . ILE B 1 188 ? 0.707 23.422 22.547 1 98.69 188 ILE B O 1
ATOM 5352 N N . GLY B 1 189 ? 1.994 23.375 20.734 1 98.81 189 GLY B N 1
ATOM 5353 C CA . GLY B 1 189 ? 2.932 24.375 21.219 1 98.81 189 GLY B CA 1
ATOM 5354 C C . GLY B 1 189 ? 2.279 25.719 21.5 1 98.81 189 GLY B C 1
ATOM 5355 O O . GLY B 1 189 ? 2.578 26.344 22.516 1 98.81 189 GLY B O 1
ATOM 5356 N N . ILE B 1 190 ? 1.382 26.141 20.625 1 98.75 190 ILE B N 1
ATOM 5357 C CA . ILE B 1 190 ? 0.68 27.406 20.844 1 98.75 190 ILE B CA 1
ATOM 5358 C C . ILE B 1 190 ? -0.231 27.266 22.062 1 98.75 190 ILE B C 1
ATOM 5360 O O . ILE B 1 190 ? -0.238 28.141 22.938 1 98.75 190 ILE B O 1
ATOM 5364 N N . ALA B 1 191 ? -0.989 26.172 22.094 1 98.19 191 ALA B N 1
ATOM 5365 C CA . ALA B 1 191 ? -1.927 25.969 23.203 1 98.19 191 ALA B CA 1
ATOM 5366 C C . ALA B 1 191 ? -1.202 25.953 24.547 1 98.19 191 ALA B C 1
ATOM 5368 O O . ALA B 1 191 ? -1.757 26.375 25.562 1 98.19 191 ALA B O 1
ATOM 5369 N N . ALA B 1 192 ? 0.021 25.516 24.531 1 98.19 192 ALA B N 1
ATOM 5370 C CA . ALA B 1 192 ? 0.79 25.344 25.766 1 98.19 192 ALA B CA 1
ATOM 5371 C C . ALA B 1 192 ? 1.568 26.609 26.094 1 98.19 192 ALA B C 1
ATOM 5373 O O . ALA B 1 192 ? 2.209 26.688 27.156 1 98.19 192 ALA B O 1
ATOM 5374 N N . GLY B 1 193 ? 1.587 27.562 25.234 1 98.12 193 GLY B N 1
ATOM 5375 C CA . GLY B 1 193 ? 2.299 28.797 25.484 1 98.12 193 GLY B CA 1
ATOM 5376 C C . GLY B 1 193 ? 3.77 28.734 25.125 1 98.12 193 GLY B C 1
ATOM 5377 O O . GLY B 1 193 ? 4.578 29.516 25.625 1 98.12 193 GLY B O 1
ATOM 5378 N N . PHE B 1 194 ? 4.152 27.781 24.297 1 98.62 194 PHE B N 1
ATOM 5379 C CA . PHE B 1 194 ? 5.535 27.703 23.859 1 98.62 194 PHE B CA 1
ATOM 5380 C C . PHE B 1 194 ? 5.871 28.844 22.906 1 98.62 194 PHE B C 1
ATOM 5382 O O . PHE B 1 194 ? 7.008 29.312 22.875 1 98.62 194 PHE B O 1
ATOM 5389 N N . ALA B 1 195 ? 4.988 29.25 22.078 1 98.75 195 ALA B N 1
ATOM 5390 C CA . ALA B 1 195 ? 5.016 30.406 21.188 1 98.75 195 ALA B CA 1
ATOM 5391 C C . ALA B 1 195 ? 3.604 30.922 20.906 1 98.75 195 ALA B C 1
ATOM 5393 O O . ALA B 1 195 ? 2.629 30.188 21.031 1 98.75 195 ALA B O 1
ATOM 5394 N N . PRO B 1 196 ? 3.502 32.188 20.578 1 98.56 196 PRO B N 1
ATOM 5395 C CA . PRO B 1 196 ? 2.16 32.719 20.328 1 98.56 196 PRO B CA 1
ATOM 5396 C C . PRO B 1 196 ? 1.623 32.344 18.953 1 98.56 196 PRO B C 1
ATOM 5398 O O . PRO B 1 196 ? 0.412 32.375 18.719 1 98.56 196 PRO B O 1
ATOM 5401 N N . ILE B 1 197 ? 2.518 32.031 17.969 1 98.88 197 ILE B N 1
ATOM 5402 C CA . ILE B 1 197 ? 2.146 31.656 16.609 1 98.88 197 ILE B CA 1
ATOM 5403 C C . ILE B 1 197 ? 3.037 30.516 16.125 1 98.88 197 ILE B C 1
ATOM 5405 O O . ILE B 1 197 ? 4.113 30.281 16.688 1 98.88 197 ILE B O 1
ATOM 5409 N N . SER B 1 198 ? 2.582 29.797 15.148 1 98.94 198 SER B N 1
ATOM 5410 C CA . SER B 1 198 ? 3.322 28.719 14.508 1 98.94 198 SER B CA 1
ATOM 5411 C C . SER B 1 198 ? 2.883 28.531 13.062 1 98.94 198 SER B C 1
ATOM 5413 O O . SER B 1 198 ? 1.865 29.078 12.641 1 98.94 198 SER B O 1
ATOM 5415 N N . ILE B 1 199 ? 3.73 27.812 12.289 1 98.88 199 ILE B N 1
ATOM 5416 C CA . ILE B 1 199 ? 3.334 27.469 10.93 1 98.88 199 ILE B CA 1
ATOM 5417 C C . ILE B 1 199 ? 3.4 25.953 10.758 1 98.88 199 ILE B C 1
ATOM 5419 O O . ILE B 1 199 ? 4.125 25.266 11.477 1 98.88 199 ILE B O 1
ATOM 5423 N N . GLY B 1 200 ? 2.561 25.453 9.914 1 98.62 200 GLY B N 1
ATOM 5424 C CA . GLY B 1 200 ? 2.504 24.047 9.523 1 98.62 200 GLY B CA 1
ATOM 5425 C C . GLY B 1 200 ? 2.213 23.844 8.055 1 98.62 200 GLY B C 1
ATOM 5426 O O . GLY B 1 200 ? 2.334 24.781 7.258 1 98.62 200 GLY B O 1
ATOM 5427 N N . THR B 1 201 ? 2.039 22.609 7.688 1 98.06 201 THR B N 1
ATOM 5428 C CA . THR B 1 201 ? 1.742 22.234 6.309 1 98.06 201 THR B CA 1
ATOM 5429 C C . THR B 1 201 ? 0.449 21.422 6.238 1 98.06 201 THR B C 1
ATOM 5431 O O . THR B 1 201 ? 0.065 20.766 7.207 1 98.06 201 THR B O 1
ATOM 5434 N N . GLU B 1 202 ? -0.213 21.562 5.102 1 97.38 202 GLU B N 1
ATOM 5435 C CA . GLU B 1 202 ? -1.454 20.812 4.906 1 97.38 202 GLU B CA 1
ATOM 5436 C C . GLU B 1 202 ? -1.611 20.375 3.451 1 97.38 202 GLU B C 1
ATOM 5438 O O . GLU B 1 202 ? -1.425 21.172 2.533 1 97.38 202 GLU B O 1
ATOM 5443 N N . THR B 1 203 ? -1.757 19.078 3.314 1 96.38 203 THR B N 1
ATOM 5444 C CA . THR B 1 203 ? -2.293 18.531 2.076 1 96.38 203 THR B CA 1
ATOM 5445 C C . THR B 1 203 ? -3.814 18.422 2.146 1 96.38 203 THR B C 1
ATOM 5447 O O . THR B 1 203 ? -4.52 18.891 1.256 1 96.38 203 THR B O 1
ATOM 5450 N N . ASP B 1 204 ? -4.25 17.922 3.289 1 94.69 204 ASP B N 1
ATOM 5451 C CA . ASP B 1 204 ? -5.672 17.766 3.58 1 94.69 204 ASP B CA 1
ATOM 5452 C C . ASP B 1 204 ? -5.918 17.703 5.086 1 94.69 204 ASP B C 1
ATOM 5454 O O . ASP B 1 204 ? -5.73 16.656 5.707 1 94.69 204 ASP B O 1
ATOM 5458 N N . GLY B 1 205 ? -6.27 18.797 5.637 1 95.25 205 GLY B N 1
ATOM 5459 C CA . GLY B 1 205 ? -6.711 18.844 7.02 1 95.25 205 GLY B CA 1
ATOM 5460 C C . GLY B 1 205 ? -5.562 18.922 8.008 1 95.25 205 GLY B C 1
ATOM 5461 O O . GLY B 1 205 ? -5.785 19.016 9.219 1 95.25 205 GLY B O 1
ATOM 5462 N N . SER B 1 206 ? -4.371 18.984 7.598 1 96.75 206 SER B N 1
ATOM 5463 C CA . SER B 1 206 ? -3.217 18.781 8.469 1 96.75 206 SER B CA 1
ATOM 5464 C C . SER B 1 206 ? -2.887 20.062 9.242 1 96.75 206 SER B C 1
ATOM 5466 O O . SER B 1 206 ? -2.025 20.047 10.125 1 96.75 206 SER B O 1
ATOM 5468 N N . ILE B 1 207 ? -3.498 21.125 8.977 1 98 207 ILE B N 1
ATOM 5469 C CA . ILE B 1 207 ? -3.379 22.344 9.773 1 98 207 ILE B CA 1
ATOM 5470 C C . ILE B 1 207 ? -4.668 22.578 10.562 1 98 207 ILE B C 1
ATOM 5472 O O . ILE B 1 207 ? -4.633 22.719 11.781 1 98 207 ILE B O 1
ATOM 5476 N N . VAL B 1 208 ? -5.781 22.438 9.945 1 97.81 208 VAL B N 1
ATOM 5477 C CA . VAL B 1 208 ? -7.043 22.859 10.547 1 97.81 208 VAL B CA 1
ATOM 5478 C C . VAL B 1 208 ? -7.48 21.828 11.586 1 97.81 208 VAL B C 1
ATOM 5480 O O . VAL B 1 208 ? -8.086 22.172 12.602 1 97.81 208 VAL B O 1
ATOM 5483 N N . TYR B 1 209 ? -7.199 20.547 11.414 1 97 209 TYR B N 1
ATOM 5484 C CA . TYR B 1 209 ? -7.605 19.547 12.398 1 97 209 TYR B CA 1
ATOM 5485 C C . TYR B 1 209 ? -6.809 19.703 13.688 1 97 209 TYR B C 1
ATOM 5487 O O . TYR B 1 209 ? -7.391 19.812 14.773 1 97 209 TYR B O 1
ATOM 5495 N N . PRO B 1 210 ? -5.48 19.766 13.57 1 97.69 210 PRO B N 1
ATOM 5496 C CA . PRO B 1 210 ? -4.758 20 14.828 1 97.69 210 PRO B CA 1
ATOM 5497 C C . PRO B 1 210 ? -5.137 21.328 15.492 1 97.69 210 PRO B C 1
ATOM 5499 O O . PRO B 1 210 ? -5.191 21.406 16.719 1 97.69 210 PRO B O 1
ATOM 5502 N N . ALA B 1 211 ? -5.363 22.359 14.711 1 98.31 211 ALA B N 1
ATOM 5503 C CA . ALA B 1 211 ? -5.785 23.625 15.281 1 98.31 211 ALA B CA 1
ATOM 5504 C C . ALA B 1 211 ? -7.098 23.484 16.047 1 98.31 211 ALA B C 1
ATOM 5506 O O . ALA B 1 211 ? -7.262 24.062 17.125 1 98.31 211 ALA B O 1
ATOM 5507 N N . THR B 1 212 ? -8.023 22.75 15.492 1 96.94 212 THR B N 1
ATOM 5508 C CA . THR B 1 212 ? -9.297 22.484 16.141 1 96.94 212 THR B CA 1
ATOM 5509 C C . THR B 1 212 ? -9.094 21.766 17.469 1 96.94 212 THR B C 1
ATOM 5511 O O . THR B 1 212 ? -9.719 22.125 18.484 1 96.94 212 THR B O 1
ATOM 5514 N N . ARG B 1 213 ? -8.148 20.859 17.531 1 96.25 213 ARG B N 1
ATOM 5515 C CA . ARG B 1 213 ? -7.871 20.062 18.734 1 96.25 213 ARG B CA 1
ATOM 5516 C C . ARG B 1 213 ? -7.172 20.922 19.797 1 96.25 213 ARG B C 1
ATOM 5518 O O . ARG B 1 213 ? -7.125 20.547 20.969 1 96.25 213 ARG B O 1
ATOM 5525 N N . ALA B 1 214 ? -6.633 22.016 19.375 1 97.31 214 ALA B N 1
ATOM 5526 C CA . ALA B 1 214 ? -5.883 22.875 20.281 1 97.31 214 ALA B CA 1
ATOM 5527 C C . ALA B 1 214 ? -6.625 24.188 20.547 1 97.31 214 ALA B C 1
ATOM 5529 O O . ALA B 1 214 ? -6.086 25.094 21.172 1 97.31 214 ALA B O 1
ATOM 5530 N N . GLY B 1 215 ? -7.855 24.328 20.031 1 97.38 215 GLY B N 1
ATOM 5531 C CA . GLY B 1 215 ? -8.641 25.531 20.234 1 97.38 215 GLY B CA 1
ATOM 5532 C C . GLY B 1 215 ? -8.031 26.766 19.609 1 97.38 215 GLY B C 1
ATOM 5533 O O . GLY B 1 215 ? -7.977 27.828 20.234 1 97.38 215 GLY B O 1
ATOM 5534 N N . LEU B 1 216 ? -7.578 26.625 18.359 1 98.56 216 LEU B N 1
ATOM 5535 C CA . LEU B 1 216 ? -6.848 27.719 17.734 1 98.56 216 LEU B CA 1
ATOM 5536 C C . LEU B 1 216 ? -7.555 28.188 16.469 1 98.56 216 LEU B C 1
ATOM 5538 O O . LEU B 1 216 ? -8.406 27.469 15.93 1 98.56 216 LEU B O 1
ATOM 5542 N N . TYR B 1 217 ? -7.219 29.406 16.094 1 98.75 217 TYR B N 1
ATOM 5543 C CA . TYR B 1 217 ? -7.5 29.891 14.75 1 98.75 217 TYR B CA 1
ATOM 5544 C C . TYR B 1 217 ? -6.41 29.453 13.773 1 98.75 217 TYR B C 1
ATOM 5546 O O . TYR B 1 217 ? -5.227 29.453 14.117 1 98.75 217 TYR B O 1
ATOM 5554 N N . ALA B 1 218 ? -6.77 29.016 12.594 1 98.81 218 ALA B N 1
ATOM 5555 C CA . ALA B 1 218 ? -5.793 28.594 11.594 1 98.81 218 ALA B CA 1
ATOM 5556 C C . ALA B 1 218 ? -6.344 28.797 10.18 1 98.81 218 ALA B C 1
ATOM 5558 O O . ALA B 1 218 ? -7.562 28.781 9.977 1 98.81 218 ALA B O 1
ATOM 5559 N N . ILE B 1 219 ? -5.469 29.031 9.227 1 98.62 219 ILE B N 1
ATOM 5560 C CA . ILE B 1 219 ? -5.84 29.078 7.816 1 98.62 219 ILE B CA 1
ATOM 5561 C C . ILE B 1 219 ? -4.809 28.328 6.98 1 98.62 219 ILE B C 1
ATOM 5563 O O . ILE B 1 219 ? -3.605 28.578 7.102 1 98.62 219 ILE B O 1
ATOM 5567 N N . LYS B 1 220 ? -5.25 27.375 6.27 1 97.81 220 LYS B N 1
ATOM 5568 C CA . LYS B 1 220 ? -4.574 26.922 5.055 1 97.81 220 LYS B CA 1
ATOM 5569 C C . LYS B 1 220 ? -4.984 27.766 3.852 1 97.81 220 LYS B C 1
ATOM 5571 O O . LYS B 1 220 ? -6.113 27.656 3.369 1 97.81 220 LYS B O 1
ATOM 5576 N N . PRO B 1 221 ? -4.062 28.609 3.365 1 97.19 221 PRO B N 1
ATOM 5577 C CA . PRO B 1 221 ? -4.453 29.516 2.283 1 97.19 221 PRO B CA 1
ATOM 5578 C C . PRO B 1 221 ? -4.617 28.797 0.944 1 97.19 221 PRO B C 1
ATOM 5580 O O . PRO B 1 221 ? -4.512 27.562 0.879 1 97.19 221 PRO B O 1
ATOM 5583 N N . ASN B 1 222 ? -5.023 29.578 -0.036 1 94.75 222 ASN B N 1
ATOM 5584 C CA . ASN B 1 222 ? -5.148 29.047 -1.387 1 94.75 222 ASN B CA 1
ATOM 5585 C C . ASN B 1 222 ? -3.84 28.422 -1.868 1 94.75 222 ASN B C 1
ATOM 5587 O O . ASN B 1 222 ? -2.76 28.891 -1.512 1 94.75 222 ASN B O 1
ATOM 5591 N N . ILE B 1 223 ? -4.012 27.391 -2.652 1 94.5 223 ILE B N 1
ATOM 5592 C CA . ILE B 1 223 ? -2.84 26.75 -3.246 1 94.5 223 ILE B CA 1
ATOM 5593 C C . ILE B 1 223 ? -2.012 27.797 -3.996 1 94.5 223 ILE B C 1
ATOM 5595 O O . ILE B 1 223 ? -2.562 28.688 -4.637 1 94.5 223 ILE B O 1
ATOM 5599 N N . GLY B 1 224 ? -0.695 27.781 -3.777 1 90.56 224 GLY B N 1
ATOM 5600 C CA . GLY B 1 224 ? 0.196 28.688 -4.488 1 90.56 224 GLY B CA 1
ATOM 5601 C C . GLY B 1 224 ? 0.431 29.984 -3.752 1 90.56 224 GLY B C 1
ATOM 5602 O O . GLY B 1 224 ? 1.303 30.766 -4.133 1 90.56 224 GLY B O 1
ATOM 5603 N N . ALA B 1 225 ? -0.296 30.219 -2.645 1 93.38 225 ALA B N 1
ATOM 5604 C CA . ALA B 1 225 ? -0.189 31.469 -1.914 1 93.38 225 ALA B CA 1
ATOM 5605 C C . ALA B 1 225 ? 1.147 31.578 -1.183 1 93.38 225 ALA B C 1
ATOM 5607 O O . ALA B 1 225 ? 1.662 32.688 -0.964 1 93.38 225 ALA B O 1
ATOM 5608 N N . VAL B 1 226 ? 1.69 30.484 -0.749 1 96.31 226 VAL B N 1
ATOM 5609 C CA . VAL B 1 226 ? 2.943 30.438 -0.003 1 96.31 226 VAL B CA 1
ATOM 5610 C C . VAL B 1 226 ? 3.934 29.516 -0.715 1 96.31 226 VAL B C 1
ATOM 5612 O O . VAL B 1 226 ? 3.574 28.422 -1.134 1 96.31 226 VAL B O 1
ATOM 5615 N N . PRO B 1 227 ? 5.184 29.969 -0.885 1 93.81 227 PRO B N 1
ATOM 5616 C CA . PRO B 1 227 ? 6.172 29.109 -1.541 1 93.81 227 PRO B CA 1
ATOM 5617 C C . PRO B 1 227 ? 6.391 27.797 -0.804 1 93.81 227 PRO B C 1
ATOM 5619 O O . PRO B 1 227 ? 6.426 27.766 0.429 1 93.81 227 PRO B O 1
ATOM 5622 N N . LEU B 1 228 ? 6.586 26.703 -1.591 1 96.81 228 LEU B N 1
ATOM 5623 C CA . LEU B 1 228 ? 6.668 25.359 -1.019 1 96.81 228 LEU B CA 1
ATOM 5624 C C . LEU B 1 228 ? 8.117 24.922 -0.857 1 96.81 228 LEU B C 1
ATOM 5626 O O . LEU B 1 228 ? 8.406 23.938 -0.167 1 96.81 228 LEU B O 1
ATOM 5630 N N . GLU B 1 229 ? 9.055 25.641 -1.438 1 95.19 229 GLU B N 1
ATOM 5631 C CA . GLU B 1 229 ? 10.445 25.203 -1.545 1 95.19 229 GLU B CA 1
ATOM 5632 C C . GLU B 1 229 ? 11.078 25.016 -0.167 1 95.19 229 GLU B C 1
ATOM 5634 O O . GLU B 1 229 ? 11 25.906 0.681 1 95.19 229 GLU B O 1
ATOM 5639 N N . GLY B 1 230 ? 11.695 23.875 0.025 1 97.62 230 GLY B N 1
ATOM 5640 C CA . GLY B 1 230 ? 12.453 23.594 1.235 1 97.62 230 GLY B CA 1
ATOM 5641 C C . GLY B 1 230 ? 11.68 22.781 2.252 1 97.62 230 GLY B C 1
ATOM 5642 O O . GLY B 1 230 ? 12.266 22.266 3.215 1 97.62 230 GLY B O 1
ATOM 5643 N N . ALA B 1 231 ? 10.383 22.625 2.111 1 97.88 231 ALA B N 1
ATOM 5644 C CA . ALA B 1 231 ? 9.586 21.719 2.936 1 97.88 231 ALA B CA 1
ATOM 5645 C C . ALA B 1 231 ? 9.508 20.328 2.312 1 97.88 231 ALA B C 1
ATOM 5647 O O . ALA B 1 231 ? 9.578 20.188 1.09 1 97.88 231 ALA B O 1
ATOM 5648 N N . MET B 1 232 ? 9.453 19.344 3.164 1 97.44 232 MET B N 1
ATOM 5649 C CA . MET B 1 232 ? 9.258 18 2.629 1 97.44 232 MET B CA 1
ATOM 5650 C C . MET B 1 232 ? 7.988 17.922 1.791 1 97.44 232 MET B C 1
ATOM 5652 O O . MET B 1 232 ? 6.91 18.297 2.254 1 97.44 232 MET B O 1
ATOM 5656 N N . PRO B 1 233 ? 8.094 17.453 0.602 1 96.19 233 PRO B N 1
ATOM 5657 C CA . PRO B 1 233 ? 6.922 17.391 -0.273 1 96.19 233 PRO B CA 1
ATOM 5658 C C . PRO B 1 233 ? 6.074 16.141 -0.033 1 96.19 233 PRO B C 1
ATOM 5660 O O . PRO B 1 233 ? 6.613 15.086 0.306 1 96.19 233 PRO B O 1
ATOM 5663 N N . VAL B 1 234 ? 4.805 16.281 -0.121 1 94.31 234 VAL B N 1
ATOM 5664 C CA . VAL B 1 234 ? 3.891 15.164 -0.324 1 94.31 234 VAL B CA 1
ATOM 5665 C C . VAL B 1 234 ? 3.385 15.164 -1.765 1 94.31 234 VAL B C 1
ATOM 5667 O O . VAL B 1 234 ? 3.766 14.305 -2.564 1 94.31 234 VAL B O 1
ATOM 5670 N N . ASN B 1 235 ? 2.631 16.141 -2.137 1 94.25 235 ASN B N 1
ATOM 5671 C CA . ASN B 1 235 ? 2.195 16.438 -3.5 1 94.25 235 ASN B CA 1
ATOM 5672 C C . ASN B 1 235 ? 1.994 17.922 -3.719 1 94.25 235 ASN B C 1
ATOM 5674 O O . ASN B 1 235 ? 1.036 18.516 -3.209 1 94.25 235 ASN B O 1
ATOM 5678 N N . SER B 1 236 ? 2.832 18.516 -4.547 1 93.25 236 SER B N 1
ATOM 5679 C CA . SER B 1 236 ? 2.887 19.953 -4.719 1 93.25 236 SER B CA 1
ATOM 5680 C C . SER B 1 236 ? 1.586 20.5 -5.305 1 93.25 236 SER B C 1
ATOM 5682 O O . SER B 1 236 ? 1.319 21.703 -5.242 1 93.25 236 SER B O 1
ATOM 5684 N N . ASN B 1 237 ? 0.745 19.672 -5.863 1 93.94 237 ASN B N 1
ATOM 5685 C CA . ASN B 1 237 ? -0.533 20.109 -6.418 1 93.94 237 ASN B CA 1
ATOM 5686 C C . ASN B 1 237 ? -1.561 20.375 -5.32 1 93.94 237 ASN B C 1
ATOM 5688 O O . ASN B 1 237 ? -2.594 21 -5.566 1 93.94 237 ASN B O 1
ATOM 5692 N N . TYR B 1 238 ? -1.207 19.938 -4.051 1 96.25 238 TYR B N 1
ATOM 5693 C CA . TYR B 1 238 ? -2.188 20.062 -2.975 1 96.25 238 TYR B CA 1
ATOM 5694 C C . TYR B 1 238 ? -1.55 20.641 -1.718 1 96.25 238 TYR B C 1
ATOM 5696 O O . TYR B 1 238 ? -2.242 21.203 -0.863 1 96.25 238 TYR B O 1
ATOM 5704 N N . ASP B 1 239 ? -0.236 20.484 -1.587 1 96.88 239 ASP B N 1
ATOM 5705 C CA . ASP B 1 239 ? 0.493 20.969 -0.42 1 96.88 239 ASP B CA 1
ATOM 5706 C C . ASP B 1 239 ? 0.348 22.484 -0.275 1 96.88 239 ASP B C 1
ATOM 5708 O O . ASP B 1 239 ? 0.444 23.219 -1.26 1 96.88 239 ASP B O 1
ATOM 5712 N N . THR B 1 240 ? 0.095 22.891 0.949 1 96.62 240 THR B N 1
ATOM 5713 C CA . THR B 1 240 ? 0.038 24.312 1.274 1 96.62 240 THR B CA 1
ATOM 5714 C C . THR B 1 240 ? 0.57 24.562 2.682 1 96.62 240 THR B C 1
ATOM 5716 O O . THR B 1 240 ? 0.346 23.766 3.59 1 96.62 240 THR B O 1
ATOM 5719 N N . HIS B 1 241 ? 1.33 25.656 2.797 1 98.31 241 HIS B N 1
ATOM 5720 C CA . HIS B 1 241 ? 1.778 26.094 4.113 1 98.31 241 HIS B CA 1
ATOM 5721 C C . HIS B 1 241 ? 0.808 27.094 4.719 1 98.31 241 HIS B C 1
ATOM 5723 O O . HIS B 1 241 ? 0.208 27.891 4 1 98.31 241 HIS B O 1
ATOM 5729 N N . GLY B 1 242 ? 0.561 26.984 6.008 1 98.44 242 GLY B N 1
ATOM 5730 C CA . GLY B 1 242 ? -0.367 27.875 6.68 1 98.44 242 GLY B CA 1
ATOM 5731 C C . GLY B 1 242 ? 0.029 28.188 8.117 1 98.44 242 GLY B C 1
ATOM 5732 O O . GLY B 1 242 ? 1.093 27.766 8.57 1 98.44 242 GLY B O 1
ATOM 5733 N N . GLY B 1 243 ? -0.792 29 8.742 1 98.62 243 GLY B N 1
ATOM 5734 C CA . GLY B 1 243 ? -0.464 29.484 10.078 1 98.62 243 GLY B CA 1
ATOM 5735 C C . GLY B 1 243 ? -1.533 29.156 11.102 1 98.62 243 GLY B C 1
ATOM 5736 O O . GLY B 1 243 ? -2.68 28.875 10.75 1 98.62 243 GLY B O 1
ATOM 5737 N N . MET B 1 244 ? -1.122 29.141 12.336 1 98.81 244 MET B N 1
ATOM 5738 C CA . MET B 1 244 ? -1.986 29 13.5 1 98.81 244 MET B CA 1
ATOM 5739 C C . MET B 1 244 ? -1.693 30.094 14.531 1 98.81 244 MET B C 1
ATOM 5741 O O . MET B 1 244 ? -0.552 30.547 14.656 1 98.81 244 MET B O 1
ATOM 5745 N N . ALA B 1 245 ? -2.723 30.484 15.195 1 98.81 245 ALA B N 1
ATOM 5746 C CA . ALA B 1 245 ? -2.574 31.516 16.234 1 98.81 245 ALA B CA 1
ATOM 5747 C C . ALA B 1 245 ? -3.723 31.453 17.234 1 98.81 245 ALA B C 1
ATOM 5749 O O . ALA B 1 245 ? -4.688 30.703 17.031 1 98.81 245 ALA B O 1
ATOM 5750 N N . LYS B 1 246 ? -3.553 32.281 18.297 1 98.06 246 LYS B N 1
ATOM 5751 C CA . LYS B 1 246 ? -4.586 32.375 19.312 1 98.06 246 LYS B CA 1
ATOM 5752 C C . LYS B 1 246 ? -5.691 33.344 18.906 1 98.06 246 LYS B C 1
ATOM 5754 O O . LYS B 1 246 ? -6.797 33.281 19.453 1 98.06 246 LYS B O 1
ATOM 5759 N N . SER B 1 247 ? -5.371 34.188 17.922 1 97.81 247 SER B N 1
ATOM 5760 C CA . SER B 1 247 ? -6.328 35.219 17.5 1 97.81 247 SER B CA 1
ATOM 5761 C C . SER B 1 247 ? -6.301 35.406 15.992 1 97.81 247 SER B C 1
ATOM 5763 O O . SER B 1 247 ? -5.281 35.156 15.344 1 97.81 247 SER B O 1
ATOM 5765 N N . PRO B 1 248 ? -7.465 35.875 15.453 1 97.88 248 PRO B N 1
ATOM 5766 C CA . PRO B 1 248 ? -7.488 36.188 14.016 1 97.88 248 PRO B CA 1
ATOM 5767 C C . PRO B 1 248 ? -6.496 37.281 13.625 1 97.88 248 PRO B C 1
ATOM 5769 O O . PRO B 1 248 ? -5.914 37.219 12.539 1 97.88 248 PRO B O 1
ATOM 5772 N N . SER B 1 249 ? -6.293 38.25 14.516 1 97.06 249 SER B N 1
ATOM 5773 C CA . SER B 1 249 ? -5.355 39.312 14.234 1 97.06 249 SER B CA 1
ATOM 5774 C C . SER B 1 249 ? -3.934 38.781 14.078 1 97.06 249 SER B C 1
ATOM 5776 O O . SER B 1 249 ? -3.24 39.125 13.117 1 97.06 249 SER B O 1
ATOM 5778 N N . ASP B 1 250 ? -3.494 38 15.023 1 98.31 250 ASP B N 1
ATOM 5779 C CA . ASP B 1 250 ? -2.17 37.406 14.922 1 98.31 250 ASP B CA 1
ATOM 5780 C C . ASP B 1 250 ? -2.047 36.562 13.656 1 98.31 250 ASP B C 1
ATOM 5782 O O . ASP B 1 250 ? -1.005 36.562 13 1 98.31 250 ASP B O 1
ATOM 5786 N N . LEU B 1 251 ? -3.107 35.781 13.352 1 98.69 251 LEU B N 1
ATOM 5787 C CA . LEU B 1 251 ? -3.125 34.938 12.164 1 98.69 251 LEU B CA 1
ATOM 5788 C C . LEU B 1 251 ? -2.992 35.781 10.898 1 98.69 251 LEU B C 1
ATOM 5790 O O . LEU B 1 251 ? -2.287 35.375 9.961 1 98.69 251 LEU B O 1
ATOM 5794 N N . ALA B 1 252 ? -3.68 36.875 10.859 1 98.06 252 ALA B N 1
ATOM 5795 C CA . ALA B 1 252 ? -3.613 37.781 9.711 1 98.06 252 ALA B CA 1
ATOM 5796 C C . ALA B 1 252 ? -2.191 38.281 9.492 1 98.06 252 ALA B C 1
ATOM 5798 O O . ALA B 1 252 ? -1.685 38.25 8.367 1 98.06 252 ALA B O 1
ATOM 5799 N N . HIS B 1 253 ? -1.545 38.75 10.547 1 97.88 253 HIS B N 1
ATOM 5800 C CA . HIS B 1 253 ? -0.176 39.25 10.438 1 97.88 253 HIS B CA 1
ATOM 5801 C C . HIS B 1 253 ? 0.77 38.156 9.969 1 97.88 253 HIS B C 1
ATOM 5803 O O . HIS B 1 253 ? 1.666 38.375 9.164 1 97.88 253 HIS B O 1
ATOM 5809 N N . LEU B 1 254 ? 0.575 36.969 10.5 1 98.62 254 LEU B N 1
ATOM 5810 C CA . LEU B 1 254 ? 1.412 35.844 10.117 1 98.62 254 LEU B CA 1
ATOM 5811 C C . LEU B 1 254 ? 1.228 35.5 8.641 1 98.62 254 LEU B C 1
ATOM 5813 O O . LEU B 1 254 ? 2.205 35.281 7.926 1 98.62 254 LEU B O 1
ATOM 5817 N N . LEU B 1 255 ? -0.003 35.469 8.141 1 98.19 255 LEU B N 1
ATOM 5818 C CA . LEU B 1 255 ? -0.287 35.125 6.75 1 98.19 255 LEU B CA 1
ATOM 5819 C C . LEU B 1 255 ? 0.287 36.188 5.82 1 98.19 255 LEU B C 1
ATOM 5821 O O . LEU B 1 255 ? 0.724 35.906 4.711 1 98.19 255 LEU B O 1
ATOM 5825 N N . GLU B 1 256 ? 0.235 37.469 6.27 1 97.62 256 GLU B N 1
ATOM 5826 C CA . GLU B 1 256 ? 0.833 38.531 5.473 1 97.62 256 GLU B CA 1
ATOM 5827 C C . GLU B 1 256 ? 2.32 38.281 5.246 1 97.62 256 GLU B C 1
ATOM 5829 O O . GLU B 1 256 ? 2.82 38.469 4.133 1 97.62 256 GLU B O 1
ATOM 5834 N N . VAL B 1 257 ? 2.99 37.875 6.273 1 97.81 257 VAL B N 1
ATOM 5835 C CA . VAL B 1 257 ? 4.418 37.594 6.18 1 97.81 257 VAL B CA 1
ATOM 5836 C C . VAL B 1 257 ? 4.648 36.375 5.254 1 97.81 257 VAL B C 1
ATOM 5838 O O . VAL B 1 257 ? 5.52 36.438 4.383 1 97.81 257 VAL B O 1
ATOM 5841 N N . MET B 1 258 ? 3.859 35.312 5.363 1 98.12 258 MET B N 1
ATOM 5842 C CA . MET B 1 258 ? 4.043 34.094 4.629 1 98.12 258 MET B CA 1
ATOM 5843 C C . MET B 1 258 ? 3.725 34.281 3.148 1 98.12 258 MET B C 1
ATOM 5845 O O . MET B 1 258 ? 4.422 33.719 2.285 1 98.12 258 MET B O 1
ATOM 5849 N N . THR B 1 259 ? 2.654 35.031 2.838 1 94.88 259 THR B N 1
ATOM 5850 C CA . THR B 1 259 ? 2.176 35.156 1.468 1 94.88 259 THR B CA 1
ATOM 5851 C C . THR B 1 259 ? 2.846 36.344 0.78 1 94.88 259 THR B C 1
ATOM 5853 O O . THR B 1 259 ? 2.883 36.406 -0.45 1 94.88 259 THR B O 1
ATOM 5856 N N . GLY B 1 260 ? 3.307 37.344 1.586 1 91.06 260 GLY B N 1
ATOM 5857 C CA . GLY B 1 260 ? 3.826 38.594 1.04 1 91.06 260 GLY B CA 1
ATOM 5858 C C . GLY B 1 260 ? 2.736 39.562 0.619 1 91.06 260 GLY B C 1
ATOM 5859 O O . GLY B 1 260 ? 3.008 40.562 -0.062 1 91.06 260 GLY B O 1
ATOM 5860 N N . ARG B 1 261 ? 1.504 39.281 0.974 1 90.38 261 ARG B N 1
ATOM 5861 C CA . ARG B 1 261 ? 0.37 40.125 0.661 1 90.38 261 ARG B CA 1
ATOM 5862 C C . ARG B 1 261 ? 0.005 41.031 1.852 1 90.38 261 ARG B C 1
ATOM 5864 O O . ARG B 1 261 ? -0.562 40.531 2.836 1 90.38 261 ARG B O 1
ATOM 5871 N N . PRO B 1 262 ? 0.186 42.281 1.791 1 89 262 PRO B N 1
ATOM 5872 C CA . PRO B 1 262 ? -0.142 43.156 2.918 1 89 262 PRO B CA 1
ATOM 5873 C C . PRO B 1 262 ? -1.639 43.438 3.031 1 89 262 PRO B C 1
ATOM 5875 O O . PRO B 1 262 ? -2.385 43.219 2.072 1 89 262 PRO B O 1
ATOM 5878 N N . GLY B 1 263 ? -2.078 43.75 4.176 1 88.12 263 GLY B N 1
ATOM 5879 C CA . GLY B 1 263 ? -3.414 44.312 4.336 1 88.12 263 GLY B CA 1
ATOM 5880 C C . GLY B 1 263 ? -4.449 43.25 4.699 1 88.12 263 GLY B C 1
ATOM 5881 O O . GLY B 1 263 ? -5.641 43.562 4.797 1 88.12 263 GLY B O 1
ATOM 5882 N N . LEU B 1 264 ? -4.086 42.031 4.938 1 90.5 264 LEU B N 1
ATOM 5883 C CA . LEU B 1 264 ? -5.035 40.969 5.27 1 90.5 264 LEU B CA 1
ATOM 5884 C C . LEU B 1 264 ? -5.727 41.25 6.598 1 90.5 264 LEU B C 1
ATOM 5886 O O . LEU B 1 264 ? -6.883 40.875 6.797 1 90.5 264 LEU B O 1
ATOM 5890 N N . GLY B 1 265 ? -5.02 41.875 7.535 1 89.44 265 GLY B N 1
ATOM 5891 C CA . GLY B 1 265 ? -5.57 42.125 8.852 1 89.44 265 GLY B CA 1
ATOM 5892 C C . GLY B 1 265 ? -6.074 43.531 9.031 1 89.44 265 GLY B C 1
ATOM 5893 O O . GLY B 1 265 ? -6.527 43.906 10.109 1 89.44 265 GLY B O 1
ATOM 5894 N N . ALA B 1 266 ? -6.043 44.344 7.984 1 88.06 266 ALA B N 1
ATOM 5895 C CA . ALA B 1 266 ? -6.402 45.75 8.086 1 88.06 266 ALA B CA 1
ATOM 5896 C C . ALA B 1 266 ? -7.918 45.906 8.141 1 88.06 266 ALA B C 1
ATOM 5898 O O . ALA B 1 266 ? -8.648 45.312 7.355 1 88.06 266 ALA B O 1
ATOM 5899 N N . ASP B 1 267 ? -8.375 46.625 9.047 1 89.44 267 ASP B N 1
ATOM 5900 C CA . ASP B 1 267 ? -9.758 47.094 9.172 1 89.44 267 ASP B CA 1
ATOM 5901 C C . ASP B 1 267 ? -10.734 45.906 9.109 1 89.44 267 ASP B C 1
ATOM 5903 O O . ASP B 1 267 ? -11.672 45.938 8.32 1 89.44 267 ASP B O 1
ATOM 5907 N N . LEU B 1 268 ? -10.438 44.875 9.867 1 90.69 268 LEU B N 1
ATOM 5908 C CA . LEU B 1 268 ? -11.367 43.75 9.953 1 90.69 268 LEU B CA 1
ATOM 5909 C C . LEU B 1 268 ? -12.672 44.188 10.617 1 90.69 268 LEU B C 1
ATOM 5911 O O . LEU B 1 268 ? -12.656 44.875 11.633 1 90.69 268 LEU B O 1
ATOM 5915 N N . PRO B 1 269 ? -13.773 43.781 10.031 1 90.12 269 PRO B N 1
ATOM 5916 C CA . PRO B 1 269 ? -15.062 44.156 10.617 1 90.12 269 PRO B CA 1
ATOM 5917 C C . PRO B 1 269 ? -15.289 43.562 12 1 90.12 269 PRO B C 1
ATOM 5919 O O . PRO B 1 269 ? -14.703 42.531 12.328 1 90.12 269 PRO B O 1
ATOM 5922 N N . ASN B 1 270 ? -16.281 44.188 12.758 1 91.81 270 ASN B N 1
ATOM 5923 C CA . ASN B 1 270 ? -16.578 43.75 14.109 1 91.81 270 ASN B CA 1
ATOM 5924 C C . ASN B 1 270 ? -18.062 43.375 14.258 1 91.81 270 ASN B C 1
ATOM 5926 O O . ASN B 1 270 ? -18.562 43.25 15.375 1 91.81 270 ASN B O 1
ATOM 5930 N N . THR B 1 271 ? -18.75 43.25 13.102 1 95.31 271 THR B N 1
ATOM 5931 C CA . THR B 1 271 ? -20.172 42.906 13.148 1 95.31 271 THR B CA 1
ATOM 5932 C C . THR B 1 271 ? -20.516 41.844 12.094 1 95.31 271 THR B C 1
ATOM 5934 O O . THR B 1 271 ? -19.859 41.781 11.047 1 95.31 271 THR B O 1
ATOM 5937 N N . TRP B 1 272 ? -21.516 41.094 12.422 1 96.88 272 TRP B N 1
ATOM 5938 C CA . TRP B 1 272 ? -22 40.094 11.5 1 96.88 272 TRP B CA 1
ATOM 5939 C C . TRP B 1 272 ? -22.859 40.688 10.406 1 96.88 272 TRP B C 1
ATOM 5941 O O . TRP B 1 272 ? -23.172 40.031 9.414 1 96.88 272 TRP B O 1
ATOM 5951 N N . LYS B 1 273 ? -23.25 41.938 10.617 1 95.38 273 LYS B N 1
ATOM 5952 C CA . LYS B 1 273 ? -24.172 42.594 9.672 1 95.38 273 LYS B CA 1
ATOM 5953 C C . LYS B 1 273 ? -23.609 42.531 8.258 1 95.38 273 LYS B C 1
ATOM 5955 O O . LYS B 1 273 ? -22.484 42.969 8.008 1 95.38 273 LYS B O 1
ATOM 5960 N N . GLY B 1 274 ? -24.359 41.938 7.41 1 93.12 274 GLY B N 1
ATOM 5961 C CA . GLY B 1 274 ? -23.984 41.875 6.004 1 93.12 274 GLY B CA 1
ATOM 5962 C C . GLY B 1 274 ? -23.219 40.625 5.641 1 93.12 274 GLY B C 1
ATOM 5963 O O . GLY B 1 274 ? -22.953 40.375 4.465 1 93.12 274 GLY B O 1
ATOM 5964 N N . ILE B 1 275 ? -22.828 39.844 6.605 1 96.56 275 ILE B N 1
ATOM 5965 C CA . ILE B 1 275 ? -22.109 38.594 6.328 1 96.56 275 ILE B CA 1
ATOM 5966 C C . ILE B 1 275 ? -23.109 37.469 6.047 1 96.56 275 ILE B C 1
ATOM 5968 O O . ILE B 1 275 ? -24.031 37.25 6.836 1 96.56 275 ILE B O 1
ATOM 5972 N N . LYS B 1 276 ? -23.016 36.812 4.91 1 98 276 LYS B N 1
ATOM 5973 C CA . LYS B 1 276 ? -23.859 35.719 4.488 1 98 276 LYS B CA 1
ATOM 5974 C C . LYS B 1 276 ? -23.188 34.375 4.742 1 98 276 LYS B C 1
ATOM 5976 O O . LYS B 1 276 ? -22.203 34.031 4.078 1 98 276 LYS B O 1
ATOM 5981 N N . VAL B 1 277 ? -23.781 33.625 5.672 1 98.31 277 VAL B N 1
ATOM 5982 C CA . VAL B 1 277 ? -23.172 32.406 6.152 1 98.31 277 VAL B CA 1
ATOM 5983 C C . VAL B 1 277 ? -24.016 31.203 5.711 1 98.31 277 VAL B C 1
ATOM 5985 O O . VAL B 1 277 ? -25.219 31.125 6.004 1 98.31 277 VAL B O 1
ATOM 5988 N N . GLY B 1 278 ? -23.406 30.297 4.91 1 98.44 278 GLY B N 1
ATOM 5989 C CA . GLY B 1 278 ? -23.969 28.969 4.742 1 98.44 278 GLY B CA 1
ATOM 5990 C C . GLY B 1 278 ? -23.406 27.953 5.719 1 98.44 278 GLY B C 1
ATOM 5991 O O . GLY B 1 278 ? -22.281 28.094 6.195 1 98.44 278 GLY B O 1
ATOM 5992 N N . TYR B 1 279 ? -24.172 26.953 6.082 1 98.06 279 TYR B N 1
ATOM 5993 C CA . TYR B 1 279 ? -23.625 25.906 6.934 1 98.06 279 TYR B CA 1
ATOM 5994 C C . TYR B 1 279 ? -23.984 24.516 6.414 1 98.06 279 TYR B C 1
ATOM 5996 O O . TYR B 1 279 ? -25.016 24.359 5.758 1 98.06 279 TYR B O 1
ATOM 6004 N N . LEU B 1 280 ? -23.094 23.547 6.609 1 97.19 280 LEU B N 1
ATOM 6005 C CA . LEU B 1 280 ? -23.328 22.141 6.305 1 97.19 280 LEU B CA 1
ATOM 6006 C C . LEU B 1 280 ? -23.875 21.406 7.516 1 97.19 280 LEU B C 1
ATOM 6008 O O . LEU B 1 280 ? -23.641 21.812 8.656 1 97.19 280 LEU B O 1
ATOM 6012 N N . ASP B 1 281 ? -24.609 20.328 7.23 1 94.25 281 ASP B N 1
ATOM 6013 C CA . ASP B 1 281 ? -25.141 19.531 8.328 1 94.25 281 ASP B CA 1
ATOM 6014 C C . ASP B 1 281 ? -24.031 18.922 9.172 1 94.25 281 ASP B C 1
ATOM 6016 O O . ASP B 1 281 ? -23.266 18.078 8.688 1 94.25 281 ASP B O 1
ATOM 6020 N N . PHE B 1 282 ? -23.984 19.281 10.438 1 90.38 282 PHE B N 1
ATOM 6021 C CA . PHE B 1 282 ? -22.891 18.906 11.312 1 90.38 282 PHE B CA 1
ATOM 6022 C C . PHE B 1 282 ? -22.969 17.422 11.664 1 90.38 282 PHE B C 1
ATOM 6024 O O . PHE B 1 282 ? -21.953 16.812 12.055 1 90.38 282 PHE B O 1
ATOM 6031 N N . LYS B 1 283 ? -24.172 16.812 11.523 1 85.31 283 LYS B N 1
ATOM 6032 C CA . LYS B 1 283 ? -24.344 15.383 11.812 1 85.31 283 LYS B CA 1
ATOM 6033 C C . LYS B 1 283 ? -23.938 14.523 10.625 1 85.31 283 LYS B C 1
ATOM 6035 O O . LYS B 1 283 ? -23.484 13.391 10.797 1 85.31 283 LYS B O 1
ATOM 6040 N N . GLU B 1 284 ? -24.078 15.141 9.469 1 84.19 284 GLU B N 1
ATOM 6041 C CA . GLU B 1 284 ? -23.719 14.422 8.25 1 84.19 284 GLU B CA 1
ATOM 6042 C C . GLU B 1 284 ? -22.219 14.508 7.988 1 84.19 284 GLU B C 1
ATOM 6044 O O . GLU B 1 284 ? -21.594 13.523 7.555 1 84.19 284 GLU B O 1
ATOM 6049 N N . TRP B 1 285 ? -21.609 15.609 8.195 1 87.69 285 TRP B N 1
ATOM 6050 C CA . TRP B 1 285 ? -20.188 15.836 7.953 1 87.69 285 TRP B CA 1
ATOM 6051 C C . TRP B 1 285 ? -19.375 15.523 9.203 1 87.69 285 TRP B C 1
ATOM 6053 O O . TRP B 1 285 ? -18.656 16.391 9.711 1 87.69 285 TRP B O 1
ATOM 6063 N N . ARG B 1 286 ? -19.547 14.281 9.641 1 77.88 286 ARG B N 1
ATOM 6064 C CA . ARG B 1 286 ? -18.875 13.852 10.852 1 77.88 286 ARG B CA 1
ATOM 6065 C C . ARG B 1 286 ? -17.812 12.797 10.539 1 77.88 286 ARG B C 1
ATOM 6067 O O . ARG B 1 286 ? -17.672 12.375 9.391 1 77.88 286 ARG B O 1
ATOM 6074 N N . LEU B 1 287 ? -16.984 12.492 11.555 1 75.81 287 LEU B N 1
ATOM 6075 C CA . LEU B 1 287 ? -15.945 11.469 11.445 1 75.81 287 LEU B CA 1
ATOM 6076 C C . LEU B 1 287 ? -16.562 10.094 11.234 1 75.81 287 LEU B C 1
ATOM 6078 O O . LEU B 1 287 ? -17.609 9.773 11.805 1 75.81 287 LEU B O 1
ATOM 6082 N N . THR B 1 288 ? -15.852 9.312 10.367 1 73.12 288 THR B N 1
ATOM 6083 C CA . THR B 1 288 ? -16.281 7.949 10.094 1 73.12 288 THR B CA 1
ATOM 6084 C C . THR B 1 288 ? -15.602 6.965 11.047 1 73.12 288 THR B C 1
ATOM 6086 O O . THR B 1 288 ? -14.641 7.32 11.719 1 73.12 288 THR B O 1
ATOM 6089 N N . PRO B 1 289 ? -16.078 5.746 11.062 1 68.88 289 PRO B N 1
ATOM 6090 C CA . PRO B 1 289 ? -15.484 4.734 11.938 1 68.88 289 PRO B CA 1
ATOM 6091 C C . PRO B 1 289 ? -14.039 4.422 11.57 1 68.88 289 PRO B C 1
ATOM 6093 O O . PRO B 1 289 ? -13.281 3.914 12.398 1 68.88 289 PRO B O 1
ATOM 6096 N N . ASN B 1 290 ? -13.625 4.672 10.367 1 67.31 290 ASN B N 1
ATOM 6097 C CA . ASN B 1 290 ? -12.234 4.469 9.969 1 67.31 290 ASN B CA 1
ATOM 6098 C C . ASN B 1 290 ? -11.336 5.582 10.492 1 67.31 290 ASN B C 1
ATOM 6100 O O . ASN B 1 290 ? -10.133 5.379 10.664 1 67.31 290 ASN B O 1
ATOM 6104 N N . GLU B 1 291 ? -11.977 6.703 10.859 1 75.5 291 GLU B N 1
ATOM 6105 C CA . GLU B 1 291 ? -11.219 7.895 11.219 1 75.5 291 GLU B CA 1
ATOM 6106 C C . GLU B 1 291 ? -11.148 8.062 12.734 1 75.5 291 GLU B C 1
ATOM 6108 O O . GLU B 1 291 ? -10.203 8.664 13.258 1 75.5 291 GLU B O 1
ATOM 6113 N N . THR B 1 292 ? -12.219 7.562 13.383 1 79.12 292 THR B N 1
ATOM 6114 C CA . THR B 1 292 ? -12.312 7.742 14.828 1 79.12 292 THR B CA 1
ATOM 6115 C C . THR B 1 292 ? -12.922 6.508 15.484 1 79.12 292 THR B C 1
ATOM 6117 O O . THR B 1 292 ? -13.5 5.656 14.812 1 79.12 292 THR B O 1
ATOM 6120 N N . GLU B 1 293 ? -12.656 6.316 16.844 1 74.38 293 GLU B N 1
ATOM 6121 C CA . GLU B 1 293 ? -13.18 5.172 17.578 1 74.38 293 GLU B CA 1
ATOM 6122 C C . GLU B 1 293 ? -14.695 5.25 17.734 1 74.38 293 GLU B C 1
ATOM 6124 O O . GLU B 1 293 ? -15.25 6.34 17.859 1 74.38 293 GLU B O 1
ATOM 6129 N N . GLU B 1 294 ? -15.328 4.039 17.422 1 59.38 294 GLU B N 1
ATOM 6130 C CA . GLU B 1 294 ? -16.781 3.975 17.609 1 59.38 294 GLU B CA 1
ATOM 6131 C C . GLU B 1 294 ? -17.156 4.328 19.047 1 59.38 294 GLU B C 1
ATOM 6133 O O . GLU B 1 294 ? -18.094 5.098 19.281 1 59.38 294 GLU B O 1
ATOM 6138 N N . SER B 1 295 ? -16.672 3.297 20.094 1 54.53 295 SER B N 1
ATOM 6139 C CA . SER B 1 295 ? -17.031 3.51 21.5 1 54.53 295 SER B CA 1
ATOM 6140 C C . SER B 1 295 ? -16.219 4.648 22.109 1 54.53 295 SER B C 1
ATOM 6142 O O . SER B 1 295 ? -14.984 4.648 22.047 1 54.53 295 SER B O 1
ATOM 6144 N N . GLU B 1 296 ? -16.766 5.797 22.047 1 53.91 296 GLU B N 1
ATOM 6145 C CA . GLU B 1 296 ? -16.156 6.918 22.766 1 53.91 296 GLU B CA 1
ATOM 6146 C C . GLU B 1 296 ? -16.078 6.637 24.25 1 53.91 296 GLU B C 1
ATOM 6148 O O . GLU B 1 296 ? -15.984 7.562 25.062 1 53.91 296 GLU B O 1
ATOM 6153 N N . ALA B 1 297 ? -16.219 5.297 24.719 1 44.09 297 ALA B N 1
ATOM 6154 C CA . ALA B 1 297 ? -16.156 4.996 26.141 1 44.09 297 ALA B CA 1
ATOM 6155 C C . ALA B 1 297 ? -14.75 5.211 26.688 1 44.09 297 ALA B C 1
ATOM 6157 O O . ALA B 1 297 ? -13.781 4.645 26.172 1 44.09 297 ALA B O 1
ATOM 6158 N N . PHE B 1 298 ? -14.328 6.32 27.016 1 43.16 298 PHE B N 1
ATOM 6159 C CA . PHE B 1 298 ? -13.125 6.574 27.797 1 43.16 298 PHE B CA 1
ATOM 6160 C C . PHE B 1 298 ? -13.258 5.973 29.203 1 43.16 298 PHE B C 1
ATOM 6162 O O . PHE B 1 298 ? -14.336 5.988 29.781 1 43.16 298 PHE B O 1
ATOM 6169 N N . ASP B 1 299 ? -12.555 4.926 29.5 1 38.38 299 ASP B N 1
ATOM 6170 C CA . ASP B 1 299 ? -12.523 4.355 30.844 1 38.38 299 ASP B CA 1
ATOM 6171 C C . ASP B 1 299 ? -12.477 5.453 31.906 1 38.38 299 ASP B C 1
ATOM 6173 O O . ASP B 1 299 ? -11.555 6.27 31.922 1 38.38 299 ASP B O 1
ATOM 6177 N N . ASN B 1 300 ? -13.5 5.938 32.312 1 36.66 300 ASN B N 1
ATOM 6178 C CA . ASN B 1 300 ? -13.562 6.738 33.531 1 36.66 300 ASN B CA 1
ATOM 6179 C C . ASN B 1 300 ? -12.906 6.023 34.688 1 36.66 300 ASN B C 1
ATOM 6181 O O . ASN B 1 300 ? -13.594 5.578 35.625 1 36.66 300 ASN B O 1
ATOM 6185 N N . ASP B 1 301 ? -12.039 5.086 34.625 1 35.91 301 ASP B N 1
ATOM 6186 C CA . ASP B 1 301 ? -11.672 4.801 36.031 1 35.91 301 ASP B CA 1
ATOM 6187 C C . ASP B 1 301 ? -11.297 6.078 36.75 1 35.91 301 ASP B C 1
ATOM 6189 O O . ASP B 1 301 ? -11.016 6.047 37.969 1 35.91 301 ASP B O 1
ATOM 6193 N N . VAL B 1 302 ? -10.594 7.02 36.188 1 33.25 302 VAL B N 1
ATOM 6194 C CA . VAL B 1 302 ? -9.938 7.797 37.25 1 33.25 302 VAL B CA 1
ATOM 6195 C C . VAL B 1 302 ? -10.984 8.555 38.062 1 33.25 302 VAL B C 1
ATOM 6197 O O . VAL B 1 302 ? -10.898 8.625 39.281 1 33.25 302 VAL B O 1
ATOM 6200 N N . VAL B 1 303 ? -11.734 9.656 37.531 1 33.31 303 VAL B N 1
ATOM 6201 C CA . VAL B 1 303 ? -12.25 10.43 38.656 1 33.31 303 VAL B CA 1
ATOM 6202 C C . VAL B 1 303 ? -13.469 9.727 39.25 1 33.31 303 VAL B C 1
ATOM 6204 O O . VAL B 1 303 ? -14.539 9.695 38.656 1 33.31 303 VAL B O 1
ATOM 6207 N N . ASN B 1 304 ? -13.398 8.492 39.594 1 32.16 304 ASN B N 1
ATOM 6208 C CA . ASN B 1 304 ? -14.344 7.965 40.562 1 32.16 304 ASN B CA 1
ATOM 6209 C C . ASN B 1 304 ? -14.586 8.961 41.688 1 32.16 304 ASN B C 1
ATOM 6211 O O . ASN B 1 304 ? -13.828 9 42.656 1 32.16 304 ASN B O 1
ATOM 6215 N N . THR B 1 305 ? -14.781 10.281 41.625 1 31.73 305 THR B N 1
ATOM 6216 C CA . THR B 1 305 ? -15.367 10.648 42.906 1 31.73 305 THR B CA 1
ATOM 6217 C C . THR B 1 305 ? -16.609 9.812 43.219 1 31.73 305 THR B C 1
ATOM 6219 O O . THR B 1 305 ? -17.203 9.227 42.281 1 31.73 305 THR B O 1
ATOM 6222 N N . SER B 1 306 ? -16.953 9.484 44.469 1 34.22 306 SER B N 1
ATOM 6223 C CA . SER B 1 306 ? -18 8.711 45.125 1 34.22 306 SER B CA 1
ATOM 6224 C C . SER B 1 306 ? -19.297 8.758 44.344 1 34.22 306 SER B C 1
ATOM 6226 O O . SER B 1 306 ? -20 7.746 44.219 1 34.22 306 SER B O 1
ATOM 6228 N N . LEU B 1 307 ? -20.172 9.969 44.469 1 35.81 307 LEU B N 1
ATOM 6229 C CA . LEU B 1 307 ? -21.625 10.039 44.594 1 35.81 307 LEU B CA 1
ATOM 6230 C C . LEU B 1 307 ? -22.312 9.758 43.25 1 35.81 307 LEU B C 1
ATOM 6232 O O . LEU B 1 307 ? -23.391 9.164 43.219 1 35.81 307 LEU B O 1
ATOM 6236 N N . TYR B 1 308 ? -22.406 10.734 42.219 1 34.34 308 TYR B N 1
ATOM 6237 C CA . TYR B 1 308 ? -23.344 10.711 41.094 1 34.34 308 TYR B CA 1
ATOM 6238 C C . TYR B 1 308 ? -22.641 10.266 39.812 1 34.34 308 TYR B C 1
ATOM 6240 O O . TYR B 1 308 ? -21.531 10.695 39.531 1 34.34 308 TYR B O 1
ATOM 6248 N N . PHE B 1 309 ? -22.875 8.984 39.438 1 37.03 309 PHE B N 1
ATOM 6249 C CA . PHE B 1 309 ? -22.578 8.477 38.125 1 37.03 309 PHE B CA 1
ATOM 6250 C C . PHE B 1 309 ? -22.984 9.492 37.031 1 37.03 309 PHE B C 1
ATOM 6252 O O . PHE B 1 309 ? -24.172 9.727 36.812 1 37.03 309 PHE B O 1
ATOM 6259 N N . ILE B 1 310 ? -22.469 10.602 36.875 1 38.62 310 ILE B N 1
ATOM 6260 C CA . ILE B 1 310 ? -22.812 11.375 35.688 1 38.62 310 ILE B CA 1
ATOM 6261 C C . ILE B 1 310 ? -22.438 10.586 34.438 1 38.62 310 ILE B C 1
ATOM 6263 O O . ILE B 1 310 ? -21.266 10.266 34.219 1 38.62 310 ILE B O 1
ATOM 6267 N N . PRO B 1 311 ? -23.375 9.977 33.812 1 46.91 311 PRO B N 1
ATOM 6268 C CA . PRO B 1 311 ? -23.109 9.289 32.562 1 46.91 311 PRO B CA 1
ATOM 6269 C C . PRO B 1 311 ? -22.219 10.109 31.625 1 46.91 311 PRO B C 1
ATOM 6271 O O . PRO B 1 311 ? -22.453 11.305 31.453 1 46.91 311 PRO B O 1
ATOM 6274 N N . LYS B 1 312 ? -21.016 9.773 31.328 1 55.94 312 LYS B N 1
ATOM 6275 C CA . LYS B 1 312 ? -20.109 10.445 30.391 1 55.94 312 LYS B CA 1
ATOM 6276 C C . LYS B 1 312 ? -20.766 10.633 29.031 1 55.94 312 LYS B C 1
ATOM 6278 O O . LYS B 1 312 ? -21.328 9.68 28.469 1 55.94 312 LYS B O 1
ATOM 6283 N N . LYS B 1 313 ? -21.078 11.883 28.672 1 66.12 313 LYS B N 1
ATOM 6284 C CA . LYS B 1 313 ? -21.625 12.203 27.359 1 66.12 313 LYS B CA 1
ATOM 6285 C C . LYS B 1 313 ? -20.641 11.867 26.234 1 66.12 313 LYS B C 1
ATOM 6287 O O . LYS B 1 313 ? -19.422 11.93 26.453 1 66.12 313 LYS B O 1
ATOM 6292 N N . LEU B 1 314 ? -21.219 11.383 25.234 1 77.19 314 LEU B N 1
ATOM 6293 C CA . LEU B 1 314 ? -20.469 11.25 24 1 77.19 314 LEU B CA 1
ATOM 6294 C C . LEU B 1 314 ? -20.078 12.625 23.453 1 77.19 314 LEU B C 1
ATOM 6296 O O . LEU B 1 314 ? -20.75 13.617 23.734 1 77.19 314 LEU B O 1
ATOM 6300 N N . ALA B 1 315 ? -18.922 12.727 22.812 1 82.75 315 ALA B N 1
ATOM 6301 C CA . ALA B 1 315 ? -18.422 13.992 22.266 1 82.75 315 ALA B CA 1
ATOM 6302 C C . ALA B 1 315 ? -19.5 14.688 21.438 1 82.75 315 ALA B C 1
ATOM 6304 O O . ALA B 1 315 ? -19.672 15.906 21.531 1 82.75 315 ALA B O 1
ATOM 6305 N N . TYR B 1 316 ? -20.25 13.898 20.641 1 84 316 TYR B N 1
ATOM 6306 C CA . TYR B 1 316 ? -21.219 14.508 19.734 1 84 316 TYR B CA 1
ATOM 6307 C C . TYR B 1 316 ? -22.375 15.117 20.5 1 84 316 TYR B C 1
ATOM 6309 O O . TYR B 1 316 ? -23 16.078 20.047 1 84 316 TYR B O 1
ATOM 6317 N N . GLU B 1 317 ? -22.688 14.578 21.719 1 87.38 317 GLU B N 1
ATOM 6318 C CA . GLU B 1 317 ? -23.766 15.102 22.547 1 87.38 317 GLU B CA 1
ATOM 6319 C C . GLU B 1 317 ? -23.422 16.5 23.078 1 87.38 317 GLU B C 1
ATOM 6321 O O . GLU B 1 317 ? -24.312 17.266 23.438 1 87.38 317 GLU B O 1
ATOM 6326 N N . ILE B 1 318 ? -22.188 16.844 23.062 1 90.62 318 ILE B N 1
ATOM 6327 C CA . ILE B 1 318 ? -21.719 18.141 23.516 1 90.62 318 ILE B CA 1
ATOM 6328 C C . ILE B 1 318 ? -21.531 19.078 22.312 1 90.62 318 ILE B C 1
ATOM 6330 O O . ILE B 1 318 ? -21.984 20.219 22.344 1 90.62 318 ILE B O 1
ATOM 6334 N N . LYS B 1 319 ? -21.016 18.625 21.25 1 92.25 319 LYS B N 1
ATOM 6335 C CA . LYS B 1 319 ? -20.594 19.438 20.109 1 92.25 319 LYS B CA 1
ATOM 6336 C C . LYS B 1 319 ? -21.812 19.891 19.281 1 92.25 319 LYS B C 1
ATOM 6338 O O . LYS B 1 319 ? -21.875 21.031 18.859 1 92.25 319 LYS B O 1
ATOM 6343 N N . PHE B 1 320 ? -22.766 18.969 19.078 1 91.75 320 PHE B N 1
ATOM 6344 C CA . PHE B 1 320 ? -23.844 19.266 18.141 1 91.75 320 PHE B CA 1
ATOM 6345 C C . PHE B 1 320 ? -24.734 20.391 18.688 1 91.75 320 PHE B C 1
ATOM 6347 O O . PHE B 1 320 ? -25.031 21.344 17.984 1 91.75 320 PHE B O 1
ATOM 6354 N N . PRO B 1 321 ? -25.109 20.297 20.016 1 94.44 321 PRO B N 1
ATOM 6355 C CA . PRO B 1 321 ? -25.844 21.438 20.547 1 94.44 321 PRO B CA 1
ATOM 6356 C C . PRO B 1 321 ? -25.047 22.734 20.516 1 94.44 321 PRO B C 1
ATOM 6358 O O . PRO B 1 321 ? -25.625 23.812 20.328 1 94.44 321 PRO B O 1
ATOM 6361 N N . ALA B 1 322 ? -23.766 22.656 20.734 1 95.88 322 ALA B N 1
ATOM 6362 C CA . ALA B 1 322 ? -22.922 23.844 20.688 1 95.88 322 ALA B CA 1
ATOM 6363 C C . ALA B 1 322 ? -22.938 24.469 19.297 1 95.88 322 ALA B C 1
ATOM 6365 O O . ALA B 1 322 ? -22.969 25.703 19.172 1 95.88 322 ALA B O 1
ATOM 6366 N N . PHE B 1 323 ? -22.938 23.672 18.266 1 96.19 323 PHE B N 1
ATOM 6367 C CA . PHE B 1 323 ? -22.984 24.156 16.891 1 96.19 323 PHE B CA 1
ATOM 6368 C C . PHE B 1 323 ? -24.312 24.844 16.594 1 96.19 323 PHE B C 1
ATOM 6370 O O . PHE B 1 323 ? -24.344 25.922 15.992 1 96.19 323 PHE B O 1
ATOM 6377 N N . GLU B 1 324 ? -25.344 24.203 17.031 1 96.38 324 GLU B N 1
ATOM 6378 C CA . GLU B 1 324 ? -26.672 24.766 16.828 1 96.38 324 GLU B CA 1
ATOM 6379 C C . GLU B 1 324 ? -26.812 26.109 17.531 1 96.38 324 GLU B C 1
ATOM 6381 O O . GLU B 1 324 ? -27.359 27.062 16.969 1 96.38 324 GLU B O 1
ATOM 6386 N N . GLN B 1 325 ? -26.328 26.125 18.734 1 97.5 325 GLN B N 1
ATOM 6387 C CA . GLN B 1 325 ? -26.375 27.359 19.5 1 97.5 325 GLN B CA 1
ATOM 6388 C C . GLN B 1 325 ? -25.531 28.453 18.828 1 97.5 325 GLN B C 1
ATOM 6390 O O . GLN B 1 325 ? -25.906 29.625 18.859 1 97.5 325 GLN B O 1
ATOM 6395 N N . ALA B 1 326 ? -24.406 28.078 18.297 1 98 326 ALA B N 1
ATOM 6396 C CA . ALA B 1 326 ? -23.547 29.031 17.609 1 98 326 ALA B CA 1
ATOM 6397 C C . ALA B 1 326 ? -24.266 29.656 16.406 1 98 326 ALA B C 1
ATOM 6399 O O . ALA B 1 326 ? -24.172 30.859 16.188 1 98 326 ALA B O 1
ATOM 6400 N N . LEU B 1 327 ? -24.969 28.844 15.609 1 97.62 327 LEU B N 1
ATOM 6401 C CA . LEU B 1 327 ? -25.719 29.328 14.453 1 97.62 327 LEU B CA 1
ATOM 6402 C C . LEU B 1 327 ? -26.812 30.297 14.875 1 97.62 327 LEU B C 1
ATOM 6404 O O . LEU B 1 327 ? -27 31.344 14.234 1 97.62 327 LEU B O 1
ATOM 6408 N N . THR B 1 328 ? -27.469 29.953 15.961 1 97.88 328 THR B N 1
ATOM 6409 C CA . THR B 1 328 ? -28.516 30.828 16.484 1 97.88 328 THR B CA 1
ATOM 6410 C C . THR B 1 328 ? -27.938 32.156 16.938 1 97.88 328 THR B C 1
ATOM 6412 O O . THR B 1 328 ? -28.516 33.219 16.688 1 97.88 328 THR B O 1
ATOM 6415 N N . THR B 1 329 ? -26.828 32.094 17.562 1 98.19 329 THR B N 1
ATOM 6416 C CA . THR B 1 329 ? -26.172 33.281 18.109 1 98.19 329 THR B CA 1
ATOM 6417 C C . THR B 1 329 ? -25.719 34.219 16.984 1 98.19 329 THR B C 1
ATOM 6419 O O . THR B 1 329 ? -25.922 35.438 17.062 1 98.19 329 THR B O 1
ATOM 6422 N N . ILE B 1 330 ? -25.094 33.688 15.922 1 98 330 ILE B N 1
ATOM 6423 C CA . ILE B 1 330 ? -24.594 34.562 14.859 1 98 330 ILE B CA 1
ATOM 6424 C C . ILE B 1 330 ? -25.766 35.156 14.086 1 98 330 ILE B C 1
ATOM 6426 O O . ILE B 1 330 ? -25.703 36.312 13.641 1 98 330 ILE B O 1
ATOM 6430 N N . LYS B 1 331 ? -26.812 34.375 13.93 1 97.62 331 LYS B N 1
ATOM 6431 C CA . LYS B 1 331 ? -28.016 34.906 13.312 1 97.62 331 LYS B CA 1
ATOM 6432 C C . LYS B 1 331 ? -28.594 36.062 14.133 1 97.62 331 LYS B C 1
ATOM 6434 O O . LYS B 1 331 ? -28.953 37.094 13.578 1 97.62 331 LYS B O 1
ATOM 6439 N N . ALA B 1 332 ? -28.672 35.906 15.398 1 97.69 332 ALA B N 1
ATOM 6440 C CA . ALA B 1 332 ? -29.203 36.906 16.297 1 97.69 332 ALA B CA 1
ATOM 6441 C C . ALA B 1 332 ? -28.344 38.156 16.281 1 97.69 332 ALA B C 1
ATOM 6443 O O . ALA B 1 332 ? -28.828 39.281 16.547 1 97.69 332 ALA B O 1
ATOM 6444 N N . ASN B 1 333 ? -27.109 38 15.875 1 97.25 333 ASN B N 1
ATOM 6445 C CA . ASN B 1 333 ? -26.203 39.125 15.836 1 97.25 333 ASN B CA 1
ATOM 6446 C C . ASN B 1 333 ? -26.125 39.75 14.445 1 97.25 333 ASN B C 1
ATOM 6448 O O . ASN B 1 333 ? -25.25 40.594 14.172 1 97.25 333 ASN B O 1
ATOM 6452 N N . GLY B 1 334 ? -26.953 39.25 13.5 1 97.19 334 GLY B N 1
ATOM 6453 C CA . GLY B 1 334 ? -27.125 40 12.266 1 97.19 334 GLY B CA 1
ATOM 6454 C C . GLY B 1 334 ? -26.688 39.219 11.031 1 97.19 334 GLY B C 1
ATOM 6455 O O . GLY B 1 334 ? -26.906 39.688 9.906 1 97.19 334 GLY B O 1
ATOM 6456 N N . ALA B 1 335 ? -26.062 38.094 11.164 1 97.81 335 ALA B N 1
ATOM 6457 C CA . ALA B 1 335 ? -25.656 37.312 10 1 97.81 335 ALA B CA 1
ATOM 6458 C C . ALA B 1 335 ? -26.875 36.781 9.25 1 97.81 335 ALA B C 1
ATOM 6460 O O . ALA B 1 335 ? -27.906 36.469 9.859 1 97.81 335 ALA B O 1
ATOM 6461 N N . GLU B 1 336 ? -26.797 36.688 7.973 1 98.19 336 GLU B N 1
ATOM 6462 C CA . GLU B 1 336 ? -27.75 35.906 7.191 1 98.19 336 GLU B CA 1
ATOM 6463 C C . GLU B 1 336 ? -27.328 34.438 7.109 1 98.19 336 GLU B C 1
ATOM 6465 O O . GLU B 1 336 ? -26.391 34.094 6.383 1 98.19 336 GLU B O 1
ATOM 6470 N N . VAL B 1 337 ? -28.062 33.594 7.805 1 98.12 337 VAL B N 1
ATOM 6471 C CA . VAL B 1 337 ? -27.656 32.219 7.922 1 98.12 337 VAL B CA 1
ATOM 6472 C C . VAL B 1 337 ? -28.562 31.328 7.062 1 98.12 337 VAL B C 1
ATOM 6474 O O . VAL B 1 337 ? -29.797 31.406 7.176 1 98.12 337 VAL B O 1
ATOM 6477 N N . LYS B 1 338 ? -27.938 30.5 6.211 1 97.88 338 LYS B N 1
ATOM 6478 C CA . LYS B 1 338 ? -28.672 29.594 5.328 1 97.88 338 LYS B CA 1
ATOM 6479 C C . LYS B 1 338 ? -28.172 28.156 5.496 1 97.88 338 LYS B C 1
ATOM 6481 O O . LYS B 1 338 ? -26.969 27.906 5.566 1 97.88 338 LYS B O 1
ATOM 6486 N N . GLY B 1 339 ? -29.125 27.188 5.496 1 94.25 339 GLY B N 1
ATOM 6487 C CA . GLY B 1 339 ? -28.734 25.797 5.523 1 94.25 339 GLY B CA 1
ATOM 6488 C C . GLY B 1 339 ? -29.688 24.922 6.305 1 94.25 339 GLY B C 1
ATOM 6489 O O . GLY B 1 339 ? -30.703 25.391 6.809 1 94.25 339 GLY B O 1
ATOM 6490 N N . PRO B 1 340 ? -29.281 23.781 6.441 1 97 340 PRO B N 1
ATOM 6491 C CA . PRO B 1 340 ? -28.078 23.094 5.953 1 97 340 PRO B CA 1
ATOM 6492 C C . PRO B 1 340 ? -28.047 22.984 4.43 1 97 340 PRO B C 1
ATOM 6494 O O . PRO B 1 340 ? -29.062 22.672 3.812 1 97 340 PRO B O 1
ATOM 6497 N N . LEU B 1 341 ? -26.906 23.219 3.926 1 97.88 341 LEU B N 1
ATOM 6498 C CA . LEU B 1 341 ? -26.703 23.125 2.484 1 97.88 341 LEU B CA 1
ATOM 6499 C C . LEU B 1 341 ? -26.047 21.812 2.107 1 97.88 341 LEU B C 1
ATOM 6501 O O . LEU B 1 341 ? -25.531 21.094 2.975 1 97.88 341 LEU B O 1
ATOM 6505 N N . LYS B 1 342 ? -26.109 21.406 0.847 1 95.69 342 LYS B N 1
ATOM 6506 C CA . LYS B 1 342 ? -25.5 20.188 0.335 1 95.69 342 LYS B CA 1
ATOM 6507 C C . LYS B 1 342 ? -24.25 20.5 -0.49 1 95.69 342 LYS B C 1
ATOM 6509 O O . LYS B 1 342 ? -24.328 21.25 -1.466 1 95.69 342 LYS B O 1
ATOM 6514 N N . LEU B 1 343 ? -23.156 19.984 -0.046 1 96 343 LEU B N 1
ATOM 6515 C CA . LEU B 1 343 ? -21.891 20.141 -0.75 1 96 343 LEU B CA 1
ATOM 6516 C C . LEU B 1 343 ? -21.375 18.812 -1.266 1 96 343 LEU B C 1
ATOM 6518 O O . LEU B 1 343 ? -21.391 17.812 -0.537 1 96 343 LEU B O 1
ATOM 6522 N N . LEU B 1 344 ? -20.969 18.812 -2.543 1 94.06 344 LEU B N 1
ATOM 6523 C CA . LEU B 1 344 ? -20.391 17.609 -3.143 1 94.06 344 LEU B CA 1
ATOM 6524 C C . LEU B 1 344 ? -19.172 17.156 -2.348 1 94.06 344 LEU B C 1
ATOM 6526 O O . LEU B 1 344 ? -18.344 17.969 -1.948 1 94.06 344 LEU B O 1
ATOM 6530 N N . THR B 1 345 ? -19.062 15.766 -2.094 1 93 345 THR B N 1
ATOM 6531 C CA . THR B 1 345 ? -17.922 15.219 -1.384 1 93 345 THR B CA 1
ATOM 6532 C C . THR B 1 345 ? -16.859 14.727 -2.367 1 93 345 THR B C 1
ATOM 6534 O O . THR B 1 345 ? -17.141 14.555 -3.557 1 93 345 THR B O 1
ATOM 6537 N N . VAL B 1 346 ? -15.641 14.492 -1.852 1 91.44 346 VAL B N 1
ATOM 6538 C CA . VAL B 1 346 ? -14.586 13.961 -2.707 1 91.44 346 VAL B CA 1
ATOM 6539 C C . VAL B 1 346 ? -14.906 12.516 -3.082 1 91.44 346 VAL B C 1
ATOM 6541 O O . VAL B 1 346 ? -14.531 12.047 -4.156 1 91.44 346 VAL B O 1
ATOM 6544 N N . GLU B 1 347 ? -15.617 11.789 -2.24 1 89.38 347 GLU B N 1
ATOM 6545 C CA . GLU B 1 347 ? -16.047 10.422 -2.545 1 89.38 347 GLU B CA 1
ATOM 6546 C C . GLU B 1 347 ? -17.016 10.406 -3.725 1 89.38 347 GLU B C 1
ATOM 6548 O O . GLU B 1 347 ? -16.938 9.523 -4.586 1 89.38 347 GLU B O 1
ATOM 6553 N N . GLU B 1 348 ? -17.922 11.391 -3.775 1 92.69 348 GLU B N 1
ATOM 6554 C CA . GLU B 1 348 ? -18.859 11.5 -4.887 1 92.69 348 GLU B CA 1
ATOM 6555 C C . GLU B 1 348 ? -18.141 11.828 -6.191 1 92.69 348 GLU B C 1
ATOM 6557 O O . GLU B 1 348 ? -18.5 11.32 -7.254 1 92.69 348 GLU B O 1
ATOM 6562 N N . ILE B 1 349 ? -17.141 12.648 -6.086 1 93.94 349 ILE B N 1
ATOM 6563 C CA . ILE B 1 349 ? -16.344 12.984 -7.262 1 93.94 349 ILE B CA 1
ATOM 6564 C C . ILE B 1 349 ? -15.625 11.734 -7.77 1 93.94 349 ILE B C 1
ATOM 6566 O O . ILE B 1 349 ? -15.531 11.516 -8.977 1 93.94 349 ILE B O 1
ATOM 6570 N N . ALA B 1 350 ? -15.117 10.953 -6.871 1 92.12 350 ALA B N 1
ATOM 6571 C CA . ALA B 1 350 ? -14.383 9.742 -7.223 1 92.12 350 ALA B CA 1
ATOM 6572 C C . ALA B 1 350 ? -15.266 8.766 -7.996 1 92.12 350 ALA B C 1
ATOM 6574 O O . ALA B 1 350 ? -14.773 7.996 -8.828 1 92.12 350 ALA B O 1
ATOM 6575 N N . GLU B 1 351 ? -16.547 8.734 -7.773 1 90.94 351 GLU B N 1
ATOM 6576 C CA . GLU B 1 351 ? -17.484 7.793 -8.375 1 90.94 351 GLU B CA 1
ATOM 6577 C C . GLU B 1 351 ? -17.922 8.258 -9.758 1 90.94 351 GLU B C 1
ATOM 6579 O O . GLU B 1 351 ? -18.562 7.5 -10.492 1 90.94 351 GLU B O 1
ATOM 6584 N N . MET B 1 352 ? -17.562 9.461 -10.195 1 91.88 352 MET B N 1
ATOM 6585 C CA . MET B 1 352 ? -17.938 10 -11.5 1 91.88 352 MET B CA 1
ATOM 6586 C C . MET B 1 352 ? -17.078 9.398 -12.609 1 91.88 352 MET B C 1
ATOM 6588 O O . MET B 1 352 ? -15.953 8.953 -12.352 1 91.88 352 MET B O 1
ATOM 6592 N N . PRO B 1 353 ? -17.688 9.422 -13.773 1 87 353 PRO B N 1
ATOM 6593 C CA . PRO B 1 353 ? -16.812 9.086 -14.898 1 87 353 PRO B CA 1
ATOM 6594 C C . PRO B 1 353 ? -15.578 9.992 -14.977 1 87 353 PRO B C 1
ATOM 6596 O O . PRO B 1 353 ? -15.695 11.211 -14.797 1 87 353 PRO B O 1
ATOM 6599 N N . ASN B 1 354 ? -14.461 9.438 -15.086 1 86.25 354 ASN B N 1
ATOM 6600 C CA . ASN B 1 354 ? -13.188 10.156 -15.148 1 86.25 354 ASN B CA 1
ATOM 6601 C C . ASN B 1 354 ? -12.727 10.586 -13.758 1 86.25 354 ASN B C 1
ATOM 6603 O O . ASN B 1 354 ? -11.703 11.266 -13.625 1 86.25 354 ASN B O 1
ATOM 6607 N N . GLY B 1 355 ? -13.586 10.25 -12.789 1 90.19 355 GLY B N 1
ATOM 6608 C CA . GLY B 1 355 ? -13.219 10.602 -11.43 1 90.19 355 GLY B CA 1
ATOM 6609 C C . GLY B 1 355 ? -12.008 9.844 -10.922 1 90.19 355 GLY B C 1
ATOM 6610 O O . GLY B 1 355 ? -11.422 9.031 -11.648 1 90.19 355 GLY B O 1
ATOM 6611 N N . ALA B 1 356 ? -11.531 10.234 -9.766 1 90.94 356 ALA B N 1
ATOM 6612 C CA . ALA B 1 356 ? -10.406 9.586 -9.109 1 90.94 356 ALA B CA 1
ATOM 6613 C C . ALA B 1 356 ? -10.492 9.734 -7.59 1 90.94 356 ALA B C 1
ATOM 6615 O O . ALA B 1 356 ? -10.977 10.758 -7.09 1 90.94 356 ALA B O 1
ATOM 6616 N N . ASP B 1 357 ? -10.047 8.711 -6.93 1 88.81 357 ASP B N 1
ATOM 6617 C CA . ASP B 1 357 ? -9.984 8.773 -5.473 1 88.81 357 ASP B CA 1
ATOM 6618 C C . ASP B 1 357 ? -9.016 9.859 -5.008 1 88.81 357 ASP B C 1
ATOM 6620 O O . ASP B 1 357 ? -7.816 9.773 -5.27 1 88.81 357 ASP B O 1
ATOM 6624 N N . PHE B 1 358 ? -9.516 10.867 -4.324 1 90.62 358 PHE B N 1
ATOM 6625 C CA . PHE B 1 358 ? -8.734 12.031 -3.918 1 90.62 358 PHE B CA 1
ATOM 6626 C C . PHE B 1 358 ? -7.551 11.617 -3.055 1 90.62 358 PHE B C 1
ATOM 6628 O O . PHE B 1 358 ? -6.449 12.148 -3.209 1 90.62 358 PHE B O 1
ATOM 6635 N N . ASP B 1 359 ? -7.695 10.703 -2.125 1 86.12 359 ASP B N 1
ATOM 6636 C CA . ASP B 1 359 ? -6.621 10.281 -1.229 1 86.12 359 ASP B CA 1
ATOM 6637 C C . ASP B 1 359 ? -5.488 9.609 -2.002 1 86.12 359 ASP B C 1
ATOM 6639 O O . ASP B 1 359 ? -4.316 9.758 -1.652 1 86.12 359 ASP B O 1
ATOM 6643 N N . SER B 1 360 ? -5.887 8.906 -3.068 1 85.19 360 SER B N 1
ATOM 6644 C CA . SER B 1 360 ? -4.887 8.258 -3.91 1 85.19 360 SER B CA 1
ATOM 6645 C C . SER B 1 360 ? -4.109 9.281 -4.734 1 85.19 360 SER B C 1
ATOM 6647 O O . SER B 1 360 ? -2.883 9.219 -4.812 1 85.19 360 SER B O 1
ATOM 6649 N N . ILE B 1 361 ? -4.805 10.266 -5.293 1 90.5 361 ILE B N 1
ATOM 6650 C CA . ILE B 1 361 ? -4.105 11.18 -6.188 1 90.5 361 ILE B CA 1
ATOM 6651 C C . ILE B 1 361 ? -3.346 12.227 -5.367 1 90.5 361 ILE B C 1
ATOM 6653 O O . ILE B 1 361 ? -2.344 12.773 -5.832 1 90.5 361 ILE B O 1
ATOM 6657 N N . ALA B 1 362 ? -3.777 12.406 -4.137 1 92.19 362 ALA B N 1
ATOM 6658 C CA . ALA B 1 362 ? -3.127 13.391 -3.281 1 92.19 362 ALA B CA 1
ATOM 6659 C C . ALA B 1 362 ? -1.714 12.945 -2.91 1 92.19 362 ALA B C 1
ATOM 6661 O O . ALA B 1 362 ? -0.888 13.766 -2.502 1 92.19 362 ALA B O 1
ATOM 6662 N N . ASN B 1 363 ? -1.397 11.688 -3.061 1 91.56 363 ASN B N 1
ATOM 6663 C CA . ASN B 1 363 ? -0.083 11.172 -2.689 1 91.56 363 ASN B CA 1
ATOM 6664 C C . ASN B 1 363 ? 0.663 10.617 -3.9 1 91.56 363 ASN B C 1
ATOM 6666 O O . ASN B 1 363 ? 1.686 9.945 -3.75 1 91.56 363 ASN B O 1
ATOM 6670 N N . ASP B 1 364 ? 0.106 10.914 -5.094 1 91.75 364 ASP B N 1
ATOM 6671 C CA . ASP B 1 364 ? 0.748 10.43 -6.309 1 91.75 364 ASP B CA 1
ATOM 6672 C C . ASP B 1 364 ? 2.15 11.008 -6.465 1 91.75 364 ASP B C 1
ATOM 6674 O O . ASP B 1 364 ? 2.357 12.211 -6.254 1 91.75 364 ASP B O 1
ATOM 6678 N N . GLY B 1 365 ? 3.125 10.148 -6.738 1 92.5 365 GLY B N 1
ATOM 6679 C CA . GLY B 1 365 ? 4.484 10.594 -7.004 1 92.5 365 GLY B CA 1
ATOM 6680 C C . GLY B 1 365 ? 5.262 10.922 -5.746 1 92.5 365 GLY B C 1
ATOM 6681 O O . GLY B 1 365 ? 6.355 11.492 -5.816 1 92.5 365 GLY B O 1
ATOM 6682 N N . TRP B 1 366 ? 4.762 10.562 -4.562 1 95.94 366 TRP B N 1
ATOM 6683 C CA . TRP B 1 366 ? 5.375 10.922 -3.289 1 95.94 366 TRP B CA 1
ATOM 6684 C C . TRP B 1 366 ? 6.812 10.406 -3.213 1 95.94 366 TRP B C 1
ATOM 6686 O O . TRP B 1 366 ? 7.719 11.141 -2.822 1 95.94 366 TRP B O 1
ATOM 6696 N N . ARG B 1 367 ? 7.051 9.148 -3.613 1 95.94 367 ARG B N 1
ATOM 6697 C CA . ARG B 1 367 ? 8.383 8.57 -3.541 1 95.94 367 ARG B CA 1
ATOM 6698 C C . ARG B 1 367 ? 9.391 9.422 -4.305 1 95.94 367 ARG B C 1
ATOM 6700 O O . ARG B 1 367 ? 10.445 9.773 -3.771 1 95.94 367 ARG B O 1
ATOM 6707 N N . ASP B 1 368 ? 9.078 9.797 -5.57 1 95.06 368 ASP B N 1
ATOM 6708 C CA . ASP B 1 368 ? 9.992 10.547 -6.422 1 95.06 368 ASP B CA 1
ATOM 6709 C C . ASP B 1 368 ? 10.266 11.938 -5.848 1 95.06 368 ASP B C 1
ATOM 6711 O O . ASP B 1 368 ? 11.406 12.398 -5.844 1 95.06 368 ASP B O 1
ATOM 6715 N N . SER B 1 369 ? 9.211 12.57 -5.379 1 96 369 SER B N 1
ATOM 6716 C CA . SER B 1 369 ? 9.359 13.906 -4.801 1 96 369 SER B CA 1
ATOM 6717 C C . SER B 1 369 ? 10.203 13.867 -3.531 1 96 369 SER B C 1
ATOM 6719 O O . SER B 1 369 ? 11.031 14.758 -3.305 1 96 369 SER B O 1
ATOM 6721 N N . PHE B 1 370 ? 10.008 12.898 -2.701 1 97.88 370 PHE B N 1
ATOM 6722 C CA . PHE B 1 370 ? 10.766 12.742 -1.465 1 97.88 370 PHE B CA 1
ATOM 6723 C C . PHE B 1 370 ? 12.242 12.5 -1.761 1 97.88 370 PHE B C 1
ATOM 6725 O O . PHE B 1 370 ? 13.109 13.133 -1.156 1 97.88 370 PHE B O 1
ATOM 6732 N N . ASP B 1 371 ? 12.539 11.562 -2.697 1 97.56 371 ASP B N 1
ATOM 6733 C CA . ASP B 1 371 ? 13.914 11.219 -3.055 1 97.56 371 ASP B CA 1
ATOM 6734 C C . ASP B 1 371 ? 14.648 12.43 -3.627 1 97.56 371 ASP B C 1
ATOM 6736 O O . ASP B 1 371 ? 15.812 12.672 -3.297 1 97.56 371 ASP B O 1
ATOM 6740 N N . GLU B 1 372 ? 13.945 13.164 -4.508 1 96.44 372 GLU B N 1
ATOM 6741 C CA . GLU B 1 372 ? 14.531 14.367 -5.082 1 96.44 372 GLU B CA 1
ATOM 6742 C C . GLU B 1 372 ? 14.812 15.414 -4.004 1 96.44 372 GLU B C 1
ATOM 6744 O O . GLU B 1 372 ? 15.844 16.078 -4.035 1 96.44 372 GLU B O 1
ATOM 6749 N N . TRP B 1 373 ? 13.898 15.547 -3.055 1 97.56 373 TRP B N 1
ATOM 6750 C CA . TRP B 1 373 ? 14.047 16.5 -1.962 1 97.56 373 TRP B CA 1
ATOM 6751 C C . TRP B 1 373 ? 15.258 16.156 -1.102 1 97.56 373 TRP B C 1
ATOM 6753 O O . TRP B 1 373 ? 16.031 17.047 -0.726 1 97.56 373 TRP B O 1
ATOM 6763 N N . LEU B 1 374 ? 15.453 14.883 -0.764 1 97.62 374 LEU B N 1
ATOM 6764 C CA . LEU B 1 374 ? 16.625 14.445 -0.002 1 97.62 374 LEU B CA 1
ATOM 6765 C C . LEU B 1 374 ? 17.906 14.82 -0.726 1 97.62 374 LEU B C 1
ATOM 6767 O O . LEU B 1 374 ? 18.875 15.258 -0.097 1 97.62 374 LEU B O 1
ATOM 6771 N N . LYS B 1 375 ? 17.906 14.656 -2.018 1 96.5 375 LYS B N 1
ATOM 6772 C CA . LYS B 1 375 ? 19.094 14.906 -2.828 1 96.5 375 LYS B CA 1
ATOM 6773 C C . LYS B 1 375 ? 19.375 16.406 -2.955 1 96.5 375 LYS B C 1
ATOM 6775 O O . LYS B 1 375 ? 20.531 16.828 -2.873 1 96.5 375 LYS B O 1
ATOM 6780 N N . ASP B 1 376 ? 18.375 17.203 -3.104 1 96.12 376 ASP B N 1
ATOM 6781 C CA . ASP B 1 376 ? 18.531 18.594 -3.514 1 96.12 376 ASP B CA 1
ATOM 6782 C C . ASP B 1 376 ? 18.656 19.516 -2.303 1 96.12 376 ASP B C 1
ATOM 6784 O O . ASP B 1 376 ? 19.203 20.609 -2.406 1 96.12 376 ASP B O 1
ATOM 6788 N N . TRP B 1 377 ? 18.219 19.047 -1.105 1 97.5 377 TRP B N 1
ATOM 6789 C CA . TRP B 1 377 ? 18.047 20.031 -0.04 1 97.5 377 TRP B CA 1
ATOM 6790 C C . TRP B 1 377 ? 19 19.734 1.122 1 97.5 377 TRP B C 1
ATOM 6792 O O . TRP B 1 377 ? 19.062 20.5 2.09 1 97.5 377 TRP B O 1
ATOM 6802 N N . PHE B 1 378 ? 19.734 18.672 1.018 1 97.69 378 PHE B N 1
ATOM 6803 C CA . PHE B 1 378 ? 20.594 18.297 2.143 1 97.69 378 PHE B CA 1
ATOM 6804 C C . PHE B 1 378 ? 22.031 18.109 1.688 1 97.69 378 PHE B C 1
ATOM 6806 O O . PHE B 1 378 ? 22.281 17.516 0.639 1 97.69 378 PHE B O 1
ATOM 6813 N N . GLU B 1 379 ? 22.938 18.688 2.508 1 96.44 379 GLU B N 1
ATOM 6814 C CA . GLU B 1 379 ? 24.359 18.406 2.338 1 96.44 379 GLU B CA 1
ATOM 6815 C C . GLU B 1 379 ? 24.688 16.969 2.744 1 96.44 379 GLU B C 1
ATOM 6817 O O . GLU B 1 379 ? 25.562 16.344 2.139 1 96.44 379 GLU B O 1
ATOM 6822 N N . TYR B 1 380 ? 23.984 16.562 3.738 1 96.06 380 TYR B N 1
ATOM 6823 C CA . TYR B 1 380 ? 24.172 15.211 4.277 1 96.06 380 TYR B CA 1
ATOM 6824 C C . TYR B 1 380 ? 22.859 14.656 4.801 1 96.06 380 TYR B C 1
ATOM 6826 O O . TYR B 1 380 ? 22.078 15.367 5.445 1 96.06 380 TYR B O 1
ATOM 6834 N N . THR B 1 381 ? 22.547 13.391 4.441 1 96.88 381 THR B N 1
ATOM 6835 C CA . THR B 1 381 ? 21.484 12.594 5.031 1 96.88 381 THR B CA 1
ATOM 6836 C C . THR B 1 381 ? 21.953 11.172 5.309 1 96.88 381 THR B C 1
ATOM 6838 O O . THR B 1 381 ? 22.75 10.609 4.547 1 96.88 381 THR B O 1
ATOM 6841 N N . PRO B 1 382 ? 21.5 10.594 6.457 1 97.12 382 PRO B N 1
ATOM 6842 C CA . PRO B 1 382 ? 21.859 9.195 6.746 1 97.12 382 PRO B CA 1
ATOM 6843 C C . PRO B 1 382 ? 21.188 8.211 5.789 1 97.12 382 PRO B C 1
ATOM 6845 O O . PRO B 1 382 ? 21.578 7.043 5.734 1 97.12 382 PRO B O 1
ATOM 6848 N N . ILE B 1 383 ? 20.156 8.656 5.07 1 97.56 383 ILE B N 1
ATOM 6849 C CA . ILE B 1 383 ? 19.469 7.793 4.125 1 97.56 383 ILE B CA 1
ATOM 6850 C C . ILE B 1 383 ? 19.531 8.398 2.727 1 97.56 383 ILE B C 1
ATOM 6852 O O . ILE B 1 383 ? 19.547 9.617 2.57 1 97.56 383 ILE B O 1
ATOM 6856 N N . GLN B 1 384 ? 19.406 7.582 1.681 1 96.19 384 GLN B N 1
ATOM 6857 C CA . GLN B 1 384 ? 19.578 8.031 0.305 1 96.19 384 GLN B CA 1
ATOM 6858 C C . GLN B 1 384 ? 18.234 8.25 -0.379 1 96.19 384 GLN B C 1
ATOM 6860 O O . GLN B 1 384 ? 18.125 9.078 -1.286 1 96.19 384 GLN B O 1
ATOM 6865 N N . ASP B 1 385 ? 17.328 7.449 -0.065 1 97.25 385 ASP B N 1
ATOM 6866 C CA . ASP B 1 385 ? 16 7.484 -0.671 1 97.25 385 ASP B CA 1
ATOM 6867 C C . ASP B 1 385 ? 14.969 6.793 0.22 1 97.25 385 ASP B C 1
ATOM 6869 O O . ASP B 1 385 ? 15.266 6.445 1.365 1 97.25 385 ASP B O 1
ATOM 6873 N N . MET B 1 386 ? 13.727 6.688 -0.265 1 97.5 386 MET B N 1
ATOM 6874 C CA . MET B 1 386 ? 12.625 6.137 0.519 1 97.5 386 MET B CA 1
ATOM 6875 C C . MET B 1 386 ? 12.883 4.672 0.855 1 97.5 386 MET B C 1
ATOM 6877 O O . MET B 1 386 ? 12.516 4.203 1.935 1 97.5 386 MET B O 1
ATOM 6881 N N . LYS B 1 387 ? 13.422 3.826 -0.074 1 95.31 387 LYS B N 1
ATOM 6882 C CA . LYS B 1 387 ? 13.75 2.43 0.198 1 95.31 387 LYS B CA 1
ATOM 6883 C C . LYS B 1 387 ? 14.75 2.312 1.345 1 95.31 387 LYS B C 1
ATOM 6885 O O . LYS B 1 387 ? 14.609 1.452 2.215 1 95.31 387 LYS B O 1
ATOM 6890 N N . ASP B 1 388 ? 15.742 3.186 1.354 1 97.5 388 ASP B N 1
ATOM 6891 C CA . ASP B 1 388 ? 16.719 3.23 2.439 1 97.5 388 ASP B CA 1
ATOM 6892 C C . ASP B 1 388 ? 16.062 3.613 3.76 1 97.5 388 ASP B C 1
ATOM 6894 O O . ASP B 1 388 ? 16.484 3.164 4.828 1 97.5 388 ASP B O 1
ATOM 6898 N N . LEU B 1 389 ? 15.086 4.516 3.697 1 98.44 389 LEU B N 1
ATOM 6899 C CA . LEU B 1 389 ? 14.344 4.902 4.891 1 98.44 389 LEU B CA 1
ATOM 6900 C C . LEU B 1 389 ? 13.648 3.693 5.508 1 98.44 389 LEU B C 1
ATOM 6902 O O . LEU B 1 389 ? 13.711 3.49 6.723 1 98.44 389 LEU B O 1
ATOM 6906 N N . VAL B 1 390 ? 12.953 2.912 4.672 1 97.19 390 VAL B N 1
ATOM 6907 C CA . VAL B 1 390 ? 12.273 1.701 5.129 1 97.19 390 VAL B CA 1
ATOM 6908 C C . VAL B 1 390 ? 13.281 0.771 5.805 1 97.19 390 VAL B C 1
ATOM 6910 O O . VAL B 1 390 ? 13.016 0.236 6.883 1 97.19 390 VAL B O 1
ATOM 6913 N N . LYS B 1 391 ? 14.398 0.544 5.168 1 95.69 391 LYS B N 1
ATOM 6914 C CA . LYS B 1 391 ? 15.445 -0.319 5.715 1 95.69 391 LYS B CA 1
ATOM 6915 C C . LYS B 1 391 ? 15.977 0.227 7.035 1 95.69 391 LYS B C 1
ATOM 6917 O O . LYS B 1 391 ? 16.203 -0.533 7.98 1 95.69 391 LYS B O 1
ATOM 6922 N N . TRP B 1 392 ? 16.234 1.544 7.109 1 97.94 392 TRP B N 1
ATOM 6923 C CA . TRP B 1 392 ? 16.734 2.166 8.336 1 97.94 392 TRP B CA 1
ATOM 6924 C C . TRP B 1 392 ? 15.758 1.94 9.492 1 97.94 392 TRP B C 1
ATOM 6926 O O . TRP B 1 392 ? 16.188 1.622 10.602 1 97.94 392 TRP B O 1
ATOM 6936 N N . HIS B 1 393 ? 14.445 2.105 9.227 1 97.88 393 HIS B N 1
ATOM 6937 C CA . HIS B 1 393 ? 13.43 1.854 10.242 1 97.88 393 HIS B CA 1
ATOM 6938 C C . HIS B 1 393 ? 13.508 0.423 10.758 1 97.88 393 HIS B C 1
ATOM 6940 O O . HIS B 1 393 ? 13.406 0.188 11.961 1 97.88 393 HIS B O 1
ATOM 6946 N N . LYS B 1 394 ? 13.641 -0.53 9.844 1 94.38 394 LYS B N 1
ATOM 6947 C CA . LYS B 1 394 ? 13.727 -1.937 10.227 1 94.38 394 LYS B CA 1
ATOM 6948 C C . LYS B 1 394 ? 14.977 -2.207 11.055 1 94.38 394 LYS B C 1
ATOM 6950 O O . LYS B 1 394 ? 14.922 -2.959 12.031 1 94.38 394 LYS B O 1
ATOM 6955 N N . ASP B 1 395 ? 16.141 -1.607 10.664 1 96.38 395 ASP B N 1
ATOM 6956 C CA . ASP B 1 395 ? 17.391 -1.773 11.375 1 96.38 395 ASP B CA 1
ATOM 6957 C C . ASP B 1 395 ? 17.344 -1.127 12.758 1 96.38 395 ASP B C 1
ATOM 6959 O O . ASP B 1 395 ? 18.125 -1.471 13.641 1 96.38 395 ASP B O 1
ATOM 6963 N N . HIS B 1 396 ? 16.5 -0.179 12.953 1 97.81 396 HIS B N 1
ATOM 6964 C CA . HIS B 1 396 ? 16.312 0.525 14.211 1 97.81 396 HIS B CA 1
ATOM 6965 C C . HIS B 1 396 ? 14.875 0.398 14.719 1 97.81 396 HIS B C 1
ATOM 6967 O O . HIS B 1 396 ? 14.258 1.395 15.094 1 97.81 396 HIS B O 1
ATOM 6973 N N . ALA B 1 397 ? 14.328 -0.8 14.672 1 95.19 397 ALA B N 1
ATOM 6974 C CA . ALA B 1 397 ? 12.914 -1.068 14.914 1 95.19 397 ALA B CA 1
ATOM 6975 C C . ALA B 1 397 ? 12.516 -0.683 16.328 1 95.19 397 ALA B C 1
ATOM 6977 O O . ALA B 1 397 ? 11.375 -0.271 16.578 1 95.19 397 ALA B O 1
ATOM 6978 N N . ASP B 1 398 ? 13.406 -0.74 17.297 1 95.75 398 ASP B N 1
ATOM 6979 C CA . ASP B 1 398 ? 13.117 -0.397 18.688 1 95.75 398 ASP B CA 1
ATOM 6980 C C . ASP B 1 398 ? 12.648 1.052 18.812 1 95.75 398 ASP B C 1
ATOM 6982 O O . ASP B 1 398 ? 11.789 1.363 19.641 1 95.75 398 ASP B O 1
ATOM 6986 N N . GLU B 1 399 ? 13.164 1.897 17.922 1 96.56 399 GLU B N 1
ATOM 6987 C CA . GLU B 1 399 ? 12.859 3.324 17.969 1 96.56 399 GLU B CA 1
ATOM 6988 C C . GLU B 1 399 ? 11.812 3.707 16.938 1 96.56 399 GLU B C 1
ATOM 6990 O O . GLU B 1 399 ? 10.922 4.512 17.203 1 96.56 399 GLU B O 1
ATOM 6995 N N . CYS B 1 400 ? 11.891 3.127 15.812 1 97.44 400 CYS B N 1
ATOM 6996 C CA . CYS B 1 400 ? 11.094 3.576 14.672 1 97.44 400 CYS B CA 1
ATOM 6997 C C . CYS B 1 400 ? 9.828 2.74 14.531 1 97.44 400 CYS B C 1
ATOM 6999 O O . CYS B 1 400 ? 8.867 3.172 13.898 1 97.44 400 CYS B O 1
ATOM 7001 N N . LEU B 1 401 ? 9.82 1.516 15.078 1 95.62 401 LEU B N 1
ATOM 7002 C CA . LEU B 1 401 ? 8.695 0.598 14.984 1 95.62 401 LEU B CA 1
ATOM 7003 C C . LEU B 1 401 ? 8.383 -0.019 16.344 1 95.62 401 LEU B C 1
ATOM 7005 O O . LEU B 1 401 ? 8.297 -1.242 16.469 1 95.62 401 LEU B O 1
ATOM 7009 N N . PRO B 1 402 ? 8.125 0.827 17.328 1 94.12 402 PRO B N 1
ATOM 7010 C CA . PRO B 1 402 ? 7.824 0.27 18.641 1 94.12 402 PRO B CA 1
ATOM 7011 C C . PRO B 1 402 ? 6.504 -0.498 18.672 1 94.12 402 PRO B C 1
ATOM 7013 O O . PRO B 1 402 ? 5.707 -0.396 17.734 1 94.12 402 PRO B O 1
ATOM 7016 N N . ALA B 1 403 ? 6.188 -1.234 19.672 1 89.94 403 ALA B N 1
ATOM 7017 C CA . ALA B 1 403 ? 5.047 -2.137 19.781 1 89.94 403 ALA B CA 1
ATOM 7018 C C . ALA B 1 403 ? 3.73 -1.377 19.641 1 89.94 403 ALA B C 1
ATOM 7020 O O . ALA B 1 403 ? 2.758 -1.906 19.094 1 89.94 403 ALA B O 1
ATOM 7021 N N . ASP B 1 404 ? 3.707 -0.158 20.094 1 90.75 404 ASP B N 1
ATOM 7022 C CA . ASP B 1 404 ? 2.471 0.618 20.047 1 90.75 404 ASP B CA 1
ATOM 7023 C C . ASP B 1 404 ? 2.33 1.345 18.703 1 90.75 404 ASP B C 1
ATOM 7025 O O . ASP B 1 404 ? 1.259 1.866 18.391 1 90.75 404 ASP B O 1
ATOM 7029 N N . HIS B 1 405 ? 3.383 1.415 17.969 1 93.5 405 HIS B N 1
ATOM 7030 C CA . HIS B 1 405 ? 3.381 1.965 16.609 1 93.5 405 HIS B CA 1
ATOM 7031 C C . HIS B 1 405 ? 4.258 1.136 15.68 1 93.5 405 HIS B C 1
ATOM 7033 O O . HIS B 1 405 ? 5.219 1.649 15.102 1 93.5 405 HIS B O 1
ATOM 7039 N N . PRO B 1 406 ? 3.848 -0.062 15.406 1 92.19 406 PRO B N 1
ATOM 7040 C CA . PRO B 1 406 ? 4.754 -1.039 14.797 1 92.19 406 PRO B CA 1
ATOM 7041 C C . PRO B 1 406 ? 4.746 -0.988 13.273 1 92.19 406 PRO B C 1
ATOM 7043 O O . PRO B 1 406 ? 5.566 -1.641 12.625 1 92.19 406 PRO B O 1
ATOM 7046 N N . SER B 1 407 ? 3.863 -0.257 12.688 1 93.75 407 SER B N 1
ATOM 7047 C CA . SER B 1 407 ? 3.646 -0.41 11.25 1 93.75 407 SER B CA 1
ATOM 7048 C C . SER B 1 407 ? 4.297 0.726 10.469 1 93.75 407 SER B C 1
ATOM 7050 O O . SER B 1 407 ? 4.344 1.864 10.938 1 93.75 407 SER B O 1
ATOM 7052 N N . GLN B 1 408 ? 4.859 0.416 9.281 1 96.88 408 GLN B N 1
ATOM 7053 C CA . GLN B 1 408 ? 5.242 1.381 8.258 1 96.88 408 GLN B CA 1
ATOM 7054 C C . GLN B 1 408 ? 4.75 0.942 6.879 1 96.88 408 GLN B C 1
ATOM 7056 O O . GLN B 1 408 ? 5.449 1.121 5.879 1 96.88 408 GLN B O 1
A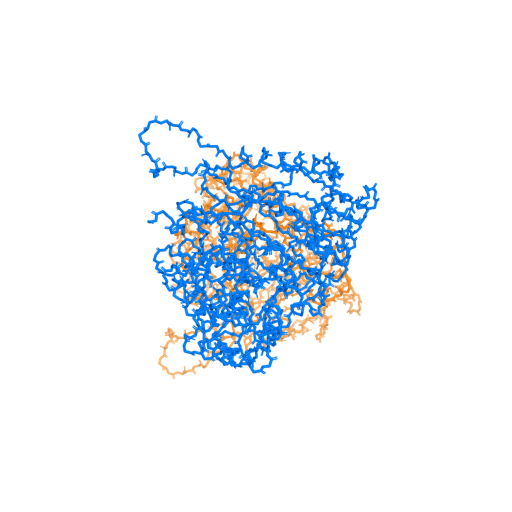TOM 7061 N N . ALA B 1 409 ? 3.525 0.351 6.836 1 95.44 409 ALA B N 1
ATOM 7062 C CA . ALA B 1 409 ? 2.992 -0.32 5.652 1 95.44 409 ALA B CA 1
ATOM 7063 C C . ALA B 1 409 ? 2.797 0.666 4.504 1 95.44 409 ALA B C 1
ATOM 7065 O O . ALA B 1 409 ? 3.002 0.321 3.338 1 95.44 409 ALA B O 1
ATOM 7066 N N . TYR B 1 410 ? 2.279 1.825 4.746 1 96.19 410 TYR B N 1
ATOM 7067 C CA . TYR B 1 410 ? 2.07 2.818 3.697 1 96.19 410 TYR B CA 1
ATOM 7068 C C . TYR B 1 410 ? 3.393 3.223 3.057 1 96.19 410 TYR B C 1
ATOM 7070 O O . TYR B 1 410 ? 3.488 3.336 1.832 1 96.19 410 TYR B O 1
ATOM 7078 N N . LEU B 1 411 ? 4.398 3.439 3.904 1 97.06 411 LEU B N 1
ATOM 7079 C CA . LEU B 1 411 ? 5.746 3.775 3.461 1 97.06 411 LEU B CA 1
ATOM 7080 C C . LEU B 1 411 ? 6.332 2.654 2.609 1 97.06 411 LEU B C 1
ATOM 7082 O O . LEU B 1 411 ? 6.91 2.912 1.551 1 97.06 411 LEU B O 1
ATOM 7086 N N . GLU B 1 412 ? 6.18 1.412 3.029 1 95.56 412 GLU B N 1
ATOM 7087 C CA . GLU B 1 412 ? 6.684 0.259 2.293 1 95.56 412 GLU B CA 1
ATOM 7088 C C . GLU B 1 412 ? 6.02 0.142 0.925 1 95.56 412 GLU B C 1
ATOM 7090 O O . GLU B 1 412 ? 6.691 -0.108 -0.079 1 95.56 412 GLU B O 1
ATOM 7095 N N . PHE B 1 413 ? 4.781 0.29 0.883 1 94.19 413 PHE B N 1
ATOM 7096 C CA . PHE B 1 413 ? 4.062 0.195 -0.382 1 94.19 413 PHE B CA 1
ATOM 7097 C C . PHE B 1 413 ? 4.555 1.248 -1.367 1 94.19 413 PHE B C 1
ATOM 7099 O O . PHE B 1 413 ? 4.805 0.944 -2.535 1 94.19 413 PHE B O 1
ATOM 7106 N N . HIS B 1 414 ? 4.684 2.467 -0.941 1 95.12 414 HIS B N 1
ATOM 7107 C CA . HIS B 1 414 ? 5.129 3.531 -1.835 1 95.12 414 HIS B CA 1
ATOM 7108 C C . HIS B 1 414 ? 6.586 3.338 -2.236 1 95.12 414 HIS B C 1
ATOM 7110 O O . HIS B 1 414 ? 6.969 3.643 -3.367 1 95.12 414 HIS B O 1
ATOM 7116 N N . ALA B 1 415 ? 7.402 2.848 -1.329 1 94.94 415 ALA B N 1
ATOM 7117 C CA . ALA B 1 415 ? 8.82 2.645 -1.597 1 94.94 415 ALA B CA 1
ATOM 7118 C C . ALA B 1 415 ? 9.031 1.588 -2.678 1 94.94 415 ALA B C 1
ATOM 7120 O O . ALA B 1 415 ? 9.914 1.726 -3.525 1 94.94 415 ALA B O 1
ATOM 7121 N N . PHE B 1 416 ? 8.133 0.575 -2.662 1 89.75 416 PHE B N 1
ATOM 7122 C CA . PHE B 1 416 ? 8.523 -0.603 -3.43 1 89.75 416 PHE B CA 1
ATOM 7123 C C . PHE B 1 416 ? 7.5 -0.902 -4.52 1 89.75 416 PHE B C 1
ATOM 7125 O O . PHE B 1 416 ? 7.805 -1.601 -5.488 1 89.75 416 PHE B O 1
ATOM 7132 N N . GLU B 1 417 ? 6.258 -0.44 -4.395 1 85.25 417 GLU B N 1
ATOM 7133 C CA . GLU B 1 417 ? 5.203 -0.887 -5.301 1 85.25 417 GLU B CA 1
ATOM 7134 C C . GLU B 1 417 ? 4.621 0.282 -6.09 1 85.25 417 GLU B C 1
ATOM 7136 O O . GLU B 1 417 ? 4.379 0.167 -7.293 1 85.25 417 GLU B O 1
ATOM 7141 N N . ALA B 1 418 ? 4.445 1.401 -5.387 1 86.94 418 ALA B N 1
ATOM 7142 C CA . ALA B 1 418 ? 3.729 2.518 -5.996 1 86.94 418 ALA B CA 1
ATOM 7143 C C . ALA B 1 418 ? 4.535 3.135 -7.133 1 86.94 418 ALA B C 1
ATOM 7145 O O . ALA B 1 418 ? 5.754 3.279 -7.031 1 86.94 418 ALA B O 1
ATOM 7146 N N . LYS B 1 419 ? 3.898 3.4 -8.25 1 86.06 419 LYS B N 1
ATOM 7147 C CA . LYS B 1 419 ? 4.473 4.105 -9.391 1 86.06 419 LYS B CA 1
ATOM 7148 C C . LYS B 1 419 ? 3.633 5.328 -9.758 1 86.06 419 LYS B C 1
ATOM 7150 O O . LYS B 1 419 ? 2.416 5.328 -9.57 1 86.06 419 LYS B O 1
ATOM 7155 N N . PRO B 1 420 ? 4.352 6.363 -10.312 1 86.25 420 PRO B N 1
ATOM 7156 C CA . PRO B 1 420 ? 3.561 7.508 -10.766 1 86.25 420 PRO B CA 1
ATOM 7157 C C . PRO B 1 420 ? 2.531 7.129 -11.828 1 86.25 420 PRO B C 1
ATOM 7159 O O . PRO B 1 420 ? 2.822 6.32 -12.711 1 86.25 420 PRO B O 1
ATOM 7162 N N . ASP B 1 421 ? 1.348 7.621 -11.688 1 86.56 421 ASP B N 1
ATOM 7163 C CA . ASP B 1 421 ? 0.282 7.398 -12.664 1 86.56 421 ASP B CA 1
ATOM 7164 C C . ASP B 1 421 ? 0.444 8.312 -13.875 1 86.56 421 ASP B C 1
ATOM 7166 O O . ASP B 1 421 ? 0.363 9.531 -13.758 1 86.56 421 ASP B O 1
ATOM 7170 N N . PRO B 1 422 ? 0.59 7.719 -15.055 1 86.12 422 PRO B N 1
ATOM 7171 C CA . PRO B 1 422 ? 0.728 8.57 -16.234 1 86.12 422 PRO B CA 1
ATOM 7172 C C . PRO B 1 422 ? -0.51 9.422 -16.5 1 86.12 422 PRO B C 1
ATOM 7174 O O . PRO B 1 422 ? -0.421 10.461 -17.172 1 86.12 422 PRO B O 1
ATOM 7177 N N . GLU B 1 423 ? -1.664 9.047 -15.969 1 88.25 423 GLU B N 1
ATOM 7178 C CA . GLU B 1 423 ? -2.9 9.797 -16.172 1 88.25 423 GLU B CA 1
ATOM 7179 C C . GLU B 1 423 ? -3.129 10.797 -15.047 1 88.25 423 GLU B C 1
ATOM 7181 O O . GLU B 1 423 ? -4.168 11.453 -14.992 1 88.25 423 GLU B O 1
ATOM 7186 N N . PHE B 1 424 ? -2.174 11.023 -14.188 1 91.69 424 PHE B N 1
ATOM 7187 C CA . PHE B 1 424 ? -2.334 11.875 -13.016 1 91.69 424 PHE B CA 1
ATOM 7188 C C . PHE B 1 424 ? -2.727 13.289 -13.43 1 91.69 424 PHE B C 1
ATOM 7190 O O . PHE B 1 424 ? -3.646 13.875 -12.859 1 91.69 424 PHE B O 1
ATOM 7197 N N . PRO B 1 425 ? -2.123 13.891 -14.438 1 90.69 425 PRO B N 1
ATOM 7198 C CA . PRO B 1 425 ? -2.49 15.266 -14.789 1 90.69 425 PRO B CA 1
ATOM 7199 C C . PRO B 1 425 ? -3.963 15.406 -15.156 1 90.69 425 PRO B C 1
ATOM 7201 O O . PRO B 1 425 ? -4.621 16.359 -14.734 1 90.69 425 PRO B O 1
ATOM 7204 N N . LYS B 1 426 ? -4.5 14.43 -15.891 1 92 426 LYS B N 1
ATOM 7205 C CA . LYS B 1 426 ? -5.902 14.461 -16.297 1 92 426 LYS B CA 1
ATOM 7206 C C . LYS B 1 426 ? -6.824 14.266 -15.094 1 92 426 LYS B C 1
ATOM 7208 O O . LYS B 1 426 ? -7.832 14.961 -14.961 1 92 426 LYS B O 1
ATOM 7213 N N . LYS B 1 427 ? -6.457 13.32 -14.273 1 93.25 427 LYS B N 1
ATOM 7214 C CA . LYS B 1 427 ? -7.246 13.039 -13.078 1 93.25 427 LYS B CA 1
ATOM 7215 C C . LYS B 1 427 ? -7.254 14.234 -12.133 1 93.25 427 LYS B C 1
ATOM 7217 O O . LYS B 1 427 ? -8.305 14.594 -11.594 1 93.25 427 LYS B O 1
ATOM 7222 N N . HIS B 1 428 ? -6.047 14.836 -11.945 1 95.31 428 HIS B N 1
ATOM 7223 C CA . HIS B 1 428 ? -5.902 16.016 -11.102 1 95.31 428 HIS B CA 1
ATOM 7224 C C . HIS B 1 428 ? -6.766 17.156 -11.602 1 95.31 428 HIS B C 1
ATOM 7226 O O . HIS B 1 428 ? -7.48 17.797 -10.828 1 95.31 428 HIS B O 1
ATOM 7232 N N . GLU B 1 429 ? -6.758 17.406 -12.844 1 95.75 429 GLU B N 1
ATOM 7233 C CA . GLU B 1 429 ? -7.531 18.5 -13.438 1 95.75 429 GLU B CA 1
ATOM 7234 C C . GLU B 1 429 ? -9.031 18.266 -13.258 1 95.75 429 GLU B C 1
ATOM 7236 O O . GLU B 1 429 ? -9.781 19.219 -12.992 1 95.75 429 GLU B O 1
ATOM 7241 N N . PHE B 1 430 ? -9.461 17.062 -13.477 1 96.25 430 PHE B N 1
ATOM 7242 C CA . PHE B 1 430 ? -10.875 16.734 -13.336 1 96.25 430 PHE B CA 1
ATOM 7243 C C . PHE B 1 430 ? -11.344 16.969 -11.906 1 96.25 430 PHE B C 1
ATOM 7245 O O . PHE B 1 430 ? -12.344 17.641 -11.672 1 96.25 430 PHE B O 1
ATOM 7252 N N . VAL B 1 431 ? -10.625 16.391 -10.938 1 97.25 431 VAL B N 1
ATOM 7253 C CA . VAL B 1 431 ? -10.992 16.484 -9.531 1 97.25 431 VAL B CA 1
ATOM 7254 C C . VAL B 1 431 ? -10.977 17.953 -9.094 1 97.25 431 VAL B C 1
ATOM 7256 O O . VAL B 1 431 ? -11.898 18.422 -8.414 1 97.25 431 VAL B O 1
ATOM 7259 N N . ARG B 1 432 ? -9.953 18.719 -9.508 1 97.06 432 ARG B N 1
ATOM 7260 C CA . ARG B 1 432 ? -9.836 20.141 -9.188 1 97.06 432 ARG B CA 1
ATOM 7261 C C . ARG B 1 432 ? -11.008 20.938 -9.75 1 97.06 432 ARG B C 1
ATOM 7263 O O . ARG B 1 432 ? -11.625 21.719 -9.039 1 97.06 432 ARG B O 1
ATOM 7270 N N . SER B 1 433 ? -11.352 20.703 -10.984 1 97.19 433 SER B N 1
ATOM 7271 C CA . SER B 1 433 ? -12.422 21.438 -11.656 1 97.19 433 SER B CA 1
ATOM 7272 C C . SER B 1 433 ? -13.773 21.141 -11.016 1 97.19 433 SER B C 1
ATOM 7274 O O . SER B 1 433 ? -14.578 22.062 -10.805 1 97.19 433 SER B O 1
ATOM 7276 N N . ARG B 1 434 ? -14.023 19.906 -10.688 1 97.44 434 ARG B N 1
ATOM 7277 C CA . ARG B 1 434 ? -15.305 19.516 -10.109 1 97.44 434 ARG B CA 1
ATOM 7278 C C . ARG B 1 434 ? -15.461 20.094 -8.703 1 97.44 434 ARG B C 1
ATOM 7280 O O . ARG B 1 434 ? -16.547 20.531 -8.312 1 97.44 434 ARG B O 1
ATOM 7287 N N . ALA B 1 435 ? -14.414 20.016 -7.938 1 97.19 435 ALA B N 1
ATOM 7288 C CA . ALA B 1 435 ? -14.445 20.562 -6.586 1 97.19 435 ALA B CA 1
ATOM 7289 C C . ALA B 1 435 ? -14.656 22.078 -6.621 1 97.19 435 ALA B C 1
ATOM 7291 O O . ALA B 1 435 ? -15.453 22.609 -5.844 1 97.19 435 ALA B O 1
ATOM 7292 N N . LYS B 1 436 ? -13.961 22.812 -7.5 1 97.06 436 LYS B N 1
ATOM 7293 C CA . LYS B 1 436 ? -14.148 24.25 -7.668 1 97.06 436 LYS B CA 1
ATOM 7294 C C . LYS B 1 436 ? -15.594 24.562 -8.031 1 97.06 436 LYS B C 1
ATOM 7296 O O . LYS B 1 436 ? -16.203 25.469 -7.438 1 97.06 436 LYS B O 1
ATOM 7301 N N . GLN B 1 437 ? -16.062 23.797 -8.977 1 97.19 437 GLN B N 1
ATOM 7302 C CA . GLN B 1 437 ? -17.438 24.016 -9.438 1 97.19 437 GLN B CA 1
ATOM 7303 C C . GLN B 1 437 ? -18.422 23.812 -8.297 1 97.19 437 GLN B C 1
ATOM 7305 O O . GLN B 1 437 ? -19.391 24.578 -8.156 1 97.19 437 GLN B O 1
ATOM 7310 N N . ALA B 1 438 ? -18.188 22.781 -7.527 1 96.81 438 ALA B N 1
ATOM 7311 C CA . ALA B 1 438 ? -19.094 22.484 -6.422 1 96.81 438 ALA B CA 1
ATOM 7312 C C . ALA B 1 438 ? -19.156 23.641 -5.43 1 96.81 438 ALA B C 1
ATOM 7314 O O . ALA B 1 438 ? -20.25 24.031 -5.004 1 96.81 438 ALA B O 1
ATOM 7315 N N . ILE B 1 439 ? -18.078 24.219 -5.066 1 97.19 439 ILE B N 1
ATOM 7316 C CA . ILE B 1 439 ? -18.016 25.297 -4.098 1 97.19 439 ILE B CA 1
ATOM 7317 C C . ILE B 1 439 ? -18.562 26.578 -4.727 1 97.19 439 ILE B C 1
ATOM 7319 O O . ILE B 1 439 ? -19.422 27.25 -4.145 1 97.19 439 ILE B O 1
ATOM 7323 N N . ASP B 1 440 ? -18.125 26.891 -5.957 1 97.12 440 ASP B N 1
ATOM 7324 C CA . ASP B 1 440 ? -18.516 28.125 -6.617 1 97.12 440 ASP B CA 1
ATOM 7325 C C . ASP B 1 440 ? -20.016 28.172 -6.871 1 97.12 440 ASP B C 1
ATOM 7327 O O . ASP B 1 440 ? -20.656 29.219 -6.684 1 97.12 440 ASP B O 1
ATOM 7331 N N . GLN B 1 441 ? -20.516 27.047 -7.336 1 97 441 GLN B N 1
ATOM 7332 C CA . GLN B 1 441 ? -21.938 27 -7.602 1 97 441 GLN B CA 1
ATOM 7333 C C . GLN B 1 441 ? -22.75 27.188 -6.312 1 97 441 GLN B C 1
ATOM 7335 O O . GLN B 1 441 ? -23.812 27.812 -6.316 1 97 441 GLN B O 1
ATOM 7340 N N . LEU B 1 442 ? -22.312 26.562 -5.258 1 97 442 LEU B N 1
ATOM 7341 C CA . LEU B 1 442 ? -23 26.703 -3.973 1 97 442 LEU B CA 1
ATOM 7342 C C . LEU B 1 442 ? -22.969 28.156 -3.508 1 97 442 LEU B C 1
ATOM 7344 O O . LEU B 1 442 ? -23.984 28.672 -3.037 1 97 442 LEU B O 1
ATOM 7348 N N . PHE B 1 443 ? -21.859 28.859 -3.594 1 97.19 443 PHE B N 1
ATOM 7349 C CA . PHE B 1 443 ? -21.703 30.25 -3.182 1 97.19 443 PHE B CA 1
ATOM 7350 C C . PHE B 1 443 ? -22.562 31.172 -4.039 1 97.19 443 PHE B C 1
ATOM 7352 O O . PHE B 1 443 ? -23.188 32.094 -3.523 1 97.19 443 PHE B O 1
ATOM 7359 N N . GLN B 1 444 ? -22.562 30.859 -5.336 1 96.5 444 GLN B N 1
ATOM 7360 C CA . GLN B 1 444 ? -23.328 31.703 -6.254 1 96.5 444 GLN B CA 1
ATOM 7361 C C . GLN B 1 444 ? -24.828 31.516 -6.047 1 96.5 444 GLN B C 1
ATOM 7363 O O . GLN B 1 444 ? -25.578 32.5 -5.934 1 96.5 444 GLN B O 1
ATOM 7368 N N . SER B 1 445 ? -25.25 30.25 -5.977 1 97.38 445 SER B N 1
ATOM 7369 C CA . SER B 1 445 ? -26.672 29.953 -5.914 1 97.38 445 SER B CA 1
ATOM 7370 C C . SER B 1 445 ? -27.297 30.438 -4.613 1 97.38 445 SER B C 1
ATOM 7372 O O . SER B 1 445 ? -28.484 30.781 -4.57 1 97.38 445 SER B O 1
ATOM 7374 N N . HIS B 1 446 ? -26.516 30.578 -3.578 1 97.38 446 HIS B N 1
ATOM 7375 C CA . HIS B 1 446 ? -27.078 30.953 -2.283 1 97.38 446 HIS B CA 1
ATOM 7376 C C . HIS B 1 446 ? -26.531 32.312 -1.819 1 97.38 446 HIS B C 1
ATOM 7378 O O . HIS B 1 446 ? -26.812 32.75 -0.701 1 97.38 446 HIS B O 1
ATOM 7384 N N . ASP B 1 447 ? -25.688 32.938 -2.6 1 96.75 447 ASP B N 1
ATOM 7385 C CA . ASP B 1 447 ? -25.094 34.25 -2.273 1 96.75 447 ASP B CA 1
ATOM 7386 C C . ASP B 1 447 ? -24.391 34.188 -0.921 1 96.75 447 ASP B C 1
ATOM 7388 O O . ASP B 1 447 ? -24.766 34.938 0.003 1 96.75 447 ASP B O 1
ATOM 7392 N N . LEU B 1 448 ? -23.328 33.438 -0.87 1 97.69 448 LEU B N 1
ATOM 7393 C CA . LEU B 1 448 ? -22.625 33.188 0.387 1 97.69 448 LEU B CA 1
ATOM 7394 C C . LEU B 1 448 ? -21.297 33.938 0.429 1 97.69 448 LEU B C 1
ATOM 7396 O O . LEU B 1 448 ? -20.656 34.125 -0.606 1 97.69 448 LEU B O 1
ATOM 7400 N N . ASP B 1 449 ? -20.891 34.312 1.662 1 96.44 449 ASP B N 1
ATOM 7401 C CA . ASP B 1 449 ? -19.547 34.844 1.933 1 96.44 449 ASP B CA 1
ATOM 7402 C C . ASP B 1 449 ? -18.656 33.719 2.494 1 96.44 449 ASP B C 1
ATOM 7404 O O . ASP B 1 449 ? -17.438 33.75 2.283 1 96.44 449 ASP B O 1
ATOM 7408 N N . VAL B 1 450 ? -19.266 32.844 3.203 1 97.94 450 VAL B N 1
ATOM 7409 C CA . VAL B 1 450 ? -18.516 31.797 3.887 1 97.94 450 VAL B CA 1
ATOM 7410 C C . VAL B 1 450 ? -19.406 30.562 4.098 1 97.94 450 VAL B C 1
ATOM 7412 O O . VAL B 1 450 ? -20.625 30.688 4.23 1 97.94 450 VAL B O 1
ATOM 7415 N N . LEU B 1 451 ? -18.812 29.438 4.012 1 98.12 451 LEU B N 1
ATOM 7416 C CA . LEU B 1 451 ? -19.438 28.172 4.355 1 98.12 451 LEU B CA 1
ATOM 7417 C C . LEU B 1 451 ? -18.828 27.594 5.621 1 98.12 451 LEU B C 1
ATOM 7419 O O . LEU B 1 451 ? -17.594 27.469 5.719 1 98.12 451 LEU B O 1
ATOM 7423 N N . ILE B 1 452 ? -19.656 27.25 6.66 1 97.81 452 ILE B N 1
ATOM 7424 C CA . ILE B 1 452 ? -19.125 26.719 7.898 1 97.81 452 ILE B CA 1
ATOM 7425 C C . ILE B 1 452 ? -19.594 25.281 8.086 1 97.81 452 ILE B C 1
ATOM 7427 O O . ILE B 1 452 ? -20.656 24.891 7.57 1 97.81 452 ILE B O 1
ATOM 7431 N N . GLY B 1 453 ? -18.859 24.484 8.711 1 96.25 453 GLY B N 1
ATOM 7432 C CA . GLY B 1 453 ? -19.188 23.109 9.023 1 96.25 453 GLY B CA 1
ATOM 7433 C C . GLY B 1 453 ? -18.469 22.594 10.258 1 96.25 453 GLY B C 1
ATOM 7434 O O . GLY B 1 453 ? -17.812 23.344 10.969 1 96.25 453 GLY B O 1
ATOM 7435 N N . ASN B 1 454 ? -18.672 21.281 10.523 1 93.31 454 ASN B N 1
ATOM 7436 C CA . ASN B 1 454 ? -18.047 20.594 11.656 1 93.31 454 ASN B CA 1
ATOM 7437 C C . ASN B 1 454 ? -16.531 20.656 11.578 1 93.31 454 ASN B C 1
ATOM 7439 O O . ASN B 1 454 ? -15.945 20.281 10.562 1 93.31 454 ASN B O 1
ATOM 7443 N N . GLY B 1 455 ? -15.906 21.094 12.68 1 94.25 455 GLY B N 1
ATOM 7444 C CA . GLY B 1 455 ? -14.461 21.25 12.703 1 94.25 455 GLY B CA 1
ATOM 7445 C C . GLY B 1 455 ? -13.727 19.938 12.5 1 94.25 455 GLY B C 1
ATOM 7446 O O . GLY B 1 455 ? -12.547 19.922 12.148 1 94.25 455 GLY B O 1
ATOM 7447 N N . ASP B 1 456 ? -14.414 18.812 12.633 1 88.94 456 ASP B N 1
ATOM 7448 C CA . ASP B 1 456 ? -13.828 17.5 12.43 1 88.94 456 ASP B CA 1
ATOM 7449 C C . ASP B 1 456 ? -14.195 16.938 11.055 1 88.94 456 ASP B C 1
ATOM 7451 O O . ASP B 1 456 ? -13.766 15.844 10.688 1 88.94 456 ASP B O 1
ATOM 7455 N N . GLY B 1 457 ? -14.969 17.672 10.352 1 87.31 457 GLY B N 1
ATOM 7456 C CA . GLY B 1 457 ? -15.562 17.125 9.141 1 87.31 457 GLY B CA 1
ATOM 7457 C C . GLY B 1 457 ? -14.625 17.156 7.949 1 87.31 457 GLY B C 1
ATOM 7458 O O . GLY B 1 457 ? -13.672 17.938 7.922 1 87.31 457 GLY B O 1
ATOM 7459 N N . ARG B 1 458 ? -14.945 16.406 6.91 1 88.81 458 ARG B N 1
ATOM 7460 C CA . ARG B 1 458 ? -14.109 16.188 5.734 1 88.81 458 ARG B CA 1
ATOM 7461 C C . ARG B 1 458 ? -14.344 17.281 4.691 1 88.81 458 ARG B C 1
ATOM 7463 O O . ARG B 1 458 ? -13.906 17.141 3.543 1 88.81 458 ARG B O 1
ATOM 7470 N N . MET B 1 459 ? -15.031 18.391 5.066 1 93.06 459 MET B N 1
ATOM 7471 C CA . MET B 1 459 ? -15.164 19.484 4.117 1 93.06 459 MET B CA 1
ATOM 7472 C C . MET B 1 459 ? -13.797 20.031 3.723 1 93.06 459 MET B C 1
ATOM 7474 O O . MET B 1 459 ? -13.648 20.641 2.664 1 93.06 459 MET B O 1
ATOM 7478 N N . THR B 1 460 ? -12.805 19.781 4.551 1 93.5 460 THR B N 1
ATOM 7479 C CA . THR B 1 460 ? -11.438 20.203 4.262 1 93.5 460 THR B CA 1
ATOM 7480 C C . THR B 1 460 ? -10.922 19.531 2.988 1 93.5 460 THR B C 1
ATOM 7482 O O . THR B 1 460 ? -10.18 20.156 2.221 1 93.5 460 THR B O 1
ATOM 7485 N N . ALA B 1 461 ? -11.367 18.328 2.75 1 94.88 461 ALA B N 1
ATOM 7486 C CA . ALA B 1 461 ? -10.914 17.594 1.572 1 94.88 461 ALA B CA 1
ATOM 7487 C C . ALA B 1 461 ? -11.422 18.234 0.289 1 94.88 461 ALA B C 1
ATOM 7489 O O . ALA B 1 461 ? -10.711 18.297 -0.715 1 94.88 461 ALA B O 1
ATOM 7490 N N . ILE B 1 462 ? -12.656 18.766 0.333 1 95.44 462 ILE B N 1
ATOM 7491 C CA . ILE B 1 462 ? -13.219 19.391 -0.854 1 95.44 462 ILE B CA 1
ATOM 7492 C C . ILE B 1 462 ? -12.508 20.719 -1.121 1 95.44 462 ILE B C 1
ATOM 7494 O O . ILE B 1 462 ? -12.266 21.078 -2.275 1 95.44 462 ILE B O 1
ATOM 7498 N N . ALA B 1 463 ? -12.172 21.453 -0.082 1 96.31 463 ALA B N 1
ATOM 7499 C CA . ALA B 1 463 ? -11.398 22.672 -0.24 1 96.31 463 ALA B CA 1
ATOM 7500 C C . ALA B 1 463 ? -10.016 22.391 -0.808 1 96.31 463 ALA B C 1
ATOM 7502 O O . ALA B 1 463 ? -9.531 23.109 -1.678 1 96.31 463 ALA B O 1
ATOM 7503 N N . SER B 1 464 ? -9.406 21.344 -0.306 1 96.19 464 SER B N 1
ATOM 7504 C CA . SER B 1 464 ? -8.086 20.953 -0.798 1 96.19 464 SER B CA 1
ATOM 7505 C C . SER B 1 464 ? -8.148 20.547 -2.268 1 96.19 464 SER B C 1
ATOM 7507 O O . SER B 1 464 ? -7.289 20.953 -3.059 1 96.19 464 SER B O 1
ATOM 7509 N N . ALA B 1 465 ? -9.148 19.734 -2.574 1 97 465 ALA B N 1
ATOM 7510 C CA . ALA B 1 465 ? -9.328 19.328 -3.963 1 97 465 ALA B CA 1
ATOM 7511 C C . ALA B 1 465 ? -9.5 20.531 -4.879 1 97 465 ALA B C 1
ATOM 7513 O O . ALA B 1 465 ? -9 20.547 -6.004 1 97 465 ALA B O 1
ATOM 7514 N N . ALA B 1 466 ? -10.172 21.562 -4.402 1 96.88 466 ALA B N 1
ATOM 7515 C CA . ALA B 1 466 ? -10.453 22.75 -5.188 1 96.88 466 ALA B CA 1
ATOM 7516 C C . ALA B 1 466 ? -9.25 23.688 -5.219 1 96.88 466 ALA B C 1
ATOM 7518 O O . ALA B 1 466 ? -9.164 24.578 -6.07 1 96.88 466 ALA B O 1
ATOM 7519 N N . GLY B 1 467 ? -8.297 23.531 -4.27 1 96.38 467 GLY B N 1
ATOM 7520 C CA . GLY B 1 467 ? -7.199 24.469 -4.102 1 96.38 467 GLY B CA 1
ATOM 7521 C C . GLY B 1 467 ? -7.598 25.734 -3.381 1 96.38 467 GLY B C 1
ATOM 7522 O O . GLY B 1 467 ? -6.992 26.797 -3.584 1 96.38 467 GLY B O 1
ATOM 7523 N N . TYR B 1 468 ? -8.672 25.656 -2.609 1 97.12 468 TYR B N 1
ATOM 7524 C CA . TYR B 1 468 ? -9.188 26.828 -1.915 1 97.12 468 TYR B CA 1
ATOM 7525 C C . TYR B 1 468 ? -8.719 26.859 -0.465 1 97.12 468 TYR B C 1
ATOM 7527 O O . TYR B 1 468 ? -8.227 25.844 0.054 1 97.12 468 TYR B O 1
ATOM 7535 N N . ALA B 1 469 ? -8.875 27.984 0.129 1 96.5 469 ALA B N 1
ATOM 7536 C CA . ALA B 1 469 ? -8.508 28.156 1.533 1 96.5 469 ALA B CA 1
ATOM 7537 C C . ALA B 1 469 ? -9.531 27.5 2.449 1 96.5 469 ALA B C 1
ATOM 7539 O O . ALA B 1 469 ? -10.719 27.438 2.125 1 96.5 469 ALA B O 1
ATOM 7540 N N . VAL B 1 470 ? -9.055 26.969 3.52 1 97.44 470 VAL B N 1
ATOM 7541 C CA . VAL B 1 470 ? -9.883 26.453 4.602 1 97.44 470 VAL B CA 1
ATOM 7542 C C . VAL B 1 470 ? -9.336 26.938 5.945 1 97.44 470 VAL B C 1
ATOM 7544 O O . VAL B 1 470 ? -8.125 27.094 6.105 1 97.44 470 VAL B O 1
ATOM 7547 N N . GLY B 1 471 ? -10.203 27.234 6.871 1 98.19 471 GLY B N 1
ATOM 7548 C CA . GLY B 1 471 ? -9.805 27.734 8.172 1 98.19 471 GLY B CA 1
ATOM 7549 C C . GLY B 1 471 ? -10.5 27.047 9.328 1 98.19 471 GLY B C 1
ATOM 7550 O O . GLY B 1 471 ? -11.453 26.297 9.117 1 98.19 471 GLY B O 1
ATOM 7551 N N . SER B 1 472 ? -9.977 27.25 10.477 1 98 472 SER B N 1
ATOM 7552 C CA . SER B 1 472 ? -10.555 26.734 11.719 1 98 472 SER B CA 1
ATOM 7553 C C . SER B 1 472 ? -10.789 27.859 12.719 1 98 472 SER B C 1
ATOM 7555 O O . SER B 1 472 ? -10 28.812 12.797 1 98 472 SER B O 1
ATOM 7557 N N . ALA B 1 473 ? -11.875 27.797 13.453 1 98.69 473 ALA B N 1
ATOM 7558 C CA . ALA B 1 473 ? -12.172 28.703 14.555 1 98.69 473 ALA B CA 1
ATOM 7559 C C . ALA B 1 473 ? -12.688 27.938 15.773 1 98.69 473 ALA B C 1
ATOM 7561 O O . ALA B 1 473 ? -13.516 27.031 15.641 1 98.69 473 ALA B O 1
ATOM 7562 N N . PRO B 1 474 ? -12.203 28.25 16.922 1 98.5 474 PRO B N 1
ATOM 7563 C CA . PRO B 1 474 ? -12.594 27.5 18.125 1 98.5 474 PRO B CA 1
ATOM 7564 C C . PRO B 1 474 ? -14.016 27.828 18.578 1 98.5 474 PRO B C 1
ATOM 7566 O O . PRO B 1 474 ? -14.484 28.953 18.406 1 98.5 474 PRO B O 1
ATOM 7569 N N . LEU B 1 475 ? -14.68 26.875 19.25 1 98.12 475 LEU B N 1
ATOM 7570 C CA . LEU B 1 475 ? -16.047 27.062 19.688 1 98.12 475 LEU B CA 1
ATOM 7571 C C . LEU B 1 475 ? -16.219 26.625 21.141 1 98.12 475 LEU B C 1
ATOM 7573 O O . LEU B 1 475 ? -16.984 27.234 21.891 1 98.12 475 LEU B O 1
ATOM 7577 N N . GLY B 1 476 ? -15.555 25.469 21.469 1 97.12 476 GLY B N 1
ATOM 7578 C CA . GLY B 1 476 ? -15.75 25 22.844 1 97.12 476 GLY B CA 1
ATOM 7579 C C . GLY B 1 476 ? -14.891 23.812 23.188 1 97.12 476 GLY B C 1
ATOM 7580 O O . GLY B 1 476 ? -13.906 23.516 22.516 1 97.12 476 GLY B O 1
ATOM 7581 N N . TYR B 1 477 ? -15.242 23.188 24.328 1 95.56 477 TYR B N 1
ATOM 7582 C CA . TYR B 1 477 ? -14.5 22.062 24.891 1 95.56 477 TYR B CA 1
ATOM 7583 C C . TYR B 1 477 ? -15.445 20.953 25.344 1 95.56 477 TYR B C 1
ATOM 7585 O O . TYR B 1 477 ? -16.516 21.234 25.906 1 95.56 477 TYR B O 1
ATOM 7593 N N . ALA B 1 478 ? -15.07 19.781 25.031 1 91.88 478 ALA B N 1
ATOM 7594 C CA . ALA B 1 478 ? -15.867 18.641 25.5 1 91.88 478 ALA B CA 1
ATOM 7595 C C . ALA B 1 478 ? -15.539 18.312 26.953 1 91.88 478 ALA B C 1
ATOM 7597 O O . ALA B 1 478 ? -15.023 17.234 27.25 1 91.88 478 ALA B O 1
ATOM 7598 N N . GLU B 1 479 ? -16 19.094 27.844 1 88.94 479 GLU B N 1
ATOM 7599 C CA . GLU B 1 479 ? -15.609 19.094 29.234 1 88.94 479 GLU B CA 1
ATOM 7600 C C . GLU B 1 479 ? -16.047 17.812 29.938 1 88.94 479 GLU B C 1
ATOM 7602 O O . GLU B 1 479 ? -15.289 17.234 30.734 1 88.94 479 GLU B O 1
ATOM 7607 N N . THR B 1 480 ? -17.234 17.359 29.656 1 86.56 480 THR B N 1
ATOM 7608 C CA . THR B 1 480 ? -17.766 16.188 30.359 1 86.56 480 THR B CA 1
ATOM 7609 C C . THR B 1 480 ? -17.375 14.898 29.656 1 86.56 480 THR B C 1
ATOM 7611 O O . THR B 1 480 ? -17.828 13.82 30.031 1 86.56 480 THR B O 1
ATOM 7614 N N . PHE B 1 481 ? -16.625 15.086 28.594 1 88.81 481 PHE B N 1
ATOM 7615 C CA . PHE B 1 481 ? -16.047 13.938 27.906 1 88.81 481 PHE B CA 1
ATOM 7616 C C . PHE B 1 481 ? -14.562 13.789 28.234 1 88.81 481 PHE B C 1
ATOM 7618 O O . PHE B 1 481 ? -14.211 13.25 29.297 1 88.81 481 PHE B O 1
ATOM 7625 N N . ASN B 1 482 ? -13.648 14.375 27.562 1 89.38 482 ASN B N 1
ATOM 7626 C CA . ASN B 1 482 ? -12.227 14.273 27.891 1 89.38 482 ASN B CA 1
ATOM 7627 C C . ASN B 1 482 ? -11.547 15.641 27.859 1 89.38 482 ASN B C 1
ATOM 7629 O O . ASN B 1 482 ? -10.32 15.727 27.922 1 89.38 482 ASN B O 1
ATOM 7633 N N . GLY B 1 483 ? -12.297 16.734 27.656 1 93.12 483 GLY B N 1
ATOM 7634 C CA . GLY B 1 483 ? -11.773 18.078 27.719 1 93.12 483 GLY B CA 1
ATOM 7635 C C . GLY B 1 483 ? -11.281 18.594 26.375 1 93.12 483 GLY B C 1
ATOM 7636 O O . GLY B 1 483 ? -10.93 19.766 26.25 1 93.12 483 GLY B O 1
ATOM 7637 N N . ARG B 1 484 ? -11.336 17.734 25.328 1 93.12 484 ARG B N 1
ATOM 7638 C CA . ARG B 1 484 ? -10.773 18.141 24.047 1 93.12 484 ARG B CA 1
ATOM 7639 C C . ARG B 1 484 ? -11.5 19.359 23.484 1 93.12 484 ARG B C 1
ATOM 7641 O O . ARG B 1 484 ? -12.711 19.5 23.641 1 93.12 484 ARG B O 1
ATOM 7648 N N . ALA B 1 485 ? -10.82 20.203 22.812 1 96.5 485 ALA B N 1
ATOM 7649 C CA . ALA B 1 485 ? -11.398 21.359 22.141 1 96.5 485 ALA B CA 1
ATOM 7650 C C . ALA B 1 485 ? -12.117 20.953 20.859 1 96.5 485 ALA B C 1
ATOM 7652 O O . ALA B 1 485 ? -11.867 19.859 20.328 1 96.5 485 ALA B O 1
ATOM 7653 N N . PHE B 1 486 ? -13.07 21.672 20.422 1 95.62 486 PHE B N 1
ATOM 7654 C CA . PHE B 1 486 ? -13.734 21.531 19.125 1 95.62 486 PHE B CA 1
ATOM 7655 C C . PHE B 1 486 ? -14.109 22.891 18.562 1 95.62 486 PHE B C 1
ATOM 7657 O O . PHE B 1 486 ? -14.039 23.906 19.25 1 95.62 486 PHE B O 1
ATOM 7664 N N . GLY B 1 487 ? -14.367 22.969 17.312 1 97.31 487 GLY B N 1
ATOM 7665 C CA . GLY B 1 487 ? -14.703 24.203 16.625 1 97.31 487 GLY B CA 1
ATOM 7666 C C . GLY B 1 487 ? -15.328 23.984 15.258 1 97.31 487 GLY B C 1
ATOM 7667 O O . GLY B 1 487 ? -16 22.969 15.039 1 97.31 487 GLY B O 1
ATOM 7668 N N . ILE B 1 488 ? -15.219 25.016 14.422 1 97.62 488 ILE B N 1
ATOM 7669 C CA . ILE B 1 488 ? -15.812 24.938 13.094 1 97.62 488 ILE B CA 1
ATOM 7670 C C . ILE B 1 488 ? -14.711 25.094 12.039 1 97.62 488 ILE B C 1
ATOM 7672 O O . ILE B 1 488 ? -13.641 25.641 12.312 1 97.62 488 ILE B O 1
ATOM 7676 N N . ASN B 1 489 ? -14.961 24.531 10.883 1 97.38 489 ASN B N 1
ATOM 7677 C CA . ASN B 1 489 ? -14.188 24.828 9.68 1 97.38 489 ASN B CA 1
ATOM 7678 C C . ASN B 1 489 ? -14.875 25.859 8.805 1 97.38 489 ASN B C 1
ATOM 7680 O O . ASN B 1 489 ? -16.094 25.984 8.828 1 97.38 489 ASN B O 1
ATOM 7684 N N . LEU B 1 490 ? -14.094 26.641 8.109 1 98.12 490 LEU B N 1
ATOM 7685 C CA . LEU B 1 490 ? -14.578 27.672 7.203 1 98.12 490 LEU B CA 1
ATOM 7686 C C . LEU B 1 490 ? -14.008 27.484 5.801 1 98.12 490 LEU B C 1
ATOM 7688 O O . LEU B 1 490 ? -12.82 27.203 5.637 1 98.12 490 LEU B O 1
ATOM 7692 N N . ILE B 1 491 ? -14.852 27.547 4.82 1 97.88 491 ILE B N 1
ATOM 7693 C CA . ILE B 1 491 ? -14.43 27.609 3.424 1 97.88 491 ILE B CA 1
ATOM 7694 C C . ILE B 1 491 ? -14.906 28.906 2.795 1 97.88 491 ILE B C 1
ATOM 7696 O O . ILE B 1 491 ? -16.031 29.359 3.049 1 97.88 491 ILE B O 1
ATOM 7700 N N . THR B 1 492 ? -14.07 29.547 2.088 1 94.25 492 THR B N 1
ATOM 7701 C CA . THR B 1 492 ? -14.414 30.703 1.272 1 94.25 492 THR B CA 1
ATOM 7702 C C . THR B 1 492 ? -14.102 30.438 -0.198 1 94.25 492 THR B C 1
ATOM 7704 O O . THR B 1 492 ? -13.539 29.391 -0.543 1 94.25 492 THR B O 1
ATOM 7707 N N . GLY B 1 493 ? -14.547 31.203 -1.117 1 84.81 493 GLY B N 1
ATOM 7708 C CA . GLY B 1 493 ? -14.234 31.047 -2.531 1 84.81 493 GLY B CA 1
ATOM 7709 C C . GLY B 1 493 ? -12.781 31.359 -2.855 1 84.81 493 GLY B C 1
ATOM 7710 O O . GLY B 1 493 ? -11.938 31.422 -1.96 1 84.81 493 GLY B O 1
ATOM 7711 N N . VAL B 1 494 ? -12.461 31.5 -4.121 1 83.25 494 VAL B N 1
ATOM 7712 C CA . VAL B 1 494 ? -11.109 31.734 -4.617 1 83.25 494 VAL B CA 1
ATOM 7713 C C . VAL B 1 494 ? -10.547 33 -3.99 1 83.25 494 VAL B C 1
ATOM 7715 O O . VAL B 1 494 ? -11.211 34.062 -3.988 1 83.25 494 VAL B O 1
ATOM 7718 N N . GLY B 1 495 ? -9.305 32.906 -3.393 1 81.75 495 GLY B N 1
ATOM 7719 C CA . GLY B 1 495 ? -8.641 34.062 -2.789 1 81.75 495 GLY B CA 1
ATOM 7720 C C . GLY B 1 495 ? -9.367 34.594 -1.574 1 81.75 495 GLY B C 1
ATOM 7721 O O . GLY B 1 495 ? -9.336 35.812 -1.311 1 81.75 495 GLY B O 1
ATOM 7722 N N . GLY B 1 496 ? -10 33.75 -0.869 1 88.94 496 GLY B N 1
ATOM 7723 C CA . GLY B 1 496 ? -10.938 34.219 0.147 1 88.94 496 GLY B CA 1
ATOM 7724 C C . GLY B 1 496 ? -10.312 34.312 1.524 1 88.94 496 GLY B C 1
ATOM 7725 O O . GLY B 1 496 ? -11.016 34.312 2.535 1 88.94 496 GLY B O 1
ATOM 7726 N N . GLU B 1 497 ? -8.984 34.469 1.613 1 94.44 497 GLU B N 1
ATOM 7727 C CA . GLU B 1 497 ? -8.32 34.531 2.912 1 94.44 497 GLU B CA 1
ATOM 7728 C C . GLU B 1 497 ? -8.812 35.75 3.707 1 94.44 497 GLU B C 1
ATOM 7730 O O . GLU B 1 497 ? -9.07 35.656 4.906 1 94.44 497 GLU B O 1
ATOM 7735 N N . ARG B 1 498 ? -8.922 36.844 3.008 1 93.75 498 ARG B N 1
ATOM 7736 C CA . ARG B 1 498 ? -9.359 38.062 3.688 1 93.75 498 ARG B CA 1
ATOM 7737 C C . ARG B 1 498 ? -10.758 37.906 4.266 1 93.75 498 ARG B C 1
ATOM 7739 O O . ARG B 1 498 ? -11.008 38.281 5.418 1 93.75 498 ARG B O 1
ATOM 7746 N N . LYS B 1 499 ? -11.633 37.406 3.453 1 94.12 499 LYS B N 1
ATOM 7747 C CA . LYS B 1 499 ? -12.992 37.156 3.922 1 94.12 499 LYS B CA 1
ATOM 7748 C C . LYS B 1 499 ? -13.008 36.188 5.105 1 94.12 499 LYS B C 1
ATOM 7750 O O . LYS B 1 499 ? -13.789 36.375 6.043 1 94.12 499 LYS B O 1
ATOM 7755 N N . MET B 1 500 ? -12.25 35.25 5.074 1 97.06 500 MET B N 1
ATOM 7756 C CA . MET B 1 500 ? -12.148 34.281 6.164 1 97.06 500 MET B CA 1
ATOM 7757 C C . MET B 1 500 ? -11.695 34.938 7.453 1 97.06 500 MET B C 1
ATOM 7759 O O . MET B 1 500 ? -12.242 34.688 8.523 1 97.06 500 MET B O 1
ATOM 7763 N N . LEU B 1 501 ? -10.719 35.781 7.328 1 97.81 501 LEU B N 1
ATOM 7764 C CA . LEU B 1 501 ? -10.211 36.5 8.484 1 97.81 501 LEU B CA 1
ATOM 7765 C C . LEU B 1 501 ? -11.273 37.438 9.039 1 97.81 501 LEU B C 1
ATOM 7767 O O . LEU B 1 501 ? -11.375 37.625 10.258 1 97.81 501 LEU B O 1
ATOM 7771 N N . GLU B 1 502 ? -12.078 38.062 8.156 1 96.94 502 GLU B N 1
ATOM 7772 C CA . GLU B 1 502 ? -13.195 38.906 8.594 1 96.94 502 GLU B CA 1
ATOM 7773 C C . GLU B 1 502 ? -14.172 38.094 9.453 1 96.94 502 GLU B C 1
ATOM 7775 O O . GLU B 1 502 ? -14.586 38.562 10.523 1 96.94 502 GLU B O 1
ATOM 7780 N N . VAL B 1 503 ? -14.484 36.969 8.992 1 97.81 503 VAL B N 1
ATOM 7781 C CA . VAL B 1 503 ? -15.422 36.094 9.695 1 97.81 503 VAL B CA 1
ATOM 7782 C C . VAL B 1 503 ? -14.812 35.656 11.023 1 97.81 503 VAL B C 1
ATOM 7784 O O . VAL B 1 503 ? -15.492 35.625 12.055 1 97.81 503 VAL B O 1
ATOM 7787 N N . MET B 1 504 ? -13.555 35.281 11.039 1 98.31 504 MET B N 1
ATOM 7788 C CA . MET B 1 504 ? -12.883 34.844 12.258 1 98.31 504 MET B CA 1
ATOM 7789 C C . MET B 1 504 ? -12.852 35.969 13.289 1 98.31 504 MET B C 1
ATOM 7791 O O . MET B 1 504 ? -12.984 35.719 14.492 1 98.31 504 MET B O 1
ATOM 7795 N N . ASN B 1 505 ? -12.625 37.188 12.789 1 97.81 505 ASN B N 1
ATOM 7796 C CA . ASN B 1 505 ? -12.57 38.312 13.711 1 97.81 505 ASN B CA 1
ATOM 7797 C C . ASN B 1 505 ? -13.906 38.531 14.414 1 97.81 505 ASN B C 1
ATOM 7799 O O . ASN B 1 505 ? -13.945 38.719 15.633 1 97.81 505 ASN B O 1
ATOM 7803 N N . VAL B 1 506 ? -15.016 38.531 13.719 1 98 506 VAL B N 1
ATOM 7804 C CA . VAL B 1 506 ? -16.328 38.719 14.32 1 98 506 VAL B CA 1
ATOM 7805 C C . VAL B 1 506 ? -16.688 37.5 15.172 1 98 506 VAL B C 1
ATOM 7807 O O . VAL B 1 506 ? -17.344 37.625 16.203 1 98 506 VAL B O 1
ATOM 7810 N N . TRP B 1 507 ? -16.25 36.312 14.742 1 98.38 507 TRP B N 1
ATOM 7811 C CA . TRP B 1 507 ? -16.453 35.062 15.508 1 98.38 507 TRP B CA 1
ATOM 7812 C C . TRP B 1 507 ? -15.789 35.188 16.875 1 98.38 507 TRP B C 1
ATOM 7814 O O . TRP B 1 507 ? -16.406 34.844 17.891 1 98.38 507 TRP B O 1
ATOM 7824 N N . GLU B 1 508 ? -14.539 35.625 16.922 1 97.81 508 GLU B N 1
ATOM 7825 C CA . GLU B 1 508 ? -13.812 35.781 18.172 1 97.81 508 GLU B CA 1
ATOM 7826 C C . GLU B 1 508 ? -14.562 36.688 19.141 1 97.81 508 GLU B C 1
ATOM 7828 O O . GLU B 1 508 ? -14.648 36.406 20.328 1 97.81 508 GLU B O 1
ATOM 7833 N N . LYS B 1 509 ? -15.125 37.719 18.641 1 96.56 509 LYS B N 1
ATOM 7834 C CA . LYS B 1 509 ? -15.852 38.688 19.453 1 96.56 509 LYS B CA 1
ATOM 7835 C C . LY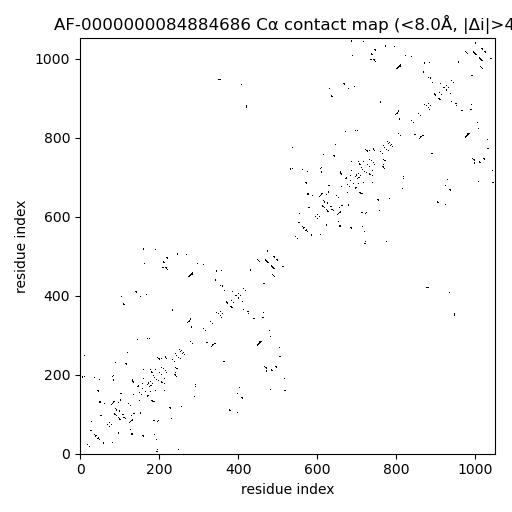S B 1 509 ? -17.172 38.094 19.953 1 96.56 509 LYS B C 1
ATOM 7837 O O . LYS B 1 509 ? -17.609 38.406 21.062 1 96.56 509 LYS B O 1
ATOM 7842 N N . THR B 1 510 ? -17.781 37.344 19.156 1 97.5 510 THR B N 1
ATOM 7843 C CA . THR B 1 510 ? -19.078 36.75 19.469 1 97.5 510 THR B CA 1
ATOM 7844 C C . THR B 1 510 ? -18.938 35.594 20.453 1 97.5 510 THR B C 1
ATOM 7846 O O . THR B 1 510 ? -19.828 35.375 21.281 1 97.5 510 THR B O 1
ATOM 7849 N N . PHE B 1 511 ? -17.844 34.875 20.344 1 97.31 511 PHE B N 1
ATOM 7850 C CA . PHE B 1 511 ? -17.609 33.719 21.188 1 97.31 511 PHE B CA 1
ATOM 7851 C C . PHE B 1 511 ? -16.281 33.875 21.938 1 97.31 511 PHE B C 1
ATOM 7853 O O . PHE B 1 511 ? -15.383 33.031 21.781 1 97.31 511 PHE B O 1
ATOM 7860 N N . PRO B 1 512 ? -16.188 34.75 22.859 1 93.44 512 PRO B N 1
ATOM 7861 C CA . PRO B 1 512 ? -14.93 34.969 23.562 1 93.44 512 PRO B CA 1
ATOM 7862 C C . PRO B 1 512 ? -14.484 33.781 24.391 1 93.44 512 PRO B C 1
ATOM 7864 O O . PRO B 1 512 ? -13.289 33.625 24.656 1 93.44 512 PRO B O 1
ATOM 7867 N N . GLU B 1 513 ? -15.422 32.906 24.766 1 93.06 513 GLU B N 1
ATOM 7868 C CA . GLU B 1 513 ? -15.094 31.75 25.578 1 93.06 513 GLU B CA 1
ATOM 7869 C C . GLU B 1 513 ? -14.742 30.547 24.688 1 93.06 513 GLU B C 1
ATOM 7871 O O . GLU B 1 513 ? -14.453 29.469 25.203 1 93.06 513 GLU B O 1
ATOM 7876 N N . GLY B 1 514 ? -14.758 30.812 23.391 1 94.25 514 GLY B N 1
ATOM 7877 C CA . GLY B 1 514 ? -14.391 29.734 22.469 1 94.25 514 GLY B CA 1
ATOM 7878 C C . GLY B 1 514 ? -12.953 29.266 22.641 1 94.25 514 GLY B C 1
ATOM 7879 O O . GLY B 1 514 ? -12.641 28.109 22.375 1 94.25 514 GLY B O 1
ATOM 7880 N N . ARG B 1 515 ? -12.109 30.172 23 1 93.81 515 ARG B N 1
ATOM 7881 C CA . ARG B 1 515 ? -10.727 29.828 23.328 1 93.81 515 ARG B CA 1
ATOM 7882 C C . ARG B 1 515 ? -10.406 30.141 24.781 1 93.81 515 ARG B C 1
ATOM 7884 O O . ARG B 1 515 ? -10.586 31.266 25.234 1 93.81 515 ARG B O 1
ATOM 7891 N N . LYS B 1 516 ? -10.031 29.078 25.484 1 93.69 516 LYS B N 1
ATOM 7892 C CA . LYS B 1 516 ? -9.594 29.172 26.875 1 93.69 516 LYS B CA 1
ATOM 7893 C C . LYS B 1 516 ? -8.25 28.5 27.078 1 93.69 516 LYS B C 1
ATOM 7895 O O . LYS B 1 516 ? -7.863 27.625 26.297 1 93.69 516 LYS B O 1
ATOM 7900 N N . ALA B 1 517 ? -7.547 28.984 28.094 1 94.5 517 ALA B N 1
ATOM 7901 C CA . ALA B 1 517 ? -6.301 28.312 28.453 1 94.5 517 ALA B CA 1
ATOM 7902 C C . ALA B 1 517 ? -6.566 26.875 28.906 1 94.5 517 ALA B C 1
ATOM 7904 O O . ALA B 1 517 ? -7.562 26.609 29.578 1 94.5 517 ALA B O 1
ATOM 7905 N N . PRO B 1 518 ? -5.676 25.984 28.516 1 95 518 PRO B N 1
ATOM 7906 C CA . PRO B 1 518 ? -5.824 24.641 29.078 1 95 518 PRO B CA 1
ATOM 7907 C C . PRO B 1 518 ? -5.809 24.641 30.609 1 95 518 PRO B C 1
ATOM 7909 O O . PRO B 1 518 ? -4.953 25.281 31.219 1 95 518 PRO B O 1
ATOM 7912 N N . PRO B 1 519 ? -6.66 23.875 31.172 1 90.38 519 PRO B N 1
ATOM 7913 C CA . PRO B 1 519 ? -6.766 23.891 32.625 1 90.38 519 PRO B CA 1
ATOM 7914 C C . PRO B 1 519 ? -5.461 23.5 33.312 1 90.38 519 PRO B C 1
ATOM 7916 O O . PRO B 1 519 ? -5.121 24.047 34.375 1 90.38 519 PRO B O 1
ATOM 7919 N N . ALA B 1 520 ? -4.762 22.625 32.781 1 90.31 520 ALA B N 1
ATOM 7920 C CA . ALA B 1 520 ? -3.529 22.141 33.406 1 90.31 520 ALA B CA 1
ATOM 7921 C C . ALA B 1 520 ? -2.441 23.219 33.375 1 90.31 520 ALA B C 1
ATOM 7923 O O . ALA B 1 520 ? -1.441 23.109 34.062 1 90.31 520 ALA B O 1
ATOM 7924 N N . LEU B 1 521 ? -2.604 24.219 32.594 1 91.81 521 LEU B N 1
ATOM 7925 C CA . LEU B 1 521 ? -1.594 25.266 32.438 1 91.81 521 LEU B CA 1
ATOM 7926 C C . LEU B 1 521 ? -2.088 26.594 33 1 91.81 521 LEU B C 1
ATOM 7928 O O . LEU B 1 521 ? -1.393 27.609 32.906 1 91.81 521 LEU B O 1
ATOM 7932 N N . ASP B 1 522 ? -3.334 26.562 33.469 1 74.94 522 ASP B N 1
ATOM 7933 C CA . ASP B 1 522 ? -3.895 27.797 34.031 1 74.94 522 ASP B CA 1
ATOM 7934 C C . ASP B 1 522 ? -3.295 28.109 35.406 1 74.94 522 ASP B C 1
ATOM 7936 O O . ASP B 1 522 ? -3.332 27.266 36.312 1 74.94 522 ASP B O 1
ATOM 7940 N N . GLU B 1 523 ? -2.221 28.891 35.469 1 60.31 523 GLU B N 1
ATOM 7941 C CA . GLU B 1 523 ? -1.555 29.297 36.688 1 60.31 523 GLU B CA 1
ATOM 7942 C C . GLU B 1 523 ? -2.561 29.812 37.719 1 60.31 523 GLU B C 1
ATOM 7944 O O . GLU B 1 523 ? -2.232 29.953 38.906 1 60.31 523 GLU B O 1
ATOM 7949 N N . LYS B 1 524 ? -3.84 30.359 37.531 1 48.41 524 LYS B N 1
ATOM 7950 C CA . LYS B 1 524 ? -4.648 30.719 38.688 1 48.41 524 LYS B CA 1
ATOM 7951 C C . LYS B 1 524 ? -4.891 29.484 39.562 1 48.41 524 LYS B C 1
ATOM 7953 O O . LYS B 1 524 ? -5.465 29.609 40.656 1 48.41 524 LYS B O 1
ATOM 7958 N N . SER B 1 525 ? -4.773 28.344 38.969 1 34.03 525 SER B N 1
ATOM 7959 C CA . SER B 1 525 ? -5.086 27.234 39.844 1 34.03 525 SER B CA 1
ATOM 7960 C C . SER B 1 525 ? -3.951 26.969 40.844 1 34.03 525 SER B C 1
ATOM 7962 O O . SER B 1 525 ? -4.031 26.047 41.656 1 34.03 525 SER B O 1
ATOM 7964 N N . PHE B 1 526 ? -2.68 27.359 40.5 1 29.59 526 PHE B N 1
ATOM 7965 C CA . PHE B 1 526 ? -1.914 27.281 41.719 1 29.59 526 PHE B CA 1
ATOM 7966 C C . PHE B 1 526 ? -2.088 28.562 42.562 1 29.59 526 PHE B C 1
ATOM 7968 O O . PHE B 1 526 ? -2.195 29.656 42 1 29.59 526 PHE B O 1
#

Radius of gyration: 33.94 Å; Cα contacts (8 Å, |Δi|>4): 2511; chains: 2; bounding box: 70×111×85 Å

Sequence (1052 aa):
MADKLNLVTSTAEQLQRLLGAGALNSRDLVEACLDQIERHNCKGLNLRAVVQAAPRDLAVEQAKALDVERANSGPRGPLHGIPVLVKDHFATHPSLGMGTTCGTAALRDARPIRNAVVVDKLIEAGLIVIGKASLSELCLLKATPPNTGGWCSASSQGQSPYVRGGVTPDAKYLGHSTPCGSSSGSAIGIAAGFAPISIGTETDGSIVYPATRAGLYAIKPNIGAVPLEGAMPVNSNYDTHGGMAKSPSDLAHLLEVMTGRPGLGADLPNTWKGIKVGYLDFKEWRLTPNETEESEAFDNDVVNTSLYFIPKKLAYEIKFPAFEQALTTIKANGAEVKGPLKLLTVEEIAEMPNGADFDSIANDGWRDSFDEWLKDWFEYTPIQDMKDLVKWHKDHADECLPADHPSQAYLEFHAFEAKPDPEFPKKHEFVRSRAKQAIDQLFQSHDLDVLIGNGDGRMTAIASAAGYAVGSAPLGYAETFNGRAFGINLITGVGGERKMLEVMNVWEKTFPEGRKAPPALDEKSFMADKLNLVTSTAEQLQRLLGAGALNSRDLVEACLDQIERHNCKGLNLRAVVQAAPRDLAVEQAKALDVERANSGPRGPLHGIPVLVKDHFATHPSLGMGTTCGTAALRDARPIRNAVVVDKLIEAGLIVIGKASLSELCLLKATPPNTGGWCSASSQGQSPYVRGGVTPDAKYLGHSTPCGSSSGSAIGIAAGFAPISIGTETDGSIVYPATRAGLYAIKPNIGAVPLEGAMPVNSNYDTHGGMAKSPSDLAHLLEVMTGRPGLGADLPNTWKGIKVGYLDFKEWRLTPNETEESEAFDNDVVNTSLYFIPKKLAYEIKFPAFEQALTTIKANGAEVKGPLKLLTVEEIAEMPNGADFDSIANDGWRDSFDEWLKDWFEYTPIQDMKDLVKWHKDHADECLPADHPSQAYLEFHAFEAKPDPEFPKKHEFVRSRAKQAIDQLFQSHDLDVLIGNGDGRMTAIASAAGYAVGSAPLGYAETFNGRAFGINLITGVGGERKMLEVMNVWEKTFPEGRKAPPALDEKSF